Protein AF-A0A2D5ZNR3-F1 (afdb_monomer_lite)

Structure (mmCIF, N/CA/C/O backbone):
data_AF-A0A2D5ZNR3-F1
#
_entry.id   AF-A0A2D5ZNR3-F1
#
loop_
_atom_site.group_PDB
_atom_site.id
_atom_site.type_symbol
_atom_site.label_atom_id
_atom_site.label_alt_id
_atom_site.label_comp_id
_atom_site.label_asym_id
_atom_site.label_entity_id
_atom_site.label_seq_id
_atom_site.pdbx_PDB_ins_code
_atom_site.Cartn_x
_atom_site.Cartn_y
_atom_site.Cartn_z
_atom_site.occupancy
_atom_site.B_iso_or_equiv
_atom_site.auth_seq_id
_atom_site.auth_comp_id
_atom_site.auth_asym_id
_atom_site.auth_atom_id
_atom_site.pdbx_PDB_model_num
ATOM 1 N N . MET A 1 1 ? -46.265 68.908 21.862 1.00 29.91 1 MET A N 1
ATOM 2 C CA . MET A 1 1 ? -46.564 69.751 20.686 1.00 29.91 1 MET A CA 1
ATOM 3 C C . MET A 1 1 ? -46.820 68.854 19.485 1.00 29.91 1 MET A C 1
ATOM 5 O O . MET A 1 1 ? -46.475 67.682 19.532 1.00 29.91 1 MET A O 1
ATOM 9 N N . GLU A 1 2 ? -47.470 69.434 18.482 1.00 32.50 2 GLU A N 1
ATOM 10 C CA . GLU A 1 2 ? -47.730 68.977 17.105 1.00 32.50 2 GLU A CA 1
ATOM 11 C C . GLU A 1 2 ? -46.440 68.531 16.346 1.00 32.50 2 GLU A C 1
ATOM 13 O O . GLU A 1 2 ? -45.352 68.692 16.890 1.00 32.50 2 GLU A O 1
ATOM 18 N N . VAL A 1 3 ? -46.433 67.964 15.120 1.00 32.56 3 VAL A N 1
ATOM 19 C CA . VAL A 1 3 ? -47.374 68.028 13.966 1.00 32.56 3 VAL A CA 1
ATOM 20 C C . VAL A 1 3 ? -47.497 66.675 13.202 1.00 32.56 3 VAL A C 1
ATOM 22 O O . VAL A 1 3 ? -46.695 65.764 13.363 1.00 32.56 3 VAL A O 1
ATOM 25 N N . ARG A 1 4 ? -48.553 66.583 12.373 1.00 38.56 4 ARG A N 1
ATOM 26 C CA . ARG A 1 4 ? -48.968 65.580 11.349 1.00 38.56 4 ARG A CA 1
ATOM 27 C C . ARG A 1 4 ? -47.874 65.188 10.317 1.00 38.56 4 ARG A C 1
ATOM 29 O O . ARG A 1 4 ? -46.935 65.949 10.139 1.00 38.56 4 ARG A O 1
ATOM 36 N N . GLY A 1 5 ? -48.009 64.120 9.506 1.00 35.56 5 GLY A N 1
ATOM 37 C CA . GLY A 1 5 ? -49.030 63.045 9.445 1.00 35.56 5 GLY A CA 1
ATOM 38 C C . GLY A 1 5 ? -49.489 62.641 8.014 1.00 35.56 5 GLY A C 1
ATOM 39 O O . GLY A 1 5 ? -49.061 63.253 7.046 1.00 35.56 5 GLY A O 1
ATOM 40 N N . VAL A 1 6 ? -50.449 61.692 7.926 1.00 40.38 6 VAL A N 1
ATOM 41 C CA . VAL A 1 6 ? -51.209 61.218 6.721 1.00 40.38 6 VAL A CA 1
ATOM 42 C C . VAL A 1 6 ? -50.419 60.325 5.724 1.00 40.38 6 VAL A C 1
ATOM 44 O O . VAL A 1 6 ? -49.290 60.639 5.390 1.00 40.38 6 VAL A O 1
ATOM 47 N N . GLY A 1 7 ? -50.942 59.199 5.199 1.00 31.20 7 GLY A N 1
ATOM 48 C CA . GLY A 1 7 ? -52.235 58.523 5.435 1.00 31.20 7 GLY A CA 1
ATOM 49 C C . GLY A 1 7 ? -52.319 57.101 4.829 1.00 31.20 7 GLY A C 1
ATOM 50 O O . GLY A 1 7 ? -51.619 56.794 3.876 1.00 31.20 7 GLY A O 1
ATOM 51 N N . SER A 1 8 ? -53.151 56.221 5.420 1.00 40.47 8 SER A N 1
ATOM 52 C CA . SER A 1 8 ? -54.342 55.560 4.808 1.00 40.47 8 SER A CA 1
ATOM 53 C C . SER A 1 8 ? -54.094 54.418 3.801 1.00 40.47 8 SER A C 1
ATOM 55 O O . SER A 1 8 ? -53.355 54.616 2.855 1.00 40.47 8 SER A O 1
ATOM 57 N N . HIS A 1 9 ? -54.736 53.236 3.854 1.00 37.66 9 HIS A N 1
ATOM 58 C CA . HIS A 1 9 ? -55.865 52.657 4.635 1.00 37.66 9 HIS A CA 1
ATOM 59 C C . HIS A 1 9 ? -55.843 51.096 4.432 1.00 37.66 9 HIS A C 1
ATOM 61 O O . HIS A 1 9 ? -55.170 50.663 3.509 1.00 37.66 9 HIS A O 1
ATOM 67 N N . SER A 1 10 ? -56.566 50.157 5.089 1.00 38.31 10 SER A N 1
ATOM 68 C CA . SER A 1 10 ? -57.363 50.004 6.347 1.00 38.31 10 SER A CA 1
ATOM 69 C C . SER A 1 10 ? -58.296 48.755 6.186 1.00 38.31 10 SER A C 1
ATOM 71 O O . SER A 1 10 ? -58.685 48.527 5.047 1.00 38.31 10 SER A O 1
ATOM 73 N N . ARG A 1 11 ? -58.830 47.940 7.123 1.00 39.84 11 ARG A N 1
ATOM 74 C CA . ARG A 1 11 ? -58.775 47.635 8.591 1.00 39.84 11 ARG A CA 1
ATOM 75 C C . ARG A 1 11 ? -58.721 46.057 8.703 1.00 39.84 11 ARG A C 1
ATOM 77 O O . ARG A 1 11 ? -58.210 45.475 7.760 1.00 39.84 11 ARG A O 1
ATOM 84 N N . ARG A 1 12 ? -59.175 45.226 9.677 1.00 33.62 12 ARG A N 1
ATOM 85 C CA . ARG A 1 12 ? -59.910 45.302 10.976 1.00 33.62 12 ARG A CA 1
ATOM 86 C C . ARG A 1 12 ? -59.734 43.978 11.799 1.00 33.62 12 ARG A C 1
ATOM 88 O O . ARG A 1 12 ? -60.479 43.033 11.594 1.00 33.62 12 ARG A O 1
ATOM 95 N N . THR A 1 13 ? -58.686 43.804 12.613 1.00 34.91 13 THR A N 1
ATOM 96 C CA . THR A 1 13 ? -58.721 43.796 14.109 1.00 34.91 13 THR A CA 1
ATOM 97 C C . THR A 1 13 ? -59.719 42.865 14.852 1.00 34.91 13 THR A C 1
ATOM 99 O O . THR A 1 13 ? -60.912 43.160 14.824 1.00 34.91 13 THR A O 1
ATOM 102 N N . ALA A 1 14 ? -59.214 41.891 15.644 1.00 31.61 14 ALA A N 1
ATOM 103 C CA . ALA A 1 14 ? -59.561 41.544 17.061 1.00 31.61 14 ALA A CA 1
ATOM 104 C C . ALA A 1 14 ? -59.021 40.123 17.422 1.00 31.61 14 ALA A C 1
ATOM 106 O O . ALA A 1 14 ? -59.305 39.193 16.683 1.00 31.61 14 ALA A O 1
ATOM 107 N N . HIS A 1 15 ? -58.104 39.863 18.376 1.00 32.25 15 HIS A N 1
ATOM 108 C CA . HIS A 1 15 ? -58.097 40.001 19.859 1.00 32.25 15 HIS A CA 1
ATOM 109 C C . HIS A 1 15 ? -59.022 39.029 20.638 1.00 32.25 15 HIS A C 1
ATOM 111 O O . HIS A 1 15 ? -60.235 39.141 20.523 1.00 32.25 15 HIS A O 1
ATOM 117 N N . GLY A 1 16 ? -58.457 38.138 21.489 1.00 30.25 16 GLY A N 1
ATOM 118 C CA . GLY A 1 16 ? -59.248 37.112 22.217 1.00 30.25 16 GLY A CA 1
ATOM 119 C C . GLY A 1 16 ? -58.564 36.180 23.257 1.00 30.25 16 GLY A C 1
ATOM 120 O O . GLY A 1 16 ? -58.911 35.012 23.306 1.00 30.25 16 GLY A O 1
ATOM 121 N N . ARG A 1 17 ? -57.600 36.668 24.058 1.00 33.97 17 ARG A N 1
ATOM 122 C CA . ARG A 1 17 ? -57.116 36.161 25.385 1.00 33.97 17 ARG A CA 1
ATOM 123 C C . ARG A 1 17 ? -57.392 34.706 25.904 1.00 33.97 17 ARG A C 1
ATOM 125 O O . ARG A 1 17 ? -58.526 34.344 26.177 1.00 33.97 17 ARG A O 1
ATOM 132 N N . THR A 1 18 ? -56.295 34.067 26.359 1.00 34.44 18 THR A N 1
ATOM 133 C CA . THR A 1 18 ? -56.100 33.262 27.613 1.00 34.44 18 THR A CA 1
ATOM 134 C C . THR A 1 18 ? -56.888 31.971 27.923 1.00 34.44 18 THR A C 1
ATOM 136 O O . THR A 1 18 ? -58.110 31.978 27.993 1.00 34.44 18 THR A O 1
ATOM 139 N N . GLY A 1 19 ? -56.156 30.938 28.373 1.00 29.75 19 GLY A N 1
ATOM 140 C CA . GLY A 1 19 ? -56.638 29.806 29.190 1.00 29.75 19 GLY A CA 1
ATOM 141 C C . GLY A 1 19 ? -55.512 28.784 29.434 1.00 29.75 19 GLY A C 1
ATOM 142 O O . GLY A 1 19 ? -54.760 28.515 28.502 1.00 29.75 19 GLY A O 1
ATOM 143 N N . ALA A 1 20 ? -55.330 28.257 30.656 1.00 32.53 20 ALA A N 1
ATOM 144 C CA . ALA A 1 20 ? -54.181 27.395 30.986 1.00 32.53 20 ALA A CA 1
ATOM 145 C C . ALA A 1 20 ? -54.436 26.375 32.117 1.00 32.53 20 ALA A C 1
ATOM 147 O O . ALA A 1 20 ? -55.126 26.688 33.084 1.00 32.53 20 ALA A O 1
ATOM 148 N N . GLY A 1 21 ? -53.746 25.227 32.036 1.00 28.50 21 GLY A N 1
ATOM 149 C CA . GLY A 1 21 ? -53.379 24.371 33.176 1.00 28.50 21 GLY A CA 1
ATOM 150 C C . GLY A 1 21 ? -54.300 23.185 33.513 1.00 28.50 21 GLY A C 1
ATOM 151 O O . GLY A 1 21 ? -55.513 23.257 33.354 1.00 28.50 21 GLY A O 1
ATOM 152 N N . GLY A 1 22 ? -53.697 22.114 34.054 1.00 28.84 22 GLY A N 1
ATOM 153 C CA . GLY A 1 22 ? -54.392 21.026 34.764 1.00 28.84 22 GLY A CA 1
ATOM 154 C C . GLY A 1 22 ? -54.125 19.608 34.236 1.00 28.84 22 GLY A C 1
ATOM 155 O O . GLY A 1 22 ? -54.611 19.237 33.175 1.00 28.84 22 GLY A O 1
ATOM 156 N N . ALA A 1 23 ? -53.423 18.787 35.021 1.00 36.50 23 ALA A N 1
ATOM 157 C CA . ALA A 1 23 ? -53.310 17.329 34.859 1.00 36.50 23 ALA A CA 1
ATOM 158 C C . ALA A 1 23 ? -53.658 16.639 36.194 1.00 36.50 23 ALA A C 1
ATOM 160 O O . ALA A 1 23 ? -53.517 17.301 37.216 1.00 36.50 23 ALA A O 1
ATOM 161 N N . PHE A 1 24 ? -54.086 15.361 36.197 1.00 29.73 24 PHE A N 1
ATOM 162 C CA . PHE A 1 24 ? -53.896 14.344 37.268 1.00 29.73 24 PHE A CA 1
ATOM 163 C C . PHE A 1 24 ? -54.564 12.982 36.903 1.00 29.73 24 PHE A C 1
ATOM 165 O O . PHE A 1 24 ? -55.099 12.841 35.805 1.00 29.73 24 PHE A O 1
ATOM 172 N N . LEU A 1 25 ? -54.467 11.962 37.780 1.00 36.19 25 LEU A N 1
ATOM 173 C CA . LEU A 1 25 ? -54.806 10.527 37.571 1.00 36.19 25 LEU A CA 1
ATOM 174 C C . LEU A 1 25 ? -55.730 10.000 38.718 1.00 36.19 25 LEU A C 1
ATOM 176 O O . LEU A 1 25 ? -55.987 10.761 39.645 1.00 36.19 25 LEU A O 1
ATOM 180 N N . PHE A 1 26 ? -56.297 8.777 38.784 1.00 28.83 26 PHE A N 1
ATOM 181 C CA . PHE A 1 26 ? -56.055 7.460 38.141 1.00 28.83 26 PHE A CA 1
ATOM 182 C C . PHE A 1 26 ? -57.373 6.676 37.847 1.00 28.83 26 PHE A C 1
ATOM 184 O O . PHE A 1 26 ? -58.403 6.993 38.443 1.00 28.83 26 PHE A O 1
ATOM 191 N N . PRO A 1 27 ? -57.360 5.626 36.986 1.00 63.41 27 PRO A N 1
ATOM 192 C CA . PRO A 1 27 ? -58.548 4.839 36.605 1.00 63.41 27 PRO A CA 1
ATOM 193 C C . PRO A 1 27 ? -58.731 3.489 37.367 1.00 63.41 27 PRO A C 1
ATOM 195 O O . PRO A 1 27 ? -57.737 2.892 37.785 1.00 63.41 27 PRO A O 1
ATOM 198 N N . PRO A 1 28 ? -59.971 2.956 37.502 1.00 51.97 28 PRO A N 1
ATOM 199 C CA . PRO A 1 28 ? -60.266 1.686 38.194 1.00 51.97 28 PRO A CA 1
ATOM 200 C C . PRO A 1 28 ? -60.681 0.482 37.299 1.00 51.97 28 PRO A C 1
ATOM 202 O O . PRO A 1 28 ? -60.911 0.595 36.099 1.00 51.97 28 PRO A O 1
ATOM 205 N N . ALA A 1 29 ? -60.824 -0.685 37.943 1.00 32.97 29 ALA A N 1
ATOM 206 C CA . ALA A 1 29 ? -61.407 -1.957 37.470 1.00 32.97 29 ALA A CA 1
ATOM 207 C C . ALA A 1 29 ? -62.955 -1.920 37.321 1.00 32.97 29 ALA A C 1
ATOM 209 O O . ALA A 1 29 ? -63.601 -1.125 37.996 1.00 32.97 29 ALA A O 1
ATOM 210 N N . SER A 1 30 ? -63.661 -2.803 36.589 1.00 35.56 30 SER A N 1
ATOM 211 C CA . SER A 1 30 ? -63.342 -3.872 35.595 1.00 35.56 30 SER A CA 1
ATOM 212 C C . SER A 1 30 ? -64.641 -4.158 34.772 1.00 35.56 30 SER A C 1
ATOM 214 O O . SER A 1 30 ? -65.441 -3.235 34.679 1.00 35.56 30 SER A O 1
ATOM 216 N N . ARG A 1 31 ? -65.020 -5.290 34.137 1.00 35.81 31 ARG A N 1
ATOM 217 C CA . ARG A 1 31 ? -64.680 -6.750 34.078 1.00 35.81 31 ARG A CA 1
ATOM 218 C C . ARG A 1 31 ? -65.378 -7.317 32.793 1.00 35.81 31 ARG A C 1
ATOM 220 O O . ARG A 1 31 ? -66.116 -6.566 32.171 1.00 35.81 31 ARG A O 1
ATOM 227 N N . ALA A 1 32 ? -65.288 -8.565 32.310 1.00 34.78 32 ALA A N 1
ATOM 228 C CA . ALA A 1 32 ? -64.679 -9.839 32.742 1.00 34.78 32 ALA A CA 1
ATOM 229 C C . ALA A 1 32 ? -64.079 -10.571 31.482 1.00 34.78 32 ALA A C 1
ATOM 231 O O . ALA A 1 32 ? -63.479 -9.865 30.684 1.00 34.78 32 ALA A O 1
ATOM 232 N N . ALA A 1 33 ? -64.102 -11.883 31.164 1.00 30.08 33 ALA A N 1
ATOM 233 C CA . ALA A 1 33 ? -64.724 -13.092 31.735 1.00 30.08 33 ALA A CA 1
ATOM 234 C C . ALA A 1 33 ? -63.901 -14.396 31.488 1.00 30.08 33 ALA A C 1
ATOM 236 O O . ALA A 1 33 ? -63.213 -14.850 32.396 1.00 30.08 33 ALA A O 1
ATOM 237 N N . ALA A 1 34 ? -64.010 -15.019 30.306 1.00 32.12 34 ALA A N 1
ATOM 238 C CA . ALA A 1 34 ? -63.495 -16.362 29.965 1.00 32.12 34 ALA A CA 1
ATOM 239 C C . ALA A 1 34 ? -63.189 -16.481 28.450 1.00 32.12 34 ALA A C 1
ATOM 241 O O . ALA A 1 34 ? -63.877 -15.849 27.658 1.00 32.12 34 ALA A O 1
ATOM 242 N N . GLY A 1 35 ? -62.227 -17.277 27.963 1.00 27.64 35 GLY A N 1
ATOM 243 C CA . GLY A 1 35 ? -61.196 -18.111 28.619 1.00 27.64 35 GLY A CA 1
ATOM 244 C C . GLY A 1 35 ? -60.876 -19.383 27.792 1.00 27.64 35 GLY A C 1
ATOM 245 O O . GLY A 1 35 ? -61.637 -19.701 26.889 1.00 27.64 35 GLY A O 1
ATOM 246 N N . ARG A 1 36 ? -59.844 -20.206 28.048 1.00 35.16 36 ARG A N 1
ATOM 247 C CA . ARG A 1 36 ? -58.514 -20.055 28.697 1.00 35.16 36 ARG A CA 1
ATOM 248 C C . ARG A 1 36 ? -57.793 -21.425 28.630 1.00 35.16 36 ARG A C 1
ATOM 250 O O . ARG A 1 36 ? -58.403 -22.388 29.088 1.00 35.16 36 ARG A O 1
ATOM 257 N N . ARG A 1 37 ? -56.547 -21.506 28.124 1.00 28.55 37 ARG A N 1
ATOM 258 C CA . ARG A 1 37 ? -55.477 -22.525 28.378 1.00 28.55 37 ARG A CA 1
ATOM 259 C C . ARG A 1 37 ? -54.455 -22.537 27.226 1.00 28.55 37 ARG A C 1
ATOM 261 O O . ARG A 1 37 ? -54.865 -22.321 26.095 1.00 28.55 37 ARG A O 1
ATOM 268 N N . ASP A 1 38 ? -53.188 -22.919 27.397 1.00 29.48 38 ASP A N 1
ATOM 269 C CA . ASP A 1 38 ? -52.166 -22.516 28.389 1.00 29.48 38 ASP A CA 1
ATOM 270 C C . ASP A 1 38 ? -50.763 -22.826 27.773 1.00 29.48 38 ASP A C 1
ATOM 272 O O . ASP A 1 38 ? -50.673 -23.487 26.741 1.00 29.48 38 ASP A O 1
ATOM 276 N N . LEU A 1 39 ? -49.686 -22.280 28.352 1.00 35.28 39 LEU A N 1
ATOM 277 C CA . LEU A 1 39 ? -48.278 -22.268 27.856 1.00 35.28 39 LEU A CA 1
ATOM 278 C C . LEU A 1 39 ? -47.505 -23.583 28.251 1.00 35.28 39 LEU A C 1
ATOM 280 O O . LEU A 1 39 ? -48.190 -24.442 28.810 1.00 35.28 39 LEU A O 1
ATOM 284 N N . PRO A 1 40 ? -46.154 -23.808 28.078 1.00 39.72 40 PRO A N 1
ATOM 285 C CA . PRO A 1 40 ? -45.052 -22.840 27.822 1.00 39.72 40 PRO A CA 1
ATOM 286 C C . PRO A 1 40 ? -43.711 -23.294 27.125 1.00 39.72 40 PRO A C 1
ATOM 288 O O . PRO A 1 40 ? -43.462 -24.469 26.904 1.00 39.72 40 PRO A O 1
ATOM 291 N N . ARG A 1 41 ? -42.775 -22.321 27.001 1.00 27.22 41 ARG A N 1
ATOM 292 C CA . ARG A 1 41 ? -41.280 -22.402 27.119 1.00 27.22 41 ARG A CA 1
ATOM 293 C C . ARG A 1 41 ? -40.395 -23.102 26.054 1.00 27.22 41 ARG A C 1
ATOM 295 O O . ARG A 1 41 ? -40.783 -24.034 25.372 1.00 27.22 41 ARG A O 1
ATOM 302 N N . SER A 1 42 ? -39.143 -22.622 26.027 1.00 39.06 42 SER A N 1
ATOM 303 C CA . SER A 1 42 ? -37.907 -23.207 25.462 1.00 39.06 42 SER A CA 1
ATOM 304 C C . SER A 1 42 ? -36.955 -23.531 26.641 1.00 39.06 42 SER A C 1
ATOM 306 O O . SER A 1 42 ? -37.094 -22.855 27.673 1.00 39.06 42 SER A O 1
ATOM 308 N N . PRO A 1 43 ? -36.086 -24.569 26.583 1.00 34.19 43 PRO A N 1
ATOM 309 C CA . PRO A 1 43 ? -34.677 -24.349 26.191 1.00 34.19 43 PRO A CA 1
ATOM 310 C C . PRO A 1 43 ? -33.955 -25.515 25.452 1.00 34.19 43 PRO A C 1
ATOM 312 O O . PRO A 1 43 ? -34.418 -26.649 25.432 1.00 34.19 43 PRO A O 1
AT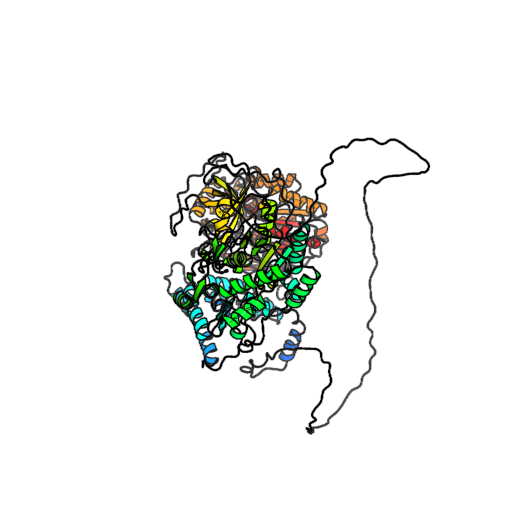OM 315 N N . SER A 1 44 ? -32.799 -25.147 24.886 1.00 26.52 44 SER A N 1
ATOM 316 C CA . SER A 1 44 ? -31.512 -25.818 24.567 1.00 26.52 44 SER A CA 1
ATOM 317 C C . SER A 1 44 ? -31.250 -27.353 24.589 1.00 26.52 44 SER A C 1
ATOM 319 O O . SER A 1 44 ? -31.760 -28.093 25.421 1.00 26.52 44 SER A O 1
ATOM 321 N N . ASP A 1 45 ? -30.247 -27.720 23.759 1.00 24.52 45 ASP A N 1
ATOM 322 C CA . ASP A 1 45 ? -29.119 -28.671 23.984 1.00 24.52 45 ASP A CA 1
ATOM 323 C C . ASP A 1 45 ? -29.041 -30.098 23.354 1.00 24.52 45 ASP A C 1
ATOM 325 O O . ASP A 1 45 ? -29.986 -30.878 23.329 1.00 24.52 45 ASP A O 1
ATOM 329 N N . LEU A 1 46 ? -27.795 -30.418 22.934 1.00 22.52 46 LEU A N 1
ATOM 330 C CA . LEU A 1 46 ? -27.090 -31.725 22.827 1.00 22.52 46 LEU A CA 1
ATOM 331 C C . LEU A 1 46 ? -27.408 -32.791 21.729 1.00 22.52 46 LEU A C 1
ATOM 333 O O . LEU A 1 46 ? -27.970 -33.843 22.003 1.00 22.52 46 LEU A O 1
ATOM 337 N N . ALA A 1 47 ? -26.813 -32.573 20.540 1.00 22.47 47 ALA A N 1
ATOM 338 C CA . ALA A 1 47 ? -25.688 -33.352 19.944 1.00 22.47 47 ALA A CA 1
ATOM 339 C C . ALA A 1 47 ? -25.780 -34.845 19.463 1.00 22.47 47 ALA A C 1
ATOM 341 O O . ALA A 1 47 ? -26.621 -35.628 19.876 1.00 22.47 47 ALA A O 1
ATOM 342 N N . LEU A 1 48 ? -24.767 -35.211 18.638 1.00 22.69 48 LEU A N 1
ATOM 343 C CA . LEU A 1 48 ? -24.261 -36.549 18.208 1.00 22.69 48 LEU A CA 1
ATOM 344 C C . LEU A 1 48 ? -24.979 -37.353 17.076 1.00 22.69 48 LEU A C 1
ATOM 346 O O . LEU A 1 48 ? -25.966 -38.036 17.309 1.00 22.69 48 LEU A O 1
ATOM 350 N N . LEU A 1 49 ? -24.416 -37.282 15.846 1.00 21.19 49 LEU A N 1
ATOM 351 C CA . LEU A 1 49 ? -23.640 -38.319 15.083 1.00 21.19 49 LEU A CA 1
ATOM 352 C C . LEU A 1 49 ? -23.900 -39.847 15.302 1.00 21.19 49 LEU A C 1
ATOM 354 O O . LEU A 1 49 ? -24.376 -40.203 16.375 1.00 21.19 49 LEU A O 1
ATOM 358 N N . PRO A 1 50 ? -23.406 -40.799 14.444 1.00 37.94 50 PRO A N 1
ATOM 359 C CA . PRO A 1 50 ? -22.873 -40.771 13.046 1.00 37.94 50 PRO A CA 1
ATOM 360 C C . PRO A 1 50 ? -23.357 -41.971 12.132 1.00 37.94 50 PRO A C 1
ATOM 362 O O . PRO A 1 50 ? -24.317 -42.647 12.477 1.00 37.94 50 PRO A O 1
ATOM 365 N N . VAL A 1 51 ? -22.622 -42.284 11.028 1.00 24.91 51 VAL A N 1
ATOM 366 C CA . VAL A 1 51 ? -22.299 -43.639 10.436 1.00 24.91 51 VAL A CA 1
ATOM 367 C C . VAL A 1 51 ? -22.714 -43.972 8.964 1.00 24.91 51 VAL A C 1
ATOM 369 O O . VAL A 1 51 ? -23.850 -44.325 8.685 1.00 24.91 51 VAL A O 1
ATOM 372 N N . SER A 1 52 ? -21.686 -44.006 8.087 1.00 27.06 52 SER A N 1
ATOM 373 C CA . SER A 1 52 ? -21.374 -44.905 6.929 1.00 27.06 52 SER A CA 1
ATOM 374 C C . SER A 1 52 ? -22.224 -45.064 5.638 1.00 27.06 52 SER A C 1
ATOM 376 O O . SER A 1 52 ? -23.447 -45.087 5.639 1.00 27.06 52 SER A O 1
ATOM 378 N N . GLY A 1 53 ? -21.495 -45.283 4.519 1.00 24.62 53 GLY A N 1
ATOM 379 C CA . GLY A 1 53 ? -21.943 -45.891 3.238 1.00 24.62 53 GLY A CA 1
ATOM 380 C C . GLY A 1 53 ? -21.666 -47.415 3.191 1.00 24.62 53 GLY A C 1
ATOM 381 O O . GLY A 1 53 ? -21.828 -48.027 4.247 1.00 24.62 53 GLY A O 1
ATOM 382 N N . PRO A 1 54 ? -21.200 -48.059 2.079 1.00 40.69 54 PRO A N 1
ATOM 383 C CA . PRO A 1 54 ? -20.712 -47.555 0.769 1.00 40.69 54 PRO A CA 1
ATOM 384 C C . PRO A 1 54 ? -21.390 -48.227 -0.474 1.00 40.69 54 PRO A C 1
ATOM 386 O O . PRO A 1 54 ? -22.366 -48.951 -0.307 1.00 40.69 54 PRO A O 1
ATOM 389 N N . GLY A 1 55 ? -20.875 -48.051 -1.716 1.00 25.78 55 GLY A N 1
ATOM 390 C CA . GLY A 1 55 ? -21.306 -48.875 -2.879 1.00 25.78 55 GLY A CA 1
ATOM 391 C C . GLY A 1 55 ? -20.890 -48.462 -4.318 1.00 25.78 55 GLY A C 1
ATOM 392 O O . GLY A 1 55 ? -21.600 -47.712 -4.972 1.00 25.78 55 GLY A O 1
ATOM 393 N N . GLU A 1 56 ? -19.767 -49.007 -4.802 1.00 27.17 56 GLU A N 1
ATOM 394 C CA . GLU A 1 56 ? -19.467 -49.537 -6.165 1.00 27.17 56 GLU A CA 1
ATOM 395 C C . GLU A 1 56 ? -19.933 -48.876 -7.508 1.00 27.17 56 GLU A C 1
ATOM 397 O O . GLU A 1 56 ? -21.071 -48.987 -7.944 1.00 27.17 56 GLU A O 1
ATOM 402 N N . CYS A 1 57 ? -18.939 -48.362 -8.255 1.00 25.73 57 CYS A N 1
ATOM 403 C CA . CYS A 1 57 ? -18.421 -48.864 -9.556 1.00 25.73 57 CYS A CA 1
ATOM 404 C C . CYS A 1 57 ? -19.258 -49.083 -10.863 1.00 25.73 57 CYS A C 1
ATOM 406 O O . CYS A 1 57 ? -20.166 -49.899 -10.937 1.00 25.73 57 CYS A O 1
ATOM 408 N N . LEU A 1 58 ? -18.640 -48.595 -11.966 1.00 26.62 58 LEU A N 1
ATOM 409 C CA . LEU A 1 58 ? -18.535 -49.176 -13.337 1.00 26.62 58 LEU A CA 1
ATOM 410 C C . LEU A 1 58 ? -19.666 -48.914 -14.394 1.00 26.62 58 LEU A C 1
ATOM 412 O O . LEU A 1 58 ? -20.728 -48.409 -14.042 1.00 26.62 58 LEU A O 1
ATOM 416 N N . PRO A 1 59 ? -19.389 -49.050 -15.727 1.00 40.62 59 PRO A N 1
ATOM 417 C CA . PRO A 1 59 ? -19.819 -48.037 -16.712 1.00 40.62 59 PRO A CA 1
ATOM 418 C C . PRO A 1 59 ? -20.680 -48.526 -17.904 1.00 40.62 59 PRO A C 1
ATOM 420 O O . PRO A 1 59 ? -20.867 -49.720 -18.131 1.00 40.62 59 PRO A O 1
ATOM 423 N N . ALA A 1 60 ? -21.103 -47.575 -18.751 1.00 27.86 60 ALA A N 1
ATOM 424 C CA . ALA A 1 60 ? -21.737 -47.809 -20.059 1.00 27.86 60 ALA A CA 1
ATOM 425 C C . ALA A 1 60 ? -20.747 -47.655 -21.255 1.00 27.86 60 ALA A C 1
ATOM 427 O O . ALA A 1 60 ? -19.719 -46.990 -21.106 1.00 27.86 60 ALA A O 1
ATOM 428 N N . PRO A 1 61 ? -20.991 -48.281 -22.432 1.00 32.88 61 PRO A N 1
ATOM 429 C CA . PRO A 1 61 ? -19.885 -48.798 -23.251 1.00 32.88 61 PRO A CA 1
ATOM 430 C C . PRO A 1 61 ? -19.651 -48.137 -24.627 1.00 32.88 61 PRO A C 1
ATOM 432 O O . PRO A 1 61 ? -20.531 -47.532 -25.234 1.00 32.88 61 PRO A O 1
ATOM 435 N N . ARG A 1 62 ? -18.459 -48.394 -25.192 1.00 32.50 62 ARG A N 1
ATOM 436 C CA . ARG A 1 62 ? -18.179 -48.318 -26.642 1.00 32.50 62 ARG A CA 1
ATOM 437 C C . ARG A 1 62 ? -18.512 -49.651 -27.321 1.00 32.50 62 ARG A C 1
ATOM 439 O O . ARG A 1 62 ? -18.110 -50.692 -26.808 1.00 32.50 62 ARG A O 1
ATOM 446 N N . GLN A 1 63 ? -19.036 -49.625 -28.549 1.00 27.33 63 GLN A N 1
ATOM 447 C CA . GLN A 1 63 ? -18.769 -50.683 -29.537 1.00 27.33 63 GLN A CA 1
ATOM 448 C C . GLN A 1 63 ? -18.783 -50.151 -30.980 1.00 27.33 63 GLN A C 1
ATOM 450 O O . GLN A 1 63 ? -19.360 -49.106 -31.267 1.00 27.33 63 GLN A O 1
ATOM 455 N N . LEU A 1 64 ? -18.085 -50.858 -31.875 1.00 28.45 64 LEU A N 1
ATOM 456 C CA . LEU A 1 64 ? -17.925 -50.514 -33.292 1.00 28.45 64 LEU A CA 1
ATOM 457 C C . LEU A 1 64 ? -18.827 -51.394 -34.163 1.00 28.45 64 LEU A C 1
ATOM 459 O O . LEU A 1 64 ? -18.944 -52.589 -33.900 1.00 28.45 64 LEU A O 1
ATOM 463 N N . VAL A 1 65 ? -19.257 -50.874 -35.316 1.00 25.59 65 VAL A N 1
ATOM 464 C CA . VAL A 1 65 ? -19.485 -51.700 -36.516 1.00 25.59 65 VAL A CA 1
ATOM 465 C C . VAL A 1 65 ? -18.692 -51.116 -37.690 1.00 25.59 65 VAL A C 1
ATOM 467 O O . VAL A 1 65 ? -18.463 -49.912 -37.778 1.00 25.59 65 VAL A O 1
ATOM 470 N N . ARG A 1 66 ? -18.188 -52.000 -38.557 1.00 26.80 66 ARG A N 1
ATOM 471 C CA . ARG A 1 66 ? -17.289 -51.693 -39.681 1.00 26.80 66 ARG A CA 1
ATOM 472 C C . ARG A 1 66 ? -18.063 -51.575 -40.995 1.00 26.80 66 ARG A C 1
ATOM 474 O O . ARG A 1 66 ? -19.006 -52.328 -41.208 1.00 26.80 66 ARG A O 1
ATOM 481 N N . SER A 1 67 ? -17.493 -50.868 -41.967 1.00 26.38 67 SER A N 1
ATOM 482 C CA . SER A 1 67 ? -17.363 -51.417 -43.328 1.00 26.38 67 SER A CA 1
ATOM 483 C C . SER A 1 67 ? -16.112 -50.859 -44.028 1.00 26.38 67 SER A C 1
ATOM 485 O O . SER A 1 67 ? -15.494 -49.905 -43.558 1.00 26.38 67 SER A O 1
ATOM 487 N N . ARG A 1 68 ? -15.665 -51.528 -45.097 1.00 27.92 68 ARG A N 1
ATOM 488 C CA . ARG A 1 68 ? -14.503 -51.166 -45.934 1.00 27.92 68 ARG A CA 1
ATOM 489 C C . ARG A 1 68 ? -14.985 -50.943 -47.368 1.00 27.92 68 ARG A C 1
ATOM 491 O O . ARG A 1 68 ? -15.892 -51.657 -47.773 1.00 27.92 68 ARG A O 1
ATOM 498 N N . VAL A 1 69 ? -14.267 -50.128 -48.150 1.00 26.98 69 VAL A N 1
ATOM 499 C CA . VAL A 1 69 ? -13.728 -50.479 -49.490 1.00 26.98 69 VAL A CA 1
ATOM 500 C C . VAL A 1 69 ? -12.778 -49.361 -49.990 1.00 26.98 69 VAL A C 1
ATOM 502 O O . VAL A 1 69 ? -12.733 -48.272 -49.426 1.00 26.98 69 VAL A O 1
ATOM 505 N N . ARG A 1 70 ? -11.933 -49.679 -50.980 1.00 28.34 70 ARG A N 1
ATOM 506 C CA . ARG A 1 70 ? -10.879 -48.871 -51.646 1.00 28.34 70 ARG A CA 1
ATOM 507 C C . ARG A 1 70 ? -10.981 -49.137 -53.178 1.00 28.34 70 ARG A C 1
ATOM 509 O O . ARG A 1 70 ? -11.630 -50.120 -53.524 1.00 28.34 70 ARG A O 1
ATOM 516 N N . PRO A 1 71 ? -10.188 -48.506 -54.074 1.00 46.88 71 PRO A N 1
ATOM 517 C CA . PRO A 1 71 ? -9.881 -47.075 -54.241 1.00 46.88 71 PRO A CA 1
ATOM 518 C C . PRO A 1 71 ? -9.894 -46.633 -55.741 1.00 46.88 71 PRO A C 1
ATOM 520 O O . PRO A 1 71 ? -10.015 -47.463 -56.635 1.00 46.88 71 PRO A O 1
ATOM 523 N N . GLY A 1 72 ? -9.621 -45.350 -56.026 1.00 26.36 72 GLY A N 1
ATOM 524 C CA . GLY A 1 72 ? -9.191 -44.858 -57.356 1.00 26.36 72 GLY A CA 1
ATOM 525 C C . GLY A 1 72 ? -10.056 -43.728 -57.942 1.00 26.36 72 GLY A C 1
ATOM 526 O O . GLY A 1 72 ? -11.129 -43.457 -57.419 1.00 26.36 72 GLY A O 1
ATOM 527 N N . SER A 1 73 ? -9.654 -43.020 -59.008 1.00 28.12 73 SER A N 1
ATOM 528 C CA . SER A 1 73 ? -8.304 -42.834 -59.590 1.00 28.12 73 SER A CA 1
ATOM 529 C C . SER A 1 73 ? -8.342 -41.798 -60.731 1.00 28.12 73 SER A C 1
ATOM 531 O O . SER A 1 73 ? -9.178 -41.935 -61.616 1.00 28.12 73 SER A O 1
ATOM 533 N N . HIS A 1 74 ? -7.363 -40.877 -60.783 1.00 29.14 74 HIS A N 1
ATOM 534 C CA . HIS A 1 74 ? -7.126 -39.903 -61.879 1.00 29.14 74 HIS A CA 1
ATOM 535 C C . HIS A 1 74 ? -8.227 -38.828 -62.089 1.00 29.14 74 HIS A C 1
ATOM 537 O O . HIS A 1 74 ? -9.353 -38.969 -61.631 1.00 29.14 74 HIS A O 1
ATOM 543 N N . GLY A 1 75 ? -7.883 -37.729 -62.782 1.00 27.33 75 GLY A N 1
ATOM 544 C CA . GLY A 1 75 ? -8.822 -36.658 -63.171 1.00 27.33 75 GLY A CA 1
ATOM 545 C C . GLY A 1 75 ? -8.187 -35.262 -63.142 1.00 27.33 75 GLY A C 1
ATOM 546 O O . GLY A 1 75 ? -7.906 -34.728 -62.074 1.00 27.33 75 GLY A O 1
ATOM 547 N N . ALA A 1 76 ? -7.907 -34.675 -64.308 1.00 29.41 76 ALA A N 1
ATOM 548 C CA . ALA A 1 76 ? -7.105 -33.453 -64.423 1.00 29.41 76 ALA A CA 1
ATOM 549 C C . ALA A 1 76 ? -7.913 -32.137 -64.396 1.00 29.41 76 ALA A C 1
ATOM 551 O O . ALA A 1 76 ? -9.067 -32.088 -64.803 1.00 29.41 76 ALA A O 1
ATOM 552 N N . ARG A 1 77 ? -7.213 -31.062 -63.999 1.00 28.97 77 ARG A N 1
ATOM 553 C CA . ARG A 1 77 ? -7.358 -29.642 -64.400 1.00 28.97 77 ARG A CA 1
ATOM 554 C C . ARG A 1 77 ? -8.632 -29.229 -65.174 1.00 28.97 77 ARG A C 1
ATOM 556 O O . ARG A 1 77 ? -8.773 -29.588 -66.342 1.00 28.97 77 ARG A O 1
ATOM 563 N N . ARG A 1 78 ? -9.292 -28.165 -64.695 1.00 26.48 78 ARG A N 1
ATOM 564 C CA . ARG A 1 78 ? -9.450 -26.929 -65.498 1.00 26.48 78 ARG A CA 1
ATOM 565 C C . ARG A 1 78 ? -9.723 -25.690 -64.639 1.00 26.48 78 ARG A C 1
ATOM 567 O O . ARG A 1 78 ? -10.137 -25.798 -63.491 1.00 26.48 78 ARG A O 1
ATOM 574 N N . ARG A 1 79 ? -9.425 -24.522 -65.215 1.00 27.31 79 ARG A N 1
ATOM 575 C CA . ARG A 1 79 ? -9.937 -23.213 -64.781 1.00 27.31 79 ARG A CA 1
ATOM 576 C C . ARG A 1 79 ? -11.294 -23.001 -65.452 1.00 27.31 79 ARG A C 1
ATOM 578 O O . ARG A 1 79 ? -11.425 -23.433 -66.589 1.00 27.31 79 ARG A O 1
ATOM 585 N N . ASP A 1 80 ? -12.202 -22.302 -64.782 1.00 26.56 80 ASP A N 1
ATOM 586 C CA . ASP A 1 80 ? -12.908 -21.095 -65.254 1.00 26.56 80 ASP A CA 1
ATOM 587 C C . ASP A 1 80 ? -13.738 -20.582 -64.055 1.00 26.56 80 ASP A C 1
ATOM 589 O O . ASP A 1 80 ? -14.281 -21.381 -63.301 1.00 26.56 80 ASP A O 1
ATOM 593 N N . SER A 1 81 ? -13.628 -19.334 -63.591 1.00 27.31 81 SER A N 1
ATOM 594 C CA . SER A 1 81 ? -13.817 -18.027 -64.240 1.00 27.31 81 SER A CA 1
ATOM 595 C C . SER A 1 81 ? -15.301 -17.652 -64.406 1.00 27.31 81 SER A C 1
ATOM 597 O O . SER A 1 81 ? -16.015 -18.215 -65.220 1.00 27.31 81 SER A O 1
ATOM 599 N N . VAL A 1 82 ? -15.758 -16.697 -63.580 1.00 26.47 82 VAL A N 1
ATOM 600 C CA . VAL A 1 82 ? -16.837 -15.720 -63.836 1.00 26.47 82 VAL A CA 1
ATOM 601 C C . VAL A 1 82 ? -16.795 -14.671 -62.712 1.00 26.47 82 VAL A C 1
ATOM 603 O O . VAL A 1 82 ? -16.715 -15.005 -61.531 1.00 26.47 82 VAL A O 1
ATOM 606 N N . ARG A 1 83 ? -16.845 -13.389 -63.085 1.00 23.98 83 ARG A N 1
ATOM 607 C CA . ARG A 1 83 ? -17.214 -12.258 -62.218 1.00 23.98 83 ARG A CA 1
ATOM 608 C C . ARG A 1 83 ? -18.525 -11.705 -62.769 1.00 23.98 83 ARG A C 1
ATOM 610 O O . ARG A 1 83 ? -18.524 -11.295 -63.924 1.00 23.98 83 ARG A O 1
ATOM 617 N N . THR A 1 84 ? -19.564 -11.570 -61.950 1.00 26.48 84 THR A N 1
ATOM 618 C CA . THR A 1 84 ? -20.688 -10.662 -62.247 1.00 26.48 84 THR A CA 1
ATOM 619 C C . THR A 1 84 ? -21.283 -10.106 -60.961 1.00 26.48 84 THR A C 1
ATOM 621 O O . THR A 1 84 ? -21.592 -10.846 -60.032 1.00 26.48 84 THR A O 1
ATOM 624 N N . SER A 1 85 ? -21.400 -8.783 -60.928 1.00 24.52 85 SER A N 1
ATOM 625 C CA . SER A 1 85 ? -21.875 -7.959 -59.817 1.00 24.52 85 SER A CA 1
ATOM 626 C C . SER A 1 85 ? -23.386 -8.061 -59.595 1.00 24.52 85 SER A C 1
ATOM 628 O O . SER A 1 85 ? -24.122 -8.290 -60.549 1.00 24.52 85 SER A O 1
ATOM 630 N N . PHE A 1 86 ? -23.855 -7.710 -58.393 1.00 24.14 86 PHE A N 1
ATOM 631 C CA . PHE A 1 86 ? -25.147 -7.033 -58.203 1.00 24.14 86 PHE A CA 1
ATOM 632 C C . PHE A 1 86 ? -25.069 -6.034 -57.035 1.00 24.14 86 PHE A C 1
ATOM 634 O O . PHE A 1 86 ? -24.162 -6.110 -56.207 1.00 24.14 86 PHE A O 1
ATOM 641 N N . HIS A 1 87 ? -25.969 -5.047 -57.010 1.00 24.83 87 HIS A N 1
ATOM 642 C CA . HIS A 1 87 ? -25.835 -3.825 -56.207 1.00 24.83 87 HIS A CA 1
ATOM 643 C C . HIS A 1 87 ? -27.162 -3.476 -55.507 1.00 24.83 87 HIS A C 1
ATOM 645 O O . HIS A 1 87 ? -28.162 -3.303 -56.198 1.00 24.83 87 HIS A O 1
ATOM 651 N N . ARG A 1 88 ? -27.120 -3.244 -54.179 1.00 24.97 88 ARG A N 1
ATOM 652 C CA . ARG A 1 88 ? -28.211 -2.700 -53.323 1.00 24.97 88 ARG A CA 1
ATOM 653 C C . ARG A 1 88 ? -29.451 -3.633 -53.198 1.00 24.97 88 ARG A C 1
ATOM 655 O O . ARG A 1 88 ? -29.650 -4.502 -54.032 1.00 24.97 88 ARG A O 1
ATOM 662 N N . SER A 1 89 ? -30.284 -3.572 -52.151 1.00 23.05 89 SER A N 1
ATOM 663 C CA . SER A 1 89 ? -30.418 -2.612 -51.032 1.00 23.05 89 SER A CA 1
ATOM 664 C C . SER A 1 89 ? -30.947 -3.264 -49.735 1.00 23.05 89 SER A C 1
ATOM 666 O O . SER A 1 89 ? -31.769 -4.161 -49.832 1.00 23.05 89 SER A O 1
ATOM 668 N N . ALA A 1 90 ? -30.566 -2.696 -48.576 1.00 25.47 90 ALA A N 1
ATOM 669 C CA . ALA A 1 90 ? -31.296 -2.598 -47.288 1.00 25.47 90 ALA A CA 1
ATOM 670 C C . ALA A 1 90 ? -31.989 -3.838 -46.656 1.00 25.47 90 ALA A C 1
ATOM 672 O O . ALA A 1 90 ? -32.888 -4.417 -47.253 1.00 25.47 90 ALA A O 1
ATOM 673 N N . GLY A 1 91 ? -31.716 -4.130 -45.366 1.00 22.06 91 GLY A N 1
ATOM 674 C CA . GLY A 1 91 ? -32.600 -5.040 -44.607 1.00 22.06 91 GLY A CA 1
ATOM 675 C C . GLY A 1 91 ? -32.157 -5.667 -43.270 1.00 22.06 91 GLY A C 1
ATOM 676 O O . GLY A 1 91 ? -32.313 -6.871 -43.144 1.00 22.06 91 GLY A O 1
ATOM 677 N N . HIS A 1 92 ? -31.757 -4.881 -42.256 1.00 26.09 92 HIS A N 1
ATOM 678 C CA . HIS A 1 92 ? -31.784 -5.265 -40.817 1.00 26.09 92 HIS A CA 1
ATOM 679 C C . HIS A 1 92 ? -30.898 -6.436 -40.290 1.00 26.09 92 HIS A C 1
ATOM 681 O O . HIS A 1 92 ? -30.406 -7.277 -41.026 1.00 26.09 92 HIS A O 1
ATOM 687 N N . PHE A 1 93 ? -30.728 -6.449 -38.955 1.00 24.09 93 PHE A N 1
ATOM 688 C CA . PHE A 1 93 ? -30.144 -7.488 -38.077 1.00 24.09 93 PHE A CA 1
ATOM 689 C C . PHE A 1 93 ? -28.766 -8.098 -38.424 1.00 24.09 93 PHE A C 1
ATOM 691 O O . PHE A 1 93 ? -28.641 -9.032 -39.209 1.00 24.09 93 PHE A O 1
ATOM 698 N N . GLY A 1 94 ? -27.746 -7.702 -37.651 1.00 22.78 94 GLY A N 1
ATOM 699 C CA . GLY A 1 94 ? -26.476 -8.423 -37.507 1.00 22.78 94 GLY A CA 1
ATOM 700 C C . GLY A 1 94 ? -25.822 -8.101 -36.160 1.00 22.78 94 GLY A C 1
ATOM 701 O O . GLY A 1 94 ? -25.693 -6.931 -35.811 1.00 22.78 94 GLY A O 1
ATOM 702 N N . ARG A 1 95 ? -25.452 -9.121 -35.372 1.00 25.00 95 ARG A N 1
ATOM 703 C CA . ARG A 1 95 ? -24.759 -8.937 -34.080 1.00 25.00 95 ARG A CA 1
ATOM 704 C C . ARG A 1 95 ? -23.290 -8.575 -34.301 1.00 25.00 95 ARG A C 1
ATOM 706 O O . ARG A 1 95 ? -22.653 -9.128 -35.195 1.00 25.00 95 ARG A O 1
ATOM 713 N N . CYS A 1 96 ? -22.733 -7.735 -33.432 1.00 21.95 96 CYS A N 1
ATOM 714 C CA . CYS A 1 96 ? -21.303 -7.441 -33.417 1.00 21.95 96 CYS A CA 1
ATOM 715 C C . CYS A 1 96 ? -20.489 -8.681 -33.010 1.00 21.95 96 CYS A C 1
ATOM 717 O O . CYS A 1 96 ? -20.455 -9.047 -31.838 1.00 21.95 96 CYS A O 1
ATOM 719 N N . HIS A 1 97 ? -19.792 -9.289 -33.970 1.00 23.86 97 HIS A N 1
ATOM 720 C CA . HIS A 1 97 ? -18.641 -10.154 -33.713 1.00 23.86 97 HIS A CA 1
ATOM 721 C C . HIS A 1 97 ? -17.389 -9.464 -34.265 1.00 23.86 97 HIS A C 1
ATOM 723 O O . HIS A 1 97 ? -17.049 -9.615 -35.437 1.00 23.86 97 HIS A O 1
ATOM 729 N N . LEU A 1 98 ? -16.719 -8.683 -33.415 1.00 24.50 98 LEU A N 1
ATOM 730 C CA . LEU A 1 98 ? -15.366 -8.196 -33.683 1.00 24.50 98 LEU A CA 1
ATOM 731 C C . LEU A 1 98 ? -14.390 -9.358 -33.475 1.00 24.50 98 LEU A C 1
ATOM 733 O O . LEU A 1 98 ? -14.293 -9.892 -32.372 1.00 24.50 98 LEU A O 1
ATOM 737 N N . GLY A 1 99 ? -13.704 -9.770 -34.540 1.00 23.52 99 GLY A N 1
ATOM 738 C CA . GLY A 1 99 ? -12.754 -10.879 -34.515 1.00 23.52 99 GLY A CA 1
ATOM 739 C C . GLY A 1 99 ? -11.350 -10.461 -34.949 1.00 23.52 99 GLY A C 1
ATOM 740 O O . GLY A 1 99 ? -11.174 -10.029 -36.082 1.00 23.52 99 GLY A O 1
ATOM 741 N N . LEU A 1 100 ? -10.381 -10.685 -34.053 1.00 24.33 100 LEU A N 1
ATOM 742 C CA . LEU A 1 100 ? -8.958 -10.984 -34.308 1.00 24.33 100 LEU A CA 1
ATOM 743 C C . LEU A 1 100 ? -8.158 -10.029 -35.240 1.00 24.33 100 LEU A C 1
ATOM 745 O O . LEU A 1 100 ? -8.209 -10.161 -36.466 1.00 24.33 100 LEU A O 1
ATOM 749 N N . PRO A 1 101 ? -7.310 -9.136 -34.683 1.00 27.62 101 PRO A N 1
ATOM 750 C CA . PRO A 1 101 ? -6.440 -8.249 -35.464 1.00 27.62 101 PRO A CA 1
ATOM 751 C C . PRO A 1 101 ? -5.182 -8.930 -36.047 1.00 27.62 101 PRO A C 1
ATOM 753 O O . PRO A 1 101 ? -4.327 -9.416 -35.319 1.00 27.62 101 PRO A O 1
ATOM 756 N N . GLN A 1 102 ? -5.063 -8.904 -37.379 1.00 24.84 102 GLN A N 1
ATOM 757 C CA . GLN A 1 102 ? -3.902 -8.565 -38.245 1.00 24.84 102 GLN A CA 1
ATOM 758 C C . GLN A 1 102 ? -2.417 -8.902 -37.886 1.00 24.84 102 GLN A C 1
ATOM 760 O O . GLN A 1 102 ? -1.527 -8.508 -38.644 1.00 24.84 102 GLN A O 1
ATOM 765 N N . TYR A 1 103 ? -2.086 -9.661 -36.839 1.00 23.84 103 TYR A N 1
ATOM 766 C CA . TYR A 1 103 ? -0.712 -9.816 -36.307 1.00 23.84 103 TYR A CA 1
ATOM 767 C C . TYR A 1 103 ? 0.236 -10.766 -37.094 1.00 23.84 103 TYR A C 1
ATOM 769 O O . TYR A 1 103 ? 0.950 -11.582 -36.517 1.00 23.84 103 TYR A O 1
ATOM 777 N N . VAL A 1 104 ? 0.252 -10.695 -38.434 1.00 25.50 104 VAL A N 1
ATOM 778 C CA . VAL A 1 104 ? 0.957 -11.666 -39.316 1.00 25.50 104 VAL A CA 1
ATOM 779 C C . VAL A 1 104 ? 1.986 -11.018 -40.269 1.00 25.50 104 VAL A C 1
ATOM 781 O O . VAL A 1 104 ? 2.780 -11.713 -40.900 1.00 25.50 104 VAL A O 1
ATOM 784 N N . ALA A 1 105 ? 2.030 -9.687 -40.379 1.00 23.94 105 ALA A N 1
ATOM 785 C CA . ALA A 1 105 ? 2.729 -9.003 -41.477 1.00 23.94 105 ALA A CA 1
ATOM 786 C C . ALA A 1 105 ? 4.253 -8.771 -41.313 1.00 23.94 105 ALA A C 1
ATOM 788 O O . ALA A 1 105 ? 4.871 -8.284 -42.259 1.00 23.94 105 ALA A O 1
ATOM 789 N N . LEU A 1 106 ? 4.877 -9.094 -40.167 1.00 24.31 106 LEU A N 1
ATOM 790 C CA . LEU A 1 106 ? 6.257 -8.654 -39.859 1.00 24.31 106 LEU A CA 1
ATOM 791 C C . LEU A 1 106 ? 7.308 -9.760 -39.611 1.00 24.31 106 LEU A C 1
ATOM 793 O O . LEU A 1 106 ? 8.401 -9.458 -39.144 1.00 24.31 106 LEU A O 1
ATOM 797 N N . VAL A 1 107 ? 7.042 -11.023 -39.974 1.00 25.08 107 VAL A N 1
ATOM 798 C CA . VAL A 1 107 ? 8.054 -12.108 -39.918 1.00 25.08 107 VAL A CA 1
ATOM 799 C C . VAL A 1 107 ? 8.127 -12.885 -41.242 1.00 25.08 107 VAL A C 1
ATOM 801 O O . VAL A 1 107 ? 7.807 -14.067 -41.325 1.00 25.08 107 VAL A O 1
ATOM 804 N N . GLN A 1 108 ? 8.561 -12.206 -42.311 1.00 26.72 108 GLN A N 1
ATOM 805 C CA . GLN A 1 108 ? 8.940 -12.838 -43.592 1.00 26.72 108 GLN A CA 1
ATOM 806 C C . GLN A 1 108 ? 10.349 -12.444 -44.081 1.00 26.72 108 GLN A C 1
ATOM 808 O O . GLN A 1 108 ? 10.680 -12.625 -45.249 1.00 26.72 108 GLN A O 1
ATOM 813 N N . GLY A 1 109 ? 11.204 -11.925 -43.191 1.00 28.61 109 GLY A N 1
ATOM 814 C CA . GLY A 1 109 ? 12.588 -11.568 -43.529 1.00 28.61 109 GLY A CA 1
ATOM 815 C C . GLY A 1 109 ? 13.571 -12.747 -43.558 1.00 28.61 109 GLY A C 1
ATOM 816 O O . GLY A 1 109 ? 14.541 -12.702 -44.307 1.00 28.61 109 GLY A O 1
ATOM 817 N N . ILE A 1 110 ? 13.345 -13.791 -42.747 1.00 29.27 110 ILE A N 1
ATOM 818 C CA . ILE A 1 110 ? 14.313 -14.880 -42.527 1.00 29.27 110 ILE A CA 1
ATOM 819 C C . ILE A 1 110 ? 13.588 -16.233 -42.435 1.00 29.27 110 ILE A C 1
ATOM 821 O O . ILE A 1 110 ? 13.245 -16.683 -41.350 1.00 29.27 110 ILE A O 1
ATOM 825 N N . HIS A 1 111 ? 13.356 -16.886 -43.578 1.00 26.83 111 HIS A N 1
ATOM 826 C CA . HIS A 1 111 ? 13.169 -18.344 -43.659 1.00 26.83 111 HIS A CA 1
ATOM 827 C C . HIS A 1 111 ? 13.344 -18.839 -45.105 1.00 26.83 111 HIS A C 1
ATOM 829 O O . HIS A 1 111 ? 12.427 -18.776 -45.925 1.00 26.83 111 HIS A O 1
ATOM 835 N N . LEU A 1 112 ? 14.523 -19.386 -45.403 1.00 29.02 112 LEU A N 1
ATOM 836 C CA . LEU A 1 112 ? 14.748 -20.275 -46.542 1.00 29.02 112 LEU A CA 1
ATOM 837 C C . LEU A 1 112 ? 15.117 -21.650 -45.979 1.00 29.02 112 LEU A C 1
ATOM 839 O O . LEU A 1 112 ? 16.159 -21.790 -45.348 1.00 29.02 112 LEU A O 1
ATOM 843 N N . ALA A 1 113 ? 14.243 -22.635 -46.223 1.00 30.73 113 ALA A N 1
ATOM 844 C CA . ALA A 1 113 ? 14.257 -23.975 -45.617 1.00 30.73 113 ALA A CA 1
ATOM 845 C C . ALA A 1 113 ? 13.975 -23.978 -44.078 1.00 30.73 113 ALA A C 1
ATOM 847 O O . ALA A 1 113 ? 14.011 -22.931 -43.435 1.00 30.73 113 ALA A O 1
ATOM 848 N N . GLU A 1 114 ? 13.548 -25.074 -43.429 1.00 31.52 114 GLU A N 1
ATOM 849 C CA . GLU A 1 114 ? 13.414 -26.480 -43.859 1.00 31.52 114 GLU A CA 1
ATOM 850 C C . GLU A 1 114 ? 12.087 -27.168 -43.437 1.00 31.52 114 GLU A C 1
ATOM 852 O O . GLU A 1 114 ? 11.504 -26.884 -42.396 1.00 31.52 114 GLU A O 1
ATOM 857 N N . SER A 1 115 ? 11.728 -28.213 -44.198 1.00 35.53 115 SER A N 1
ATOM 858 C CA . SER A 1 115 ? 10.895 -29.378 -43.824 1.00 35.53 115 SER A CA 1
ATOM 859 C C . SER A 1 115 ? 9.400 -29.214 -43.459 1.00 35.53 115 SER A C 1
ATOM 861 O O . SER A 1 115 ? 8.916 -28.235 -42.902 1.00 35.53 115 SER A O 1
ATOM 863 N N . HIS A 1 116 ? 8.636 -30.276 -43.740 1.00 32.38 116 HIS A N 1
ATOM 864 C CA . HIS A 1 116 ? 7.187 -30.346 -43.513 1.00 32.38 116 HIS A CA 1
ATOM 865 C C . HIS A 1 116 ? 6.768 -30.783 -42.091 1.00 32.38 116 HIS A C 1
ATOM 867 O O . HIS A 1 116 ? 5.567 -30.804 -41.807 1.00 32.38 116 HIS A O 1
ATOM 873 N N . ARG A 1 117 ? 7.702 -31.164 -41.201 1.00 32.66 117 ARG A N 1
ATOM 874 C CA . ARG A 1 117 ? 7.357 -31.668 -39.851 1.00 32.66 117 ARG A CA 1
ATOM 875 C C . ARG A 1 117 ? 6.901 -30.552 -38.904 1.00 32.66 117 ARG A C 1
ATOM 877 O O . ARG A 1 117 ? 5.916 -30.737 -38.190 1.00 32.66 117 ARG A O 1
ATOM 884 N N . SER A 1 118 ? 7.544 -29.387 -38.959 1.00 33.72 118 SER A N 1
ATOM 885 C CA . SER A 1 118 ? 7.348 -28.263 -38.028 1.00 33.72 118 SER A CA 1
ATOM 886 C C . SER A 1 118 ? 5.897 -27.761 -37.967 1.00 33.72 118 SER A C 1
ATOM 888 O O . SER A 1 118 ? 5.395 -27.413 -36.900 1.00 33.72 118 SER A O 1
ATOM 890 N N . ARG A 1 119 ? 5.166 -27.820 -39.093 1.00 34.31 119 ARG A N 1
ATOM 891 C CA . ARG A 1 119 ? 3.756 -27.390 -39.186 1.00 34.31 119 ARG A CA 1
ATOM 892 C C . ARG A 1 119 ? 2.776 -28.179 -38.312 1.00 34.31 119 ARG A C 1
ATOM 894 O O . ARG A 1 119 ? 1.711 -27.649 -38.016 1.00 34.31 119 ARG A O 1
ATOM 901 N N . ARG A 1 120 ? 3.091 -29.417 -37.909 1.00 29.77 120 ARG A N 1
ATOM 902 C CA . ARG A 1 120 ? 2.230 -30.187 -36.988 1.00 29.77 120 ARG A CA 1
ATOM 903 C C . ARG A 1 120 ? 2.491 -29.889 -35.515 1.00 29.77 120 ARG A C 1
ATOM 905 O O . ARG A 1 120 ? 1.580 -30.084 -34.724 1.00 29.77 120 ARG A O 1
ATOM 912 N N . LEU A 1 121 ? 3.686 -29.411 -35.162 1.00 30.58 121 LEU A N 1
ATOM 913 C CA . LEU A 1 121 ? 3.998 -29.034 -33.784 1.00 30.58 121 LEU A CA 1
ATOM 914 C C . LEU A 1 121 ? 3.350 -27.686 -33.437 1.00 30.58 121 LEU A C 1
ATOM 916 O O . LEU A 1 121 ? 2.675 -27.577 -32.422 1.00 30.58 121 LEU A O 1
ATOM 920 N N . ALA A 1 122 ? 3.451 -26.705 -34.343 1.00 30.39 122 ALA A N 1
ATOM 921 C CA . ALA A 1 122 ? 2.823 -25.393 -34.176 1.00 30.39 122 ALA A CA 1
ATOM 922 C C . ALA A 1 122 ? 1.298 -25.481 -33.957 1.00 30.39 122 ALA A C 1
ATOM 924 O O . ALA A 1 122 ? 0.771 -24.864 -33.040 1.00 30.39 122 ALA A O 1
ATOM 925 N N . LEU A 1 123 ? 0.590 -26.296 -34.750 1.00 30.23 123 LEU A N 1
ATOM 926 C CA . LEU A 1 123 ? -0.865 -26.468 -34.621 1.00 30.23 123 LEU A CA 1
ATOM 927 C C . LEU A 1 123 ? -1.310 -27.175 -33.328 1.00 30.23 123 LEU A C 1
ATOM 929 O O . LEU A 1 123 ? -2.471 -27.049 -32.966 1.00 30.23 123 LEU A O 1
ATOM 933 N N . ALA A 1 124 ? -0.420 -27.892 -32.636 1.00 29.33 124 ALA A N 1
ATOM 934 C CA . ALA A 1 124 ? -0.734 -28.532 -31.356 1.00 29.33 124 ALA A CA 1
ATOM 935 C C . ALA A 1 124 ? -0.549 -27.594 -30.145 1.00 29.33 124 ALA A C 1
ATOM 937 O O . ALA A 1 124 ? -1.036 -27.905 -29.065 1.00 29.33 124 ALA A O 1
ATOM 938 N N . LEU A 1 125 ? 0.145 -26.461 -30.317 1.00 28.77 125 LEU A N 1
ATOM 939 C CA . LEU A 1 125 ? 0.408 -25.489 -29.248 1.00 28.77 125 LEU A CA 1
ATOM 940 C C . LEU A 1 125 ? -0.688 -24.419 -29.118 1.00 28.77 125 LEU A C 1
ATOM 942 O O . LEU A 1 125 ? -0.847 -23.846 -28.047 1.00 28.77 125 LEU A O 1
ATOM 946 N N . PHE A 1 126 ? -1.462 -24.160 -30.178 1.00 29.81 126 PHE A N 1
ATOM 947 C CA . PHE A 1 126 ? -2.530 -23.149 -30.151 1.00 29.81 126 PHE A CA 1
ATOM 948 C C . PHE A 1 126 ? -3.841 -23.632 -29.506 1.00 29.81 126 PHE A C 1
ATOM 950 O O . PHE A 1 126 ? -4.581 -22.813 -28.976 1.00 29.81 126 PHE A O 1
ATOM 957 N N . ASP A 1 127 ? -4.111 -24.941 -29.480 1.00 26.48 127 ASP A N 1
ATOM 958 C CA . ASP A 1 127 ? -5.388 -25.518 -29.001 1.00 26.48 127 ASP A CA 1
ATOM 959 C C . ASP A 1 127 ? -5.534 -25.518 -27.456 1.00 26.48 127 ASP A C 1
ATOM 961 O O . ASP A 1 127 ? -6.515 -26.024 -26.912 1.00 26.48 127 ASP A O 1
ATOM 965 N N . HIS A 1 128 ? -4.544 -24.974 -26.733 1.00 26.75 128 HIS A N 1
ATOM 966 C CA . HIS A 1 128 ? -4.509 -24.807 -25.268 1.00 26.75 128 HIS A CA 1
ATOM 967 C C . HIS A 1 128 ? -4.110 -23.374 -24.836 1.00 26.75 128 HIS A C 1
ATOM 969 O O . HIS A 1 128 ? -3.755 -23.156 -23.679 1.00 26.75 128 HIS A O 1
ATOM 975 N N . ALA A 1 129 ? -4.152 -22.391 -25.746 1.00 28.09 129 ALA A N 1
ATOM 976 C CA . ALA A 1 129 ? -3.622 -21.040 -25.510 1.00 28.09 129 ALA A CA 1
ATOM 977 C C . ALA A 1 129 ? -4.668 -19.970 -25.107 1.00 28.09 129 ALA A C 1
ATOM 979 O O . ALA A 1 129 ? -4.285 -18.840 -24.814 1.00 28.09 129 ALA A O 1
ATOM 980 N N . ASP A 1 130 ? -5.966 -20.297 -25.057 1.00 27.56 130 ASP A N 1
ATOM 981 C CA . ASP A 1 130 ? -7.042 -19.312 -24.804 1.00 27.56 130 ASP A CA 1
ATOM 982 C C . ASP A 1 130 ? -7.063 -18.722 -23.371 1.00 27.56 130 ASP A C 1
ATOM 984 O O . ASP A 1 130 ? -7.626 -17.646 -23.169 1.00 27.56 130 ASP A O 1
ATOM 988 N N . ASP A 1 131 ? -6.439 -19.380 -22.384 1.00 28.08 131 ASP A N 1
ATOM 989 C CA . ASP A 1 131 ? -6.418 -18.949 -20.967 1.00 28.08 131 ASP A CA 1
ATOM 990 C C . ASP A 1 131 ? -5.044 -18.427 -20.478 1.00 28.08 131 ASP A C 1
ATOM 992 O O . ASP A 1 131 ? -4.908 -18.027 -19.319 1.00 28.08 131 ASP A O 1
ATOM 996 N N . ALA A 1 132 ? -4.013 -18.391 -21.334 1.00 25.44 132 ALA A N 1
ATOM 997 C CA . ALA A 1 132 ? -2.661 -17.958 -20.955 1.00 25.44 132 ALA A CA 1
ATOM 998 C C . ALA A 1 132 ? -2.026 -17.050 -22.021 1.00 25.44 132 ALA A C 1
ATOM 1000 O O . ALA A 1 132 ? -1.575 -17.520 -23.059 1.00 25.44 132 ALA A O 1
ATOM 1001 N N . ASN A 1 133 ? -1.950 -15.743 -21.739 1.00 25.16 133 ASN A N 1
ATOM 1002 C CA . ASN A 1 133 ? -1.339 -14.736 -22.616 1.00 25.16 133 ASN A CA 1
ATOM 1003 C C . ASN A 1 133 ? 0.181 -14.612 -22.347 1.00 25.16 133 ASN A C 1
ATOM 1005 O O . ASN A 1 133 ? 0.547 -13.998 -21.339 1.00 25.16 133 ASN A O 1
ATOM 1009 N N . PRO A 1 134 ? 1.081 -15.154 -23.194 1.00 24.95 134 PRO A N 1
ATOM 1010 C CA . PRO A 1 134 ? 2.514 -15.180 -22.914 1.00 24.95 134 PRO A CA 1
ATOM 1011 C C . PRO A 1 134 ? 3.167 -13.880 -23.402 1.00 24.95 134 PRO A C 1
ATOM 1013 O O . PRO A 1 134 ? 3.295 -13.648 -24.604 1.00 24.95 134 PRO A O 1
ATOM 1016 N N . GLN A 1 135 ? 3.594 -13.025 -22.472 1.00 24.02 135 GLN A N 1
ATOM 1017 C CA . GLN A 1 135 ? 4.359 -11.817 -22.797 1.00 24.02 135 GLN A CA 1
ATOM 1018 C C . GLN A 1 135 ? 5.805 -12.192 -23.189 1.00 24.02 135 GLN A C 1
ATOM 1020 O O . GLN A 1 135 ? 6.468 -12.880 -22.410 1.00 24.02 135 GLN A O 1
ATOM 1025 N N . PRO A 1 136 ? 6.324 -11.762 -24.357 1.00 23.03 136 PRO A N 1
ATOM 1026 C CA . PRO A 1 136 ? 7.711 -12.012 -24.737 1.00 23.03 136 PRO A CA 1
ATOM 1027 C C . PRO A 1 136 ? 8.686 -11.142 -23.927 1.00 23.03 136 PRO A C 1
ATOM 1029 O O . PRO A 1 136 ? 8.458 -9.954 -23.703 1.00 23.03 136 PRO A O 1
ATOM 1032 N N . ILE A 1 137 ? 9.796 -11.748 -23.508 1.00 29.58 137 ILE A N 1
ATOM 1033 C CA . ILE A 1 137 ? 10.823 -11.134 -22.656 1.00 29.58 137 ILE A CA 1
ATOM 1034 C C . ILE A 1 137 ? 11.727 -10.228 -23.506 1.00 29.58 137 ILE A C 1
ATOM 1036 O O . ILE A 1 137 ? 12.326 -10.690 -24.480 1.00 29.58 137 ILE A O 1
ATOM 1040 N N . HIS A 1 138 ? 11.867 -8.950 -23.136 1.00 32.72 138 HIS A N 1
ATOM 1041 C CA . HIS A 1 138 ? 12.676 -7.985 -23.888 1.00 32.72 138 HIS A CA 1
ATOM 1042 C C . HIS A 1 138 ? 13.476 -7.023 -22.996 1.00 32.72 138 HIS A C 1
ATOM 1044 O O . HIS A 1 138 ? 12.912 -6.162 -22.326 1.00 32.72 138 HIS A O 1
ATOM 1050 N N . LEU A 1 139 ? 14.808 -7.079 -23.130 1.00 31.03 139 LEU A N 1
ATOM 1051 C CA . LEU A 1 139 ? 15.806 -6.223 -22.460 1.00 31.03 139 LEU A CA 1
ATOM 1052 C C . LEU A 1 139 ? 15.632 -4.705 -22.710 1.00 31.03 139 LEU A C 1
ATOM 1054 O O . LEU A 1 139 ? 16.261 -3.883 -22.055 1.00 31.03 139 LEU A O 1
ATOM 1058 N N . LEU A 1 140 ? 14.760 -4.321 -23.648 1.00 32.66 140 LEU A N 1
ATOM 1059 C CA . LEU A 1 140 ? 14.357 -2.933 -23.906 1.00 32.66 140 LEU A CA 1
ATOM 1060 C C . LEU A 1 140 ? 13.750 -2.252 -22.659 1.00 32.66 140 LEU A C 1
ATOM 1062 O O . LEU A 1 140 ? 13.759 -1.027 -22.555 1.00 32.66 140 LEU A O 1
ATOM 1066 N N . ARG A 1 141 ? 13.220 -3.059 -21.732 1.00 38.16 141 ARG A N 1
ATOM 1067 C CA . ARG A 1 141 ? 12.409 -2.654 -20.580 1.00 38.16 141 ARG A CA 1
ATOM 1068 C C . ARG A 1 141 ? 13.213 -2.038 -19.420 1.00 38.16 141 ARG A C 1
ATOM 1070 O O . ARG A 1 141 ? 12.716 -1.134 -18.762 1.00 38.16 141 ARG A O 1
ATOM 1077 N N . VAL A 1 142 ? 14.499 -2.386 -19.303 1.00 37.03 142 VAL A N 1
ATOM 1078 C CA . VAL A 1 142 ? 15.490 -1.725 -18.418 1.00 37.03 142 VAL A CA 1
ATOM 1079 C C . VAL A 1 142 ? 15.764 -0.263 -18.833 1.00 37.03 142 VAL A C 1
ATOM 1081 O O . VAL A 1 142 ? 16.240 0.548 -18.039 1.00 37.03 142 VAL A O 1
ATOM 1084 N N . LEU A 1 143 ? 15.486 0.093 -20.097 1.00 34.69 143 LEU A N 1
ATOM 1085 C CA . LEU A 1 143 ? 15.744 1.424 -20.670 1.00 34.69 143 LEU A CA 1
ATOM 1086 C C . LEU A 1 143 ? 14.472 2.248 -20.934 1.00 34.69 143 LEU A C 1
ATOM 1088 O O . LEU A 1 143 ? 14.567 3.461 -21.116 1.00 34.69 143 LEU A O 1
ATOM 1092 N N . MET A 1 144 ? 13.298 1.614 -20.959 1.00 34.47 144 MET A N 1
ATOM 1093 C CA . MET A 1 144 ? 11.983 2.253 -21.074 1.00 34.47 144 MET A CA 1
ATOM 1094 C C . MET A 1 144 ? 10.963 1.409 -20.315 1.00 34.47 144 MET A C 1
ATOM 1096 O O . MET A 1 144 ? 10.933 0.206 -20.529 1.00 34.47 144 MET A O 1
ATOM 1100 N N . SER A 1 145 ? 10.053 2.007 -19.543 1.00 32.25 145 SER A N 1
ATOM 1101 C CA . SER A 1 145 ? 9.061 1.249 -18.759 1.00 32.25 145 SER A CA 1
ATOM 1102 C C . SER A 1 145 ? 7.643 1.237 -19.375 1.00 32.25 145 SER A C 1
ATOM 1104 O O . SER A 1 145 ? 6.754 1.909 -18.849 1.00 32.25 145 SER A O 1
ATOM 1106 N N . PRO A 1 146 ? 7.354 0.471 -20.452 1.00 37.59 146 PRO A N 1
ATOM 1107 C CA . PRO A 1 146 ? 5.989 0.150 -20.844 1.00 37.59 146 PRO A CA 1
ATOM 1108 C C . PRO A 1 146 ? 5.564 -1.217 -20.282 1.00 37.59 146 PRO A C 1
ATOM 1110 O O . PRO A 1 146 ? 6.172 -2.248 -20.566 1.00 37.59 146 PRO A O 1
ATOM 1113 N N . ASN A 1 147 ? 4.443 -1.249 -19.558 1.00 27.14 147 ASN A N 1
ATOM 1114 C CA . ASN A 1 147 ? 3.621 -2.464 -19.446 1.00 27.14 147 ASN A CA 1
ATOM 1115 C C . ASN A 1 147 ? 2.377 -2.407 -20.346 1.00 27.14 147 ASN A C 1
ATOM 1117 O O . ASN A 1 147 ? 1.867 -3.452 -20.744 1.00 27.14 147 ASN A O 1
ATOM 1121 N N . HIS A 1 148 ? 1.908 -1.210 -20.713 1.00 28.64 148 HIS A N 1
ATOM 1122 C CA . HIS A 1 148 ? 0.849 -0.997 -21.700 1.00 28.64 148 HIS A CA 1
ATOM 1123 C C . HIS A 1 148 ? 1.287 0.084 -22.693 1.00 28.64 148 HIS A C 1
ATOM 1125 O O . HIS A 1 148 ? 1.446 1.242 -22.318 1.00 28.64 148 HIS A O 1
ATOM 1131 N N . ALA A 1 149 ? 1.454 -0.297 -23.959 1.00 23.50 149 ALA A N 1
ATOM 1132 C CA . ALA A 1 149 ? 1.422 0.639 -25.077 1.00 23.50 149 ALA A CA 1
ATOM 1133 C C . ALA A 1 149 ? -0.011 0.644 -25.649 1.00 23.50 149 ALA A C 1
ATOM 1135 O O . ALA A 1 149 ? -0.570 -0.439 -25.842 1.00 23.50 149 ALA A O 1
ATOM 1136 N N . PRO A 1 150 ? -0.627 1.810 -25.912 1.00 25.86 150 PRO A N 1
ATOM 1137 C CA . PRO A 1 150 ? -1.942 1.872 -26.546 1.00 25.86 150 PRO A CA 1
ATOM 1138 C C . PRO A 1 150 ? -1.871 1.393 -28.004 1.00 25.86 150 PRO A C 1
ATOM 1140 O O . PRO A 1 150 ? -0.902 1.668 -28.716 1.00 25.86 150 PRO A O 1
ATOM 1143 N N . GLU A 1 151 ? -2.912 0.709 -28.485 1.00 29.33 151 GLU A N 1
ATOM 1144 C CA . GLU A 1 151 ? -2.981 0.310 -29.893 1.00 29.33 151 GLU A CA 1
ATOM 1145 C C . GLU A 1 151 ? -3.126 1.537 -30.814 1.00 29.33 151 GLU A C 1
ATOM 1147 O O . GLU A 1 151 ? -4.095 2.291 -30.741 1.00 29.33 151 GLU A O 1
ATOM 1152 N N . THR A 1 152 ? -2.203 1.672 -31.770 1.00 28.22 152 THR A N 1
ATOM 1153 C CA . THR A 1 152 ? -2.216 2.651 -32.878 1.00 28.22 152 THR A CA 1
ATOM 1154 C C . THR A 1 152 ? -2.097 4.137 -32.497 1.00 28.22 152 THR A C 1
ATOM 1156 O O . THR A 1 152 ? -3.068 4.891 -32.541 1.00 28.22 152 THR A O 1
ATOM 1159 N N . VAL A 1 153 ? -0.859 4.604 -32.300 1.00 29.73 153 VAL A N 1
ATOM 1160 C CA . VAL A 1 153 ? -0.502 5.981 -32.689 1.00 29.73 153 VAL A CA 1
ATOM 1161 C C . VAL A 1 153 ? -0.329 6.004 -34.208 1.00 29.73 153 VAL A C 1
ATOM 1163 O O . VAL A 1 153 ? 0.493 5.263 -34.747 1.00 29.73 153 VAL A O 1
ATOM 1166 N N . ASP A 1 154 ? -1.107 6.836 -34.898 1.00 27.95 154 ASP A N 1
ATOM 1167 C CA . ASP A 1 154 ? -0.905 7.137 -36.319 1.00 27.95 154 ASP A CA 1
ATOM 1168 C C . ASP A 1 154 ? 0.080 8.319 -36.416 1.00 27.95 154 ASP A C 1
ATOM 1170 O O . ASP A 1 154 ? -0.234 9.399 -35.900 1.00 27.95 154 ASP A O 1
ATOM 1174 N N . PRO A 1 155 ? 1.301 8.145 -36.962 1.00 31.03 155 PRO A N 1
ATOM 1175 C CA . PRO A 1 155 ? 2.313 9.193 -36.953 1.00 31.03 155 PRO A CA 1
ATOM 1176 C C . PRO A 1 155 ? 1.908 10.338 -37.887 1.00 31.03 155 PRO A C 1
ATOM 1178 O O . PRO A 1 155 ? 1.988 10.226 -39.112 1.00 31.03 155 PRO A O 1
ATOM 1181 N N . GLY A 1 156 ? 1.496 11.460 -37.290 1.00 32.09 156 GLY A N 1
ATOM 1182 C CA . GLY A 1 156 ? 1.107 12.666 -38.018 1.00 32.09 156 GLY A CA 1
ATOM 1183 C C . GLY A 1 156 ? 2.187 13.119 -39.018 1.00 32.09 156 GLY A C 1
ATOM 1184 O O . GLY A 1 156 ? 3.382 13.001 -38.731 1.00 32.09 156 GLY A O 1
ATOM 1185 N N . PRO A 1 157 ? 1.802 13.637 -40.200 1.00 33.62 157 PRO A N 1
ATOM 1186 C CA . PRO A 1 157 ? 2.729 13.868 -41.308 1.00 33.62 157 PRO A CA 1
ATOM 1187 C C . PRO A 1 157 ? 3.671 15.058 -41.046 1.00 33.62 157 PRO A C 1
ATOM 1189 O O . PRO A 1 157 ? 3.408 16.176 -41.484 1.00 33.62 157 PRO A O 1
ATOM 1192 N N . GLY A 1 158 ? 4.788 14.815 -40.351 1.00 36.84 158 GLY A N 1
ATOM 1193 C CA . GLY A 1 158 ? 5.791 15.846 -40.049 1.00 36.84 158 GLY A CA 1
ATOM 1194 C C . GLY A 1 158 ? 7.188 15.339 -39.665 1.00 36.84 158 GLY A C 1
ATOM 1195 O O . GLY A 1 158 ? 8.182 15.829 -40.200 1.00 36.84 158 GLY A O 1
ATOM 1196 N N . THR A 1 159 ? 7.309 14.352 -38.772 1.00 36.09 159 THR A N 1
ATOM 1197 C CA . THR A 1 159 ? 8.608 13.942 -38.198 1.00 36.09 159 THR A CA 1
ATOM 1198 C C . THR A 1 159 ? 9.310 12.858 -39.025 1.00 36.09 159 THR A C 1
ATOM 1200 O O . THR A 1 159 ? 9.168 11.657 -38.808 1.00 36.09 159 THR A O 1
ATOM 1203 N N . GLY A 1 160 ? 10.106 13.298 -40.004 1.00 38.22 160 GLY A N 1
ATOM 1204 C CA . GLY A 1 160 ? 10.802 12.458 -40.989 1.00 38.22 160 GLY A CA 1
ATOM 1205 C C . GLY A 1 160 ? 11.975 11.603 -40.478 1.00 38.22 160 GLY A C 1
ATOM 1206 O O . GLY A 1 160 ? 13.048 11.641 -41.078 1.00 38.22 160 GLY A O 1
ATOM 1207 N N . LEU A 1 161 ? 11.781 10.798 -39.428 1.00 40.34 161 LEU A N 1
ATOM 1208 C CA . LEU A 1 161 ? 12.689 9.714 -39.028 1.00 40.34 161 LEU A CA 1
ATOM 1209 C C . LEU A 1 161 ? 12.104 8.358 -39.471 1.00 40.34 161 LEU A C 1
ATOM 1211 O O . LEU A 1 161 ? 11.256 7.798 -38.778 1.00 40.34 161 LEU A O 1
ATOM 1215 N N . PRO A 1 162 ? 12.537 7.787 -40.617 1.00 44.19 162 PRO A N 1
ATOM 1216 C CA . PRO A 1 162 ? 12.124 6.447 -41.027 1.00 44.19 162 PRO A CA 1
ATOM 1217 C C . PRO A 1 162 ? 12.360 5.430 -39.907 1.00 44.19 162 PRO A C 1
ATOM 1219 O O . PRO A 1 162 ? 13.458 5.394 -39.361 1.00 44.19 162 PRO A O 1
ATOM 1222 N N . GLY A 1 163 ? 11.399 4.541 -39.623 1.00 36.59 163 GLY A N 1
ATOM 1223 C CA . GLY A 1 163 ? 11.474 3.590 -38.495 1.00 36.59 163 GLY A CA 1
ATOM 1224 C C . GLY A 1 163 ? 12.719 2.683 -38.461 1.00 36.59 163 GLY A C 1
ATOM 1225 O O . GLY A 1 163 ? 13.069 2.147 -37.417 1.00 36.59 163 GLY A O 1
ATOM 1226 N N . ARG A 1 164 ? 13.459 2.573 -39.573 1.00 36.44 164 ARG A N 1
ATOM 1227 C CA . ARG A 1 164 ? 14.816 1.999 -39.603 1.00 36.44 164 ARG A CA 1
ATOM 1228 C C . ARG A 1 164 ? 15.801 2.733 -38.686 1.00 36.44 164 ARG A C 1
ATOM 1230 O O . ARG A 1 164 ? 16.586 2.073 -38.022 1.00 36.44 164 ARG A O 1
ATOM 1237 N N . TRP A 1 165 ? 15.759 4.063 -38.633 1.00 42.75 165 TRP A N 1
ATOM 1238 C CA . TRP A 1 165 ? 16.590 4.875 -37.740 1.00 42.75 165 TRP A CA 1
ATOM 1239 C C . TRP A 1 165 ? 16.157 4.763 -36.282 1.00 42.75 165 TRP A C 1
ATOM 1241 O O . TRP A 1 165 ? 17.021 4.752 -35.416 1.00 42.75 165 TRP A O 1
ATOM 1251 N N . LEU A 1 166 ? 14.857 4.591 -36.015 1.00 42.06 166 LEU A N 1
ATOM 1252 C CA . LEU A 1 166 ? 14.367 4.256 -34.677 1.00 42.06 166 LEU A CA 1
ATOM 1253 C C . LEU A 1 166 ? 14.951 2.914 -34.208 1.00 42.06 166 LEU A C 1
ATOM 1255 O O . LEU A 1 166 ? 15.550 2.849 -33.143 1.00 42.06 166 LEU A O 1
ATOM 1259 N N . VAL A 1 167 ? 14.872 1.869 -35.041 1.00 42.28 167 VAL A N 1
ATOM 1260 C CA . VAL A 1 167 ? 15.473 0.553 -34.747 1.00 42.28 167 VAL A CA 1
ATOM 1261 C C . VAL A 1 167 ? 16.996 0.641 -34.592 1.00 42.28 167 VAL A C 1
ATOM 1263 O O . VAL A 1 167 ? 17.539 0.044 -33.667 1.00 42.28 167 VAL A O 1
ATOM 1266 N N . VAL A 1 168 ? 17.690 1.403 -35.446 1.00 46.22 168 VAL A N 1
ATOM 1267 C CA . VAL A 1 168 ? 19.141 1.634 -35.322 1.00 46.22 168 VAL A CA 1
ATOM 1268 C C . VAL A 1 168 ? 19.479 2.363 -34.023 1.00 46.22 168 VAL A C 1
ATOM 1270 O O . VAL A 1 168 ? 20.430 1.962 -33.363 1.00 46.22 168 VAL A O 1
ATOM 1273 N N . LEU A 1 169 ? 18.716 3.381 -33.616 1.00 46.16 169 LEU A N 1
ATOM 1274 C CA . LEU A 1 169 ? 18.994 4.106 -32.379 1.00 46.16 169 LEU A CA 1
ATOM 1275 C C . LEU A 1 169 ? 18.662 3.265 -31.142 1.00 46.16 169 LEU A C 1
ATOM 1277 O O . LEU A 1 169 ? 19.487 3.188 -30.242 1.00 46.16 169 LEU A O 1
ATOM 1281 N N . CYS A 1 170 ? 17.522 2.568 -31.118 1.00 44.25 170 CYS A N 1
ATOM 1282 C CA . CYS A 1 170 ? 17.200 1.619 -30.051 1.00 44.25 170 CYS A CA 1
ATOM 1283 C C . CYS A 1 170 ? 18.279 0.535 -29.923 1.00 44.25 170 CYS A C 1
ATOM 1285 O O . CYS A 1 170 ? 18.682 0.231 -28.807 1.00 44.25 170 CYS A O 1
ATOM 1287 N N . ALA A 1 171 ? 18.800 0.004 -31.037 1.00 45.25 171 ALA A N 1
ATOM 1288 C CA . ALA A 1 171 ? 19.937 -0.915 -31.015 1.00 45.25 171 ALA A CA 1
ATOM 1289 C C . ALA A 1 171 ? 21.213 -0.237 -30.482 1.00 45.25 171 ALA A C 1
ATOM 1291 O O . ALA A 1 171 ? 21.878 -0.792 -29.614 1.00 45.25 171 ALA A O 1
ATOM 1292 N N . VAL A 1 172 ? 21.539 0.977 -30.942 1.00 50.56 172 VAL A N 1
ATOM 1293 C CA . VAL A 1 172 ? 22.696 1.744 -30.450 1.00 50.56 172 VAL A CA 1
ATOM 1294 C C . VAL A 1 172 ? 22.598 1.992 -28.946 1.00 50.56 172 VAL A C 1
ATOM 1296 O O . VAL A 1 172 ? 23.587 1.762 -28.266 1.00 50.56 172 VAL A O 1
ATOM 1299 N N . THR A 1 173 ? 21.453 2.387 -28.388 1.00 48.09 173 THR A N 1
ATOM 1300 C CA . THR A 1 173 ? 21.273 2.559 -26.932 1.00 48.09 173 THR A CA 1
ATOM 1301 C C . THR A 1 173 ? 21.329 1.219 -26.188 1.00 48.09 173 THR A C 1
ATOM 1303 O O . THR A 1 173 ? 22.031 1.109 -25.184 1.00 48.09 173 THR A O 1
ATOM 1306 N N . LEU A 1 174 ? 20.665 0.179 -26.708 1.00 46.81 174 LEU A N 1
ATOM 1307 C CA . LEU A 1 174 ? 20.617 -1.163 -26.108 1.00 46.81 174 LEU A CA 1
ATOM 1308 C C . LEU A 1 174 ? 21.980 -1.874 -26.098 1.00 46.81 174 LEU A C 1
ATOM 1310 O O . LEU A 1 174 ? 22.219 -2.695 -25.220 1.00 46.81 174 LEU A O 1
ATOM 1314 N N . PHE A 1 175 ? 22.888 -1.540 -27.018 1.00 49.56 175 PHE A N 1
ATOM 1315 C CA . PHE A 1 175 ? 24.281 -1.987 -26.966 1.00 49.56 175 PHE A CA 1
ATOM 1316 C C . PHE A 1 175 ? 25.191 -0.991 -26.234 1.00 49.56 175 PHE A C 1
ATOM 1318 O O . PHE A 1 175 ? 26.058 -1.416 -25.478 1.00 49.56 175 PHE A O 1
ATOM 1325 N N . SER A 1 176 ? 25.014 0.324 -26.404 1.00 52.44 176 SER A N 1
ATOM 1326 C CA . SER A 1 176 ? 25.920 1.311 -25.797 1.00 52.44 176 SER A CA 1
ATOM 1327 C C . SER A 1 176 ? 25.784 1.430 -24.285 1.00 52.44 176 SER A C 1
ATOM 1329 O O . SER A 1 176 ? 26.810 1.642 -23.652 1.00 52.44 176 SER A O 1
ATOM 1331 N N . VAL A 1 177 ? 24.603 1.260 -23.678 1.00 53.97 177 VAL A N 1
ATOM 1332 C CA . VAL A 1 177 ? 24.500 1.317 -22.208 1.00 53.97 177 VAL A CA 1
ATOM 1333 C C . VAL A 1 177 ? 25.240 0.135 -21.558 1.00 53.97 177 VAL A C 1
ATOM 1335 O O . VAL A 1 177 ? 26.128 0.403 -20.748 1.00 53.97 177 VAL A O 1
ATOM 1338 N N . PRO A 1 178 ? 25.034 -1.136 -21.974 1.00 54.81 178 PRO A N 1
ATOM 1339 C CA . PRO A 1 178 ? 25.869 -2.252 -21.523 1.00 54.81 178 PRO A CA 1
ATOM 1340 C C . PRO A 1 178 ? 27.357 -2.100 -21.858 1.00 54.81 178 PRO A C 1
ATOM 1342 O O . PRO A 1 178 ? 28.184 -2.448 -21.025 1.00 54.81 178 PRO A O 1
ATOM 1345 N N . ILE A 1 179 ? 27.727 -1.560 -23.029 1.00 60.34 179 ILE A N 1
ATOM 1346 C CA . ILE A 1 179 ? 29.141 -1.338 -23.398 1.00 60.34 179 ILE A CA 1
ATOM 1347 C C . ILE A 1 179 ? 29.783 -0.231 -22.549 1.00 60.34 179 ILE A C 1
ATOM 1349 O O . ILE A 1 179 ? 30.931 -0.380 -22.144 1.00 60.34 179 ILE A O 1
ATOM 1353 N N . VAL A 1 180 ? 29.083 0.870 -22.262 1.00 60.75 180 VAL A N 1
ATOM 1354 C CA . VAL A 1 180 ? 29.602 1.947 -21.403 1.00 60.75 180 VAL A CA 1
ATOM 1355 C C . VAL A 1 180 ? 29.700 1.467 -19.961 1.00 60.75 180 VAL A C 1
ATOM 1357 O O . VAL A 1 180 ? 30.734 1.712 -19.353 1.00 60.75 180 VAL A O 1
ATOM 1360 N N . GLN A 1 181 ? 28.710 0.721 -19.459 1.00 59.03 181 GLN A N 1
ATOM 1361 C CA . GLN A 1 181 ? 28.766 0.085 -18.140 1.00 59.03 181 GLN A CA 1
ATOM 1362 C C . GLN A 1 181 ? 29.941 -0.903 -18.041 1.00 59.03 181 GLN A C 1
ATOM 1364 O O . GLN A 1 181 ? 30.778 -0.773 -17.152 1.00 59.03 181 GLN A O 1
ATOM 1369 N N . HIS A 1 182 ? 30.097 -1.795 -19.025 1.00 61.34 182 HIS A N 1
ATOM 1370 C CA . HIS A 1 182 ? 31.240 -2.705 -19.146 1.00 61.34 182 HIS A CA 1
ATOM 1371 C C . HIS A 1 182 ? 32.585 -1.958 -19.189 1.00 61.34 182 HIS A C 1
ATOM 1373 O O . HIS A 1 182 ? 33.538 -2.364 -18.533 1.00 61.34 182 HIS A O 1
ATOM 1379 N N . VAL A 1 183 ? 32.672 -0.833 -19.907 1.00 63.88 183 VAL A N 1
ATOM 1380 C CA . VAL A 1 183 ? 33.894 -0.014 -20.003 1.00 63.88 183 VAL A CA 1
ATOM 1381 C C . VAL A 1 183 ? 34.147 0.846 -18.757 1.00 63.88 183 VAL A C 1
ATOM 1383 O O . VAL A 1 183 ? 35.301 1.202 -18.526 1.00 63.88 183 VAL A O 1
ATOM 1386 N N . THR A 1 184 ? 33.141 1.186 -17.946 1.00 60.78 184 THR A N 1
ATOM 1387 C CA . THR A 1 184 ? 33.353 1.848 -16.645 1.00 60.78 184 THR A CA 1
ATOM 1388 C C . THR A 1 184 ? 33.733 0.853 -15.559 1.00 60.78 184 THR A C 1
ATOM 1390 O O . THR A 1 184 ? 34.710 1.097 -14.862 1.00 60.78 184 THR A O 1
ATOM 1393 N N . GLU A 1 185 ? 33.058 -0.294 -15.476 1.00 61.78 185 GLU A N 1
ATOM 1394 C CA . GLU A 1 185 ? 33.364 -1.350 -14.499 1.00 61.78 185 GLU A CA 1
ATOM 1395 C C . GLU A 1 185 ? 34.755 -1.970 -14.767 1.00 61.78 185 GLU A C 1
ATOM 1397 O O . GLU A 1 185 ? 35.495 -2.248 -13.832 1.00 61.78 185 GLU A O 1
ATOM 1402 N N . LEU A 1 186 ? 35.207 -2.037 -16.031 1.00 63.53 186 LEU A N 1
ATOM 1403 C CA . LEU A 1 186 ? 36.601 -2.369 -16.398 1.00 63.53 186 LEU A CA 1
ATOM 1404 C C . LEU A 1 186 ? 37.624 -1.223 -16.206 1.00 63.53 186 LEU A C 1
ATOM 1406 O O . LEU A 1 186 ? 38.786 -1.366 -16.600 1.00 63.53 186 LEU A O 1
ATOM 1410 N N . ARG A 1 187 ? 37.221 -0.062 -15.675 1.00 58.50 187 ARG A N 1
ATOM 1411 C CA . ARG A 1 187 ? 38.099 1.101 -15.426 1.00 58.50 187 ARG A CA 1
ATOM 1412 C C . ARG A 1 187 ? 38.201 1.504 -13.960 1.00 58.50 187 ARG A C 1
ATOM 1414 O O . ARG A 1 187 ? 39.050 2.340 -13.646 1.00 58.50 187 ARG A O 1
ATOM 1421 N N . GLU A 1 188 ? 37.378 0.945 -13.082 1.00 55.25 188 GLU A N 1
ATOM 1422 C CA . GLU A 1 188 ? 37.547 1.137 -11.645 1.00 55.25 188 GLU A CA 1
ATOM 1423 C C . GLU A 1 188 ? 38.821 0.402 -11.177 1.00 55.25 188 GLU A C 1
ATOM 1425 O O . GLU A 1 188 ? 39.048 -0.742 -11.580 1.00 55.25 188 GLU A O 1
ATOM 1430 N N . PRO A 1 189 ? 39.715 1.042 -10.395 1.00 43.97 189 PRO A N 1
ATOM 1431 C CA . PRO A 1 189 ? 40.940 0.392 -9.939 1.00 43.97 189 PRO A CA 1
ATOM 1432 C C . PRO A 1 189 ? 40.651 -0.808 -9.030 1.00 43.97 189 PRO A C 1
ATOM 1434 O O . PRO A 1 189 ? 40.064 -0.661 -7.959 1.00 43.97 189 PRO A O 1
ATOM 1437 N N . ASP A 1 190 ? 41.104 -1.983 -9.465 1.00 44.22 190 ASP A N 1
ATOM 1438 C CA . ASP A 1 190 ? 40.884 -3.266 -8.797 1.00 44.22 190 ASP A CA 1
ATOM 1439 C C . ASP A 1 190 ? 41.348 -3.257 -7.324 1.00 44.22 190 ASP A C 1
ATOM 1441 O O . ASP A 1 190 ? 42.501 -2.946 -7.009 1.00 44.22 190 ASP A O 1
ATOM 1445 N N . THR A 1 191 ? 40.433 -3.629 -6.425 1.00 40.59 191 THR A N 1
ATOM 1446 C CA . THR A 1 191 ? 40.678 -3.865 -4.991 1.00 40.59 191 THR A CA 1
ATOM 1447 C C . THR A 1 191 ? 40.202 -5.251 -4.522 1.00 40.59 191 THR A C 1
ATOM 1449 O O . THR A 1 191 ? 40.219 -5.520 -3.322 1.00 40.59 191 THR A O 1
ATOM 1452 N N . GLY A 1 192 ? 39.790 -6.143 -5.437 1.00 43.41 192 GLY A N 1
ATOM 1453 C CA . GLY A 1 192 ? 39.054 -7.373 -5.101 1.00 43.41 192 GLY A CA 1
ATOM 1454 C C . GLY A 1 192 ? 39.028 -8.497 -6.152 1.00 43.41 192 GLY A C 1
ATOM 1455 O O . GLY A 1 192 ? 38.304 -9.469 -5.956 1.00 43.41 192 GLY A O 1
ATOM 1456 N N . GLY A 1 193 ? 39.810 -8.419 -7.230 1.00 46.31 193 GLY A N 1
ATOM 1457 C CA . GLY A 1 193 ? 39.925 -9.455 -8.259 1.00 46.31 193 GLY A CA 1
ATOM 1458 C C . GLY A 1 193 ? 39.036 -9.240 -9.490 1.00 46.31 193 GLY A C 1
ATOM 1459 O O . GLY A 1 193 ? 38.155 -8.384 -9.532 1.00 46.31 193 GLY A O 1
ATOM 1460 N N . PHE A 1 194 ? 39.285 -10.048 -10.528 1.00 44.62 194 PHE A N 1
ATOM 1461 C CA . PHE A 1 194 ? 38.732 -9.860 -11.874 1.00 44.62 194 PHE A CA 1
ATOM 1462 C C . PHE A 1 194 ? 37.242 -10.247 -11.970 1.00 44.62 194 PHE A C 1
ATOM 1464 O O . PHE A 1 194 ? 36.890 -11.325 -12.451 1.00 44.62 194 PHE A O 1
ATOM 1471 N N . ARG A 1 195 ? 36.358 -9.357 -11.510 1.00 51.69 195 ARG A N 1
ATOM 1472 C CA . ARG A 1 195 ? 34.903 -9.484 -11.662 1.00 51.69 195 ARG A CA 1
ATOM 1473 C C . ARG A 1 195 ? 34.472 -9.110 -13.087 1.00 51.69 195 ARG A C 1
ATOM 1475 O O . ARG A 1 195 ? 34.950 -8.125 -13.648 1.00 51.69 195 ARG A O 1
ATOM 1482 N N . LEU A 1 196 ? 33.556 -9.883 -13.676 1.00 53.03 196 LEU A N 1
ATOM 1483 C CA . LEU A 1 196 ? 32.906 -9.506 -14.935 1.00 53.03 196 LEU A CA 1
ATOM 1484 C C . LEU A 1 196 ? 31.845 -8.414 -14.689 1.00 53.03 196 LEU A C 1
ATOM 1486 O O . LEU A 1 196 ? 31.173 -8.461 -13.660 1.00 53.03 196 LEU A O 1
ATOM 1490 N N . PRO A 1 197 ? 31.670 -7.450 -15.614 1.00 60.03 197 PRO A N 1
ATOM 1491 C CA . PRO A 1 197 ? 30.633 -6.425 -15.498 1.00 60.03 197 PRO A CA 1
ATOM 1492 C C . PRO A 1 197 ? 29.201 -6.967 -15.399 1.00 60.03 197 PRO A C 1
ATOM 1494 O O . PRO A 1 197 ? 28.872 -7.952 -16.059 1.00 60.03 197 PRO A O 1
ATOM 1497 N N . GLN A 1 198 ? 28.333 -6.270 -14.660 1.00 56.84 198 GLN A N 1
ATOM 1498 C CA . GLN A 1 198 ? 27.001 -6.740 -14.222 1.00 56.84 198 GLN A CA 1
ATOM 1499 C C . GLN A 1 198 ? 26.078 -7.193 -15.373 1.00 56.84 198 GLN A C 1
ATOM 1501 O O . GLN A 1 198 ? 25.212 -8.049 -15.223 1.00 56.84 198 GLN A O 1
ATOM 1506 N N . CYS A 1 199 ? 26.255 -6.637 -16.574 1.00 52.34 199 CYS A N 1
ATOM 1507 C CA . CYS A 1 199 ? 25.489 -7.039 -17.756 1.00 52.34 199 CYS A CA 1
ATOM 1508 C C . CYS A 1 199 ? 25.813 -8.461 -18.269 1.00 52.34 199 CYS A C 1
ATOM 1510 O O . CYS A 1 199 ? 25.141 -8.937 -19.186 1.00 52.34 199 CYS A O 1
ATOM 1512 N N . TYR A 1 200 ? 26.811 -9.135 -17.685 1.00 55.62 200 TYR A N 1
ATOM 1513 C CA . TYR A 1 200 ? 27.158 -10.535 -17.936 1.00 55.62 200 TYR A CA 1
ATOM 1514 C C . TYR A 1 200 ? 26.527 -11.500 -16.921 1.00 55.62 200 TYR A C 1
ATOM 1516 O O . TYR A 1 200 ? 26.502 -12.697 -17.193 1.00 55.62 200 TYR A O 1
ATOM 1524 N N . ASP A 1 201 ? 25.915 -11.006 -15.842 1.00 54.88 201 ASP A N 1
ATOM 1525 C CA . ASP A 1 201 ? 25.167 -11.824 -14.874 1.00 54.88 201 ASP A CA 1
ATOM 1526 C C . ASP A 1 201 ? 23.971 -12.534 -15.567 1.00 54.88 201 ASP A C 1
ATOM 1528 O O . ASP A 1 201 ? 23.521 -13.595 -15.150 1.00 54.88 201 ASP A O 1
ATOM 1532 N N . VAL A 1 202 ? 23.522 -12.045 -16.738 1.00 43.41 202 VAL A N 1
ATOM 1533 C CA . VAL A 1 202 ? 22.563 -12.751 -17.615 1.00 43.41 202 VAL A CA 1
ATOM 1534 C C . VAL A 1 202 ? 23.030 -14.151 -18.050 1.00 43.41 202 VAL A C 1
ATOM 1536 O O . VAL A 1 202 ? 22.202 -14.998 -18.390 1.00 43.41 202 VAL A O 1
ATOM 1539 N N . PHE A 1 203 ? 24.342 -14.413 -18.059 1.00 46.38 203 PHE A N 1
ATOM 1540 C CA . PHE A 1 203 ? 2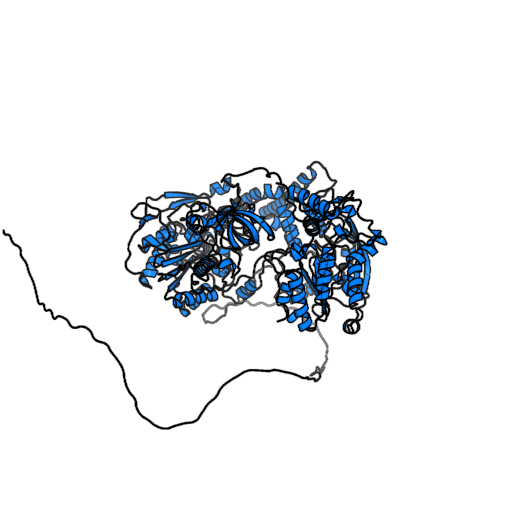4.899 -15.723 -18.394 1.00 46.38 203 PHE A CA 1
ATOM 1541 C C . PHE A 1 203 ? 24.794 -16.732 -17.239 1.00 46.38 203 PHE A C 1
ATOM 1543 O O . PHE A 1 203 ? 24.926 -17.925 -17.498 1.00 46.38 203 PHE A O 1
ATOM 1550 N N . GLU A 1 204 ? 24.456 -16.304 -16.016 1.00 52.28 204 GLU A N 1
ATOM 1551 C CA . GLU A 1 204 ? 24.076 -17.209 -14.917 1.00 52.28 204 GLU A CA 1
ATOM 1552 C C . GLU A 1 204 ? 22.758 -17.949 -15.228 1.00 52.28 204 GLU A C 1
ATOM 1554 O O . GLU A 1 204 ? 22.566 -19.085 -14.804 1.00 52.28 204 GLU A O 1
ATOM 1559 N N . PHE A 1 205 ? 21.884 -17.363 -16.061 1.00 43.25 205 PHE A N 1
ATOM 1560 C CA . PHE A 1 205 ? 20.664 -18.010 -16.567 1.00 43.25 205 PHE A CA 1
ATOM 1561 C C . PHE A 1 205 ? 20.881 -18.878 -17.820 1.00 43.25 205 PHE A C 1
ATOM 1563 O O . PHE A 1 205 ? 19.903 -19.330 -18.419 1.00 43.25 205 PHE A O 1
ATOM 1570 N N . VAL A 1 206 ? 22.122 -19.091 -18.275 1.00 44.12 206 VAL A N 1
ATOM 1571 C CA . VAL A 1 206 ? 22.417 -19.957 -19.430 1.00 44.12 206 VAL A CA 1
ATOM 1572 C C . VAL A 1 206 ? 22.825 -21.345 -18.926 1.00 44.12 206 VAL A C 1
ATOM 1574 O O . VAL A 1 206 ? 23.919 -21.480 -18.376 1.00 44.12 206 VAL A O 1
ATOM 1577 N N . PRO A 1 207 ? 22.006 -22.398 -19.143 1.00 45.78 207 PRO A N 1
ATOM 1578 C CA . PRO A 1 207 ? 22.312 -23.731 -18.638 1.00 45.78 207 PRO A CA 1
ATOM 1579 C C . PRO A 1 207 ? 23.668 -24.246 -19.148 1.00 45.78 207 PRO A C 1
ATOM 1581 O O . PRO A 1 207 ? 23.976 -24.093 -20.340 1.00 45.78 207 PRO A O 1
ATOM 1584 N N . PRO A 1 208 ? 24.486 -24.892 -18.295 1.00 48.91 208 PRO A N 1
ATOM 1585 C CA . PRO A 1 208 ? 25.776 -25.429 -18.702 1.00 48.91 208 PRO A CA 1
ATOM 1586 C C . PRO A 1 208 ? 25.625 -26.445 -19.842 1.00 48.91 208 PRO A C 1
ATOM 1588 O O . PRO A 1 208 ? 24.636 -27.167 -19.953 1.00 48.91 208 PRO A O 1
ATOM 1591 N N . VAL A 1 209 ? 26.657 -26.561 -20.686 1.00 44.91 209 VAL A N 1
ATOM 1592 C CA . VAL A 1 209 ? 26.620 -27.321 -21.957 1.00 44.91 209 VAL A CA 1
ATOM 1593 C C . VAL A 1 209 ? 26.174 -28.791 -21.802 1.00 44.91 209 VAL A C 1
ATOM 1595 O O . VAL A 1 209 ? 25.643 -29.374 -22.747 1.00 44.91 209 VAL A O 1
ATOM 1598 N N . LYS A 1 210 ? 26.331 -29.391 -20.612 1.00 48.41 210 LYS A N 1
ATOM 1599 C CA . LYS A 1 210 ? 25.801 -30.729 -20.286 1.00 48.41 210 LYS A CA 1
ATOM 1600 C C . LYS A 1 210 ? 24.267 -30.799 -20.296 1.00 48.41 210 LYS A C 1
ATOM 1602 O O . LYS A 1 210 ? 23.725 -31.800 -20.750 1.00 48.41 210 LYS A O 1
ATOM 1607 N N . GLU A 1 211 ? 23.580 -29.768 -19.817 1.00 44.28 211 GLU A N 1
ATOM 1608 C CA . GLU A 1 211 ? 22.114 -29.733 -19.705 1.00 44.28 211 GLU A CA 1
ATOM 1609 C C . GLU A 1 211 ? 21.466 -29.415 -21.052 1.00 44.28 211 GLU A C 1
ATOM 1611 O O . GLU A 1 211 ? 20.510 -30.077 -21.453 1.00 44.28 211 GLU A O 1
ATOM 1616 N N . LEU A 1 212 ? 22.079 -28.518 -21.834 1.00 43.38 212 LEU A N 1
ATOM 1617 C CA . LEU A 1 212 ? 21.710 -28.283 -23.236 1.00 43.38 212 LEU A CA 1
ATOM 1618 C C . LEU A 1 212 ? 21.820 -29.559 -24.094 1.00 43.38 212 LEU A C 1
ATOM 1620 O O . LEU A 1 212 ? 21.032 -29.751 -25.020 1.00 43.38 212 LEU A O 1
ATOM 1624 N N . ALA A 1 213 ? 22.755 -30.461 -23.773 1.00 44.22 213 ALA A N 1
ATOM 1625 C CA . ALA A 1 213 ? 22.873 -31.777 -24.408 1.00 44.22 213 ALA A CA 1
ATOM 1626 C C . ALA A 1 213 ? 21.824 -32.806 -23.923 1.00 44.22 213 ALA A C 1
ATOM 1628 O O . ALA A 1 213 ? 21.693 -33.873 -24.526 1.00 44.22 213 ALA A O 1
ATOM 1629 N N . GLY A 1 214 ? 21.081 -32.503 -22.854 1.00 47.69 214 GLY A N 1
ATOM 1630 C CA . GLY A 1 214 ? 20.028 -33.347 -22.284 1.00 47.69 214 GLY A CA 1
ATOM 1631 C C . GLY A 1 214 ? 18.638 -33.153 -22.903 1.00 47.69 214 GLY A C 1
ATOM 1632 O O . GLY A 1 214 ? 17.767 -33.990 -22.674 1.00 47.69 214 GLY A O 1
ATOM 1633 N N . ILE A 1 215 ? 18.425 -32.097 -23.697 1.00 47.75 215 ILE A N 1
ATOM 1634 C CA . ILE A 1 215 ? 17.117 -31.738 -24.270 1.00 47.75 215 ILE A CA 1
ATOM 1635 C C . ILE A 1 215 ? 16.660 -32.795 -25.293 1.00 47.75 215 ILE A C 1
ATOM 1637 O O . ILE A 1 215 ? 17.234 -32.932 -26.377 1.00 47.75 215 ILE A O 1
ATOM 1641 N N . ARG A 1 216 ? 15.584 -33.523 -24.975 1.00 45.97 216 ARG A N 1
ATOM 1642 C CA . ARG A 1 216 ? 14.959 -34.559 -25.823 1.00 45.97 216 ARG A CA 1
ATOM 1643 C C . ARG A 1 216 ? 13.589 -34.132 -26.368 1.00 45.97 216 ARG A C 1
ATOM 1645 O O . ARG A 1 216 ? 13.105 -34.738 -27.328 1.00 45.97 216 ARG A O 1
ATOM 1652 N N . GLY A 1 217 ? 12.970 -33.092 -25.809 1.00 43.69 217 GLY A N 1
ATOM 1653 C CA . GLY A 1 217 ? 11.668 -32.572 -26.222 1.00 43.69 217 GLY A CA 1
ATOM 1654 C C . GLY A 1 217 ? 11.446 -31.087 -25.917 1.00 43.69 217 GLY A C 1
ATOM 1655 O O . GLY A 1 217 ? 12.243 -30.416 -25.271 1.00 43.69 217 GLY A O 1
ATOM 1656 N N . LEU A 1 218 ? 10.308 -30.566 -26.393 1.00 33.16 218 LEU A N 1
ATOM 1657 C CA . LEU A 1 218 ? 9.920 -29.158 -26.214 1.00 33.16 218 LEU A CA 1
ATOM 1658 C C . LEU A 1 218 ? 9.635 -28.794 -24.744 1.00 33.16 218 LEU A C 1
ATOM 1660 O O . LEU A 1 218 ? 9.600 -27.619 -24.413 1.00 33.16 218 LEU A O 1
ATOM 1664 N N . ARG A 1 219 ? 9.384 -29.784 -23.877 1.00 42.84 219 ARG A N 1
ATOM 1665 C CA . ARG A 1 219 ? 9.045 -29.555 -22.467 1.00 42.84 219 ARG A CA 1
ATOM 1666 C C . ARG A 1 219 ? 10.296 -29.261 -21.647 1.00 42.84 219 ARG A C 1
ATOM 1668 O O . ARG A 1 219 ? 10.367 -28.219 -21.021 1.00 42.84 219 ARG A O 1
ATOM 1675 N N . ASP A 1 220 ? 11.313 -30.099 -21.796 1.00 43.22 220 ASP A N 1
ATOM 1676 C CA . ASP A 1 220 ? 12.641 -29.933 -21.206 1.00 43.22 220 ASP A CA 1
ATOM 1677 C C . ASP A 1 220 ? 13.266 -28.581 -21.615 1.00 43.22 220 ASP A C 1
ATOM 1679 O O . ASP A 1 220 ? 13.893 -27.908 -20.807 1.00 43.22 220 ASP A O 1
ATOM 1683 N N . ALA A 1 221 ? 13.014 -28.125 -22.850 1.00 40.91 221 ALA A N 1
ATOM 1684 C CA . ALA A 1 221 ? 13.423 -26.802 -23.334 1.00 40.91 221 ALA A CA 1
ATOM 1685 C C . ALA A 1 221 ? 12.598 -25.613 -22.783 1.00 40.91 221 ALA A C 1
ATOM 1687 O O . ALA A 1 221 ? 12.991 -24.468 -22.992 1.00 40.91 221 ALA A O 1
ATOM 1688 N N . LEU A 1 222 ? 11.456 -25.860 -22.131 1.00 41.72 222 LEU A N 1
ATOM 1689 C CA . LEU A 1 222 ? 10.646 -24.857 -21.423 1.00 41.72 222 LEU A CA 1
ATOM 1690 C C . LEU A 1 222 ? 10.929 -24.871 -19.913 1.00 41.72 222 LEU A C 1
ATOM 1692 O O . LEU A 1 222 ? 10.958 -23.809 -19.304 1.00 41.72 222 LEU A O 1
ATOM 1696 N N . ASP A 1 223 ? 11.172 -26.049 -19.329 1.00 47.53 223 ASP A N 1
ATOM 1697 C CA . ASP A 1 223 ? 11.577 -26.216 -17.925 1.00 47.53 223 ASP A CA 1
ATOM 1698 C C . ASP A 1 223 ? 13.004 -25.667 -17.652 1.00 47.53 223 ASP A C 1
ATOM 1700 O O . ASP A 1 223 ? 13.349 -25.424 -16.500 1.00 47.53 223 ASP A O 1
ATOM 1704 N N . LEU A 1 224 ? 13.814 -25.435 -18.700 1.00 44.12 224 LEU A N 1
ATOM 1705 C CA . LEU A 1 224 ? 15.134 -24.773 -18.655 1.00 44.12 224 LEU A CA 1
ATOM 1706 C C . LEU A 1 224 ? 15.099 -23.249 -18.919 1.00 44.12 224 LEU A C 1
ATOM 1708 O O . LEU A 1 224 ? 16.157 -22.632 -19.048 1.00 44.12 224 LEU A O 1
ATOM 1712 N N . LEU A 1 225 ? 13.922 -22.625 -19.051 1.00 39.72 225 LEU A N 1
ATOM 1713 C CA . LEU A 1 225 ? 13.817 -21.165 -19.183 1.00 39.72 225 LEU A CA 1
ATOM 1714 C C . LEU A 1 225 ? 13.639 -20.509 -17.802 1.00 39.72 225 LEU A C 1
ATOM 1716 O O . LEU A 1 225 ? 12.785 -20.965 -17.039 1.00 39.72 225 LEU A O 1
ATOM 1720 N N . PRO A 1 226 ? 14.366 -19.416 -17.490 1.00 40.81 226 PRO A N 1
ATOM 1721 C CA . PRO A 1 226 ? 14.204 -18.701 -16.226 1.00 40.81 226 PRO A CA 1
ATOM 1722 C C . PRO A 1 226 ? 12.787 -18.135 -16.091 1.00 40.81 226 PRO A C 1
ATOM 1724 O O . PRO A 1 226 ? 12.162 -17.707 -17.070 1.00 40.81 226 PRO A O 1
ATOM 1727 N N . THR A 1 227 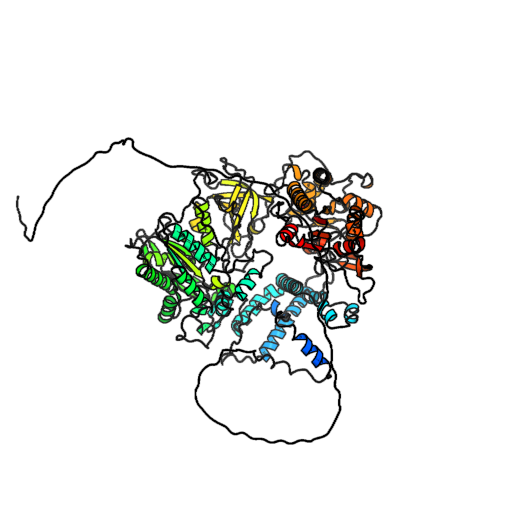? 12.257 -18.138 -14.870 1.00 44.59 227 THR A N 1
ATOM 1728 C CA . THR A 1 227 ? 10.860 -17.778 -14.621 1.00 44.59 227 THR A CA 1
ATOM 1729 C C . THR A 1 227 ? 10.631 -16.265 -14.678 1.00 44.59 227 THR A C 1
ATOM 1731 O O . THR A 1 227 ? 11.540 -15.449 -14.529 1.00 44.59 227 THR A O 1
ATOM 1734 N N . VAL A 1 228 ? 9.371 -15.861 -14.884 1.00 37.31 228 VAL A N 1
ATOM 1735 C CA . VAL A 1 228 ? 8.990 -14.439 -14.971 1.00 37.31 228 VAL A CA 1
ATOM 1736 C C . VAL A 1 228 ? 9.359 -13.633 -13.707 1.00 37.31 228 VAL A C 1
ATOM 1738 O O . VAL A 1 228 ? 9.769 -12.486 -13.875 1.00 37.31 228 VAL A O 1
ATOM 1741 N N . PRO A 1 229 ? 9.261 -14.167 -12.467 1.00 37.91 229 PRO A N 1
ATOM 1742 C CA . PRO A 1 229 ? 9.816 -13.510 -11.282 1.00 37.91 229 PRO A CA 1
ATOM 1743 C C . PRO A 1 229 ? 11.339 -13.336 -11.332 1.00 37.91 229 PRO A C 1
ATOM 1745 O O . PRO A 1 229 ? 11.803 -12.212 -11.196 1.00 37.91 229 PRO A O 1
ATOM 1748 N N . GLU A 1 230 ? 12.109 -14.394 -11.606 1.00 41.19 230 GLU A N 1
ATOM 1749 C CA . GLU A 1 230 ? 13.584 -14.345 -11.615 1.00 41.19 230 GLU A CA 1
ATOM 1750 C C . GLU A 1 230 ? 14.114 -13.337 -12.643 1.00 41.19 230 GLU A C 1
ATOM 1752 O O . GLU A 1 230 ? 14.959 -12.500 -12.329 1.00 41.19 230 GLU A O 1
ATOM 1757 N N . LEU A 1 231 ? 13.534 -13.334 -13.848 1.00 39.78 231 LEU A N 1
ATOM 1758 C CA . LEU A 1 231 ? 13.831 -12.348 -14.889 1.00 39.78 231 LEU A CA 1
ATOM 1759 C C . LEU A 1 231 ? 13.494 -10.912 -14.464 1.00 39.78 231 LEU A C 1
ATOM 1761 O O . LEU A 1 231 ? 14.205 -9.982 -14.840 1.00 39.78 231 LEU A O 1
ATOM 1765 N N . ARG A 1 232 ? 12.419 -10.720 -13.689 1.00 40.84 232 ARG A N 1
ATOM 1766 C CA . ARG A 1 232 ? 11.976 -9.407 -13.197 1.00 40.84 232 ARG A CA 1
ATOM 1767 C C . ARG A 1 232 ? 12.803 -8.920 -12.003 1.00 40.84 232 ARG A C 1
ATOM 1769 O O . ARG A 1 232 ? 12.940 -7.712 -11.808 1.00 40.84 232 ARG A O 1
ATOM 1776 N N . ASP A 1 233 ? 13.339 -9.827 -11.200 1.00 45.59 233 ASP A N 1
ATOM 1777 C CA . ASP A 1 233 ? 14.210 -9.490 -10.075 1.00 45.59 233 ASP A CA 1
ATOM 1778 C C . ASP A 1 233 ? 15.642 -9.211 -10.561 1.00 45.59 233 ASP A C 1
ATOM 1780 O O . ASP A 1 233 ? 16.244 -8.236 -10.112 1.00 45.59 233 ASP A O 1
ATOM 1784 N N . TYR A 1 234 ? 16.123 -9.934 -11.582 1.00 47.97 234 TYR A N 1
ATOM 1785 C CA . TYR A 1 234 ? 17.310 -9.563 -12.365 1.00 47.97 234 TYR A CA 1
ATOM 1786 C C . TYR A 1 234 ? 17.154 -8.184 -13.033 1.00 47.97 234 TYR A C 1
ATOM 1788 O O . TYR A 1 234 ? 18.014 -7.320 -12.877 1.00 47.97 234 TYR A O 1
ATOM 1796 N N . GLU A 1 235 ? 16.030 -7.939 -13.717 1.00 46.44 235 GLU A N 1
ATOM 1797 C CA . GLU A 1 235 ? 15.702 -6.645 -14.338 1.00 46.44 235 GLU A CA 1
ATOM 1798 C C . GLU A 1 235 ? 15.745 -5.495 -13.314 1.00 46.44 235 GLU A C 1
ATOM 1800 O O . GLU A 1 235 ? 16.407 -4.482 -13.542 1.00 46.44 235 GLU A O 1
ATOM 1805 N N . GLN A 1 236 ? 15.135 -5.682 -12.138 1.00 47.34 236 GLN A N 1
ATOM 1806 C CA . GLN A 1 236 ? 15.199 -4.714 -11.039 1.00 47.34 236 GLN A CA 1
ATOM 1807 C C . GLN A 1 236 ? 16.603 -4.560 -10.430 1.00 47.34 236 GLN A C 1
ATOM 1809 O O . GLN A 1 236 ? 16.947 -3.459 -9.999 1.00 47.34 236 GLN A O 1
ATOM 1814 N N . ALA A 1 237 ? 17.412 -5.620 -10.355 1.00 49.75 237 ALA A N 1
ATOM 1815 C CA . ALA A 1 237 ? 18.785 -5.539 -9.852 1.00 49.75 237 ALA A CA 1
ATOM 1816 C C . ALA A 1 237 ? 19.678 -4.719 -10.798 1.00 49.75 237 ALA A C 1
ATOM 1818 O O . ALA A 1 237 ? 20.390 -3.819 -10.342 1.00 49.75 237 ALA A O 1
ATOM 1819 N N . LEU A 1 238 ? 19.564 -4.952 -12.111 1.00 49.97 238 LEU A N 1
ATOM 1820 C CA . LEU A 1 238 ? 20.231 -4.159 -13.148 1.00 49.97 238 LEU A CA 1
ATOM 1821 C C . LEU A 1 238 ? 19.792 -2.687 -13.094 1.00 49.97 238 LEU A C 1
ATOM 1823 O O . LEU A 1 238 ? 20.622 -1.777 -13.107 1.00 49.97 238 LEU A O 1
ATOM 1827 N N . GLU A 1 239 ? 18.484 -2.440 -12.967 1.00 50.03 239 GLU A N 1
ATOM 1828 C CA . GLU A 1 239 ? 17.940 -1.084 -12.875 1.00 50.03 239 GLU A CA 1
ATOM 1829 C C . GLU A 1 239 ? 18.354 -0.324 -11.608 1.00 50.03 239 GLU A C 1
ATOM 1831 O O . GLU A 1 239 ? 18.479 0.902 -11.675 1.00 50.03 239 GLU A O 1
ATOM 1836 N N . ARG A 1 240 ? 18.524 -1.009 -10.469 1.00 50.62 240 ARG A N 1
ATOM 1837 C CA . ARG A 1 240 ? 18.860 -0.391 -9.172 1.00 50.62 240 ARG A CA 1
ATOM 1838 C C . ARG A 1 240 ? 20.359 -0.174 -8.969 1.00 50.62 240 ARG A C 1
ATOM 1840 O O . ARG A 1 240 ? 20.724 0.771 -8.278 1.00 50.62 240 ARG A O 1
ATOM 1847 N N . GLN A 1 241 ? 21.209 -1.039 -9.524 1.00 50.25 241 GLN A N 1
ATOM 1848 C CA . GLN A 1 241 ? 22.656 -1.031 -9.256 1.00 50.25 241 GLN A CA 1
ATOM 1849 C C . GLN A 1 241 ? 23.480 -0.337 -10.354 1.00 50.25 241 GLN A C 1
ATOM 1851 O O . GLN A 1 241 ? 24.586 0.125 -10.081 1.00 50.25 241 GLN A O 1
ATOM 1856 N N . SER A 1 242 ? 22.952 -0.192 -11.576 1.00 51.44 242 SER A N 1
ATOM 1857 C CA . SER A 1 242 ? 23.672 0.483 -12.662 1.00 51.44 242 SER A CA 1
ATOM 1858 C C . SER A 1 242 ? 23.738 2.007 -12.465 1.00 51.44 242 SER A C 1
ATOM 1860 O O . SER A 1 242 ? 22.857 2.762 -12.889 1.00 51.44 242 SER A O 1
ATOM 1862 N N . THR A 1 243 ? 24.842 2.484 -11.883 1.00 51.25 243 THR A N 1
ATOM 1863 C CA . THR A 1 243 ? 25.192 3.916 -11.778 1.00 51.25 243 THR A CA 1
ATOM 1864 C C . THR A 1 243 ? 25.235 4.600 -13.151 1.00 51.25 243 THR A C 1
ATOM 1866 O O . THR A 1 243 ? 24.829 5.755 -13.295 1.00 51.25 243 THR A O 1
ATOM 1869 N N . VAL A 1 244 ? 25.659 3.873 -14.194 1.00 50.25 244 VAL A N 1
ATOM 1870 C CA . VAL A 1 244 ? 25.626 4.356 -15.584 1.00 50.25 244 VAL A CA 1
ATOM 1871 C C . VAL A 1 244 ? 24.188 4.538 -16.061 1.00 50.25 244 VAL A C 1
ATOM 1873 O O . VAL A 1 244 ? 23.874 5.589 -16.619 1.00 50.25 244 VAL A O 1
ATOM 1876 N N . ALA A 1 245 ? 23.284 3.590 -15.795 1.00 50.75 245 ALA A N 1
ATOM 1877 C CA . ALA A 1 245 ? 21.869 3.786 -16.090 1.00 50.75 245 ALA A CA 1
ATOM 1878 C C . ALA A 1 245 ? 21.284 4.947 -15.271 1.00 50.75 245 ALA A C 1
ATOM 1880 O O . ALA A 1 245 ? 20.532 5.734 -15.829 1.00 50.75 245 ALA A O 1
ATOM 1881 N N . ALA A 1 246 ? 21.642 5.127 -13.998 1.00 53.75 246 ALA A N 1
ATOM 1882 C CA . ALA A 1 246 ? 21.172 6.270 -13.205 1.00 53.75 246 ALA A CA 1
ATOM 1883 C C . ALA A 1 246 ? 21.591 7.631 -13.807 1.00 53.75 246 ALA A C 1
ATOM 1885 O O . ALA A 1 246 ? 20.790 8.564 -13.827 1.00 53.75 246 ALA A O 1
ATOM 1886 N N . MET A 1 247 ? 22.804 7.733 -14.363 1.00 55.91 247 MET A N 1
ATOM 1887 C CA . MET A 1 247 ? 23.292 8.947 -15.035 1.00 55.91 247 MET A CA 1
ATOM 1888 C C . MET A 1 247 ? 22.720 9.132 -16.454 1.00 55.91 247 MET A C 1
ATOM 1890 O O . MET A 1 247 ? 22.421 10.252 -16.864 1.00 55.91 247 MET A O 1
ATOM 1894 N N . VAL A 1 248 ? 22.563 8.050 -17.223 1.00 56.22 248 VAL A N 1
ATOM 1895 C CA . VAL A 1 248 ? 22.178 8.103 -18.646 1.00 56.22 248 VAL A CA 1
ATOM 1896 C C . VAL A 1 248 ? 20.658 8.092 -18.848 1.00 56.22 248 VAL A C 1
ATOM 1898 O O . VAL A 1 248 ? 20.166 8.743 -19.773 1.00 56.22 248 VAL A O 1
ATOM 1901 N N . ARG A 1 249 ? 19.890 7.412 -17.983 1.00 61.06 249 ARG A N 1
ATOM 1902 C CA . ARG A 1 249 ? 18.425 7.258 -18.090 1.00 61.06 249 ARG A CA 1
ATOM 1903 C C . ARG A 1 249 ? 17.693 8.607 -18.146 1.00 61.06 249 ARG A C 1
ATOM 1905 O O . ARG A 1 249 ? 16.886 8.738 -19.059 1.00 61.06 249 ARG A O 1
ATOM 1912 N N . PRO A 1 250 ? 17.998 9.645 -17.335 1.00 60.62 250 PRO A N 1
ATOM 1913 C CA . PRO A 1 250 ? 17.348 10.955 -17.468 1.00 60.62 250 PRO A CA 1
ATOM 1914 C C . PRO A 1 250 ? 17.580 11.621 -18.833 1.00 60.62 250 PRO A C 1
ATOM 1916 O O . PRO A 1 250 ? 16.681 12.265 -19.367 1.00 60.62 250 PRO A O 1
ATOM 1919 N N . HIS A 1 251 ? 18.760 11.445 -19.438 1.00 64.38 251 HIS A N 1
ATOM 1920 C CA . HIS A 1 251 ? 19.094 12.038 -20.737 1.00 64.38 251 HIS A CA 1
ATOM 1921 C C . HIS A 1 251 ? 18.527 11.245 -21.923 1.00 64.38 251 HIS A C 1
ATOM 1923 O O . HIS A 1 251 ? 18.028 11.843 -22.877 1.00 64.38 251 HIS A O 1
ATOM 1929 N N . VAL A 1 252 ? 18.539 9.910 -21.856 1.00 62.19 252 VAL A N 1
ATOM 1930 C CA . VAL A 1 252 ? 17.863 9.049 -22.842 1.00 62.19 252 VAL A CA 1
ATOM 1931 C C . VAL A 1 252 ? 16.353 9.257 -22.777 1.00 62.19 252 VAL A C 1
ATOM 1933 O O . VAL A 1 252 ? 15.721 9.424 -23.814 1.00 62.19 252 VAL A O 1
ATOM 1936 N N . HIS A 1 253 ? 15.778 9.339 -21.578 1.00 64.06 253 HIS A N 1
ATOM 1937 C CA . HIS A 1 253 ? 14.357 9.601 -21.372 1.00 64.06 253 HIS A CA 1
ATOM 1938 C C . HIS A 1 253 ? 13.956 11.005 -21.842 1.00 64.06 253 HIS A C 1
ATOM 1940 O O . HIS A 1 253 ? 12.968 11.139 -22.556 1.00 64.06 253 HIS A O 1
ATOM 1946 N N . ALA A 1 254 ? 14.768 12.034 -21.573 1.00 66.50 254 ALA A N 1
ATOM 1947 C CA . ALA A 1 254 ? 14.584 13.364 -22.156 1.00 66.50 254 ALA A CA 1
ATOM 1948 C C . ALA A 1 254 ? 14.568 13.349 -23.691 1.00 66.50 254 ALA A C 1
ATOM 1950 O O . ALA A 1 254 ? 13.746 14.028 -24.309 1.00 66.50 254 ALA A O 1
ATOM 1951 N N . TRP A 1 255 ? 15.451 12.569 -24.318 1.00 68.75 255 TRP A N 1
ATOM 1952 C CA . TRP A 1 255 ? 15.479 12.412 -25.771 1.00 68.75 255 TRP A CA 1
ATOM 1953 C C . TRP A 1 255 ? 14.246 11.647 -26.292 1.00 68.75 255 TRP A C 1
ATOM 1955 O O . TRP A 1 255 ? 13.613 12.085 -27.250 1.00 68.75 255 TRP A O 1
ATOM 1965 N N . LEU A 1 256 ? 13.849 10.555 -25.629 1.00 64.56 256 LEU A N 1
ATOM 1966 C CA . LEU A 1 256 ? 12.645 9.775 -25.946 1.00 64.56 256 LEU A CA 1
ATOM 1967 C C . LEU A 1 256 ? 11.365 10.624 -25.840 1.00 64.56 256 LEU A C 1
ATOM 1969 O O . LEU A 1 256 ? 10.514 10.574 -26.729 1.00 64.56 256 LEU A O 1
ATOM 1973 N N . ALA A 1 257 ? 11.258 11.442 -24.793 1.00 67.19 257 ALA A N 1
ATOM 1974 C CA . ALA A 1 257 ? 10.146 12.357 -24.576 1.00 67.19 257 ALA A CA 1
ATOM 1975 C C . ALA A 1 257 ? 10.104 13.465 -25.643 1.00 67.19 257 ALA A C 1
ATOM 1977 O O . ALA A 1 257 ? 9.094 13.633 -26.321 1.00 67.19 257 ALA A O 1
ATOM 1978 N N . SER A 1 258 ? 11.213 14.182 -25.849 1.00 67.31 258 SER A N 1
ATOM 1979 C CA . SER A 1 258 ? 11.251 15.347 -26.750 1.00 67.31 258 SER A CA 1
ATOM 1980 C C . SER A 1 258 ? 11.242 15.007 -28.246 1.00 67.31 258 SER A C 1
ATOM 1982 O O . SER A 1 258 ? 10.716 15.788 -29.036 1.00 67.31 258 SER A O 1
ATOM 1984 N N . VAL A 1 259 ? 11.803 13.864 -28.661 1.00 63.81 259 VAL A N 1
ATOM 1985 C CA . VAL A 1 259 ? 11.938 13.504 -30.089 1.00 63.81 259 VAL A CA 1
ATOM 1986 C C . VAL A 1 259 ? 10.903 12.474 -30.545 1.00 63.81 259 VAL A C 1
ATOM 1988 O O . VAL A 1 259 ? 10.519 12.482 -31.715 1.00 63.81 259 VAL A O 1
ATOM 1991 N N . LEU A 1 260 ? 10.433 11.598 -29.649 1.00 59.59 260 LEU A N 1
ATOM 1992 C CA . LEU A 1 260 ? 9.492 10.519 -29.981 1.00 59.59 260 LEU A CA 1
ATOM 1993 C C . LEU A 1 260 ? 8.167 10.574 -29.205 1.00 59.59 260 LEU A C 1
ATOM 1995 O O . LEU A 1 260 ? 7.295 9.750 -29.478 1.00 59.59 260 LEU A O 1
ATOM 1999 N N . ARG A 1 261 ? 8.009 11.510 -28.257 1.00 67.75 261 ARG A N 1
ATOM 2000 C CA . ARG A 1 261 ? 6.841 11.633 -27.364 1.00 67.75 261 ARG A CA 1
ATOM 2001 C C . ARG A 1 261 ? 6.480 10.326 -26.643 1.00 67.75 261 ARG A C 1
ATOM 2003 O O . ARG A 1 261 ? 5.316 9.974 -26.482 1.00 67.75 261 ARG A O 1
ATOM 2010 N N . VAL A 1 262 ? 7.506 9.612 -26.176 1.00 67.50 262 VAL A N 1
ATOM 2011 C CA . VAL A 1 262 ? 7.361 8.432 -25.307 1.00 67.50 262 VAL A CA 1
ATOM 2012 C C . VAL A 1 262 ? 7.379 8.871 -23.840 1.00 67.50 262 VAL A C 1
ATOM 2014 O O . VAL A 1 262 ? 8.281 9.597 -23.432 1.00 67.50 262 VAL A O 1
ATOM 2017 N N . GLY A 1 263 ? 6.388 8.423 -23.062 1.00 68.75 263 GLY A N 1
ATOM 2018 C CA . GLY A 1 263 ? 6.278 8.668 -21.617 1.00 68.75 263 GLY A CA 1
ATOM 2019 C C . GLY A 1 263 ? 6.607 7.448 -20.740 1.00 68.75 263 GLY A C 1
ATOM 2020 O O . GLY A 1 263 ? 7.154 6.452 -21.216 1.00 68.75 263 GLY A O 1
ATOM 2021 N N . THR A 1 264 ? 6.243 7.518 -19.456 1.00 69.56 264 THR A N 1
ATOM 2022 C CA . THR A 1 264 ? 6.464 6.469 -18.438 1.00 69.56 264 THR A CA 1
ATOM 2023 C C . THR A 1 264 ? 5.252 5.552 -18.248 1.00 69.56 264 THR A C 1
ATOM 2025 O O . THR A 1 264 ? 4.206 5.721 -18.867 1.00 69.56 264 THR A O 1
ATOM 2028 N N . GLU A 1 265 ? 5.337 4.607 -17.310 1.00 64.56 265 GLU A N 1
ATOM 2029 C CA . GLU A 1 265 ? 4.170 3.865 -16.813 1.00 64.56 265 GLU A CA 1
ATOM 2030 C C . GLU A 1 265 ? 3.115 4.732 -16.083 1.00 64.56 265 GLU A C 1
ATOM 2032 O O . GLU A 1 265 ? 2.004 4.256 -15.857 1.00 64.56 265 GLU A O 1
ATOM 2037 N N . ARG A 1 266 ? 3.428 5.991 -15.727 1.00 70.25 266 ARG A N 1
ATOM 2038 C CA . ARG A 1 266 ? 2.556 6.894 -14.937 1.00 70.25 266 ARG A CA 1
ATOM 2039 C C . ARG A 1 266 ? 2.171 8.185 -15.670 1.00 70.25 266 ARG A C 1
ATOM 2041 O O . ARG A 1 266 ? 1.088 8.711 -15.423 1.00 70.25 266 ARG A O 1
ATOM 2048 N N . ALA A 1 267 ? 3.022 8.668 -16.573 1.00 82.44 267 ALA A N 1
ATOM 2049 C CA . ALA A 1 267 ? 2.889 9.934 -17.291 1.00 82.44 267 ALA A CA 1
ATOM 2050 C C . ALA A 1 267 ? 3.034 9.709 -18.803 1.00 82.44 267 ALA A C 1
ATOM 2052 O O . ALA A 1 267 ? 4.111 9.347 -19.273 1.00 82.44 267 ALA A O 1
ATOM 2053 N N . TRP A 1 268 ? 1.965 9.911 -19.574 1.00 84.38 268 TRP A N 1
ATOM 2054 C CA . TRP A 1 268 ? 1.936 9.705 -21.028 1.00 84.38 268 TRP A CA 1
ATOM 2055 C C . TRP A 1 268 ? 1.929 11.040 -21.776 1.00 84.38 268 TRP A C 1
ATOM 2057 O O . TRP A 1 268 ? 1.159 11.931 -21.432 1.00 84.38 268 TRP A O 1
ATOM 2067 N N . ILE A 1 269 ? 2.762 11.178 -22.808 1.00 85.38 269 ILE A N 1
ATOM 2068 C CA . ILE A 1 269 ? 2.849 12.402 -23.618 1.00 85.38 269 ILE A CA 1
ATOM 2069 C C . ILE A 1 269 ? 1.823 12.323 -24.752 1.00 85.38 269 ILE A C 1
ATOM 2071 O O . ILE A 1 269 ? 1.739 11.312 -25.450 1.00 85.38 269 ILE A O 1
ATOM 2075 N N . GLY A 1 270 ? 1.035 13.381 -24.920 1.00 85.94 270 GLY A N 1
ATOM 2076 C CA . GLY A 1 270 ? 0.016 13.502 -25.954 1.00 85.94 270 GLY A CA 1
ATOM 2077 C C . GLY A 1 270 ? 0.433 14.386 -27.130 1.00 85.94 270 GLY A C 1
ATOM 2078 O O . GLY A 1 270 ? 1.603 14.514 -27.516 1.00 85.94 270 GLY A O 1
ATOM 2079 N N . ARG A 1 271 ? -0.573 15.008 -27.737 1.00 86.56 271 ARG A N 1
ATOM 2080 C CA . ARG A 1 271 ? -0.394 16.086 -28.705 1.00 86.56 271 ARG A CA 1
ATOM 2081 C C . ARG A 1 271 ? -0.017 17.378 -27.991 1.00 86.56 271 ARG A C 1
ATOM 2083 O O . ARG A 1 271 ? -0.237 17.520 -26.798 1.00 86.56 271 ARG A O 1
ATOM 2090 N N . ASP A 1 272 ? 0.606 18.272 -28.755 1.00 84.56 272 ASP A N 1
ATOM 2091 C CA . ASP A 1 272 ? 0.873 19.663 -28.371 1.00 84.56 272 ASP A CA 1
ATOM 2092 C C . ASP A 1 272 ? 1.474 19.818 -26.945 1.00 84.56 272 ASP A C 1
ATOM 2094 O O . ASP A 1 272 ? 1.178 20.747 -26.208 1.00 84.56 272 ASP A O 1
ATOM 2098 N N . ASP A 1 273 ? 2.340 18.848 -26.604 1.00 83.88 273 ASP A N 1
ATOM 2099 C CA . ASP A 1 273 ? 3.108 18.653 -25.360 1.00 83.88 273 ASP A CA 1
ATOM 2100 C C . ASP A 1 273 ? 2.294 18.473 -24.055 1.00 83.88 273 ASP A C 1
ATOM 2102 O O . ASP A 1 273 ? 2.860 18.443 -22.962 1.00 83.88 273 ASP A O 1
ATOM 2106 N N . TRP A 1 274 ? 0.988 18.201 -24.173 1.00 90.12 274 TRP A N 1
ATOM 2107 C CA . TRP A 1 274 ? 0.117 17.782 -23.066 1.00 90.12 274 TRP A CA 1
ATOM 2108 C C . TRP A 1 274 ? 0.575 16.477 -22.406 1.00 90.12 274 TRP A C 1
ATOM 2110 O O . TRP A 1 274 ? 0.923 15.507 -23.087 1.00 90.12 274 TRP A O 1
ATOM 2120 N N . LEU A 1 275 ? 0.475 16.409 -21.075 1.00 90.88 275 LEU A N 1
ATOM 2121 C CA . LEU A 1 275 ? 0.844 15.233 -20.282 1.00 90.88 275 LEU A CA 1
ATOM 2122 C C . LEU A 1 275 ? -0.365 14.613 -19.573 1.00 90.88 275 LEU A C 1
ATOM 2124 O O . LEU A 1 275 ? -1.094 15.286 -18.850 1.00 90.88 275 LEU A O 1
ATOM 2128 N N . PHE A 1 276 ? -0.564 13.308 -19.733 1.00 88.56 276 PHE A N 1
ATOM 2129 C CA . PHE A 1 276 ? -1.703 12.567 -19.197 1.00 88.56 276 PHE A CA 1
ATOM 2130 C C . PHE A 1 276 ? -1.296 11.594 -18.091 1.00 88.56 276 PHE A C 1
ATOM 2132 O O . PHE A 1 276 ? -0.418 10.752 -18.275 1.00 88.56 276 PHE A O 1
ATOM 2139 N N . PHE A 1 277 ? -2.000 11.642 -16.959 1.00 88.38 277 PHE A N 1
ATOM 2140 C CA . PHE A 1 277 ? -1.864 10.642 -15.903 1.00 88.38 277 PHE A CA 1
ATOM 2141 C C . PHE A 1 277 ? -2.403 9.281 -16.383 1.00 88.38 277 PHE A C 1
ATOM 2143 O O . PHE A 1 277 ? -3.598 9.131 -16.666 1.00 88.38 277 PHE A O 1
ATOM 2150 N N . ALA A 1 278 ? -1.525 8.282 -16.486 1.00 83.62 278 ALA A N 1
ATOM 2151 C CA . ALA A 1 278 ? -1.797 7.014 -17.167 1.00 83.62 278 ALA A CA 1
ATOM 2152 C C . ALA A 1 278 ? -3.003 6.224 -16.605 1.00 83.62 278 ALA A C 1
ATOM 2154 O O . ALA A 1 278 ? -3.795 5.722 -17.411 1.00 83.62 278 ALA A O 1
ATOM 2155 N N . PRO A 1 279 ? -3.259 6.152 -15.279 1.00 84.56 279 PRO A N 1
ATOM 2156 C CA . PRO A 1 279 ? -4.480 5.534 -14.743 1.00 84.56 279 PRO A CA 1
ATOM 2157 C C . PRO A 1 279 ? -5.777 6.215 -15.205 1.00 84.56 279 PRO A C 1
ATOM 2159 O O . PRO A 1 279 ? -6.807 5.547 -15.329 1.00 84.56 279 PRO A O 1
ATOM 2162 N N . GLY A 1 280 ? -5.723 7.520 -15.499 1.00 86.69 280 GLY A N 1
ATOM 2163 C CA . GLY A 1 280 ? -6.840 8.314 -16.014 1.00 86.69 280 GLY A CA 1
ATOM 2164 C C . GLY A 1 280 ? -7.172 8.039 -17.483 1.00 86.69 280 GLY A C 1
ATOM 2165 O O . GLY A 1 280 ? -8.347 8.092 -17.845 1.00 86.69 280 GLY A O 1
ATOM 2166 N N . VAL A 1 281 ? -6.175 7.692 -18.305 1.00 88.75 281 VAL A N 1
ATOM 2167 C CA . VAL A 1 281 ? -6.384 7.186 -19.677 1.00 88.75 281 VAL A CA 1
ATOM 2168 C C . VAL A 1 281 ? -6.823 5.719 -19.631 1.00 88.75 281 VAL A C 1
ATOM 2170 O O . VAL A 1 281 ? -7.793 5.331 -20.278 1.00 88.75 281 VAL A O 1
ATOM 2173 N N . THR A 1 282 ? -6.158 4.907 -18.804 1.00 85.50 282 THR A N 1
ATOM 2174 C CA . THR A 1 282 ? -6.419 3.462 -18.689 1.00 85.50 282 THR A CA 1
ATOM 2175 C C . THR A 1 282 ? -7.828 3.171 -18.154 1.00 85.50 282 THR A C 1
ATOM 2177 O O . THR A 1 282 ? -8.431 2.178 -18.539 1.00 85.50 282 THR A O 1
ATOM 2180 N N . HIS A 1 283 ? -8.414 4.049 -17.329 1.00 89.38 283 HIS A N 1
ATOM 2181 C CA . HIS A 1 283 ? -9.824 3.961 -16.910 1.00 89.38 283 HIS A CA 1
ATOM 2182 C C . HIS A 1 283 ? -10.823 3.963 -18.090 1.00 89.38 283 HIS A C 1
ATOM 2184 O O . HIS A 1 283 ? -11.864 3.304 -18.020 1.00 89.38 283 HIS A O 1
ATOM 2190 N N . LEU A 1 284 ? -10.501 4.686 -19.169 1.00 90.06 284 LEU A N 1
ATOM 2191 C CA . LEU A 1 284 ? -11.349 4.838 -20.356 1.00 90.06 284 LEU A CA 1
ATOM 2192 C C . LEU A 1 284 ? -11.120 3.725 -21.389 1.00 90.06 284 LEU A C 1
ATOM 2194 O O . LEU A 1 284 ? -12.037 3.387 -22.132 1.00 90.06 284 LEU A O 1
ATOM 2198 N N . THR A 1 285 ? -9.908 3.162 -21.446 1.00 86.06 285 THR A N 1
ATOM 2199 C CA . THR A 1 285 ? -9.509 2.155 -22.447 1.00 86.06 285 THR A CA 1
ATOM 2200 C C . THR A 1 285 ? -9.535 0.709 -21.940 1.00 86.06 285 THR A C 1
ATOM 2202 O O . THR A 1 285 ? -9.523 -0.219 -22.748 1.00 86.06 285 THR A O 1
ATOM 2205 N N . ALA A 1 286 ? -9.579 0.489 -20.623 1.00 81.56 286 ALA A N 1
ATOM 2206 C CA . ALA A 1 286 ? -9.734 -0.835 -20.025 1.00 81.56 286 ALA A CA 1
ATOM 2207 C C . ALA A 1 286 ? -11.179 -1.377 -20.147 1.00 81.56 286 ALA A C 1
ATOM 2209 O O . ALA A 1 286 ? -12.120 -0.605 -20.346 1.00 81.56 286 ALA A O 1
ATOM 2210 N N . PRO A 1 287 ? -11.383 -2.701 -19.965 1.00 85.56 287 PRO A N 1
ATOM 2211 C CA . PRO A 1 287 ? -12.710 -3.274 -19.743 1.00 85.56 287 PRO A CA 1
ATOM 2212 C C . PRO A 1 287 ? -13.455 -2.575 -18.600 1.00 85.56 287 PRO A C 1
ATOM 2214 O O . PRO A 1 287 ? -12.840 -2.076 -17.652 1.00 85.56 287 PRO A O 1
ATOM 2217 N N . GLY A 1 288 ? -14.784 -2.566 -18.674 1.00 88.25 288 GLY A N 1
ATOM 2218 C CA . GLY A 1 288 ? -15.630 -1.830 -17.746 1.00 88.25 288 GLY A CA 1
ATOM 2219 C C . GLY A 1 288 ? -15.434 -2.271 -16.292 1.00 88.25 288 GLY A C 1
ATOM 2220 O O . GLY A 1 288 ? -15.422 -3.462 -15.980 1.00 88.25 288 GLY A O 1
ATOM 2221 N N . PHE A 1 289 ? -15.317 -1.307 -15.377 1.00 91.62 289 PHE A N 1
ATOM 2222 C CA . PHE A 1 289 ? -15.014 -1.564 -13.963 1.00 91.62 289 PHE A CA 1
ATOM 2223 C C . PHE A 1 289 ? -16.093 -2.358 -13.196 1.00 91.62 289 PHE A C 1
ATOM 2225 O O . PHE A 1 289 ? -15.812 -2.859 -12.111 1.00 91.62 289 PHE A O 1
ATOM 2232 N N . LEU A 1 290 ? -17.303 -2.516 -13.751 1.00 93.00 290 LEU A N 1
ATOM 2233 C CA . LEU A 1 290 ? -18.362 -3.382 -13.209 1.00 93.00 290 LEU A CA 1
ATOM 2234 C C . LEU A 1 290 ? -18.445 -4.758 -13.897 1.00 93.00 290 LEU A C 1
ATOM 2236 O O . LEU A 1 290 ? -19.293 -5.575 -13.530 1.00 93.00 290 LEU A O 1
ATOM 2240 N N . GLU A 1 291 ? -17.601 -5.049 -14.891 1.00 90.69 291 GLU A N 1
ATOM 2241 C CA . GLU A 1 291 ? -17.569 -6.369 -15.522 1.00 90.69 291 GLU A CA 1
ATOM 2242 C C . GLU A 1 291 ? -17.066 -7.433 -14.537 1.00 90.69 291 GLU A C 1
ATOM 2244 O O . GLU A 1 291 ? -15.996 -7.297 -13.945 1.00 90.69 291 GLU A O 1
ATOM 2249 N N . ALA A 1 292 ? -17.775 -8.561 -14.432 1.00 85.81 292 ALA A N 1
ATOM 2250 C CA . ALA A 1 292 ? -17.387 -9.662 -13.544 1.00 85.81 292 ALA A CA 1
ATOM 2251 C C . ALA A 1 292 ? -15.945 -10.159 -13.792 1.00 85.81 292 ALA A C 1
ATOM 2253 O O . ALA A 1 292 ? -15.232 -10.497 -12.852 1.00 85.81 292 ALA A O 1
ATOM 2254 N N . ARG A 1 293 ? -15.476 -10.140 -15.050 1.00 81.81 293 ARG A N 1
ATOM 2255 C CA . ARG A 1 293 ? -14.084 -10.477 -15.403 1.00 81.81 293 ARG A CA 1
ATOM 2256 C C . ARG A 1 293 ? -13.066 -9.460 -14.875 1.00 81.81 293 ARG A C 1
ATOM 2258 O O . ARG A 1 293 ? -11.962 -9.865 -14.523 1.00 81.81 293 ARG A O 1
ATOM 2265 N N . ALA A 1 294 ? -13.415 -8.174 -14.815 1.00 77.00 294 ALA A N 1
ATOM 2266 C CA . ALA A 1 294 ? -12.558 -7.130 -14.256 1.00 77.00 294 ALA A CA 1
ATOM 2267 C C . ALA A 1 294 ? -12.520 -7.218 -12.722 1.00 77.00 294 ALA A C 1
ATOM 2269 O O . ALA A 1 294 ? -11.434 -7.248 -12.143 1.00 77.00 294 ALA A O 1
ATOM 2270 N N . LEU A 1 295 ? -13.684 -7.364 -12.078 1.00 82.38 295 LEU A N 1
ATOM 2271 C CA . LEU A 1 295 ? -13.807 -7.528 -10.624 1.00 82.38 295 LEU A CA 1
ATOM 2272 C C . LEU A 1 295 ? -13.040 -8.766 -10.128 1.00 82.38 295 LEU A C 1
ATOM 2274 O O . LEU A 1 295 ? -12.126 -8.633 -9.318 1.00 82.38 295 LEU A O 1
ATOM 2278 N N . THR A 1 296 ? -13.292 -9.947 -10.706 1.00 78.62 296 THR A N 1
ATOM 2279 C CA . THR A 1 296 ? -12.585 -11.186 -10.333 1.00 78.62 296 THR A CA 1
ATOM 2280 C C . THR A 1 296 ? -11.098 -11.175 -10.701 1.00 78.62 296 THR A C 1
ATOM 2282 O O . THR A 1 296 ? -10.305 -11.861 -10.057 1.00 78.62 296 THR A O 1
ATOM 2285 N N . ARG A 1 297 ? -10.666 -10.384 -11.697 1.00 75.31 297 ARG A N 1
ATOM 2286 C CA . ARG A 1 297 ? -9.230 -10.148 -11.930 1.00 75.31 297 ARG A CA 1
ATOM 2287 C C . ARG A 1 297 ? -8.624 -9.325 -10.792 1.00 75.31 297 ARG A C 1
ATOM 2289 O O . ARG A 1 297 ? -7.558 -9.698 -10.313 1.00 75.31 297 ARG A O 1
ATOM 2296 N N . ARG A 1 298 ? -9.295 -8.256 -10.348 1.00 72.19 298 ARG A N 1
ATOM 2297 C CA . ARG A 1 298 ? -8.815 -7.376 -9.268 1.00 72.19 298 ARG A CA 1
ATOM 2298 C C . ARG A 1 298 ? -8.812 -8.053 -7.892 1.00 72.19 298 ARG A C 1
ATOM 2300 O O . ARG A 1 298 ? -7.835 -7.920 -7.169 1.00 72.19 298 ARG A O 1
ATOM 2307 N N . GLU A 1 299 ? -9.824 -8.868 -7.585 1.00 69.56 299 GLU A N 1
ATOM 2308 C CA . GLU A 1 299 ? -9.854 -9.753 -6.400 1.00 69.56 299 GLU A CA 1
ATOM 2309 C C . GLU A 1 299 ? -8.648 -10.706 -6.330 1.00 69.56 299 GLU A C 1
ATOM 2311 O O . GLU A 1 299 ? -8.207 -11.077 -5.243 1.00 69.56 299 GLU A O 1
ATOM 2316 N N . ARG A 1 300 ? -8.120 -11.126 -7.488 1.00 63.53 300 ARG A N 1
ATOM 2317 C CA . ARG A 1 300 ? -7.007 -12.084 -7.601 1.00 63.53 300 ARG A CA 1
ATOM 2318 C C . ARG A 1 300 ? -5.639 -11.424 -7.788 1.00 63.53 300 ARG A C 1
ATOM 2320 O O . ARG A 1 300 ? -4.625 -12.092 -7.595 1.00 63.53 300 ARG A O 1
ATOM 2327 N N . SER A 1 301 ? -5.576 -10.149 -8.172 1.00 51.72 301 SER A N 1
ATOM 2328 C CA . SER A 1 301 ? -4.317 -9.432 -8.393 1.00 51.72 301 SER A CA 1
ATOM 2329 C C . SER A 1 301 ? -3.741 -8.916 -7.073 1.00 51.72 301 SER A C 1
ATOM 2331 O O . SER A 1 301 ? -3.940 -7.760 -6.701 1.00 51.72 301 SER A O 1
ATOM 2333 N N . VAL A 1 302 ? -3.021 -9.786 -6.367 1.00 43.69 302 VAL A N 1
ATOM 2334 C CA . VAL A 1 302 ? -2.314 -9.452 -5.124 1.00 43.69 302 VAL A CA 1
ATOM 2335 C C . VAL A 1 302 ? -0.896 -8.972 -5.442 1.00 43.69 302 VAL A C 1
ATOM 2337 O O . VAL A 1 302 ? -0.105 -9.707 -6.031 1.00 43.69 302 VAL A O 1
ATOM 2340 N N . ALA A 1 303 ? -0.555 -7.753 -5.019 1.00 36.03 303 ALA A N 1
ATOM 2341 C CA . ALA A 1 303 ? 0.840 -7.343 -4.859 1.00 36.03 303 ALA A CA 1
ATOM 2342 C C . ALA A 1 303 ? 1.363 -7.890 -3.512 1.00 36.03 303 ALA A C 1
ATOM 2344 O O . ALA A 1 303 ? 0.598 -7.847 -2.547 1.00 36.03 303 ALA A O 1
ATOM 2345 N N . PRO A 1 304 ? 2.624 -8.359 -3.388 1.00 28.77 304 PRO A N 1
ATOM 2346 C CA . PRO A 1 304 ? 3.080 -9.141 -2.224 1.00 28.77 304 PRO A CA 1
ATOM 2347 C C . PRO A 1 304 ? 2.912 -8.491 -0.839 1.00 28.77 304 PRO A C 1
ATOM 2349 O O . PRO A 1 304 ? 2.930 -9.196 0.166 1.00 28.77 304 PRO A O 1
ATOM 2352 N N . TRP A 1 305 ? 2.747 -7.167 -0.788 1.00 27.48 305 TRP A N 1
ATOM 2353 C CA . TRP A 1 305 ? 2.745 -6.362 0.436 1.00 27.48 305 TRP A CA 1
ATOM 2354 C C . TRP A 1 305 ? 1.377 -5.768 0.811 1.00 27.48 305 TRP A C 1
ATOM 2356 O O . TRP A 1 305 ? 1.250 -5.195 1.889 1.00 27.48 305 TRP A O 1
ATOM 2366 N N . ASN A 1 306 ? 0.352 -5.917 -0.039 1.00 36.78 306 ASN A N 1
ATOM 2367 C CA . ASN A 1 306 ? -0.976 -5.327 0.170 1.00 36.78 306 ASN A CA 1
ATOM 2368 C C . ASN A 1 306 ? -2.064 -6.396 0.348 1.00 36.78 306 ASN A C 1
ATOM 2370 O O . ASN A 1 306 ? -2.014 -7.473 -0.249 1.00 36.78 306 ASN A O 1
ATOM 2374 N N . ALA A 1 307 ? -3.103 -6.064 1.118 1.00 43.16 307 ALA A N 1
ATOM 2375 C CA . ALA A 1 307 ? -4.363 -6.802 1.076 1.00 43.16 307 ALA A CA 1
ATOM 2376 C C . ALA A 1 307 ? -5.004 -6.690 -0.329 1.00 43.16 307 ALA A C 1
ATOM 2378 O O . ALA A 1 307 ? -4.801 -5.679 -1.009 1.00 43.16 307 ALA A O 1
ATOM 2379 N N . PRO A 1 308 ? -5.778 -7.694 -0.789 1.00 49.53 308 PRO A N 1
ATOM 2380 C CA . PRO A 1 308 ? -6.521 -7.581 -2.041 1.00 49.53 308 PRO A CA 1
ATOM 2381 C C . PRO A 1 308 ? -7.549 -6.448 -1.930 1.00 49.53 308 PRO A C 1
ATOM 2383 O O . PRO A 1 308 ? -8.455 -6.509 -1.100 1.00 49.53 308 PRO A O 1
ATOM 2386 N N . ALA A 1 309 ? -7.402 -5.418 -2.764 1.00 61.84 309 ALA A N 1
ATOM 2387 C CA . ALA A 1 309 ? -8.323 -4.287 -2.800 1.00 61.84 309 ALA A CA 1
ATOM 2388 C C . ALA A 1 309 ? -9.735 -4.758 -3.179 1.00 61.84 309 ALA A C 1
ATOM 2390 O O . ALA A 1 309 ? -9.912 -5.463 -4.177 1.00 61.84 309 ALA A O 1
ATOM 2391 N N . HIS A 1 310 ? -10.742 -4.337 -2.418 1.00 80.06 310 HIS A N 1
ATOM 2392 C CA . HIS A 1 310 ? -12.146 -4.624 -2.688 1.00 80.06 310 HIS A CA 1
ATOM 2393 C C . HIS A 1 310 ? -12.559 -3.853 -3.956 1.00 80.06 310 HIS A C 1
ATOM 2395 O O . HIS A 1 310 ? -12.573 -2.623 -3.942 1.00 80.06 310 HIS A O 1
ATOM 2401 N N . PRO A 1 311 ? -12.865 -4.507 -5.092 1.00 83.62 311 PRO A N 1
ATOM 2402 C CA . PRO A 1 311 ? -12.838 -3.799 -6.372 1.00 83.62 311 PRO A CA 1
ATOM 2403 C C . PRO A 1 311 ? -14.169 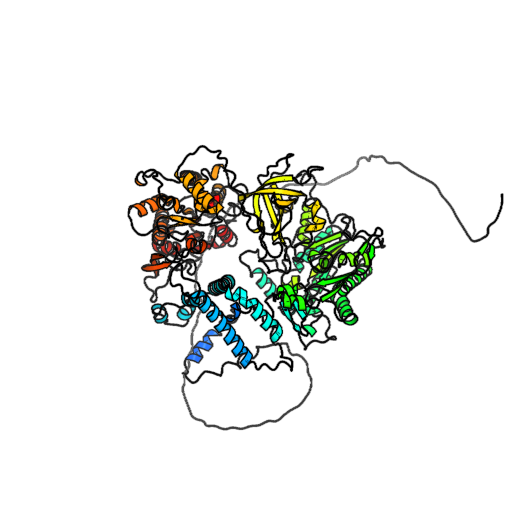-3.162 -6.785 1.00 83.62 311 PRO A C 1
ATOM 2405 O O . PRO A 1 311 ? -14.209 -2.473 -7.800 1.00 83.62 311 PRO A O 1
ATOM 2408 N N . ASN A 1 312 ? -15.257 -3.410 -6.050 1.00 90.94 312 ASN A N 1
ATOM 2409 C CA . ASN A 1 312 ? -16.616 -3.046 -6.450 1.00 90.94 312 ASN A CA 1
ATOM 2410 C C . ASN A 1 312 ? -17.084 -1.730 -5.786 1.00 90.94 312 ASN A C 1
ATOM 2412 O O . ASN A 1 312 ? -17.477 -1.762 -4.616 1.00 90.94 312 ASN A O 1
ATOM 2416 N N . PRO A 1 313 ? -17.129 -0.595 -6.514 1.00 94.44 313 PRO A N 1
ATOM 2417 C CA . PRO A 1 313 ? -17.515 0.695 -5.939 1.00 94.44 313 PRO A CA 1
ATOM 2418 C C . PRO A 1 313 ? -18.972 0.746 -5.473 1.00 94.44 313 PRO A C 1
ATOM 2420 O O . PRO A 1 313 ? -19.273 1.387 -4.469 1.00 94.44 313 PRO A O 1
ATOM 2423 N N . LEU A 1 314 ? -19.888 0.051 -6.159 1.00 95.50 314 LEU A N 1
ATOM 2424 C CA . LEU A 1 314 ? -21.320 0.139 -5.859 1.00 95.50 314 LEU A CA 1
ATOM 2425 C C . LEU A 1 314 ? -21.659 -0.394 -4.465 1.00 95.50 314 LEU A C 1
ATOM 2427 O O . LEU A 1 314 ? -22.520 0.175 -3.804 1.00 95.50 314 LEU A O 1
ATOM 2431 N N . THR A 1 315 ? -20.982 -1.449 -3.999 1.00 93.25 315 THR A N 1
ATOM 2432 C CA . THR A 1 315 ? -21.224 -1.991 -2.654 1.00 93.25 315 THR A CA 1
ATOM 2433 C C . THR A 1 315 ? -20.877 -0.962 -1.580 1.00 93.25 315 THR A C 1
ATOM 2435 O O . THR A 1 315 ? -21.729 -0.661 -0.753 1.00 93.25 315 THR A O 1
ATOM 2438 N N . ALA A 1 316 ? -19.677 -0.375 -1.627 1.00 94.81 316 ALA A N 1
ATOM 2439 C CA . ALA A 1 316 ? -19.230 0.579 -0.612 1.00 94.81 316 ALA A CA 1
ATOM 2440 C C . ALA A 1 316 ? -19.953 1.935 -0.677 1.00 94.81 316 ALA A C 1
ATOM 2442 O O . ALA A 1 316 ? -20.148 2.561 0.361 1.00 94.81 316 ALA A O 1
ATOM 2443 N N . ILE A 1 317 ? -20.360 2.395 -1.867 1.00 97.44 317 ILE A N 1
ATOM 2444 C CA . ILE A 1 317 ? -21.099 3.660 -2.020 1.00 97.44 317 ILE A CA 1
ATOM 2445 C C . ILE A 1 317 ? -22.539 3.526 -1.507 1.00 97.44 317 ILE A C 1
ATOM 2447 O O . ILE A 1 317 ? -23.013 4.422 -0.814 1.00 97.44 317 ILE A O 1
ATOM 2451 N N . ILE A 1 318 ? -23.227 2.417 -1.809 1.00 97.12 318 ILE A N 1
ATOM 2452 C CA . ILE A 1 318 ? -24.605 2.194 -1.342 1.00 97.12 318 ILE A CA 1
ATOM 2453 C C . ILE A 1 318 ? -24.621 1.957 0.175 1.00 97.12 318 ILE A C 1
ATOM 2455 O O . ILE A 1 318 ? -25.404 2.593 0.868 1.00 97.12 318 ILE A O 1
ATOM 2459 N N . ASP A 1 319 ? -23.698 1.146 0.700 1.00 96.00 319 ASP A N 1
ATOM 2460 C CA . ASP A 1 319 ? -23.463 0.958 2.143 1.00 96.00 319 ASP A CA 1
ATOM 2461 C C . ASP A 1 319 ? -23.232 2.301 2.868 1.00 96.00 319 ASP A C 1
ATOM 2463 O O . ASP A 1 319 ? -23.933 2.639 3.824 1.00 96.00 319 ASP A O 1
ATOM 2467 N N . PHE A 1 320 ? -22.326 3.136 2.349 1.00 97.00 320 PHE A N 1
ATOM 2468 C CA . PHE A 1 320 ? -22.065 4.467 2.901 1.00 97.00 320 PHE A CA 1
ATOM 2469 C C . PHE A 1 320 ? -23.291 5.396 2.826 1.00 97.00 320 PHE A C 1
ATOM 2471 O O . PHE A 1 320 ? -23.572 6.100 3.798 1.00 97.00 320 PHE A O 1
ATOM 2478 N N . ARG A 1 321 ? -24.072 5.362 1.732 1.00 96.69 321 ARG A N 1
ATOM 2479 C CA . ARG A 1 321 ? -25.351 6.089 1.640 1.00 96.69 321 ARG A CA 1
ATOM 2480 C C . ARG A 1 321 ? -26.319 5.607 2.709 1.00 96.69 321 ARG A C 1
ATOM 2482 O O . ARG A 1 321 ? -26.835 6.433 3.450 1.00 96.69 321 ARG A O 1
ATOM 2489 N N . ASP A 1 322 ? -26.572 4.306 2.801 1.00 96.81 322 ASP A N 1
ATOM 2490 C CA . ASP A 1 322 ? -27.561 3.724 3.718 1.00 96.81 322 ASP A CA 1
ATOM 2491 C C . ASP A 1 322 ? -27.276 4.123 5.171 1.00 96.81 322 ASP A C 1
ATOM 2493 O O . ASP A 1 322 ? -28.188 4.500 5.912 1.00 96.81 322 ASP A O 1
ATOM 2497 N N . GLN A 1 323 ? -25.998 4.147 5.557 1.00 96.44 323 GLN A N 1
ATOM 2498 C CA . GLN A 1 323 ? -25.571 4.627 6.867 1.00 96.44 323 GLN A CA 1
ATOM 2499 C C . GLN A 1 323 ? -25.787 6.143 7.062 1.00 96.44 323 GLN A C 1
ATOM 2501 O O . GLN A 1 323 ? -26.180 6.563 8.154 1.00 96.44 323 GLN A O 1
ATOM 2506 N N . LEU A 1 324 ? -25.559 6.983 6.047 1.00 96.50 324 LEU A N 1
ATOM 2507 C CA . LEU A 1 324 ? -25.841 8.426 6.120 1.00 96.50 324 LEU A CA 1
ATOM 2508 C C . LEU A 1 324 ? -27.352 8.714 6.168 1.00 96.50 324 LEU A C 1
ATOM 2510 O O . LEU A 1 324 ? -27.813 9.448 7.043 1.00 96.50 324 LEU A O 1
ATOM 2514 N N . ALA A 1 325 ? -28.147 8.047 5.330 1.00 95.94 325 ALA A N 1
ATOM 2515 C CA . ALA A 1 325 ? -29.604 8.168 5.315 1.00 95.94 325 ALA A CA 1
ATOM 2516 C C . ALA A 1 325 ? -30.237 7.717 6.645 1.00 95.94 325 ALA A C 1
ATOM 2518 O O . ALA A 1 325 ? -31.179 8.348 7.124 1.00 95.94 325 ALA A O 1
ATOM 2519 N N . ALA A 1 326 ? -29.672 6.702 7.313 1.00 94.94 326 ALA A N 1
ATOM 2520 C CA . ALA A 1 326 ? -30.077 6.298 8.664 1.00 94.94 326 ALA A CA 1
ATOM 2521 C C . ALA A 1 326 ? -29.851 7.383 9.744 1.00 94.94 326 ALA A C 1
ATOM 2523 O O . ALA A 1 326 ? -30.422 7.291 10.832 1.00 94.94 326 ALA A O 1
ATOM 2524 N N . ARG A 1 327 ? -29.047 8.416 9.450 1.00 94.12 327 ARG A N 1
ATOM 2525 C CA . ARG A 1 327 ? -28.831 9.612 10.286 1.00 94.12 327 ARG A CA 1
ATOM 2526 C C . ARG A 1 327 ? -29.617 10.839 9.790 1.00 94.12 327 ARG A C 1
ATOM 2528 O O . ARG A 1 327 ? -29.544 11.886 10.424 1.00 94.12 327 ARG A O 1
ATOM 2535 N N . GLY A 1 328 ? -30.378 10.716 8.697 1.00 94.88 328 GLY A N 1
ATOM 2536 C CA . GLY A 1 328 ? -31.069 11.835 8.045 1.00 94.88 328 GLY A CA 1
ATOM 2537 C C . GLY A 1 328 ? -30.138 12.741 7.232 1.00 94.88 328 GLY A C 1
ATOM 2538 O O . GLY A 1 328 ? -30.369 13.946 7.185 1.00 94.88 328 GLY A O 1
ATOM 2539 N N . ILE A 1 329 ? -29.073 12.171 6.656 1.00 96.19 329 ILE A N 1
ATOM 2540 C CA . ILE A 1 329 ? -28.031 12.886 5.912 1.00 96.19 329 ILE A CA 1
ATOM 2541 C C . ILE A 1 329 ? -28.012 12.396 4.460 1.00 96.19 329 ILE A C 1
ATOM 2543 O O . ILE A 1 329 ? -27.852 11.198 4.213 1.00 96.19 329 ILE A O 1
ATOM 2547 N N . ASP A 1 330 ? -28.123 13.317 3.507 1.00 96.44 330 ASP A N 1
ATOM 2548 C CA . ASP A 1 330 ? -28.080 13.008 2.076 1.00 96.44 330 ASP A CA 1
ATOM 2549 C C . ASP A 1 330 ? -26.637 12.824 1.579 1.00 96.44 330 ASP A C 1
ATOM 2551 O O . ASP A 1 330 ? -25.738 13.592 1.936 1.00 96.44 330 ASP A O 1
ATOM 2555 N N . LEU A 1 331 ? -26.408 11.820 0.724 1.00 97.94 331 LEU A N 1
ATOM 2556 C CA . LEU A 1 331 ? -25.130 11.616 0.033 1.00 97.94 331 LEU A CA 1
ATOM 2557 C C . LEU A 1 331 ? -25.216 12.129 -1.406 1.00 97.94 331 LEU A C 1
ATOM 2559 O O . LEU A 1 331 ? -26.003 11.611 -2.203 1.00 97.94 331 LEU A O 1
ATOM 2563 N N . VAL A 1 332 ? -24.336 13.070 -1.745 1.00 98.38 332 VAL A N 1
ATOM 2564 C CA . VAL A 1 332 ? -24.112 13.558 -3.110 1.00 98.38 332 VAL A CA 1
ATOM 2565 C C . VAL A 1 332 ? -22.745 13.079 -3.588 1.00 98.38 332 VAL A C 1
ATOM 2567 O O . VAL A 1 332 ? -21.709 13.538 -3.115 1.00 98.38 332 VAL A O 1
ATOM 2570 N N . LEU A 1 333 ? -22.735 12.137 -4.525 1.00 98.38 333 LEU A N 1
ATOM 2571 C CA . LEU A 1 333 ? -21.526 11.595 -5.133 1.00 98.38 333 LEU A CA 1
ATOM 2572 C C . LEU A 1 333 ? -21.048 12.504 -6.276 1.00 98.38 333 LEU A C 1
ATOM 2574 O O . LEU A 1 333 ? -21.852 12.887 -7.127 1.00 98.38 333 LEU A O 1
ATOM 2578 N N . MET A 1 334 ? -19.747 12.796 -6.328 1.00 97.94 334 MET A N 1
ATOM 2579 C CA . MET A 1 334 ? -19.121 13.630 -7.359 1.00 97.94 334 MET A CA 1
ATOM 2580 C C . MET A 1 334 ? -17.841 12.973 -7.917 1.00 97.94 334 MET A C 1
ATOM 2582 O O . MET A 1 334 ? -16.733 13.298 -7.490 1.00 97.94 334 MET A O 1
ATOM 2586 N N . PRO A 1 335 ? -17.958 12.035 -8.876 1.00 97.12 335 PRO A N 1
ATOM 2587 C CA . PRO A 1 335 ? -16.800 11.473 -9.563 1.00 97.12 335 PRO A CA 1
ATOM 2588 C C . PRO A 1 335 ? -16.235 12.479 -10.582 1.00 97.12 335 PRO A C 1
ATOM 2590 O O . PRO A 1 335 ? -16.842 12.721 -11.625 1.00 97.12 335 PRO A O 1
ATOM 2593 N N . VAL A 1 336 ? -15.060 13.051 -10.316 1.00 97.38 336 VAL A N 1
ATOM 2594 C CA . VAL A 1 336 ? -14.403 14.024 -11.211 1.00 97.38 336 VAL A CA 1
ATOM 2595 C C . VAL A 1 336 ? -13.765 13.296 -12.404 1.00 97.38 336 VAL A C 1
ATOM 2597 O O . VAL A 1 336 ? -12.946 12.400 -12.188 1.00 97.38 336 VAL A O 1
ATOM 2600 N N . PRO A 1 337 ? -14.102 13.621 -13.667 1.00 96.25 337 PRO A N 1
ATOM 2601 C CA . PRO A 1 337 ? -13.556 12.925 -14.832 1.00 96.25 337 PRO A CA 1
ATOM 2602 C C . PRO A 1 337 ? -12.034 13.103 -14.950 1.00 96.25 337 PRO A C 1
ATOM 2604 O O . PRO A 1 337 ? -11.445 14.043 -14.416 1.00 96.25 337 PRO A O 1
ATOM 2607 N N . SER A 1 338 ? -11.370 12.198 -15.673 1.00 93.12 338 SER A N 1
ATOM 2608 C CA . SER A 1 338 ? -9.940 12.350 -15.965 1.00 93.12 338 SER A CA 1
ATOM 2609 C C . SER A 1 338 ? -9.709 13.385 -17.072 1.00 93.12 338 SER A C 1
ATOM 2611 O O . SER A 1 338 ? -10.550 13.563 -17.953 1.00 93.12 338 SER A O 1
ATOM 2613 N N . LYS A 1 339 ? -8.520 14.004 -17.109 1.00 95.25 339 LYS A N 1
ATOM 2614 C CA . LYS A 1 339 ? -8.125 14.903 -18.210 1.00 95.25 339 LYS A CA 1
ATOM 2615 C C . LYS A 1 339 ? -8.306 14.263 -19.597 1.00 95.25 339 LYS A C 1
ATOM 2617 O O . LYS A 1 339 ? -8.708 14.929 -20.539 1.00 95.25 339 LYS A O 1
ATOM 2622 N N . ALA A 1 340 ? -8.097 12.950 -19.708 1.00 92.44 340 ALA A N 1
ATOM 2623 C CA . ALA A 1 340 ? -8.286 12.180 -20.941 1.00 92.44 340 ALA A CA 1
ATOM 2624 C C . ALA A 1 340 ? -9.757 12.017 -21.381 1.00 92.44 340 ALA A C 1
ATOM 2626 O O . ALA A 1 340 ? -10.011 11.791 -22.561 1.00 92.44 340 ALA A O 1
ATOM 2627 N N . ALA A 1 341 ? -10.718 12.135 -20.459 1.00 93.62 341 ALA A N 1
ATOM 2628 C CA . ALA A 1 341 ? -12.149 12.137 -20.770 1.00 93.62 341 ALA A CA 1
ATOM 2629 C C . ALA A 1 341 ? -12.616 13.494 -21.314 1.00 93.62 341 ALA A C 1
ATOM 2631 O O . ALA A 1 341 ? -13.520 13.554 -22.145 1.00 93.62 341 ALA A O 1
ATOM 2632 N N . LEU A 1 342 ? -11.990 14.567 -20.825 1.00 94.44 342 LEU A N 1
ATOM 2633 C CA . LEU A 1 342 ? -12.335 15.962 -21.103 1.00 94.44 342 LEU A CA 1
ATOM 2634 C C . LEU A 1 342 ? -11.485 16.599 -22.208 1.00 94.44 342 LEU A C 1
ATOM 2636 O O . LEU A 1 342 ? -11.894 17.620 -22.746 1.00 94.44 342 LEU A O 1
ATOM 2640 N N . HIS A 1 343 ? -10.352 15.996 -22.572 1.00 92.94 343 HIS A N 1
ATOM 2641 C CA . HIS A 1 343 ? -9.487 16.401 -23.685 1.00 92.94 343 HIS A CA 1
ATOM 2642 C C . HIS A 1 343 ? -9.021 15.200 -24.535 1.00 92.94 343 HIS A C 1
ATOM 2644 O O . HIS A 1 343 ? -7.819 14.939 -24.668 1.00 92.94 343 HIS A O 1
ATOM 2650 N N . PRO A 1 344 ? -9.961 14.422 -25.109 1.00 91.69 344 PRO A N 1
ATOM 2651 C CA . PRO A 1 344 ? -9.628 13.253 -25.917 1.00 91.69 344 PRO A CA 1
ATOM 2652 C C . PRO A 1 344 ? -8.948 13.623 -27.244 1.00 91.69 344 PRO A C 1
ATOM 2654 O O . PRO A 1 344 ? -8.147 12.836 -27.752 1.00 91.69 344 PRO A O 1
ATOM 2657 N N . GLU A 1 345 ? -9.192 14.822 -27.787 1.00 90.44 345 GLU A N 1
ATOM 2658 C CA . GLU A 1 345 ? -8.504 15.326 -28.985 1.00 90.44 345 GLU A CA 1
ATOM 2659 C C . GLU A 1 345 ? -6.998 15.515 -28.763 1.00 90.44 345 GLU A C 1
ATOM 2661 O O . GLU A 1 345 ? -6.215 15.230 -29.669 1.00 90.44 345 GLU A O 1
ATOM 2666 N N . GLN A 1 346 ? -6.578 15.898 -27.549 1.00 90.62 346 GLN A N 1
ATOM 2667 C CA . GLN A 1 346 ? -5.163 16.008 -27.179 1.00 90.62 346 GLN A CA 1
ATOM 2668 C C . GLN A 1 346 ? -4.499 14.642 -26.944 1.00 90.62 346 GLN A C 1
ATOM 2670 O O . GLN A 1 346 ? -3.273 14.526 -26.981 1.00 90.62 346 GLN A O 1
ATOM 2675 N N . TRP A 1 347 ? -5.291 13.578 -26.779 1.00 85.00 347 TRP A N 1
ATOM 2676 C CA . TRP A 1 347 ? -4.798 12.200 -26.778 1.00 85.00 347 TRP A CA 1
ATOM 2677 C C . TRP A 1 347 ? -4.755 11.586 -28.187 1.00 85.00 347 TRP A C 1
ATOM 2679 O O . TRP A 1 347 ? -3.799 10.896 -28.542 1.00 85.00 347 TRP A O 1
ATOM 2689 N N . SER A 1 348 ? -5.771 11.828 -29.022 1.00 83.19 348 SER A N 1
ATOM 2690 C CA . SER A 1 348 ? -5.842 11.267 -30.374 1.00 83.19 348 SER A CA 1
ATOM 2691 C C . SER A 1 348 ? -6.607 12.159 -31.348 1.00 83.19 348 SER A C 1
ATOM 2693 O O . SER A 1 348 ? -7.772 12.478 -31.137 1.00 83.19 348 SER A O 1
ATOM 2695 N N . ALA A 1 349 ? -5.999 12.418 -32.510 1.00 85.12 349 ALA A N 1
ATOM 2696 C CA . ALA A 1 349 ? -6.584 13.182 -33.620 1.00 85.12 349 ALA A CA 1
ATOM 2697 C C . ALA A 1 349 ? -7.800 12.511 -34.307 1.00 85.12 349 ALA A C 1
ATOM 2699 O O . ALA A 1 349 ? -8.234 12.958 -35.367 1.00 85.12 349 ALA A O 1
ATOM 2700 N N . ARG A 1 350 ? -8.324 11.413 -33.742 1.00 86.75 350 ARG A N 1
ATOM 2701 C CA . ARG A 1 350 ? -9.614 10.815 -34.120 1.00 86.75 350 ARG A CA 1
ATOM 2702 C C . ARG A 1 350 ? -10.802 11.496 -33.433 1.00 86.75 350 ARG A C 1
ATOM 2704 O O . ARG A 1 350 ? -11.914 11.320 -33.912 1.00 86.75 350 ARG A O 1
ATOM 2711 N N . TYR A 1 351 ? -10.559 12.225 -32.342 1.00 86.75 351 TYR A N 1
ATOM 2712 C CA . TYR A 1 351 ? -11.566 12.984 -31.602 1.00 86.75 351 TYR A CA 1
ATOM 2713 C C . TYR A 1 351 ? -11.482 14.477 -31.923 1.00 86.75 351 TYR A C 1
ATOM 2715 O O . TYR A 1 351 ? -10.440 14.991 -32.337 1.00 86.75 351 TYR A O 1
ATOM 2723 N N . THR A 1 352 ? -12.598 15.161 -31.709 1.00 83.12 352 THR A N 1
ATOM 2724 C CA . THR A 1 352 ? -12.841 16.569 -32.023 1.00 83.12 352 THR A CA 1
ATOM 2725 C C . THR A 1 352 ? -13.566 17.260 -30.863 1.00 83.12 352 THR A C 1
ATOM 2727 O O . THR A 1 352 ? -13.984 16.625 -29.895 1.00 83.12 352 THR A O 1
ATOM 2730 N N . GLU A 1 353 ? -13.776 18.575 -30.960 1.00 74.00 353 GLU A N 1
ATOM 2731 C CA . GLU A 1 353 ? -14.579 19.317 -29.977 1.00 74.00 353 GLU A CA 1
ATOM 2732 C C . GLU A 1 353 ? -16.077 18.939 -29.976 1.00 74.00 353 GLU A C 1
ATOM 2734 O O . GLU A 1 353 ? -16.794 19.314 -29.046 1.00 74.00 353 GLU A O 1
ATOM 2739 N N . GLU A 1 354 ? -16.556 18.190 -30.977 1.00 80.25 354 GLU A N 1
ATOM 2740 C CA . GLU A 1 354 ? -17.968 17.805 -31.126 1.00 80.25 354 GLU A CA 1
ATOM 2741 C C . GLU A 1 354 ? -18.320 16.458 -30.459 1.00 80.25 354 GLU A C 1
ATOM 2743 O O . GLU A 1 354 ? -19.498 16.196 -30.222 1.00 80.25 354 GLU A O 1
ATOM 2748 N N . ASP A 1 355 ? -17.333 15.617 -30.117 1.00 82.75 355 ASP A N 1
ATOM 2749 C CA . ASP A 1 355 ? -17.560 14.235 -29.645 1.00 82.75 355 ASP A CA 1
ATOM 2750 C C . ASP A 1 355 ? -18.106 14.121 -28.203 1.00 82.75 355 ASP A C 1
ATOM 2752 O O . ASP A 1 355 ? -18.718 13.112 -27.848 1.00 82.75 355 ASP A O 1
ATOM 2756 N N . GLY A 1 356 ? -17.925 15.157 -27.378 1.00 87.00 356 GLY A N 1
ATOM 2757 C CA . GLY A 1 356 ? -18.357 15.193 -25.974 1.00 87.00 356 GLY A CA 1
ATOM 2758 C C . GLY A 1 356 ? -17.436 14.443 -24.988 1.00 87.00 356 GLY A C 1
ATOM 2759 O O . GLY A 1 356 ? -16.470 13.794 -25.399 1.00 87.00 356 GLY A O 1
ATOM 2760 N N . PRO A 1 357 ? -17.713 14.529 -23.668 1.00 92.31 357 PRO A N 1
ATOM 2761 C CA . PRO A 1 357 ? -16.949 13.813 -22.645 1.00 92.31 357 PRO A CA 1
ATOM 2762 C C . PRO A 1 357 ? -16.956 12.293 -22.853 1.00 92.31 357 PRO A C 1
ATOM 2764 O O . PRO A 1 357 ? -18.017 11.688 -23.034 1.00 92.31 357 PRO A O 1
ATOM 2767 N N . LEU A 1 358 ? -15.784 11.658 -22.771 1.00 93.25 358 LEU A N 1
ATOM 2768 C CA . LEU A 1 358 ? -15.672 10.197 -22.842 1.00 93.25 358 LEU A CA 1
ATOM 2769 C C . LEU A 1 358 ? -15.873 9.543 -21.469 1.00 93.25 358 LEU A C 1
ATOM 2771 O O . LEU A 1 358 ? -15.364 10.018 -20.459 1.00 93.25 358 LEU A O 1
ATOM 2775 N N . TYR A 1 359 ? -16.529 8.383 -21.447 1.00 93.75 359 TYR A N 1
ATOM 2776 C CA . TYR A 1 359 ? -16.781 7.615 -20.226 1.00 93.75 359 TYR A CA 1
ATOM 2777 C C . TYR A 1 359 ? -16.343 6.155 -20.372 1.00 93.75 359 TYR A C 1
ATOM 2779 O O . TYR A 1 359 ? -16.419 5.570 -21.453 1.00 93.75 359 TYR A O 1
ATOM 2787 N N . SER A 1 360 ? -15.935 5.538 -19.260 1.00 93.06 360 SER A N 1
ATOM 2788 C CA . SER A 1 360 ? -15.664 4.095 -19.200 1.00 93.06 360 SER A CA 1
ATOM 2789 C C . SER A 1 360 ? -16.944 3.282 -19.490 1.00 93.06 360 SER A C 1
ATOM 2791 O O . SER A 1 360 ? -18.012 3.672 -19.005 1.00 93.06 360 SER A O 1
ATOM 2793 N N . PRO A 1 361 ? -16.891 2.124 -20.187 1.00 91.81 361 PRO A N 1
ATOM 2794 C CA . PRO A 1 361 ? -18.084 1.361 -20.596 1.00 91.81 361 PRO A CA 1
ATOM 2795 C C . PRO A 1 361 ? -19.052 0.941 -19.473 1.00 91.81 361 PRO A C 1
ATOM 2797 O O . PRO A 1 361 ? -20.205 0.613 -19.744 1.00 91.81 361 PRO A O 1
ATOM 2800 N N . SER A 1 362 ? -18.614 0.939 -18.209 1.00 94.69 362 SER A N 1
ATOM 2801 C CA . SER A 1 362 ? -19.484 0.670 -17.052 1.00 94.69 362 SER A CA 1
ATOM 2802 C C . SER A 1 362 ? -20.188 1.899 -16.467 1.00 94.69 362 SER A C 1
ATOM 2804 O O . SER A 1 362 ? -21.069 1.716 -15.630 1.00 94.69 362 SER A O 1
ATOM 2806 N N . PHE A 1 363 ? -19.847 3.129 -16.866 1.00 95.25 363 PHE A N 1
ATOM 2807 C CA . PHE A 1 363 ? -20.352 4.343 -16.208 1.00 95.25 363 PHE A CA 1
ATOM 2808 C C . PHE A 1 363 ? -21.875 4.509 -16.334 1.00 95.25 363 PHE A C 1
ATOM 2810 O O . PHE A 1 363 ? -22.544 4.897 -15.381 1.00 95.25 363 PHE A O 1
ATOM 2817 N N . ASP A 1 364 ? -22.448 4.117 -17.470 1.00 95.38 364 ASP A N 1
ATOM 2818 C CA . ASP A 1 364 ? -23.898 4.144 -17.690 1.00 95.38 364 ASP A CA 1
ATOM 2819 C C . ASP A 1 364 ? -24.662 3.171 -16.775 1.00 95.38 364 ASP A C 1
ATOM 2821 O O . ASP A 1 364 ? -25.760 3.470 -16.302 1.00 95.38 364 ASP A O 1
ATOM 2825 N N . GLU A 1 365 ? -24.077 2.002 -16.502 1.00 96.38 365 GLU A N 1
ATOM 2826 C CA . GLU A 1 365 ? -24.638 1.017 -15.571 1.00 96.38 365 GLU A CA 1
ATOM 2827 C C . GLU A 1 365 ? -24.419 1.431 -14.114 1.00 96.38 365 GLU A C 1
ATOM 2829 O O . GLU A 1 365 ? -25.313 1.278 -13.286 1.00 96.38 365 GLU A O 1
ATOM 2834 N N . PHE A 1 366 ? -23.262 2.022 -13.811 1.00 97.31 366 PHE A N 1
ATOM 2835 C CA . PHE A 1 366 ? -22.965 2.633 -12.520 1.00 97.31 366 PHE A CA 1
ATOM 2836 C C . PHE A 1 366 ? -24.000 3.713 -12.176 1.00 97.31 366 PHE A C 1
ATOM 2838 O O . PHE A 1 366 ? -24.656 3.609 -11.143 1.00 97.31 366 PHE A O 1
ATOM 2845 N N . ARG A 1 367 ? -24.244 4.663 -13.090 1.00 97.38 367 ARG A N 1
ATOM 2846 C CA . ARG A 1 367 ? -25.274 5.705 -12.960 1.00 97.38 367 ARG A CA 1
ATOM 2847 C C . ARG A 1 367 ? -26.668 5.119 -12.723 1.00 97.38 367 ARG A C 1
ATOM 2849 O O . ARG A 1 367 ? -27.307 5.497 -11.747 1.00 97.38 367 ARG A O 1
ATOM 2856 N N . ARG A 1 368 ? -27.115 4.153 -13.539 1.00 97.75 368 ARG A N 1
ATOM 2857 C CA . ARG A 1 368 ? -28.416 3.475 -13.337 1.00 97.75 368 ARG A CA 1
ATOM 2858 C C . ARG A 1 368 ? -28.528 2.786 -11.978 1.00 97.75 368 ARG A C 1
ATOM 2860 O O . ARG A 1 368 ? -29.599 2.792 -11.383 1.00 97.75 368 ARG A O 1
ATOM 2867 N N . ARG A 1 369 ? -27.450 2.168 -11.489 1.00 97.62 369 ARG A N 1
ATOM 2868 C CA . ARG A 1 369 ? -27.456 1.446 -10.208 1.00 97.62 369 ARG A CA 1
ATOM 2869 C C . ARG A 1 369 ? -27.328 2.358 -8.989 1.00 97.62 369 ARG A C 1
ATOM 2871 O O . ARG A 1 369 ? -27.777 1.953 -7.924 1.00 97.62 369 ARG A O 1
ATOM 2878 N N . LEU A 1 370 ? -26.773 3.561 -9.142 1.00 97.50 370 LEU A N 1
ATOM 2879 C CA . LEU A 1 370 ? -26.829 4.623 -8.133 1.00 97.50 370 LEU A CA 1
ATOM 2880 C C . LEU A 1 370 ? -28.224 5.265 -8.067 1.00 97.50 370 LEU A C 1
ATOM 2882 O O . LEU A 1 370 ? -28.775 5.386 -6.978 1.00 97.50 370 LEU A O 1
ATOM 2886 N N . ASP A 1 371 ? -28.828 5.577 -9.216 1.00 95.75 371 ASP A N 1
ATOM 2887 C CA . ASP A 1 371 ? -30.198 6.105 -9.330 1.00 95.75 371 ASP A CA 1
ATOM 2888 C C . ASP A 1 371 ? -31.244 5.129 -8.757 1.00 95.75 371 ASP A C 1
ATOM 2890 O O . ASP A 1 371 ? -32.002 5.473 -7.850 1.00 95.75 371 ASP A O 1
ATOM 2894 N N . ALA A 1 372 ? -31.192 3.855 -9.164 1.00 96.81 372 ALA A N 1
ATOM 2895 C CA . ALA A 1 372 ? -32.038 2.795 -8.608 1.00 96.81 372 ALA A CA 1
ATOM 2896 C C . ALA A 1 372 ? -31.774 2.503 -7.116 1.00 96.81 372 ALA A C 1
ATOM 2898 O O . ALA A 1 372 ? -32.600 1.867 -6.460 1.00 96.81 372 ALA A O 1
ATOM 2899 N N . ALA A 1 373 ? -30.634 2.950 -6.581 1.00 95.56 373 ALA A N 1
ATOM 2900 C CA . ALA A 1 373 ? -30.337 2.930 -5.155 1.00 95.56 373 ALA A CA 1
ATOM 2901 C C . ALA A 1 373 ? -30.667 4.260 -4.456 1.00 95.56 373 ALA A C 1
ATOM 2903 O O . ALA A 1 373 ? -30.530 4.317 -3.242 1.00 95.56 373 ALA A O 1
ATOM 2904 N N . SER A 1 374 ? -31.113 5.304 -5.161 1.00 94.56 374 SER A N 1
ATOM 2905 C CA . SER A 1 374 ? -31.337 6.670 -4.652 1.00 94.56 374 SER A CA 1
ATOM 2906 C C . SER A 1 374 ? -30.089 7.295 -4.004 1.00 94.56 374 SER A C 1
ATOM 2908 O O . SER A 1 374 ? -30.125 7.786 -2.875 1.00 94.56 374 SER A O 1
ATOM 2910 N N . VAL A 1 375 ? -28.964 7.237 -4.721 1.00 96.56 375 VAL A N 1
ATOM 2911 C CA . VAL A 1 375 ? -27.747 8.019 -4.449 1.00 96.56 375 VAL A CA 1
ATOM 2912 C C . VAL A 1 375 ? -27.744 9.219 -5.398 1.00 96.56 375 VAL A C 1
ATOM 2914 O O . VAL A 1 375 ? -27.777 9.026 -6.614 1.00 96.56 375 VAL A O 1
ATOM 2917 N N . HIS A 1 376 ? -27.674 10.447 -4.878 1.00 97.06 376 HIS A N 1
ATOM 2918 C CA . HIS A 1 376 ? -27.582 11.634 -5.730 1.00 97.06 376 HIS A CA 1
ATOM 2919 C C . HIS A 1 376 ? -26.210 11.661 -6.415 1.00 97.06 376 HIS A C 1
ATOM 2921 O O . HIS A 1 376 ? -25.182 11.533 -5.752 1.00 97.06 376 HIS A O 1
ATOM 2927 N N . LEU A 1 377 ? -26.187 11.817 -7.739 1.00 97.50 377 LEU A N 1
ATOM 2928 C CA . LEU A 1 377 ? -24.967 11.822 -8.547 1.00 97.50 377 LEU A CA 1
ATOM 2929 C C . LEU A 1 377 ? -24.854 13.150 -9.298 1.00 97.50 377 LEU A C 1
ATOM 2931 O O . LEU A 1 377 ? -25.613 13.391 -10.237 1.00 97.50 377 LEU A O 1
ATOM 2935 N N . TYR A 1 378 ? -23.878 13.972 -8.922 1.00 97.94 378 TYR A N 1
ATOM 2936 C CA . TYR A 1 378 ? -23.477 15.137 -9.703 1.00 97.94 378 TYR A CA 1
ATOM 2937 C C . TYR A 1 378 ? -22.249 14.782 -10.549 1.00 97.94 378 TYR A C 1
ATOM 2939 O O . TYR A 1 378 ? -21.177 14.486 -10.027 1.00 97.94 378 TYR A O 1
ATOM 2947 N N . ASP A 1 379 ? -22.416 14.802 -11.870 1.00 96.44 379 ASP A N 1
ATOM 2948 C CA . ASP A 1 379 ? -21.345 14.574 -12.839 1.00 96.44 379 ASP A CA 1
ATOM 2949 C C . ASP A 1 379 ? -20.862 15.929 -13.398 1.00 96.44 379 ASP A C 1
ATOM 2951 O O . ASP A 1 379 ? -21.566 16.534 -14.214 1.00 96.44 379 ASP A O 1
ATOM 2955 N N . PRO A 1 380 ? -19.677 16.430 -12.992 1.00 97.25 380 PRO A N 1
ATOM 2956 C CA . PRO A 1 380 ? -19.175 17.731 -13.433 1.00 97.25 380 PRO A CA 1
ATOM 2957 C C . PRO A 1 380 ? -18.713 17.746 -14.899 1.00 97.25 380 PRO A C 1
ATOM 2959 O O . PRO A 1 380 ? -18.345 18.809 -15.398 1.00 97.25 380 PRO A O 1
ATOM 2962 N N . SER A 1 381 ? -18.713 16.607 -15.607 1.00 95.81 381 SER A N 1
ATOM 2963 C CA . SER A 1 381 ? -18.156 16.492 -16.965 1.00 95.81 381 SER A CA 1
ATOM 2964 C C . SER A 1 381 ? -18.763 17.478 -17.966 1.00 95.81 381 SER A C 1
ATOM 2966 O O . SER A 1 381 ? -18.043 17.985 -18.821 1.00 95.81 381 SER A O 1
ATOM 2968 N N . HIS A 1 382 ? -20.056 17.801 -17.851 1.00 92.62 382 HIS A N 1
ATOM 2969 C CA . HIS A 1 382 ? -20.708 18.799 -18.709 1.00 92.62 382 HIS A CA 1
ATOM 2970 C C . HIS A 1 382 ? -20.220 20.227 -18.418 1.00 92.62 382 HIS A C 1
ATOM 2972 O O . HIS A 1 382 ? -19.825 20.953 -19.330 1.00 92.62 382 HIS A O 1
ATOM 2978 N N . ASP A 1 383 ? -20.217 20.626 -17.144 1.00 95.69 383 ASP A N 1
ATOM 2979 C CA . ASP A 1 383 ? -19.850 21.985 -16.736 1.00 95.69 383 ASP A CA 1
ATOM 2980 C C . ASP A 1 383 ? -18.340 22.239 -16.951 1.00 95.69 383 ASP A C 1
ATOM 2982 O O . ASP A 1 383 ? -17.934 23.339 -17.338 1.00 95.69 383 ASP A O 1
ATOM 2986 N N . LEU A 1 384 ? -17.508 21.195 -16.837 1.00 97.12 384 LEU A N 1
ATOM 2987 C CA . LEU A 1 384 ? -16.105 21.202 -17.268 1.00 97.12 384 LEU A CA 1
ATOM 2988 C C . LEU A 1 384 ? -15.961 21.273 -18.802 1.00 97.12 384 LEU A C 1
ATOM 2990 O O . LEU A 1 384 ? -15.106 22.010 -19.292 1.00 97.12 384 LEU A O 1
ATOM 2994 N N . TRP A 1 385 ? -16.798 20.579 -19.583 1.00 94.38 385 TRP A N 1
ATOM 2995 C CA . TRP A 1 385 ? -16.721 20.610 -21.052 1.00 94.38 385 TRP A CA 1
ATOM 2996 C C . TRP A 1 385 ? -17.051 21.996 -21.618 1.00 94.38 385 TRP A C 1
ATOM 2998 O O . TRP A 1 385 ? -16.291 22.531 -22.426 1.00 94.38 385 TRP A O 1
ATOM 3008 N N . GLU A 1 386 ? -18.116 22.640 -21.139 1.00 93.19 386 GLU A N 1
ATOM 3009 C CA . GLU A 1 386 ? -18.438 24.018 -21.537 1.00 93.19 386 GLU A CA 1
ATOM 3010 C C . GLU A 1 386 ? -17.388 25.030 -21.045 1.00 93.19 386 GLU A C 1
ATOM 3012 O O . GLU A 1 386 ? -17.119 26.028 -21.718 1.00 93.19 386 GLU A O 1
ATOM 3017 N N . THR A 1 387 ? -16.716 24.749 -19.924 1.00 93.81 387 THR A N 1
ATOM 3018 C CA . THR A 1 387 ? -15.566 25.543 -19.460 1.00 93.81 387 THR A CA 1
ATOM 3019 C C . THR A 1 387 ? -14.393 25.440 -20.431 1.00 93.81 387 THR A C 1
ATOM 3021 O O . THR A 1 387 ? -13.859 26.475 -20.835 1.00 93.81 387 THR A O 1
ATOM 3024 N N . ARG A 1 388 ? -14.057 24.232 -20.905 1.00 91.81 388 ARG A N 1
ATOM 3025 C CA . ARG A 1 388 ? -13.004 24.019 -21.914 1.00 91.81 388 ARG A CA 1
ATOM 3026 C C . ARG A 1 388 ? -13.290 24.804 -23.200 1.00 91.81 388 ARG A C 1
ATOM 3028 O O . ARG A 1 388 ? -12.419 25.513 -23.690 1.00 91.81 388 ARG A O 1
ATOM 3035 N N . ARG A 1 389 ? -14.542 24.798 -23.674 1.00 89.75 389 ARG A N 1
ATOM 3036 C CA . ARG A 1 389 ? -14.975 25.533 -24.883 1.00 89.75 389 ARG A CA 1
ATOM 3037 C C . ARG A 1 389 ? -14.926 27.055 -24.719 1.00 89.75 389 ARG A C 1
ATOM 3039 O O . ARG A 1 389 ? -14.820 27.778 -25.705 1.00 89.75 389 ARG A O 1
ATOM 3046 N N . LYS A 1 390 ? -15.025 27.552 -23.483 1.00 92.00 390 LYS A N 1
ATOM 3047 C CA . LYS A 1 390 ? -15.034 28.986 -23.155 1.00 92.00 390 LYS A CA 1
ATOM 3048 C C . LYS A 1 390 ? -13.643 29.556 -22.857 1.00 92.00 390 LYS A C 1
ATOM 3050 O O . LYS A 1 390 ? -13.407 30.727 -23.149 1.00 92.00 390 LYS A O 1
ATOM 3055 N N . TYR A 1 391 ? -12.756 28.758 -22.262 1.00 88.75 391 TYR A N 1
ATOM 3056 C CA . TYR A 1 391 ? -11.440 29.191 -21.773 1.00 88.75 391 TYR A CA 1
ATOM 3057 C C . TYR A 1 391 ? -10.253 28.504 -22.475 1.00 88.75 391 TYR A C 1
ATOM 3059 O O . TYR A 1 391 ? -9.107 28.790 -22.147 1.00 88.75 391 TYR A O 1
ATOM 3067 N N . GLY A 1 392 ? -10.505 27.615 -23.440 1.00 86.31 392 GLY A N 1
ATOM 3068 C CA . GLY A 1 392 ? -9.498 26.814 -24.147 1.00 86.31 392 GLY A CA 1
ATOM 3069 C C . GLY A 1 392 ? -9.200 25.481 -23.456 1.00 86.31 392 GLY A C 1
ATOM 3070 O O . GLY A 1 392 ? -9.070 24.460 -24.126 1.00 86.31 392 GLY A O 1
ATOM 3071 N N . SER A 1 393 ? -9.172 25.463 -22.121 1.00 91.56 393 SER A N 1
ATOM 3072 C CA . SER A 1 393 ? -9.005 24.242 -21.331 1.00 91.56 393 SER A CA 1
ATOM 3073 C C . SER A 1 393 ? -9.819 24.261 -20.035 1.00 91.56 393 SER A C 1
ATOM 3075 O O . SER A 1 393 ? -10.147 25.322 -19.501 1.00 91.56 393 SER A O 1
ATOM 3077 N N . ALA A 1 394 ? -10.145 23.069 -19.532 1.00 94.94 394 ALA A N 1
ATOM 3078 C CA . ALA A 1 394 ? -10.661 22.853 -18.179 1.00 94.94 394 ALA A CA 1
ATOM 3079 C C . ALA A 1 394 ? -9.633 22.174 -17.251 1.00 94.94 394 ALA A C 1
ATOM 3081 O O . ALA A 1 394 ? -9.911 21.997 -16.065 1.00 94.94 394 ALA A O 1
ATOM 3082 N N . TYR A 1 395 ? -8.463 21.795 -17.779 1.00 96.81 395 TYR A N 1
ATOM 3083 C CA . TYR A 1 395 ? -7.366 21.140 -17.063 1.00 96.81 395 TYR A CA 1
ATOM 3084 C C . TYR A 1 395 ? -6.029 21.825 -17.342 1.00 96.81 395 TYR A C 1
ATOM 3086 O O . TYR A 1 395 ? -5.847 22.450 -18.381 1.00 96.81 395 TYR A O 1
ATOM 3094 N N . LEU A 1 396 ? -5.104 21.698 -16.400 1.00 95.94 396 LEU A N 1
ATOM 3095 C CA . LEU A 1 396 ? -3.704 22.069 -16.596 1.00 95.94 396 LEU A CA 1
ATOM 3096 C C . LEU A 1 396 ? -3.076 21.172 -17.678 1.00 95.94 396 LEU A C 1
ATOM 3098 O O . LEU A 1 396 ? -3.433 19.995 -17.786 1.00 95.94 396 LEU A O 1
ATOM 3102 N N . ASP A 1 397 ? -2.147 21.684 -18.478 1.00 94.06 397 ASP A N 1
ATOM 3103 C CA . ASP A 1 397 ? -1.547 20.959 -19.606 1.00 94.06 397 ASP A CA 1
ATOM 3104 C C . ASP A 1 397 ? -0.547 19.885 -19.123 1.00 94.06 397 ASP A C 1
ATOM 3106 O O . ASP A 1 397 ? -0.508 18.772 -19.669 1.00 94.06 397 ASP A O 1
ATOM 3110 N N . THR A 1 398 ? 0.189 20.151 -18.038 1.00 91.88 398 THR A N 1
ATOM 3111 C CA . THR A 1 398 ? 1.285 19.304 -17.518 1.00 91.88 398 THR A CA 1
ATOM 3112 C C . THR A 1 398 ? 0.997 18.665 -16.151 1.00 91.88 398 THR A C 1
ATOM 3114 O O . THR A 1 398 ? 1.788 17.852 -15.663 1.00 91.88 398 THR A O 1
ATOM 3117 N N . ASP A 1 399 ? -0.159 18.974 -15.562 1.00 93.06 399 ASP A N 1
ATOM 3118 C CA . ASP A 1 399 ? -0.676 18.430 -14.298 1.00 93.06 399 ASP A CA 1
ATOM 3119 C C . ASP A 1 399 ? -1.939 17.563 -14.534 1.00 93.06 399 ASP A C 1
ATOM 3121 O O . ASP A 1 399 ? -2.546 17.579 -15.610 1.00 93.06 399 ASP A O 1
ATOM 3125 N N . SER A 1 400 ? -2.332 16.743 -13.564 1.00 91.62 400 SER A N 1
ATOM 3126 C CA . SER A 1 400 ? -3.470 15.824 -13.643 1.00 91.62 400 SER A CA 1
ATOM 3127 C C . SER A 1 400 ? -4.811 16.491 -13.304 1.00 91.62 400 SER A C 1
ATOM 3129 O O . SER A 1 400 ? -5.873 15.973 -13.681 1.00 91.62 400 SER A O 1
ATOM 3131 N N . HIS A 1 401 ? -4.776 17.651 -12.646 1.00 95.69 401 HIS A N 1
ATOM 3132 C CA . HIS A 1 401 ? -5.946 18.343 -12.115 1.00 95.69 401 HIS A CA 1
ATOM 3133 C C . HIS A 1 401 ? -6.576 19.367 -13.082 1.00 95.69 401 HIS A C 1
ATOM 3135 O O . HIS A 1 401 ? -6.033 19.717 -14.133 1.00 95.69 401 HIS A O 1
ATOM 3141 N N . TRP A 1 402 ? -7.772 19.840 -12.715 1.00 96.88 402 TRP A N 1
ATOM 3142 C CA . TRP A 1 402 ? -8.479 20.931 -13.394 1.00 96.88 402 TRP A CA 1
ATOM 3143 C C . TRP A 1 402 ? -7.725 22.274 -13.313 1.00 96.88 402 TRP A C 1
ATOM 3145 O O . TRP A 1 402 ? -6.879 22.443 -12.442 1.00 96.88 402 TRP A O 1
ATOM 3155 N N . THR A 1 403 ? -8.067 23.244 -14.170 1.00 97.00 403 THR A N 1
ATOM 3156 C CA . THR A 1 403 ? -7.671 24.664 -14.014 1.00 97.00 403 THR A CA 1
ATOM 3157 C C . THR A 1 403 ? -8.438 25.343 -12.864 1.00 97.00 403 THR A C 1
ATOM 3159 O O . THR A 1 403 ? -9.443 24.793 -12.394 1.00 97.00 403 THR A O 1
ATOM 3162 N N . PRO A 1 404 ? -8.067 26.567 -12.421 1.00 96.38 404 PRO A N 1
ATOM 3163 C CA . PRO A 1 404 ? -8.882 27.329 -11.469 1.00 96.38 404 PRO A CA 1
ATOM 3164 C C . PRO A 1 404 ? -10.292 27.609 -12.012 1.00 96.38 404 PRO A C 1
ATOM 3166 O O . PRO A 1 404 ? -11.270 27.561 -11.265 1.00 96.38 404 PRO A O 1
ATOM 3169 N N . GLU A 1 405 ? -10.420 27.838 -13.320 1.00 96.25 405 GLU A N 1
ATOM 3170 C CA . GLU A 1 405 ? -11.692 27.956 -14.035 1.00 96.25 405 GLU A CA 1
ATOM 3171 C C . GLU A 1 405 ? -12.492 26.649 -13.980 1.00 96.25 405 GLU A C 1
ATOM 3173 O O . GLU A 1 405 ? -13.685 26.691 -13.681 1.00 96.25 405 GLU A O 1
ATOM 3178 N N . GLY A 1 406 ? -11.847 25.497 -14.202 1.00 97.19 406 GLY A N 1
ATOM 3179 C CA . GLY A 1 406 ? -12.467 24.173 -14.096 1.00 97.19 406 GLY A CA 1
ATOM 3180 C C . GLY A 1 406 ? -12.974 23.871 -12.684 1.00 97.19 406 GLY A C 1
ATOM 3181 O O . GLY A 1 406 ? -14.140 23.511 -12.512 1.00 97.19 406 GLY A O 1
ATOM 3182 N N . ALA A 1 407 ? -12.150 24.117 -11.661 1.00 97.50 407 ALA A N 1
ATOM 3183 C CA . ALA A 1 407 ? -12.536 23.978 -10.255 1.00 97.50 407 ALA A CA 1
ATOM 3184 C C . ALA A 1 407 ? -13.740 24.870 -9.897 1.00 97.50 407 ALA A C 1
ATOM 3186 O O . ALA A 1 407 ? -14.689 24.423 -9.246 1.00 97.50 407 ALA A O 1
ATOM 3187 N N . ARG A 1 408 ? -13.738 26.128 -10.360 1.00 96.31 408 ARG A N 1
ATOM 3188 C CA . ARG A 1 408 ? -14.840 27.082 -10.144 1.00 96.31 408 ARG A CA 1
ATOM 3189 C C . ARG A 1 408 ? -16.109 26.702 -10.899 1.00 96.31 408 ARG A C 1
ATOM 3191 O O . ARG A 1 408 ? -17.197 26.860 -10.352 1.00 96.31 408 ARG A O 1
ATOM 3198 N N . ALA A 1 409 ? -15.994 26.172 -12.113 1.00 97.19 409 ALA A N 1
ATOM 3199 C CA . ALA A 1 409 ? -17.135 25.679 -12.877 1.00 97.19 409 ALA A CA 1
ATOM 3200 C C . ALA A 1 409 ? -17.767 24.445 -12.225 1.00 97.19 409 ALA A C 1
ATOM 3202 O O . ALA A 1 409 ? -18.985 24.398 -12.071 1.00 97.19 409 ALA A O 1
ATOM 3203 N N . ALA A 1 410 ? -16.950 23.496 -11.757 1.00 98.00 410 ALA A N 1
ATOM 3204 C CA . ALA A 1 410 ? -17.424 22.340 -11.005 1.00 98.00 410 ALA A CA 1
ATOM 3205 C C . ALA A 1 410 ? -18.119 22.758 -9.694 1.00 98.00 410 ALA A C 1
ATOM 3207 O O . ALA A 1 410 ? -19.181 22.222 -9.377 1.00 98.00 410 ALA A O 1
ATOM 3208 N N . ALA A 1 411 ? -17.575 23.747 -8.972 1.00 98.00 411 ALA A N 1
ATOM 3209 C CA . ALA A 1 411 ? -18.184 24.308 -7.762 1.00 98.00 411 ALA A CA 1
ATOM 3210 C C . ALA A 1 411 ? -19.512 25.037 -8.042 1.00 98.00 411 ALA A C 1
ATOM 3212 O O . ALA A 1 411 ? -20.488 24.841 -7.318 1.00 98.00 411 ALA A O 1
ATOM 3213 N N . HIS A 1 412 ? -19.581 25.834 -9.112 1.00 97.00 412 HIS A N 1
ATOM 3214 C CA . HIS A 1 412 ? -20.801 26.529 -9.533 1.00 97.00 412 HIS A CA 1
ATOM 3215 C C . HIS A 1 412 ? -21.894 25.552 -9.997 1.00 97.00 412 HIS A C 1
ATOM 3217 O O . HIS A 1 412 ? -23.053 25.680 -9.593 1.00 97.00 412 HIS A O 1
ATOM 3223 N N . GLY A 1 413 ? -21.523 24.555 -10.806 1.00 98.00 413 GLY A N 1
ATOM 3224 C CA . GLY A 1 413 ? -22.412 23.502 -11.296 1.00 98.00 413 GLY A CA 1
ATOM 3225 C C . GLY A 1 413 ? -22.958 22.622 -10.173 1.00 98.00 413 GLY A C 1
ATOM 3226 O O . GLY A 1 413 ? -24.165 22.385 -10.120 1.00 98.00 413 GLY A O 1
ATOM 3227 N N . LEU A 1 414 ? -22.117 22.253 -9.196 1.00 98.12 414 LEU A N 1
ATOM 3228 C CA . LEU A 1 414 ? -22.572 21.563 -7.989 1.00 98.12 414 LEU A CA 1
ATOM 3229 C C . LEU A 1 414 ? -23.500 22.462 -7.168 1.00 98.12 414 LEU A C 1
ATOM 3231 O O . LEU A 1 414 ? -24.591 22.042 -6.801 1.00 98.12 414 LEU A O 1
ATOM 3235 N N . ALA A 1 415 ? -23.126 23.718 -6.913 1.00 96.88 415 ALA A N 1
ATOM 3236 C CA . ALA A 1 415 ? -23.977 24.642 -6.166 1.00 96.88 415 ALA A CA 1
ATOM 3237 C C . ALA A 1 415 ? -25.341 24.863 -6.847 1.00 96.88 415 ALA A C 1
ATOM 3239 O O . ALA A 1 415 ? -26.348 25.044 -6.162 1.00 96.88 415 ALA A O 1
ATOM 3240 N N . ARG A 1 416 ? -25.393 24.841 -8.186 1.00 96.56 416 ARG A N 1
ATOM 3241 C CA . ARG A 1 416 ? -26.629 24.830 -8.980 1.00 96.56 416 ARG A CA 1
ATOM 3242 C C . ARG A 1 416 ? -27.422 23.537 -8.740 1.00 96.56 416 ARG A C 1
ATOM 3244 O O . ARG A 1 416 ? -28.543 23.640 -8.256 1.00 96.56 416 ARG A O 1
ATOM 3251 N N . PHE A 1 417 ? -26.825 22.365 -8.966 1.00 97.19 417 PHE A N 1
ATOM 3252 C CA . PHE A 1 417 ? -27.443 21.051 -8.731 1.00 97.19 417 PHE A CA 1
ATOM 3253 C C . PHE A 1 417 ? -28.035 20.920 -7.316 1.00 97.19 417 PHE A C 1
ATOM 3255 O O . PHE A 1 417 ? -29.187 20.535 -7.155 1.00 97.19 417 PHE A O 1
ATOM 3262 N N . LEU A 1 418 ? -27.294 21.331 -6.282 1.00 95.50 418 LEU A N 1
ATOM 3263 C CA . LEU A 1 418 ? -27.758 21.278 -4.892 1.00 95.50 418 LEU A CA 1
ATOM 3264 C C . LEU A 1 418 ? -28.976 22.179 -4.637 1.00 95.50 418 LEU A C 1
ATOM 3266 O O . LEU A 1 418 ? -29.867 21.797 -3.884 1.00 95.50 418 LEU A O 1
ATOM 3270 N N . ARG A 1 419 ? -29.046 23.357 -5.273 1.00 93.38 419 ARG A N 1
ATOM 3271 C CA . ARG A 1 419 ? -30.222 24.248 -5.208 1.00 93.38 419 ARG A CA 1
ATOM 3272 C C . ARG A 1 419 ? -31.426 23.717 -5.986 1.00 93.38 419 ARG A C 1
ATOM 3274 O O . ARG A 1 419 ? -32.547 24.073 -5.641 1.00 93.38 419 ARG A O 1
ATOM 3281 N N . GLU A 1 420 ? -31.193 22.930 -7.031 1.00 92.88 420 GLU A N 1
ATOM 3282 C CA . GLU A 1 420 ? -32.234 22.366 -7.896 1.00 92.88 420 GLU A CA 1
ATOM 3283 C C . GLU A 1 420 ? -32.853 21.097 -7.282 1.00 92.88 420 GLU A C 1
ATOM 3285 O O . GLU A 1 420 ? -34.076 20.972 -7.266 1.00 92.88 420 GLU A O 1
ATOM 3290 N N . GLU A 1 421 ? -32.033 20.210 -6.708 1.00 90.56 421 GLU A N 1
ATOM 3291 C CA . GLU A 1 421 ? -32.460 18.885 -6.224 1.00 90.56 421 GLU A CA 1
ATOM 3292 C C . GLU A 1 421 ? -32.706 18.800 -4.705 1.00 90.56 421 GLU A C 1
ATOM 3294 O O . GLU A 1 421 ? -33.522 17.991 -4.267 1.00 90.56 421 GLU A O 1
ATOM 3299 N N . LEU A 1 422 ? -31.992 19.587 -3.882 1.00 88.19 422 LEU A N 1
ATOM 3300 C CA . LEU A 1 422 ? -31.876 19.340 -2.430 1.00 88.19 422 LEU A CA 1
ATOM 3301 C C . LEU A 1 422 ? -32.126 20.564 -1.524 1.00 88.19 422 LEU A C 1
ATOM 3303 O O . LEU A 1 422 ? -32.017 20.424 -0.310 1.00 88.19 422 LEU A O 1
ATOM 3307 N N . ASP A 1 423 ? -32.431 21.742 -2.090 1.00 85.75 423 ASP A N 1
ATOM 3308 C CA . ASP A 1 423 ? -32.560 23.056 -1.419 1.00 85.75 423 ASP A CA 1
ATOM 3309 C C . ASP A 1 423 ? -31.751 23.194 -0.104 1.00 85.75 423 ASP A C 1
ATOM 3311 O O . ASP A 1 423 ? -32.286 23.015 0.997 1.00 85.75 423 ASP A O 1
ATOM 3315 N N . PRO A 1 424 ? -30.465 23.595 -0.164 1.00 80.44 424 PRO A N 1
ATOM 3316 C CA . PRO A 1 424 ? -29.655 23.761 1.040 1.00 80.44 424 PRO A CA 1
ATOM 3317 C C . PRO A 1 424 ? -30.188 24.882 1.962 1.00 80.44 424 PRO A C 1
ATOM 3319 O O . PRO A 1 424 ? -29.738 25.017 3.109 1.00 80.44 424 PRO A O 1
ATOM 3322 N N . GLY A 1 425 ? -31.128 25.708 1.490 1.00 81.00 425 GLY A N 1
ATOM 3323 C CA . GLY A 1 425 ? -31.724 26.827 2.206 1.00 81.00 425 GLY A CA 1
ATOM 3324 C C . GLY A 1 425 ? -30.934 28.134 2.087 1.00 81.00 425 GLY A C 1
ATOM 3325 O O . GLY A 1 425 ? -29.936 28.247 1.370 1.00 81.00 425 GLY A O 1
ATOM 3326 N N . ASN A 1 426 ? -31.394 29.148 2.824 1.00 80.69 426 ASN A N 1
ATOM 3327 C CA . ASN A 1 426 ? -30.906 30.526 2.709 1.00 80.69 426 ASN A CA 1
ATOM 3328 C C . ASN A 1 426 ? -29.378 30.658 2.917 1.00 80.69 426 ASN A C 1
ATOM 3330 O O . ASN A 1 426 ? -28.863 30.178 3.928 1.00 80.69 426 ASN A O 1
ATOM 3334 N N . PRO A 1 427 ? -28.652 31.354 2.020 1.00 82.75 427 PRO A N 1
ATOM 3335 C CA . PRO A 1 427 ? -27.217 31.587 2.162 1.00 82.75 427 PRO A CA 1
ATOM 3336 C C . PRO A 1 427 ? -26.920 32.680 3.202 1.00 82.75 427 PRO A C 1
ATOM 3338 O O . PRO A 1 427 ? -27.571 33.725 3.220 1.00 82.75 427 PRO A O 1
ATOM 3341 N N . SER A 1 428 ? -25.891 32.470 4.025 1.00 80.69 428 SER A N 1
ATOM 3342 C CA . SER A 1 428 ? -25.377 33.445 5.001 1.00 80.69 428 SER A CA 1
ATOM 3343 C C . SER A 1 428 ? -24.278 34.362 4.442 1.00 80.69 428 SER A C 1
ATOM 3345 O O . SER A 1 428 ? -24.023 35.417 5.015 1.00 80.69 428 SER A O 1
ATOM 3347 N N . ARG A 1 429 ? -23.655 33.977 3.319 1.00 83.38 429 ARG A N 1
ATOM 3348 C CA . ARG A 1 429 ? -22.592 34.688 2.574 1.00 83.38 429 ARG A CA 1
ATOM 3349 C C . ARG A 1 429 ? -21.460 35.269 3.452 1.00 83.38 429 ARG A C 1
ATOM 3351 O O . ARG A 1 429 ? -21.203 36.468 3.378 1.00 83.38 429 ARG A O 1
ATOM 3358 N N . PRO A 1 430 ? -20.763 34.452 4.268 1.00 84.62 430 PRO A N 1
ATOM 3359 C CA . PRO A 1 430 ? -19.699 34.941 5.151 1.00 84.62 430 PRO A CA 1
ATOM 3360 C C . PRO A 1 430 ? -18.344 35.160 4.448 1.00 84.62 430 PRO A C 1
ATOM 3362 O O . PRO A 1 430 ? -17.450 35.751 5.056 1.00 84.62 430 PRO A O 1
ATOM 3365 N N . PHE A 1 431 ? -18.193 34.683 3.206 1.00 91.62 431 PHE A N 1
ATOM 3366 C CA . PHE A 1 431 ? -16.942 34.677 2.444 1.00 91.62 431 PHE A CA 1
ATOM 3367 C C . PHE A 1 431 ? -17.030 35.470 1.138 1.00 91.62 431 PHE A C 1
ATOM 3369 O O . PHE A 1 431 ? -18.085 35.530 0.502 1.00 91.62 431 PHE A O 1
ATOM 3376 N N . GLU A 1 432 ? -15.887 36.004 0.715 1.00 92.31 432 GLU A N 1
ATOM 3377 C CA . GLU A 1 432 ? -15.697 36.740 -0.531 1.00 92.31 432 GLU A CA 1
ATOM 3378 C C . GLU A 1 432 ? -14.413 36.309 -1.259 1.00 92.31 432 GLU A C 1
ATOM 3380 O O . GLU A 1 432 ? -13.449 35.834 -0.652 1.00 92.31 432 GLU A O 1
ATOM 3385 N N . ILE A 1 433 ? -14.408 36.471 -2.586 1.00 92.44 433 ILE A N 1
ATOM 3386 C CA . ILE A 1 433 ? -13.216 36.271 -3.417 1.00 92.44 433 ILE A CA 1
ATOM 3387 C C . ILE A 1 433 ? -12.336 37.518 -3.304 1.00 92.44 433 ILE A C 1
ATOM 3389 O O . ILE A 1 433 ? -12.778 38.632 -3.587 1.00 92.44 433 ILE A O 1
ATOM 3393 N N . THR A 1 434 ? -11.084 37.312 -2.911 1.00 91.38 434 THR A N 1
ATOM 3394 C CA . THR A 1 434 ? -10.078 38.363 -2.730 1.00 91.38 434 THR A CA 1
ATOM 3395 C C . THR A 1 434 ? -9.345 38.692 -4.041 1.00 91.38 434 THR A C 1
ATOM 3397 O O . THR A 1 434 ? -9.729 38.247 -5.127 1.00 91.38 434 THR A O 1
ATOM 3400 N N . ALA A 1 435 ? -8.295 39.517 -3.967 1.00 89.75 435 ALA A N 1
ATOM 3401 C CA . ALA A 1 435 ? -7.476 39.858 -5.126 1.00 89.75 435 ALA A CA 1
ATOM 3402 C C . ALA A 1 435 ? -6.872 38.599 -5.775 1.00 89.75 435 ALA A C 1
ATOM 3404 O O . ALA A 1 435 ? -6.322 37.737 -5.093 1.00 89.75 435 ALA A O 1
ATOM 3405 N N . ALA A 1 436 ? -6.970 38.511 -7.102 1.00 93.88 436 ALA A N 1
ATOM 3406 C CA . ALA A 1 436 ? -6.454 37.378 -7.859 1.00 93.88 436 ALA A CA 1
ATOM 3407 C C . ALA A 1 436 ? -4.918 37.291 -7.777 1.00 93.88 436 ALA A C 1
ATOM 3409 O O . ALA A 1 436 ? -4.231 38.316 -7.797 1.00 93.88 436 ALA A O 1
ATOM 3410 N N . VAL A 1 437 ? -4.389 36.069 -7.702 1.00 94.31 437 VAL A N 1
ATOM 3411 C CA . VAL A 1 437 ? -2.956 35.790 -7.519 1.00 94.31 437 VAL A CA 1
ATOM 3412 C C . VAL A 1 437 ? -2.459 34.912 -8.659 1.00 94.31 437 VAL A C 1
ATOM 3414 O O . VAL A 1 437 ? -3.042 33.868 -8.933 1.00 94.31 437 VAL A O 1
ATOM 3417 N N . ASN A 1 438 ? -1.359 35.304 -9.299 1.00 95.44 438 ASN A N 1
ATOM 3418 C CA . ASN A 1 438 ? -0.709 34.477 -10.313 1.00 95.44 438 ASN A CA 1
ATOM 3419 C C . ASN A 1 438 ? 0.255 33.498 -9.635 1.00 95.44 438 ASN A C 1
ATOM 3421 O O . ASN A 1 438 ? 1.098 33.919 -8.840 1.00 95.44 438 ASN A O 1
ATOM 3425 N N . VAL A 1 439 ? 0.156 32.214 -9.974 1.00 93.56 439 VAL A N 1
ATOM 3426 C CA . VAL A 1 439 ? 1.015 31.136 -9.462 1.00 93.56 439 VAL A CA 1
ATOM 3427 C C . VAL A 1 439 ? 1.590 30.349 -10.642 1.00 93.56 439 VAL A C 1
ATOM 3429 O O . VAL A 1 439 ? 0.955 30.247 -11.691 1.00 93.56 439 VAL A O 1
ATOM 3432 N N . GLN A 1 440 ? 2.808 29.823 -10.493 1.00 92.69 440 GLN A N 1
ATOM 3433 C CA . GLN A 1 440 ? 3.508 29.085 -11.546 1.00 92.69 440 GLN A CA 1
ATOM 3434 C C . GLN A 1 440 ? 4.106 27.791 -10.999 1.00 92.69 440 GLN A C 1
ATOM 3436 O O . GLN A 1 440 ? 4.907 27.830 -10.064 1.00 92.69 440 GLN A O 1
ATOM 3441 N N . ASN A 1 441 ? 3.801 26.660 -11.625 1.00 92.25 441 ASN A N 1
ATOM 3442 C CA . ASN A 1 441 ? 4.305 25.350 -11.221 1.00 92.25 441 ASN A CA 1
ATOM 3443 C C . ASN A 1 441 ? 4.543 24.458 -12.452 1.00 92.25 441 ASN A C 1
ATOM 3445 O O . ASN A 1 441 ? 4.089 24.768 -13.550 1.00 92.25 441 ASN A O 1
ATOM 3449 N N . VAL A 1 442 ? 5.306 23.382 -12.270 1.00 88.88 442 VAL A N 1
ATOM 3450 C CA . VAL A 1 442 ? 5.710 22.438 -13.329 1.00 88.88 442 VAL A CA 1
ATOM 3451 C C . VAL A 1 442 ? 4.624 21.403 -13.644 1.00 88.88 442 VAL A C 1
ATOM 3453 O O . VAL A 1 442 ? 4.595 20.890 -14.757 1.00 88.88 442 VAL A O 1
ATOM 3456 N N . GLY A 1 443 ? 3.731 21.122 -12.692 1.00 88.88 443 GLY A N 1
ATOM 3457 C CA . GLY A 1 443 ? 2.668 20.123 -12.820 1.00 88.88 443 GLY A CA 1
ATOM 3458 C C . GLY A 1 443 ? 3.086 18.714 -12.385 1.00 88.88 443 GLY A C 1
ATOM 3459 O O . GLY A 1 443 ? 4.219 18.274 -12.599 1.00 88.88 443 GLY A O 1
ATOM 3460 N N . ASP A 1 444 ? 2.171 17.997 -11.736 1.00 87.06 444 ASP A N 1
ATOM 3461 C CA . ASP A 1 444 ? 2.446 16.696 -11.120 1.00 87.06 444 ASP A CA 1
ATOM 3462 C C . ASP A 1 444 ? 2.802 15.587 -12.137 1.00 87.06 444 ASP A C 1
ATOM 3464 O O . ASP A 1 444 ? 3.690 14.769 -11.876 1.00 87.06 444 ASP A O 1
ATOM 3468 N N . VAL A 1 445 ? 2.197 15.588 -13.331 1.00 86.19 445 VAL A N 1
ATOM 3469 C CA . VAL A 1 445 ? 2.500 14.622 -14.402 1.00 86.19 445 VAL A CA 1
ATOM 3470 C C . VAL A 1 445 ? 3.869 14.903 -15.034 1.00 86.19 445 VAL A C 1
ATOM 3472 O O . VAL A 1 445 ? 4.586 13.954 -15.352 1.00 86.19 445 VAL A O 1
ATOM 3475 N N . ALA A 1 446 ? 4.296 16.166 -15.148 1.00 85.81 446 ALA A N 1
ATOM 3476 C CA . ALA A 1 446 ? 5.661 16.510 -15.568 1.00 85.81 446 ALA A CA 1
ATOM 3477 C C . ALA A 1 446 ? 6.727 16.057 -14.557 1.00 85.81 446 ALA A C 1
ATOM 3479 O O . ALA A 1 446 ? 7.800 15.598 -14.961 1.00 85.81 446 ALA A O 1
ATOM 3480 N N . VAL A 1 447 ? 6.425 16.098 -13.254 1.00 82.50 447 VAL A N 1
ATOM 3481 C CA . VAL A 1 447 ? 7.294 15.509 -12.219 1.00 82.50 447 VAL A CA 1
ATOM 3482 C C . VAL A 1 447 ? 7.326 13.977 -12.344 1.00 82.50 447 VAL A C 1
ATOM 3484 O O . VAL A 1 447 ? 8.410 13.390 -12.355 1.00 82.50 447 VAL A O 1
ATOM 3487 N N . MET A 1 448 ? 6.176 13.317 -12.549 1.00 78.12 448 MET A N 1
ATOM 3488 C CA . MET A 1 448 ? 6.101 11.866 -12.828 1.00 78.12 448 MET A CA 1
ATOM 3489 C C . MET A 1 448 ? 6.777 11.437 -14.144 1.00 78.12 448 MET A C 1
ATOM 3491 O O . MET A 1 448 ? 7.097 10.256 -14.318 1.00 78.12 448 MET A O 1
ATOM 3495 N N . LEU A 1 449 ? 6.993 12.365 -15.080 1.00 76.94 449 LEU A N 1
ATOM 3496 C CA . LEU A 1 449 ? 7.729 12.126 -16.321 1.00 76.94 449 LEU A CA 1
ATOM 3497 C C . LEU A 1 449 ? 9.249 12.053 -16.084 1.00 76.94 449 LEU A C 1
ATOM 3499 O O . LEU A 1 449 ? 9.977 11.626 -16.970 1.00 76.94 449 LEU A O 1
ATOM 3503 N N . GLY A 1 450 ? 9.760 12.421 -14.901 1.00 73.75 450 GLY A N 1
ATOM 3504 C CA . GLY A 1 450 ? 11.151 12.153 -14.509 1.00 73.75 450 GLY A CA 1
ATOM 3505 C C . GLY A 1 450 ? 12.216 12.789 -15.414 1.00 73.75 450 GLY A C 1
ATOM 3506 O O . GLY A 1 450 ? 13.329 12.269 -15.520 1.00 73.75 450 GLY A O 1
ATOM 3507 N N . LEU A 1 451 ? 11.877 13.888 -16.097 1.00 74.62 451 LEU A N 1
ATOM 3508 C CA . LEU A 1 451 ? 12.806 14.621 -16.958 1.00 74.62 451 LEU A CA 1
ATOM 3509 C C . LEU A 1 451 ? 13.911 15.310 -16.132 1.00 74.62 451 LEU A C 1
ATOM 3511 O O . LEU A 1 451 ? 13.694 15.619 -14.958 1.00 74.62 451 LEU A O 1
ATOM 3515 N N . PRO A 1 452 ? 15.072 15.641 -16.728 1.00 76.38 452 PRO A N 1
ATOM 3516 C CA . PRO A 1 452 ? 16.031 16.572 -16.140 1.00 76.38 452 PRO A CA 1
ATOM 3517 C C . PRO A 1 452 ? 15.364 17.899 -15.752 1.00 76.38 452 PRO A C 1
ATOM 3519 O O . PRO A 1 452 ? 14.512 18.407 -16.484 1.00 76.38 452 PRO A O 1
ATOM 3522 N N . SER A 1 453 ? 15.780 18.493 -14.632 1.00 73.81 453 SER A N 1
ATOM 3523 C CA . SER A 1 453 ? 15.151 19.699 -14.066 1.00 73.81 453 SER A CA 1
ATOM 3524 C C . SER A 1 453 ? 15.097 20.887 -15.032 1.00 73.81 453 SER A C 1
ATOM 3526 O O . SER A 1 453 ? 14.123 21.628 -15.030 1.00 73.81 453 SER A O 1
ATOM 3528 N N . THR A 1 454 ? 16.084 21.038 -15.919 1.00 77.44 454 THR A N 1
ATOM 3529 C CA . THR A 1 454 ? 16.099 22.083 -16.959 1.00 77.44 454 THR A CA 1
ATOM 3530 C C . THR A 1 454 ? 15.015 21.921 -18.027 1.00 77.44 454 THR A C 1
ATOM 3532 O O . THR A 1 454 ? 14.642 22.908 -18.653 1.00 77.44 454 THR A O 1
ATOM 3535 N N . LEU A 1 455 ? 14.507 20.703 -18.239 1.00 75.25 455 LEU A N 1
ATOM 3536 C CA . LEU A 1 455 ? 13.386 20.427 -19.142 1.00 75.25 455 LEU A CA 1
ATOM 3537 C C . LEU A 1 455 ? 12.049 20.446 -18.397 1.00 75.25 455 LEU A C 1
ATOM 3539 O O . LEU A 1 455 ? 11.076 20.959 -18.941 1.00 75.25 455 LEU A O 1
ATOM 3543 N N . GLN A 1 456 ? 12.010 19.997 -17.136 1.00 80.25 456 GLN A N 1
ATOM 3544 C CA . GLN A 1 456 ? 10.855 20.234 -16.259 1.00 80.25 456 GLN A CA 1
ATOM 3545 C C . GLN A 1 456 ? 10.542 21.735 -16.137 1.00 80.25 456 GLN A C 1
ATOM 3547 O O . GLN A 1 456 ? 9.395 22.139 -16.272 1.00 80.25 456 GLN A O 1
ATOM 3552 N N . GLU A 1 457 ? 11.563 22.582 -15.987 1.00 83.25 457 GLU A N 1
ATOM 3553 C CA . GLU A 1 457 ? 11.401 24.041 -15.916 1.00 83.25 457 GLU A CA 1
ATOM 3554 C C . GLU A 1 457 ? 10.813 24.643 -17.208 1.00 83.25 457 GLU A C 1
ATOM 3556 O O . GLU A 1 457 ? 10.097 25.640 -17.153 1.00 83.25 457 GLU A O 1
ATOM 3561 N N . SER A 1 458 ? 11.048 24.019 -18.372 1.00 83.69 458 SER A N 1
ATOM 3562 C CA . SER A 1 458 ? 10.430 24.433 -19.644 1.00 83.69 458 SER A CA 1
ATOM 3563 C C . SER A 1 458 ? 8.959 24.020 -19.798 1.00 83.69 458 SER A C 1
ATOM 3565 O O . SER A 1 458 ? 8.296 24.486 -20.719 1.00 83.69 458 SER A O 1
ATOM 3567 N N . LEU A 1 459 ? 8.449 23.190 -18.880 1.00 86.94 459 LEU A N 1
ATOM 3568 C CA . LEU A 1 459 ? 7.051 22.754 -18.777 1.00 86.94 459 LEU A CA 1
ATOM 3569 C C . LEU A 1 459 ? 6.275 23.526 -17.688 1.00 86.94 459 LEU A C 1
ATOM 3571 O O . LEU A 1 459 ? 5.186 23.117 -17.297 1.00 86.94 459 LEU A O 1
ATOM 3575 N N . ARG A 1 460 ? 6.825 24.633 -17.167 1.00 90.62 460 ARG A N 1
ATOM 3576 C CA . ARG A 1 460 ? 6.175 25.462 -16.141 1.00 90.62 460 ARG A CA 1
ATOM 3577 C C . ARG A 1 460 ? 4.990 26.244 -16.716 1.00 90.62 460 ARG A C 1
ATOM 3579 O O . ARG A 1 460 ? 5.181 27.212 -17.453 1.00 90.62 460 ARG A O 1
ATOM 3586 N N . GLU A 1 461 ? 3.775 25.893 -16.304 1.00 92.44 461 GLU A N 1
ATOM 3587 C CA . GLU A 1 461 ? 2.571 26.670 -16.613 1.00 92.44 461 GLU A CA 1
ATOM 3588 C C . GLU A 1 461 ? 2.401 27.862 -15.651 1.00 92.44 461 GLU A C 1
ATOM 3590 O O . GLU A 1 461 ? 3.114 28.021 -14.655 1.00 92.44 461 GLU A O 1
ATOM 3595 N N . SER A 1 462 ? 1.442 28.740 -15.950 1.00 93.75 462 SER A N 1
ATOM 3596 C CA . SER A 1 462 ? 1.075 29.892 -15.118 1.00 93.75 462 SER A CA 1
ATOM 3597 C C . SER A 1 462 ? -0.440 30.035 -15.062 1.00 93.75 462 SER A C 1
ATOM 3599 O O . SER A 1 462 ? -1.071 30.166 -16.108 1.00 93.75 462 SER A O 1
ATOM 3601 N N . VAL A 1 463 ? -1.017 30.069 -13.860 1.00 95.12 463 VAL A N 1
ATOM 3602 C CA . VAL A 1 463 ? -2.467 30.224 -13.659 1.00 95.12 463 VAL A CA 1
ATOM 3603 C C . VAL A 1 463 ? -2.797 31.345 -12.680 1.00 95.12 463 VAL A C 1
ATOM 3605 O O . VAL A 1 463 ? -2.000 31.692 -11.807 1.00 95.12 463 VAL A O 1
ATOM 3608 N N . THR A 1 464 ? -3.999 31.898 -12.821 1.00 96.00 464 THR A N 1
ATOM 3609 C CA . THR A 1 464 ? -4.538 32.941 -11.945 1.00 96.00 464 THR A CA 1
ATOM 3610 C C . THR A 1 464 ? -5.531 32.308 -10.973 1.00 96.00 464 THR A C 1
ATOM 3612 O O . THR A 1 464 ? -6.630 31.925 -11.366 1.00 96.00 464 THR A O 1
ATOM 3615 N N . ILE A 1 465 ? -5.166 32.196 -9.697 1.00 96.06 465 ILE A N 1
ATOM 3616 C CA . ILE A 1 465 ? -6.066 31.701 -8.650 1.00 96.06 465 ILE A CA 1
ATOM 3617 C C . ILE A 1 465 ? -6.864 32.845 -8.011 1.00 96.06 465 ILE A C 1
ATOM 3619 O O . ILE A 1 465 ? -6.481 34.017 -8.058 1.00 96.06 465 ILE A O 1
ATOM 3623 N N . HIS A 1 466 ? -7.977 32.488 -7.371 1.00 94.69 466 HIS A N 1
ATOM 3624 C CA . HIS A 1 466 ? -8.926 33.412 -6.747 1.00 94.69 466 HIS A CA 1
ATOM 3625 C C . HIS A 1 466 ? -9.128 33.070 -5.258 1.00 94.69 466 HIS A C 1
ATOM 3627 O O . HIS A 1 466 ? -10.101 32.385 -4.934 1.00 94.69 466 HIS A O 1
ATOM 3633 N N . PRO A 1 467 ? -8.223 33.486 -4.349 1.00 95.88 467 PRO A N 1
ATOM 3634 C CA . PRO A 1 467 ? -8.280 33.082 -2.945 1.00 95.88 467 PRO A CA 1
ATOM 3635 C C . PRO A 1 467 ? -9.507 33.637 -2.222 1.00 95.88 467 PRO A C 1
ATOM 3637 O O . PRO A 1 467 ? -9.922 34.774 -2.461 1.00 95.88 467 PRO A O 1
ATOM 3640 N N . VAL A 1 468 ? -10.063 32.845 -1.313 1.00 95.62 468 VAL A N 1
ATOM 3641 C CA . VAL A 1 468 ? -11.281 33.135 -0.556 1.00 95.62 468 VAL A CA 1
ATOM 3642 C C . VAL A 1 468 ? -10.930 33.486 0.890 1.00 95.62 468 VAL A C 1
ATOM 3644 O O . VAL A 1 468 ? -10.174 32.771 1.556 1.00 95.62 468 VAL A O 1
ATOM 3647 N N . SER A 1 469 ? -11.525 34.568 1.386 1.00 93.81 469 SER A N 1
ATOM 3648 C CA . SER A 1 469 ? -11.431 34.999 2.785 1.00 93.81 469 SER A CA 1
ATOM 3649 C C . SER A 1 469 ? -12.809 35.322 3.351 1.00 93.81 469 SER A C 1
ATOM 3651 O O . SER A 1 469 ? -13.781 35.483 2.614 1.00 93.81 469 SER A O 1
ATOM 3653 N N . ASP A 1 470 ? -12.902 35.419 4.675 1.00 90.56 470 ASP A N 1
ATOM 3654 C CA . ASP A 1 470 ? -14.076 35.971 5.345 1.00 90.56 470 ASP A CA 1
ATOM 3655 C C . ASP A 1 470 ? -14.102 37.509 5.317 1.00 90.56 470 ASP A C 1
ATOM 3657 O O . ASP A 1 470 ? -13.125 38.169 4.959 1.00 90.56 470 ASP A O 1
ATOM 3661 N N . SER A 1 471 ? -15.213 38.089 5.775 1.00 83.69 471 SER A N 1
ATOM 3662 C CA . SER A 1 471 ? -15.391 39.549 5.924 1.00 83.69 471 SER A CA 1
ATOM 3663 C C . SER A 1 471 ? -14.427 40.252 6.906 1.00 83.69 471 SER A C 1
ATOM 3665 O O . SER A 1 471 ? -14.528 41.463 7.105 1.00 83.69 471 SER A O 1
ATOM 3667 N N . GLN A 1 472 ? -13.493 39.525 7.532 1.00 86.31 472 GLN A N 1
ATOM 3668 C CA . GLN A 1 472 ? -12.397 40.062 8.350 1.00 86.31 472 GLN A CA 1
ATOM 3669 C C . GLN A 1 472 ? -11.030 39.919 7.648 1.00 86.31 472 GLN A C 1
ATOM 3671 O O . GLN A 1 472 ? -9.995 40.212 8.248 1.00 86.31 472 GLN A O 1
ATOM 3676 N N . GLY A 1 473 ? -11.008 39.466 6.389 1.00 85.31 473 GLY A N 1
ATOM 3677 C CA . GLY A 1 473 ? -9.799 39.220 5.602 1.00 85.31 473 GLY A CA 1
ATOM 3678 C C . GLY A 1 473 ? -9.060 37.929 5.969 1.00 85.31 473 GLY A C 1
ATOM 3679 O O . GLY A 1 473 ? -7.954 37.702 5.475 1.00 85.31 473 GLY A O 1
ATOM 3680 N N . ARG A 1 474 ? -9.634 37.071 6.822 1.00 88.75 474 ARG A N 1
ATOM 3681 C CA . ARG A 1 474 ? -9.012 35.810 7.250 1.00 88.75 474 ARG A CA 1
ATOM 3682 C C . ARG A 1 474 ? -9.236 34.753 6.170 1.00 88.75 474 ARG A C 1
ATOM 3684 O O . ARG A 1 474 ? -10.371 34.576 5.734 1.00 88.75 474 ARG A O 1
ATOM 3691 N N . LYS A 1 475 ? -8.172 34.044 5.765 1.00 89.12 475 LYS A N 1
ATOM 3692 C CA . LYS A 1 475 ? -8.247 32.930 4.797 1.00 89.12 475 LYS A CA 1
ATOM 3693 C C . LYS A 1 475 ? -9.355 31.946 5.184 1.00 89.12 475 LYS A C 1
ATOM 3695 O O . LYS A 1 475 ? -9.502 31.636 6.369 1.00 89.12 475 LYS A O 1
ATOM 3700 N N . TRP A 1 476 ? -10.071 31.431 4.186 1.00 92.69 476 TRP A N 1
ATOM 3701 C CA . TRP A 1 476 ? -11.063 30.370 4.367 1.00 92.69 476 TRP A CA 1
ATOM 3702 C C . TRP A 1 476 ? -10.487 29.167 5.135 1.00 92.69 476 TRP A C 1
ATOM 3704 O O . TRP A 1 476 ? -9.323 28.798 4.961 1.00 92.69 476 TRP A O 1
ATOM 3714 N N . ARG A 1 477 ? -11.322 28.550 5.976 1.00 90.62 477 ARG A N 1
ATOM 3715 C CA . ARG A 1 477 ? -11.068 27.280 6.672 1.00 90.62 477 ARG A CA 1
ATOM 3716 C C . ARG A 1 477 ? -12.360 26.457 6.705 1.00 90.62 477 ARG A C 1
ATOM 3718 O O . ARG A 1 477 ? -13.434 27.066 6.691 1.00 90.62 477 ARG A O 1
ATOM 3725 N N . PRO A 1 478 ? -12.277 25.117 6.793 1.00 91.81 478 PRO A N 1
ATOM 3726 C CA . PRO A 1 478 ? -13.453 24.296 7.039 1.00 91.81 478 PRO A CA 1
ATOM 3727 C C . PRO A 1 478 ? -14.072 24.626 8.401 1.00 91.81 478 PRO A C 1
ATOM 3729 O O . PRO A 1 478 ? -13.364 24.932 9.361 1.00 91.81 478 PRO A O 1
ATOM 3732 N N . ASP A 1 479 ? -15.396 24.538 8.483 1.00 91.88 479 ASP A N 1
ATOM 3733 C CA . ASP A 1 479 ? -16.160 24.752 9.713 1.00 91.88 479 ASP A CA 1
ATOM 3734 C C . ASP A 1 479 ? -16.850 23.444 10.137 1.00 91.88 479 ASP A C 1
ATOM 3736 O O . ASP A 1 479 ? -17.870 23.079 9.545 1.00 91.88 479 ASP A O 1
ATOM 3740 N N . PRO A 1 480 ? -16.362 22.746 11.182 1.00 90.44 480 PRO A N 1
ATOM 3741 C CA . PRO A 1 480 ? -16.989 21.529 11.699 1.00 90.44 480 PRO A CA 1
ATOM 3742 C C . PRO A 1 480 ? -18.454 21.681 12.141 1.00 90.44 480 PRO A C 1
ATOM 3744 O O . PRO A 1 480 ? -19.142 20.671 12.295 1.00 90.44 480 PRO A O 1
ATOM 3747 N N . GLN A 1 481 ? -18.957 22.906 12.339 1.00 90.69 481 GLN A N 1
ATOM 3748 C CA . GLN A 1 481 ? -20.358 23.193 12.677 1.00 90.69 481 GLN A CA 1
ATOM 3749 C C . GLN A 1 481 ? -21.241 23.508 11.453 1.00 90.69 481 GLN A C 1
ATOM 3751 O O . GLN A 1 481 ? -22.446 23.706 11.613 1.00 90.69 481 GLN A O 1
ATOM 3756 N N . ALA A 1 482 ? -20.689 23.513 10.234 1.00 93.62 482 ALA A N 1
ATOM 3757 C CA . ALA A 1 482 ? -21.461 23.655 8.999 1.00 93.62 482 ALA A CA 1
ATOM 3758 C C . ALA A 1 482 ? -22.501 22.530 8.824 1.00 93.62 482 ALA A C 1
ATOM 3760 O O . ALA A 1 482 ? -22.348 21.436 9.375 1.00 93.62 482 ALA A O 1
ATOM 3761 N N . ASP A 1 483 ? -23.532 22.770 8.005 1.00 94.00 483 ASP A N 1
ATOM 3762 C CA . ASP A 1 483 ? -24.566 21.776 7.673 1.00 94.00 483 ASP A CA 1
ATOM 3763 C C . ASP A 1 483 ? -24.238 20.914 6.435 1.00 94.00 483 ASP A C 1
ATOM 3765 O O . ASP A 1 483 ? -24.977 19.981 6.115 1.00 94.00 483 ASP A O 1
ATOM 3769 N N . VAL A 1 484 ? -23.099 21.175 5.786 1.00 95.81 484 VAL A N 1
ATOM 3770 C CA . VAL A 1 484 ? -22.554 20.428 4.640 1.00 95.81 484 VAL A CA 1
ATOM 3771 C C . VAL A 1 484 ? -21.124 19.988 4.961 1.00 95.81 484 VAL A C 1
ATOM 3773 O O . VAL A 1 484 ? -20.330 20.808 5.419 1.00 95.81 484 VAL A O 1
ATOM 3776 N N . LEU A 1 485 ? -20.789 18.723 4.694 1.00 97.81 485 LEU A N 1
ATOM 3777 C CA . LEU A 1 485 ? -19.425 18.178 4.750 1.00 97.81 485 LEU A CA 1
ATOM 3778 C C . LEU A 1 485 ? -18.974 17.748 3.347 1.00 97.81 485 LEU A C 1
ATOM 3780 O O . LEU A 1 485 ? -19.685 16.999 2.683 1.00 97.81 485 LEU A O 1
ATOM 3784 N N . VAL A 1 486 ? -17.784 18.169 2.916 1.00 98.19 486 VAL A N 1
ATOM 3785 C CA . VAL A 1 486 ? -17.110 17.643 1.719 1.00 98.19 486 VAL A CA 1
ATOM 3786 C C . VAL A 1 486 ? -16.045 16.622 2.123 1.00 98.19 486 VAL A C 1
ATOM 3788 O O . VAL A 1 486 ? -15.093 16.945 2.835 1.00 98.19 486 VAL A O 1
ATOM 3791 N N . LEU A 1 487 ? -16.181 15.399 1.619 1.00 97.75 487 LEU A N 1
ATOM 3792 C CA . LEU A 1 487 ? -15.085 14.448 1.464 1.00 97.75 487 LEU A CA 1
ATOM 3793 C C . LEU A 1 487 ? -14.489 14.652 0.064 1.00 97.75 487 LEU A C 1
ATOM 3795 O O . LEU A 1 487 ? -15.258 14.703 -0.893 1.00 97.75 487 LEU A O 1
ATOM 3799 N N . GLY A 1 488 ? -13.166 14.770 -0.071 1.00 95.06 488 GLY A N 1
ATOM 3800 C CA . GLY A 1 488 ? -12.523 15.035 -1.370 1.00 95.06 488 GLY A CA 1
ATOM 3801 C C . GLY A 1 488 ? -11.061 14.602 -1.448 1.00 95.06 488 GLY A C 1
ATOM 3802 O O . GLY A 1 488 ? -10.422 14.398 -0.412 1.00 95.06 488 GLY A O 1
ATOM 3803 N N . ASP A 1 489 ? -10.522 14.459 -2.661 1.00 92.25 489 ASP A N 1
ATOM 3804 C CA . ASP A 1 489 ? -9.118 14.076 -2.870 1.00 92.25 489 ASP A CA 1
ATOM 3805 C C . ASP A 1 489 ? -8.215 15.264 -3.272 1.00 92.25 489 ASP A C 1
ATOM 3807 O O . ASP A 1 489 ? -8.421 16.392 -2.808 1.00 92.25 489 ASP A O 1
ATOM 3811 N N . SER A 1 490 ? -7.170 15.038 -4.070 1.00 90.62 490 SER A N 1
ATOM 3812 C CA . SER A 1 490 ? -6.238 16.085 -4.495 1.00 90.62 490 SER A CA 1
ATOM 3813 C C . SER A 1 490 ? -6.893 17.127 -5.412 1.00 90.62 490 SER A C 1
ATOM 3815 O O . SER A 1 490 ? -6.514 18.300 -5.348 1.00 90.62 490 SER A O 1
ATOM 3817 N N . TYR A 1 491 ? -7.954 16.769 -6.152 1.00 94.19 491 TYR A N 1
ATOM 3818 C CA . TYR A 1 491 ? -8.798 17.740 -6.870 1.00 94.19 491 TYR A CA 1
ATOM 3819 C C . TYR A 1 491 ? -9.388 18.795 -5.917 1.00 94.19 491 TYR A C 1
ATOM 3821 O O . TYR A 1 491 ? -9.390 19.990 -6.232 1.00 94.19 491 TYR A O 1
ATOM 3829 N N . SER A 1 492 ? -9.795 18.388 -4.710 1.00 94.25 492 SER A N 1
ATOM 3830 C CA . SER A 1 492 ? -10.274 19.290 -3.655 1.00 94.25 492 SER A CA 1
ATOM 3831 C C . SER A 1 492 ? -9.174 20.066 -2.910 1.00 94.25 492 SER A C 1
ATOM 3833 O O . SER A 1 492 ? -9.515 20.983 -2.155 1.00 94.25 492 SER A O 1
ATOM 3835 N N . ASN A 1 493 ? -7.888 19.733 -3.105 1.00 91.50 493 ASN A N 1
ATOM 3836 C CA . ASN A 1 493 ? -6.743 20.332 -2.398 1.00 91.50 493 ASN A CA 1
ATOM 3837 C C . ASN A 1 493 ? -5.813 21.205 -3.265 1.00 91.50 493 ASN A C 1
ATOM 3839 O O . ASN A 1 493 ? -5.124 22.047 -2.689 1.00 91.50 493 ASN A O 1
ATOM 3843 N N . ILE A 1 494 ? -5.763 21.039 -4.596 1.00 93.00 494 ILE A N 1
ATOM 3844 C CA . ILE A 1 494 ? -4.719 21.636 -5.465 1.00 93.00 494 ILE A CA 1
ATOM 3845 C C . ILE A 1 494 ? -4.466 23.139 -5.242 1.00 93.00 494 ILE A C 1
ATOM 3847 O O . ILE A 1 494 ? -3.318 23.538 -5.075 1.00 93.00 494 ILE A O 1
ATOM 3851 N N . TYR A 1 495 ? -5.513 23.968 -5.190 1.00 94.75 495 TYR A N 1
ATOM 3852 C CA . TYR A 1 495 ? -5.388 25.416 -4.936 1.00 94.75 495 TYR A CA 1
ATOM 3853 C C . TYR A 1 495 ? -5.666 25.801 -3.472 1.00 94.75 495 TYR A C 1
ATOM 3855 O O . TYR A 1 495 ? -5.861 26.975 -3.154 1.00 94.75 495 TYR A O 1
ATOM 3863 N N . SER A 1 496 ? -5.741 24.815 -2.579 1.00 90.00 496 SER A N 1
ATOM 3864 C CA . SER A 1 496 ? -5.978 24.983 -1.141 1.00 90.00 496 SER A CA 1
ATOM 3865 C C . SER A 1 496 ? -4.687 24.800 -0.341 1.00 90.00 496 SER A C 1
ATOM 3867 O O . SER A 1 496 ? -4.461 25.558 0.602 1.00 90.00 496 SER A O 1
ATOM 3869 N N . GLN A 1 497 ? -3.849 23.828 -0.724 1.00 84.31 497 GLN A N 1
ATOM 3870 C CA . GLN A 1 497 ? -2.608 23.457 -0.042 1.00 84.31 497 GLN A CA 1
ATOM 3871 C C . GLN A 1 497 ? -1.362 23.947 -0.800 1.00 84.31 497 GLN A C 1
ATOM 3873 O O . GLN A 1 497 ? -1.022 23.425 -1.862 1.00 84.31 497 GLN A O 1
ATOM 3878 N N . GLY A 1 498 ? -0.611 24.868 -0.186 1.00 80.81 498 GLY A N 1
ATOM 3879 C CA . GLY A 1 498 ? 0.585 25.478 -0.779 1.00 80.81 498 GLY A CA 1
ATOM 3880 C C . GLY A 1 498 ? 1.704 24.494 -1.148 1.00 80.81 498 GLY A C 1
ATOM 3881 O O . GLY A 1 498 ? 2.428 24.742 -2.110 1.00 80.81 498 GLY A O 1
ATOM 3882 N N . ASP A 1 499 ? 1.811 23.349 -0.462 1.00 74.38 499 ASP A N 1
ATOM 3883 C CA . ASP A 1 499 ? 2.802 22.299 -0.765 1.00 74.38 499 ASP A CA 1
ATOM 3884 C C . ASP A 1 499 ? 2.631 21.664 -2.150 1.00 74.38 499 ASP A C 1
ATOM 3886 O O . ASP A 1 499 ? 3.588 21.118 -2.694 1.00 74.38 499 ASP A O 1
ATOM 3890 N N . LEU A 1 500 ? 1.430 21.750 -2.737 1.00 80.38 500 LEU A N 1
ATOM 3891 C CA . LEU A 1 500 ? 1.159 21.296 -4.104 1.00 80.38 500 LEU A CA 1
ATOM 3892 C C . LEU A 1 500 ? 1.645 22.309 -5.161 1.00 80.38 500 LEU A C 1
ATOM 3894 O O . LEU A 1 500 ? 1.469 22.088 -6.355 1.00 80.38 500 LEU A O 1
ATOM 3898 N N . GLY A 1 501 ? 2.254 23.427 -4.744 1.00 84.25 501 GLY A N 1
ATOM 3899 C CA . GLY A 1 501 ? 2.907 24.421 -5.605 1.00 84.25 501 GLY A CA 1
ATOM 3900 C C . GLY A 1 501 ? 1.961 25.351 -6.372 1.00 84.25 501 GLY A C 1
ATOM 3901 O O . GLY A 1 501 ? 2.410 26.347 -6.932 1.00 84.25 501 GLY A O 1
ATOM 3902 N N . TRP A 1 502 ? 0.657 25.068 -6.371 1.00 91.12 502 TRP A N 1
ATOM 3903 C CA . TRP A 1 502 ? -0.363 25.819 -7.109 1.00 91.12 502 TRP A CA 1
ATOM 3904 C C . TRP A 1 502 ? -1.072 26.918 -6.292 1.00 91.12 502 TRP A C 1
ATOM 3906 O O . TRP A 1 502 ? -1.927 27.629 -6.821 1.00 91.12 502 TRP A O 1
ATOM 3916 N N . GLY A 1 503 ? -0.668 27.127 -5.036 1.00 88.75 503 GLY A N 1
ATOM 3917 C CA . GLY A 1 503 ? -1.121 28.227 -4.177 1.00 88.75 503 GLY A CA 1
ATOM 3918 C C . GLY A 1 503 ? -2.074 27.794 -3.061 1.00 88.75 503 GLY A C 1
ATOM 3919 O O . GLY A 1 503 ? -2.143 26.623 -2.704 1.00 88.75 503 GLY A O 1
ATOM 3920 N N . GLU A 1 504 ? -2.774 28.758 -2.459 1.00 90.56 504 GLU A N 1
ATOM 3921 C CA . GLU A 1 504 ? -3.548 28.542 -1.229 1.00 90.56 504 GLU A CA 1
ATOM 3922 C C . GLU A 1 504 ? -4.903 29.255 -1.231 1.00 90.56 504 GLU A C 1
ATOM 3924 O O . GLU A 1 504 ? -5.057 30.348 -1.782 1.00 90.56 504 GLU A O 1
ATOM 3929 N N . GLY A 1 505 ? -5.865 28.671 -0.509 1.00 90.25 505 GLY A N 1
ATOM 3930 C CA . GLY A 1 505 ? -7.157 29.289 -0.194 1.00 90.25 505 GLY A CA 1
ATOM 3931 C C . GLY A 1 505 ? -8.104 29.502 -1.380 1.00 90.25 505 GLY A C 1
ATOM 3932 O O . GLY A 1 505 ? -9.084 30.224 -1.228 1.00 90.25 505 GLY A O 1
ATOM 3933 N N . ALA A 1 506 ? -7.838 28.916 -2.548 1.00 94.75 506 ALA A N 1
ATOM 3934 C CA . ALA A 1 506 ? -8.604 29.125 -3.780 1.00 94.75 506 ALA A CA 1
ATOM 3935 C C . ALA A 1 506 ? -9.229 27.843 -4.370 1.00 94.75 506 ALA A C 1
ATOM 3937 O O . ALA A 1 506 ? -9.809 27.911 -5.455 1.00 94.75 506 ALA A O 1
ATOM 3938 N N . GLY A 1 507 ? -9.097 26.692 -3.702 1.00 95.00 507 GLY A N 1
ATOM 3939 C CA . GLY A 1 507 ? -9.538 25.387 -4.207 1.00 95.00 507 GLY A CA 1
ATOM 3940 C C . GLY A 1 507 ? -11.048 25.158 -4.227 1.00 95.00 507 GLY A C 1
ATOM 3941 O O . GLY A 1 507 ? -11.855 26.027 -3.907 1.00 95.00 507 GLY A O 1
ATOM 3942 N N . PHE A 1 508 ? -11.441 23.964 -4.667 1.00 97.56 508 PHE A N 1
ATOM 3943 C CA . PHE A 1 508 ? -12.833 23.638 -4.988 1.00 97.56 508 PHE A CA 1
ATOM 3944 C C . PHE A 1 508 ? -13.809 23.878 -3.824 1.00 97.56 508 PHE A C 1
ATOM 3946 O O . PHE A 1 508 ? -14.873 24.456 -4.040 1.00 97.56 508 PHE A O 1
ATOM 3953 N N . VAL A 1 509 ? -13.444 23.506 -2.591 1.00 97.06 509 VAL A N 1
ATOM 3954 C CA . VAL A 1 509 ? -14.322 23.673 -1.417 1.00 97.06 509 VAL A CA 1
ATOM 3955 C C . VAL A 1 509 ? -14.442 25.146 -1.019 1.00 97.06 509 VAL A C 1
ATOM 3957 O O . VAL A 1 509 ? -15.532 25.617 -0.693 1.00 97.06 509 VAL A O 1
ATOM 3960 N N . GLU A 1 510 ? -13.344 25.894 -1.127 1.00 96.62 510 GLU A N 1
ATOM 3961 C CA . GLU A 1 510 ? -13.293 27.338 -0.914 1.00 96.62 510 GLU A CA 1
ATOM 3962 C C . GLU A 1 510 ? -14.235 28.070 -1.897 1.00 96.62 510 GLU A C 1
ATOM 3964 O O . GLU A 1 510 ? -15.057 28.890 -1.482 1.00 96.62 510 GLU A O 1
ATOM 3969 N N . GLN A 1 511 ? -14.196 27.720 -3.190 1.00 97.38 511 GLN A N 1
ATOM 3970 C CA . GLN A 1 511 ? -15.097 28.281 -4.213 1.00 97.38 511 GLN A CA 1
ATOM 3971 C C . GLN A 1 511 ? -16.556 27.836 -4.004 1.00 97.38 511 GLN A C 1
ATOM 3973 O O . GLN A 1 511 ? -17.471 28.655 -4.097 1.00 97.38 511 GLN A O 1
ATOM 3978 N N . LEU A 1 512 ? -16.793 26.563 -3.668 1.00 97.56 512 LEU A N 1
ATOM 3979 C CA . LEU A 1 512 ? -18.129 26.022 -3.383 1.00 97.56 512 LEU A CA 1
ATOM 3980 C C . LEU A 1 512 ? -18.785 26.723 -2.183 1.00 97.56 512 LEU A C 1
ATOM 3982 O O . LEU A 1 512 ? -19.990 26.968 -2.187 1.00 97.56 512 LEU A O 1
ATOM 3986 N N . SER A 1 513 ? -17.991 27.103 -1.182 1.00 95.88 513 SER A N 1
ATOM 3987 C CA . SER A 1 513 ? -18.431 27.860 -0.006 1.00 95.88 513 SER A CA 1
ATOM 3988 C C . SER A 1 513 ? -18.897 29.283 -0.361 1.00 95.88 513 SER A C 1
ATOM 3990 O O . SER A 1 513 ? -19.860 29.780 0.235 1.00 95.88 513 SER A O 1
ATOM 3992 N N . VAL A 1 514 ? -18.306 29.905 -1.390 1.00 95.62 514 VAL A N 1
ATOM 3993 C CA . VAL A 1 514 ? -18.784 31.170 -1.983 1.00 95.62 514 VAL A CA 1
ATOM 3994 C C . VAL A 1 514 ? -20.037 30.945 -2.840 1.00 95.62 514 VAL A C 1
ATOM 3996 O O . VAL A 1 514 ? -21.028 31.654 -2.666 1.00 95.62 514 VAL A O 1
ATOM 3999 N N . GLU A 1 515 ? -20.039 29.935 -3.715 1.00 95.50 515 GLU A N 1
ATOM 4000 C CA . GLU A 1 515 ? -21.143 29.642 -4.647 1.00 95.50 515 GLU A CA 1
ATOM 4001 C C . GLU A 1 515 ? -22.432 29.179 -3.943 1.00 95.50 515 GLU A C 1
ATOM 4003 O O . GLU A 1 515 ? -23.531 29.548 -4.364 1.00 95.50 515 GLU A O 1
ATOM 4008 N N . LEU A 1 516 ? -22.331 28.425 -2.842 1.00 93.62 516 LEU A N 1
ATOM 4009 C CA . LEU A 1 516 ? -23.446 28.125 -1.927 1.00 93.62 516 LEU A CA 1
ATOM 4010 C C . LEU A 1 516 ? -23.695 29.246 -0.902 1.00 93.62 516 LEU A C 1
ATOM 4012 O O . LEU A 1 516 ? -24.740 29.256 -0.246 1.00 93.62 516 LEU A O 1
ATOM 4016 N N . GLY A 1 517 ? -22.749 30.175 -0.745 1.00 93.50 517 GLY A N 1
ATOM 4017 C CA . GLY A 1 517 ? -22.811 31.298 0.186 1.00 93.50 517 GLY A CA 1
ATOM 4018 C C . GLY A 1 517 ? -22.972 30.870 1.646 1.00 93.50 517 GLY A C 1
ATOM 4019 O O . GLY A 1 517 ? -23.873 31.376 2.315 1.00 93.50 517 GLY A O 1
ATOM 4020 N N . ARG A 1 518 ? -22.156 29.931 2.138 1.00 92.31 518 ARG A N 1
ATOM 4021 C CA . ARG A 1 518 ? -22.253 29.360 3.499 1.00 92.31 518 ARG A CA 1
ATOM 4022 C C . ARG A 1 518 ? -20.938 28.715 3.964 1.00 92.31 518 ARG A C 1
ATOM 4024 O O . ARG A 1 518 ? -20.138 28.348 3.103 1.00 92.31 518 ARG A O 1
ATOM 4031 N N . PRO A 1 519 ? -20.720 28.524 5.281 1.00 94.38 519 PRO A N 1
ATOM 4032 C CA . PRO A 1 519 ? -19.678 27.621 5.774 1.00 94.38 519 PRO A CA 1
ATOM 4033 C C . PRO A 1 519 ? -19.878 26.188 5.266 1.00 94.38 519 PRO A C 1
ATOM 4035 O O . PRO A 1 519 ? -21.005 25.758 5.018 1.00 94.38 519 PRO A O 1
ATOM 4038 N N . ILE A 1 520 ? -18.767 25.468 5.111 1.00 95.44 520 ILE A N 1
ATOM 4039 C CA . ILE A 1 520 ? -18.694 24.067 4.683 1.00 95.44 520 ILE A CA 1
ATOM 4040 C C . ILE A 1 520 ? -17.627 23.382 5.547 1.00 95.44 520 ILE A C 1
ATOM 4042 O O . ILE A 1 520 ? -16.563 23.958 5.778 1.00 95.44 520 ILE A O 1
ATOM 4046 N N . ASP A 1 521 ? -17.900 22.170 6.023 1.00 95.94 521 ASP A N 1
ATOM 4047 C CA . ASP A 1 521 ? -16.909 21.310 6.674 1.00 95.94 521 ASP A CA 1
ATOM 4048 C C . ASP A 1 521 ? -16.133 20.502 5.620 1.00 95.94 521 ASP A C 1
ATOM 4050 O O . ASP A 1 521 ? -16.676 20.186 4.561 1.00 95.94 521 ASP A O 1
ATOM 4054 N N . ALA A 1 522 ? -14.883 20.124 5.891 1.00 94.75 522 ALA A N 1
ATOM 4055 C CA . ALA A 1 522 ? -14.077 19.352 4.945 1.00 94.75 522 ALA A CA 1
ATOM 4056 C C . ALA A 1 522 ? -13.206 18.272 5.605 1.00 94.75 522 ALA A C 1
ATOM 4058 O O . ALA A 1 522 ? -12.577 18.487 6.645 1.00 94.75 522 ALA A O 1
ATOM 4059 N N . ILE A 1 523 ? -13.114 17.120 4.939 1.00 93.31 523 ILE A N 1
ATOM 4060 C CA . ILE A 1 523 ? -12.102 16.082 5.163 1.00 93.31 523 ILE A CA 1
ATOM 4061 C C . ILE A 1 523 ? -11.503 15.766 3.789 1.00 93.31 523 ILE A C 1
ATOM 4063 O O . ILE A 1 523 ? -12.117 15.082 2.970 1.00 93.31 523 ILE A O 1
ATOM 4067 N N . ARG A 1 524 ? -10.312 16.306 3.522 1.00 92.06 524 ARG A N 1
ATOM 4068 C CA . ARG A 1 524 ? -9.612 16.182 2.236 1.00 92.06 524 ARG A CA 1
ATOM 4069 C C . ARG A 1 524 ? -8.304 15.432 2.420 1.00 92.06 524 ARG A C 1
ATOM 4071 O O . ARG A 1 524 ? -7.649 15.640 3.436 1.00 92.06 524 ARG A O 1
ATOM 4078 N N . MET A 1 525 ? -7.911 14.596 1.462 1.00 87.31 525 MET A N 1
ATOM 4079 C CA . MET A 1 525 ? -6.630 13.875 1.505 1.00 87.31 525 MET A CA 1
ATOM 4080 C C . MET A 1 525 ? -6.011 13.721 0.121 1.00 87.31 525 MET A C 1
ATOM 4082 O O . MET A 1 525 ? -6.680 13.337 -0.834 1.00 87.31 525 MET A O 1
ATOM 4086 N N . ASN A 1 526 ? -4.706 13.958 0.026 1.00 83.75 526 ASN A N 1
ATOM 4087 C CA . ASN A 1 526 ? -3.960 13.771 -1.211 1.00 83.75 526 ASN A CA 1
ATOM 4088 C C . ASN A 1 526 ? -3.876 12.273 -1.572 1.00 83.75 526 ASN A C 1
ATOM 4090 O O . ASN A 1 526 ? -3.201 11.487 -0.903 1.00 83.75 526 ASN A O 1
ATOM 4094 N N . ALA A 1 527 ? -4.582 11.908 -2.650 1.00 76.44 527 ALA A N 1
ATOM 4095 C CA . ALA A 1 527 ? -4.900 10.546 -3.091 1.00 76.44 527 ALA A CA 1
ATOM 4096 C C . ALA A 1 527 ? -5.674 9.659 -2.089 1.00 76.44 527 ALA A C 1
ATOM 4098 O O . ALA A 1 527 ? -5.891 9.973 -0.922 1.00 76.44 527 ALA A O 1
ATOM 4099 N N . GLY A 1 528 ? -6.127 8.505 -2.592 1.00 73.88 528 GLY A N 1
ATOM 4100 C CA . GLY A 1 528 ? -6.900 7.530 -1.820 1.00 73.88 528 GLY A CA 1
ATOM 4101 C C . GLY A 1 528 ? -8.393 7.846 -1.708 1.00 73.88 528 GLY A C 1
ATOM 4102 O O . GLY A 1 528 ? -9.045 7.286 -0.829 1.00 73.88 528 GLY A O 1
ATOM 4103 N N . GLY A 1 529 ? -8.952 8.690 -2.588 1.00 80.94 529 GLY A N 1
ATOM 4104 C CA . GLY A 1 529 ? -10.355 9.135 -2.550 1.00 80.94 529 GLY A CA 1
ATOM 4105 C C . GLY A 1 529 ? -11.393 8.011 -2.408 1.00 80.94 529 GLY A C 1
ATOM 4106 O O . GLY A 1 529 ? -12.377 8.178 -1.692 1.00 80.94 529 GLY A O 1
ATOM 4107 N N . ALA A 1 530 ? -11.143 6.818 -2.966 1.00 86.19 530 ALA A N 1
ATOM 4108 C CA . ALA A 1 530 ? -12.005 5.641 -2.784 1.00 86.19 530 ALA A CA 1
ATOM 4109 C C . ALA A 1 530 ? -12.176 5.185 -1.316 1.00 86.19 530 ALA A C 1
ATOM 4111 O O . ALA A 1 530 ? -13.187 4.561 -0.990 1.00 86.19 530 ALA A O 1
ATOM 4112 N N . LEU A 1 531 ? -11.218 5.480 -0.425 1.00 88.38 531 LEU A N 1
ATOM 4113 C CA . LEU A 1 531 ? -11.157 4.913 0.927 1.00 88.38 531 LEU A CA 1
ATOM 4114 C C . LEU A 1 531 ? -10.793 5.913 2.031 1.00 88.38 531 LEU A C 1
ATOM 4116 O O . LEU A 1 531 ? -11.494 5.975 3.042 1.00 88.38 531 LEU A O 1
ATOM 4120 N N . SER A 1 532 ? -9.696 6.658 1.875 1.00 87.94 532 SER A N 1
ATOM 4121 C CA . SER A 1 532 ? -9.011 7.333 2.987 1.00 87.94 532 SER A CA 1
ATOM 4122 C C . SER A 1 532 ? -9.898 8.358 3.691 1.00 87.94 532 SER A C 1
ATOM 4124 O O . SER A 1 532 ? -9.984 8.355 4.915 1.00 87.94 532 SER A O 1
ATOM 4126 N N . VAL A 1 533 ? -10.650 9.163 2.934 1.00 92.06 533 VAL A N 1
ATOM 4127 C CA . VAL A 1 533 ? -11.578 10.164 3.491 1.00 92.06 533 VAL A CA 1
ATOM 4128 C C . VAL A 1 533 ? -12.788 9.541 4.197 1.00 92.06 533 VAL A C 1
ATOM 4130 O O . VAL A 1 533 ? -13.211 10.044 5.238 1.00 92.06 533 VAL A O 1
ATOM 4133 N N . ARG A 1 534 ? -13.301 8.398 3.711 1.00 92.94 534 ARG A N 1
ATOM 4134 C CA . ARG A 1 534 ? -14.363 7.635 4.397 1.00 92.94 534 ARG A CA 1
ATOM 4135 C C . ARG A 1 534 ? -13.849 6.997 5.691 1.00 92.94 534 ARG A C 1
ATOM 4137 O O . ARG A 1 534 ? -14.570 6.990 6.686 1.00 92.94 534 ARG A O 1
ATOM 4144 N N . ARG A 1 535 ? -12.604 6.499 5.699 1.00 89.62 535 ARG A N 1
ATOM 4145 C CA . ARG A 1 535 ? -11.947 5.975 6.909 1.00 89.62 535 ARG A CA 1
ATOM 4146 C C . ARG A 1 535 ? -11.707 7.085 7.928 1.00 89.62 535 ARG A C 1
ATOM 4148 O O . ARG A 1 535 ? -12.115 6.933 9.069 1.00 89.62 535 ARG A O 1
ATOM 4155 N N . ALA A 1 536 ? -11.155 8.222 7.511 1.00 88.62 536 ALA A N 1
ATOM 4156 C CA . ALA A 1 536 ? -10.925 9.369 8.386 1.00 88.62 536 ALA A CA 1
ATOM 4157 C C . ALA A 1 536 ? -12.215 9.879 9.057 1.00 88.62 536 ALA A C 1
ATOM 4159 O O . ALA A 1 536 ? -12.196 10.197 10.247 1.00 88.62 536 ALA A O 1
ATOM 4160 N N . LEU A 1 537 ? -13.338 9.892 8.326 1.00 92.19 537 LEU A N 1
ATOM 4161 C CA . LEU A 1 537 ? -14.663 10.200 8.869 1.00 92.19 537 LEU A CA 1
ATOM 4162 C C . LEU A 1 537 ? -15.125 9.164 9.913 1.00 92.19 537 LEU A C 1
ATOM 4164 O O . LEU A 1 537 ? -15.489 9.544 11.024 1.00 92.19 537 LEU A O 1
ATOM 4168 N N . ALA A 1 538 ? -15.083 7.868 9.582 1.00 90.06 538 ALA A N 1
ATOM 4169 C CA . ALA A 1 538 ? -15.467 6.793 10.503 1.00 90.06 538 ALA A CA 1
ATOM 4170 C C . ALA A 1 538 ? -14.614 6.792 11.781 1.00 90.06 538 ALA A C 1
ATOM 4172 O O . ALA A 1 538 ? -15.130 6.692 12.892 1.00 90.06 538 ALA A O 1
ATOM 4173 N N . ASP A 1 539 ? -13.305 6.966 11.627 1.00 85.44 539 ASP A N 1
ATOM 4174 C CA . ASP A 1 539 ? -12.357 6.959 12.730 1.00 85.44 539 ASP A CA 1
ATOM 4175 C C . ASP A 1 539 ? -12.505 8.223 13.608 1.00 85.44 539 ASP A C 1
ATOM 4177 O O . ASP A 1 539 ? -12.284 8.162 14.816 1.00 85.44 539 ASP A O 1
ATOM 4181 N N . ALA A 1 540 ? -12.932 9.369 13.055 1.00 84.88 540 ALA A N 1
ATOM 4182 C CA . ALA A 1 540 ? -13.306 10.542 13.854 1.00 84.88 540 ALA A CA 1
ATOM 4183 C C . ALA A 1 540 ? -14.529 10.256 14.749 1.00 84.88 540 ALA A C 1
ATOM 4185 O O . ALA A 1 540 ? -14.467 10.493 15.958 1.00 84.88 540 ALA A O 1
ATOM 4186 N N . ILE A 1 541 ? -15.587 9.658 14.184 1.00 86.38 541 ILE A N 1
ATOM 4187 C CA . ILE A 1 541 ? -16.805 9.253 14.912 1.00 86.38 541 ILE A CA 1
ATOM 4188 C C . ILE A 1 541 ? -16.469 8.214 15.998 1.00 86.38 541 ILE A C 1
ATOM 4190 O O . ILE A 1 541 ? -16.930 8.328 17.138 1.00 86.38 541 ILE A O 1
ATOM 4194 N N . ALA A 1 542 ? -15.614 7.236 15.679 1.00 81.62 542 ALA A N 1
ATOM 4195 C CA . ALA A 1 542 ? -15.150 6.209 16.613 1.00 81.62 542 ALA A CA 1
ATOM 4196 C C . ALA A 1 542 ? -14.361 6.784 17.806 1.00 81.62 542 ALA A C 1
ATOM 4198 O O . ALA A 1 542 ? -14.399 6.209 18.894 1.00 81.62 542 ALA A O 1
ATOM 4199 N N . ARG A 1 543 ? -13.694 7.932 17.618 1.00 77.94 543 ARG A N 1
ATOM 4200 C CA . ARG A 1 543 ? -12.986 8.707 18.655 1.00 77.94 543 ARG A CA 1
ATOM 4201 C C . ARG A 1 543 ? -13.865 9.753 19.357 1.00 77.94 543 ARG A C 1
ATOM 4203 O O . ARG A 1 543 ? -13.347 10.604 20.073 1.00 77.94 543 ARG A O 1
ATOM 4210 N N . GLY A 1 544 ? -15.183 9.724 19.147 1.00 77.06 544 GLY A N 1
ATOM 4211 C CA . GLY A 1 544 ? -16.138 10.648 19.770 1.00 77.06 544 GLY A CA 1
ATOM 4212 C C . GLY A 1 544 ? -16.244 12.029 19.110 1.00 77.06 544 GLY A C 1
ATOM 4213 O O . GLY A 1 544 ? -17.089 12.825 19.514 1.00 77.06 544 GLY A O 1
ATOM 4214 N N . ASN A 1 545 ? -15.447 12.317 18.075 1.00 82.50 545 ASN A N 1
ATOM 4215 C CA . ASN A 1 545 ? -15.581 13.525 17.261 1.00 82.50 545 ASN A CA 1
ATOM 4216 C C . ASN A 1 545 ? -16.602 13.267 16.143 1.00 82.50 545 ASN A C 1
ATOM 4218 O O . ASN A 1 545 ? -16.242 12.909 15.019 1.00 82.50 545 ASN A O 1
ATOM 4222 N N . ASP A 1 546 ? -17.888 13.406 16.469 1.00 86.94 546 ASP A N 1
ATOM 4223 C CA . ASP A 1 546 ? -18.976 13.209 15.510 1.00 86.94 546 ASP A CA 1
ATOM 4224 C C . ASP A 1 546 ? -19.022 14.332 14.458 1.00 86.94 546 ASP A C 1
ATOM 4226 O O . ASP A 1 546 ? -19.787 15.292 14.555 1.00 86.94 546 ASP A O 1
ATOM 4230 N N . ARG A 1 547 ? -18.212 14.185 13.406 1.00 89.31 547 ARG A N 1
ATOM 4231 C CA . ARG A 1 547 ? -18.197 15.076 12.233 1.00 89.31 547 ARG A CA 1
ATOM 4232 C C . ARG A 1 547 ? -19.489 15.013 11.404 1.00 89.31 547 ARG A C 1
ATOM 4234 O O . ARG A 1 547 ? -19.662 15.840 10.512 1.00 89.31 547 ARG A O 1
ATOM 4241 N N . LEU A 1 548 ? -20.409 14.086 11.696 1.00 94.62 548 LEU A N 1
ATOM 4242 C CA . LEU A 1 548 ? -21.756 14.059 11.116 1.00 94.62 548 LEU A CA 1
ATOM 4243 C C . LEU A 1 548 ? -22.786 14.829 11.958 1.00 94.62 548 LEU A C 1
ATOM 4245 O O . LEU A 1 548 ? -23.881 15.107 11.465 1.00 94.62 548 LEU A O 1
ATOM 4249 N N . ALA A 1 549 ? -22.441 15.261 13.175 1.00 91.75 549 ALA A N 1
ATOM 4250 C CA . ALA A 1 549 ? -23.313 16.099 13.988 1.00 91.75 549 ALA A CA 1
ATOM 4251 C C . ALA A 1 549 ? -23.683 17.400 13.250 1.00 91.75 549 ALA A C 1
ATOM 4253 O O . ALA A 1 549 ? -22.836 18.097 12.676 1.00 91.75 549 ALA A O 1
ATOM 4254 N N . GLY A 1 550 ? -24.982 17.711 13.237 1.00 92.06 550 GLY A N 1
ATOM 4255 C CA . GLY A 1 550 ? -25.548 18.895 12.581 1.00 92.06 550 GLY A CA 1
ATOM 4256 C C . GLY A 1 550 ? -25.505 18.895 11.046 1.00 92.06 550 GLY A C 1
ATOM 4257 O O . GLY A 1 550 ? -26.055 19.816 10.439 1.00 92.06 550 GLY A O 1
ATOM 4258 N N . LYS A 1 551 ? -24.893 17.890 10.405 1.00 95.44 551 LYS A N 1
ATOM 4259 C CA . LYS A 1 551 ? -24.857 17.780 8.943 1.00 95.44 551 LYS A CA 1
ATOM 4260 C C . LYS A 1 551 ? -26.238 17.399 8.411 1.00 95.44 551 LYS A C 1
ATOM 4262 O O . LYS A 1 551 ? -26.947 16.598 9.011 1.00 95.44 551 LYS A O 1
ATOM 4267 N N . LYS A 1 552 ? -26.589 17.963 7.259 1.00 95.19 552 LYS A N 1
ATOM 4268 C CA . LYS A 1 552 ? -27.711 17.539 6.406 1.00 95.19 552 LYS A CA 1
ATOM 4269 C C . LYS A 1 552 ? -27.217 16.782 5.180 1.00 95.19 552 LYS A C 1
ATOM 4271 O O . LYS A 1 552 ? -27.952 15.989 4.614 1.00 95.19 552 LYS A O 1
ATOM 4276 N N . MET A 1 553 ? -25.979 17.047 4.759 1.00 95.69 553 MET A N 1
ATOM 4277 C CA . MET A 1 553 ? -25.441 16.559 3.497 1.00 95.69 553 MET A CA 1
ATOM 4278 C C . MET A 1 553 ? -23.956 16.219 3.606 1.00 95.69 553 MET A C 1
ATOM 4280 O O . MET A 1 553 ? -23.175 16.983 4.183 1.00 95.69 553 MET A O 1
ATOM 4284 N N . VAL A 1 554 ? -23.573 15.106 2.985 1.00 98.06 554 VAL A N 1
ATOM 4285 C CA . VAL A 1 554 ? -22.187 14.770 2.657 1.00 98.06 554 VAL A CA 1
ATOM 4286 C C . VAL A 1 554 ? -22.032 14.800 1.141 1.00 98.06 554 VAL A C 1
ATOM 4288 O O . VAL A 1 554 ? -22.699 14.065 0.417 1.00 98.06 554 VAL A O 1
ATOM 4291 N N . ILE A 1 555 ? -21.121 15.638 0.665 1.00 98.44 555 ILE A N 1
ATOM 4292 C CA . ILE A 1 555 ? -20.629 15.629 -0.711 1.00 98.44 555 ILE A CA 1
ATOM 4293 C C . ILE A 1 555 ? -19.390 14.735 -0.722 1.00 98.44 555 ILE A C 1
ATOM 4295 O O . ILE A 1 555 ? -18.501 14.912 0.108 1.00 98.44 555 ILE A O 1
ATOM 4299 N N . TYR A 1 556 ? -19.326 13.775 -1.638 1.00 98.38 556 TYR A N 1
ATOM 4300 C CA . TYR A 1 556 ? -18.206 12.847 -1.767 1.00 98.38 556 TYR A CA 1
ATOM 4301 C C . TYR A 1 556 ? -17.581 12.966 -3.158 1.00 98.38 556 TYR A C 1
ATOM 4303 O O . TYR A 1 556 ? -18.013 12.325 -4.119 1.00 98.38 556 TYR A O 1
ATOM 4311 N N . GLU A 1 557 ? -16.569 13.825 -3.230 1.00 97.94 557 GLU A N 1
ATOM 4312 C CA . GLU A 1 557 ? -15.699 14.060 -4.376 1.00 97.94 557 GLU A CA 1
ATOM 4313 C C . GLU A 1 557 ? -14.573 13.013 -4.412 1.00 97.94 557 GLU A C 1
ATOM 4315 O O . GLU A 1 557 ? -14.018 12.642 -3.374 1.00 97.94 557 GLU A O 1
ATOM 4320 N N . PHE A 1 558 ? -14.273 12.500 -5.604 1.00 96.69 558 PHE A N 1
ATOM 4321 C CA . PHE A 1 558 ? -13.066 11.718 -5.885 1.00 96.69 558 PHE A CA 1
ATOM 4322 C C . PHE A 1 558 ? -12.807 11.645 -7.395 1.00 96.69 558 PHE A C 1
ATOM 4324 O O . PHE A 1 558 ? -13.735 11.655 -8.210 1.00 96.69 558 PHE A O 1
ATOM 4331 N N . ALA A 1 559 ? -11.555 11.432 -7.791 1.00 94.62 559 ALA A N 1
ATOM 4332 C CA . ALA A 1 559 ? -11.192 11.219 -9.187 1.00 94.62 559 ALA A CA 1
ATOM 4333 C C . ALA A 1 559 ? -11.816 9.926 -9.766 1.00 94.62 559 ALA A C 1
ATOM 4335 O O . ALA A 1 559 ? -11.540 8.817 -9.306 1.00 94.62 559 ALA A O 1
ATOM 4336 N N . MET A 1 560 ? -12.604 10.028 -10.840 1.00 94.38 560 MET A N 1
ATOM 4337 C CA . MET A 1 560 ? -13.412 8.948 -11.440 1.00 94.38 560 MET A CA 1
ATOM 4338 C C . MET A 1 560 ? -12.604 7.688 -11.810 1.00 94.38 560 MET A C 1
ATOM 4340 O O . MET A 1 560 ? -13.125 6.573 -11.747 1.00 94.38 560 MET A O 1
ATOM 4344 N N . HIS A 1 561 ? -11.305 7.824 -12.103 1.00 91.25 561 HIS A N 1
ATOM 4345 C CA . HIS A 1 561 ? -10.415 6.683 -12.354 1.00 91.25 561 HIS A CA 1
ATOM 4346 C C . HIS A 1 561 ? -10.303 5.721 -11.151 1.00 91.25 561 HIS A C 1
ATOM 4348 O O . HIS A 1 561 ? -10.016 4.535 -11.332 1.00 91.25 561 HIS A O 1
ATOM 4354 N N . GLN A 1 562 ? -10.586 6.188 -9.929 1.00 91.19 562 GLN A N 1
ATOM 4355 C CA . GLN A 1 562 ? -10.659 5.361 -8.722 1.00 91.19 562 GLN A CA 1
ATOM 4356 C C . GLN A 1 562 ? -11.736 4.265 -8.822 1.00 91.19 562 GLN A C 1
ATOM 4358 O O . GLN A 1 562 ? -11.589 3.225 -8.181 1.00 91.19 562 GLN A O 1
ATOM 4363 N N . LEU A 1 563 ? -12.766 4.414 -9.668 1.00 92.94 563 LEU A N 1
ATOM 4364 C CA . LEU A 1 563 ? -13.752 3.352 -9.928 1.00 92.94 563 LEU A CA 1
ATOM 4365 C C . LEU A 1 563 ? -13.102 2.086 -10.519 1.00 92.94 563 LEU A C 1
ATOM 4367 O O . LEU A 1 563 ? -13.518 0.976 -10.194 1.00 92.94 563 LEU A O 1
ATOM 4371 N N . SER A 1 564 ? -12.051 2.238 -11.335 1.00 87.00 564 SER A N 1
ATOM 4372 C CA . SER A 1 564 ? -11.316 1.110 -11.929 1.00 87.00 564 SER A CA 1
ATOM 4373 C C . SER A 1 564 ? -10.208 0.550 -11.035 1.00 87.00 564 SER A C 1
ATOM 4375 O O . SER A 1 564 ? -9.890 -0.631 -11.166 1.00 87.00 564 SER A O 1
ATOM 4377 N N . TRP A 1 565 ? -9.612 1.364 -10.154 1.00 82.31 565 TRP A N 1
ATOM 4378 C CA . TRP A 1 565 ? -8.330 1.033 -9.503 1.00 82.31 565 TRP A CA 1
ATOM 4379 C C . TRP A 1 565 ? -8.316 1.149 -7.969 1.00 82.31 565 TRP A C 1
ATOM 4381 O O . TRP A 1 565 ? -7.533 0.451 -7.328 1.00 82.31 565 TRP A O 1
ATOM 4391 N N . GLY A 1 566 ? -9.178 1.979 -7.375 1.00 83.94 566 GLY A N 1
ATOM 4392 C CA . GLY A 1 566 ? -9.211 2.257 -5.933 1.00 83.94 566 GLY A CA 1
ATOM 4393 C C . GLY A 1 566 ? -9.776 1.110 -5.088 1.00 83.94 566 GLY A C 1
ATOM 4394 O O . GLY A 1 566 ? -10.493 0.244 -5.599 1.00 83.94 566 GLY A O 1
ATOM 4395 N N . ASP A 1 567 ? -9.446 1.099 -3.795 1.00 86.75 567 ASP A N 1
ATOM 4396 C CA . ASP A 1 567 ? -9.969 0.129 -2.826 1.00 86.75 567 ASP A CA 1
ATOM 4397 C C . ASP A 1 567 ? -11.333 0.579 -2.283 1.00 86.75 567 ASP A C 1
ATOM 4399 O O . ASP A 1 567 ? -11.443 1.522 -1.501 1.00 86.75 567 ASP A O 1
ATOM 4403 N N . TRP A 1 568 ? -12.388 -0.116 -2.694 1.00 91.44 568 TRP A N 1
ATOM 4404 C CA . TRP A 1 568 ? -13.769 0.135 -2.291 1.00 91.44 568 TRP A CA 1
ATOM 4405 C C . TRP A 1 568 ? -14.167 -0.775 -1.128 1.00 91.44 568 TRP A C 1
ATOM 4407 O O . TRP A 1 568 ? -15.187 -1.463 -1.158 1.00 91.44 568 TRP A O 1
ATOM 4417 N N . LYS A 1 569 ? -13.338 -0.787 -0.079 1.00 89.75 569 LYS A N 1
ATOM 4418 C CA . LYS A 1 569 ? -13.635 -1.476 1.179 1.00 89.75 569 LYS A CA 1
ATOM 4419 C C . LYS A 1 569 ? -14.847 -0.821 1.858 1.00 89.75 569 LYS A C 1
ATOM 4421 O O . LYS A 1 569 ? -14.914 0.409 1.986 1.00 89.75 569 LYS A O 1
ATOM 4426 N N . SER A 1 570 ? -15.805 -1.639 2.291 1.00 88.06 570 SER A N 1
ATOM 4427 C CA . SER A 1 570 ? -16.915 -1.202 3.149 1.00 88.06 570 SER A CA 1
ATOM 4428 C C . SER A 1 570 ? -16.394 -0.725 4.503 1.00 88.06 570 SER A C 1
ATOM 4430 O O . SER A 1 570 ? -15.426 -1.270 5.038 1.00 88.06 570 SER A O 1
ATOM 4432 N N . ILE A 1 571 ? -17.029 0.310 5.047 1.00 87.94 571 ILE A N 1
ATOM 4433 C CA . ILE A 1 571 ? -16.661 0.924 6.324 1.00 87.94 571 ILE A CA 1
ATOM 4434 C C . ILE A 1 571 ? -17.947 1.152 7.109 1.00 87.94 571 ILE A C 1
ATOM 4436 O O . ILE A 1 571 ? -18.824 1.876 6.648 1.00 87.94 571 ILE A O 1
ATOM 4440 N N . ASP A 1 572 ? -18.028 0.562 8.298 1.00 88.75 572 ASP A N 1
ATOM 4441 C CA . ASP A 1 572 ? -19.016 0.940 9.305 1.00 88.75 572 ASP A CA 1
ATOM 4442 C C . ASP A 1 572 ? -18.579 2.265 9.949 1.00 88.75 572 ASP A C 1
ATOM 4444 O O . ASP A 1 572 ? -17.484 2.362 10.507 1.00 88.75 572 ASP A O 1
ATOM 4448 N N . LEU A 1 573 ? -19.425 3.292 9.848 1.00 85.94 573 LEU A N 1
ATOM 4449 C CA . LEU A 1 573 ? -19.253 4.586 10.515 1.00 85.94 573 LEU A CA 1
ATOM 4450 C C . LEU A 1 573 ? -19.456 4.486 12.037 1.00 85.94 573 LEU A C 1
ATOM 4452 O O . LEU A 1 573 ? -19.041 5.384 12.766 1.00 85.94 573 LEU A O 1
ATOM 4456 N N . GLY A 1 574 ? -20.107 3.421 12.513 1.00 76.38 574 GLY A N 1
ATOM 4457 C CA . GLY A 1 574 ? -20.348 3.140 13.923 1.00 76.38 574 GLY A CA 1
ATOM 4458 C C . GLY A 1 574 ? -21.298 4.122 14.616 1.00 76.38 574 GLY A C 1
ATOM 4459 O O . GLY A 1 574 ? -21.743 5.133 14.071 1.00 76.38 574 GLY A O 1
ATOM 4460 N N . THR A 1 575 ? -21.626 3.833 15.872 1.00 67.50 575 THR A N 1
ATOM 4461 C CA . THR A 1 575 ? -22.237 4.820 16.773 1.00 67.50 575 THR A CA 1
ATOM 4462 C C . THR A 1 575 ? -21.143 5.598 17.492 1.00 67.50 575 THR A C 1
ATOM 4464 O O . THR A 1 575 ? -20.174 4.978 17.933 1.00 67.50 575 THR A O 1
ATOM 4467 N N . VAL A 1 576 ? -21.340 6.906 17.692 1.00 62.03 576 VAL A N 1
ATOM 4468 C CA . VAL A 1 576 ? -20.466 7.750 18.527 1.00 62.03 576 VAL A CA 1
ATOM 4469 C C . VAL A 1 576 ? -20.172 7.037 19.849 1.00 62.03 576 VAL A C 1
ATOM 4471 O O . VAL A 1 576 ? -21.098 6.625 20.557 1.00 62.03 576 VAL A O 1
ATOM 4474 N N . ALA A 1 577 ? -18.892 6.854 20.172 1.00 56.81 577 ALA A N 1
ATOM 4475 C CA . ALA A 1 577 ? -18.507 6.224 21.428 1.00 56.81 577 ALA A CA 1
ATOM 4476 C C . ALA A 1 577 ? -18.977 7.100 22.608 1.00 56.81 577 ALA A C 1
ATOM 4478 O O . ALA A 1 577 ? -18.726 8.307 22.599 1.00 56.81 577 ALA A O 1
ATOM 4479 N N . PRO A 1 578 ? -19.647 6.544 23.640 1.00 49.31 578 PRO A N 1
ATOM 4480 C CA . PRO A 1 578 ? -19.895 7.306 24.859 1.00 49.31 578 PRO A CA 1
ATOM 4481 C C . PRO A 1 578 ? -18.545 7.671 25.485 1.00 49.31 578 PRO A C 1
ATOM 4483 O O . PRO A 1 578 ? -17.626 6.857 25.440 1.00 49.31 578 PRO A O 1
ATOM 4486 N N . ALA A 1 579 ? -18.430 8.857 26.093 1.00 49.41 579 ALA A N 1
ATOM 4487 C CA . ALA A 1 579 ? -17.154 9.369 26.611 1.00 49.41 579 ALA A CA 1
ATOM 4488 C C . ALA A 1 579 ? -16.406 8.351 27.497 1.00 49.41 579 ALA A C 1
ATOM 4490 O O . ALA A 1 579 ? -15.221 8.130 27.306 1.00 49.41 579 ALA A O 1
ATOM 4491 N N . SER A 1 580 ? -17.128 7.601 28.339 1.00 41.94 580 SER A N 1
ATOM 4492 C CA . SER A 1 580 ? -16.603 6.512 29.183 1.00 41.94 580 SER A CA 1
ATOM 4493 C C . SER A 1 580 ? -16.129 5.239 28.448 1.00 41.94 580 SER A C 1
ATOM 4495 O O . SER A 1 580 ? -15.865 4.220 29.089 1.00 41.94 580 SER A O 1
ATOM 4497 N N . LYS A 1 581 ? -16.069 5.259 27.113 1.00 42.06 581 LYS A N 1
ATOM 4498 C CA . LYS A 1 581 ? -15.469 4.233 26.239 1.00 42.06 581 LYS A CA 1
ATOM 4499 C C . LYS A 1 581 ? -14.473 4.798 25.225 1.00 42.06 581 LYS A C 1
ATOM 4501 O O . LYS A 1 581 ? -13.872 4.017 24.489 1.00 42.06 581 LYS A O 1
ATOM 4506 N N . ILE A 1 582 ? -14.300 6.115 25.177 1.00 49.53 582 ILE A N 1
ATOM 4507 C CA . ILE A 1 582 ? -13.053 6.684 24.679 1.00 49.53 582 ILE A CA 1
ATOM 4508 C C . ILE A 1 582 ? -12.031 6.347 25.768 1.00 49.53 582 ILE A C 1
ATOM 4510 O O . ILE A 1 582 ? -12.302 6.578 26.946 1.00 49.53 582 ILE A O 1
ATOM 4514 N N . GLU A 1 583 ? -10.891 5.752 25.421 1.00 47.88 583 GLU A N 1
ATOM 4515 C CA . GLU A 1 583 ? -9.800 5.670 26.393 1.00 47.88 583 GLU A CA 1
ATOM 4516 C C . GLU A 1 583 ? -9.306 7.097 26.617 1.00 47.88 583 GLU A C 1
ATOM 4518 O O . GLU A 1 583 ? -8.688 7.670 25.716 1.00 47.88 583 GLU A O 1
ATOM 4523 N N . GLU A 1 584 ? -9.640 7.679 27.775 1.00 43.62 584 GLU A N 1
ATOM 4524 C CA . GLU A 1 584 ? -9.273 9.040 28.179 1.00 43.62 584 GLU A CA 1
ATOM 4525 C C . GLU A 1 584 ? -7.753 9.158 28.378 1.00 43.62 584 GLU A C 1
ATOM 4527 O O . GLU A 1 584 ? -7.241 9.330 29.485 1.00 43.62 584 GLU A O 1
ATOM 4532 N N . GLY A 1 585 ? -7.034 9.138 27.254 1.00 42.47 585 GLY A N 1
ATOM 4533 C CA . GLY A 1 585 ? -5.699 9.685 27.111 1.00 42.47 585 GLY A CA 1
ATOM 4534 C C . GLY A 1 585 ? -5.826 11.179 27.328 1.00 42.47 585 GLY A C 1
ATOM 4535 O O . GLY A 1 585 ? -6.006 11.942 26.380 1.00 42.47 585 GLY A O 1
ATOM 4536 N N . SER A 1 586 ? -5.836 11.563 28.603 1.00 41.22 586 SER A N 1
ATOM 4537 C CA . SER A 1 586 ? -6.077 12.920 29.059 1.00 41.22 586 SER A CA 1
ATOM 4538 C C . SER A 1 586 ? -5.146 13.862 28.311 1.00 41.22 586 SER A C 1
ATOM 4540 O O . SER A 1 586 ? -3.928 13.833 28.516 1.00 41.22 586 SER A O 1
ATOM 4542 N N . ALA A 1 587 ? -5.717 14.699 27.444 1.00 41.19 587 ALA A N 1
ATOM 4543 C CA . ALA A 1 587 ? -5.002 15.842 26.913 1.00 41.19 587 ALA A CA 1
ATOM 4544 C C . ALA A 1 587 ? -4.562 16.667 28.125 1.00 41.19 587 ALA A C 1
ATOM 4546 O O . ALA A 1 587 ? -5.404 17.180 28.859 1.00 41.19 587 ALA A O 1
ATOM 4547 N N . VAL A 1 588 ? -3.254 16.710 28.381 1.00 43.97 588 VAL A N 1
ATOM 4548 C CA . VAL A 1 588 ? -2.696 17.399 29.544 1.00 43.97 588 VAL A CA 1
ATOM 4549 C C . VAL A 1 588 ? -2.998 18.885 29.366 1.00 43.97 588 VAL A C 1
ATOM 4551 O O . VAL A 1 588 ? -2.380 19.545 28.529 1.00 43.97 588 VAL A O 1
ATOM 4554 N N . GLU A 1 589 ? -4.009 19.387 30.081 1.00 37.44 589 GLU A N 1
ATOM 4555 C CA . GLU A 1 589 ? -4.559 20.725 29.853 1.00 37.44 589 GLU A CA 1
ATOM 4556 C C . GLU A 1 589 ? -3.468 21.793 30.011 1.00 37.44 589 GLU A C 1
ATOM 4558 O O . GLU A 1 589 ? -2.973 22.051 31.108 1.00 37.44 589 GLU A O 1
ATOM 4563 N N . GLY A 1 590 ? -3.091 22.417 28.892 1.00 44.16 590 GLY A N 1
ATOM 4564 C CA . GLY A 1 590 ? -2.085 23.478 28.852 1.00 44.16 590 GLY A CA 1
ATOM 4565 C C . GLY A 1 590 ? -0.620 23.027 28.795 1.00 44.16 590 GLY A C 1
ATOM 4566 O O . GLY A 1 590 ? 0.246 23.871 29.009 1.00 44.16 590 GLY A O 1
ATOM 4567 N N . ALA A 1 591 ? -0.313 21.756 28.508 1.00 42.56 591 ALA A N 1
ATOM 4568 C CA . ALA A 1 591 ? 1.066 21.334 28.249 1.00 42.56 591 ALA A CA 1
ATOM 4569 C C . ALA A 1 591 ? 1.467 21.514 26.774 1.00 42.56 591 ALA A C 1
ATOM 4571 O O . ALA A 1 591 ? 0.876 20.903 25.879 1.00 42.56 591 ALA A O 1
ATOM 4572 N N . ASP A 1 592 ? 2.527 22.291 26.539 1.00 54.28 592 ASP A N 1
ATOM 4573 C CA . ASP A 1 592 ? 3.315 22.206 25.309 1.00 54.28 592 ASP A CA 1
ATOM 4574 C C . ASP A 1 592 ? 3.954 20.805 25.199 1.00 54.28 592 ASP A C 1
ATOM 4576 O O . ASP A 1 592 ? 4.452 20.276 26.191 1.00 54.28 592 ASP A O 1
ATOM 4580 N N . ALA A 1 593 ? 3.902 20.225 23.994 1.00 62.97 593 ALA A N 1
ATOM 4581 C CA . ALA A 1 593 ? 4.472 18.945 23.538 1.00 62.97 593 ALA A CA 1
ATOM 4582 C C . ALA A 1 593 ? 4.989 17.944 24.609 1.00 62.97 593 ALA A C 1
ATOM 4584 O O . ALA A 1 593 ? 6.080 18.081 25.166 1.00 62.97 593 ALA A O 1
ATOM 4585 N N . VAL A 1 594 ? 4.248 16.851 24.826 1.00 76.56 594 VAL A N 1
ATOM 4586 C CA . VAL A 1 594 ? 4.591 15.820 25.823 1.00 76.56 594 VAL A CA 1
ATOM 4587 C C . VAL A 1 594 ? 5.652 14.863 25.272 1.00 76.56 594 VAL A C 1
ATOM 4589 O O . VAL A 1 594 ? 5.386 14.114 24.335 1.00 76.56 594 VAL A O 1
ATOM 4592 N N . VAL A 1 595 ? 6.840 14.820 25.882 1.00 82.06 595 VAL A N 1
ATOM 4593 C CA . VAL A 1 595 ? 7.876 13.837 25.521 1.00 82.06 595 VAL A CA 1
ATOM 4594 C C . VAL A 1 595 ? 7.570 12.473 26.146 1.00 82.06 595 VAL A C 1
ATOM 4596 O O . VAL A 1 595 ? 7.438 12.341 27.369 1.00 82.06 595 VAL A O 1
ATOM 4599 N N . VAL A 1 596 ? 7.504 11.441 25.301 1.00 83.06 596 VAL A N 1
ATOM 4600 C CA . VAL A 1 596 ? 7.349 10.037 25.706 1.00 83.06 596 VAL A CA 1
ATOM 4601 C C . VAL A 1 596 ? 8.538 9.184 25.277 1.00 83.06 596 VAL A C 1
ATOM 4603 O O . VAL A 1 596 ? 9.177 9.428 24.254 1.00 83.06 596 VAL A O 1
ATOM 4606 N N . THR A 1 597 ? 8.775 8.101 26.014 1.00 83.50 597 THR A N 1
ATOM 4607 C CA . THR A 1 597 ? 9.538 6.939 25.543 1.00 83.50 597 THR A CA 1
ATOM 4608 C C . THR A 1 597 ? 8.605 5.731 25.460 1.00 83.50 597 THR A C 1
ATOM 4610 O O . THR A 1 597 ? 8.173 5.207 26.488 1.00 83.50 597 THR A O 1
ATOM 4613 N N . GLY A 1 598 ? 8.302 5.281 24.243 1.00 79.25 598 GLY A N 1
ATOM 4614 C CA . GLY A 1 598 ? 7.397 4.158 23.958 1.00 79.25 598 GLY A CA 1
ATOM 4615 C C . GLY A 1 598 ? 8.079 3.044 23.162 1.00 79.25 598 GLY A C 1
ATOM 4616 O O . GLY A 1 598 ? 9.200 3.203 22.676 1.00 79.25 598 GLY A O 1
ATOM 4617 N N . ARG A 1 599 ? 7.409 1.900 23.033 1.00 82.88 599 ARG A N 1
ATOM 4618 C CA . ARG A 1 599 ? 7.807 0.768 22.188 1.00 82.88 599 ARG A CA 1
ATOM 4619 C C . ARG A 1 599 ? 6.898 0.714 20.966 1.00 82.88 599 ARG A C 1
ATOM 4621 O O . ARG A 1 599 ? 5.686 0.612 21.109 1.00 82.88 599 ARG A O 1
ATOM 4628 N N . ILE A 1 600 ? 7.480 0.740 19.772 1.00 82.44 600 ILE A N 1
ATOM 4629 C CA . ILE A 1 600 ? 6.742 0.538 18.524 1.00 82.44 600 ILE A CA 1
ATOM 4630 C C . ILE A 1 600 ? 6.238 -0.900 18.483 1.00 82.44 600 ILE A C 1
ATOM 4632 O O . ILE A 1 600 ? 7.033 -1.834 18.597 1.00 82.44 600 ILE A O 1
ATOM 4636 N N . THR A 1 601 ? 4.940 -1.095 18.276 1.00 80.25 601 THR A N 1
ATOM 4637 C CA . THR A 1 601 ? 4.341 -2.432 18.106 1.00 80.25 601 THR A CA 1
ATOM 4638 C C . THR A 1 601 ? 3.738 -2.638 16.719 1.00 80.25 601 THR A C 1
ATOM 4640 O O . THR A 1 601 ? 3.720 -3.766 16.228 1.00 80.25 601 THR A O 1
ATOM 4643 N N . ALA A 1 602 ? 3.400 -1.557 16.010 1.00 80.25 602 ALA A N 1
ATOM 4644 C CA . ALA A 1 602 ? 3.077 -1.574 14.584 1.00 80.25 602 ALA A CA 1
ATOM 4645 C C . ALA A 1 602 ? 3.514 -0.270 13.893 1.00 80.25 602 ALA A C 1
ATOM 4647 O O . ALA A 1 602 ? 3.588 0.781 14.525 1.00 80.25 602 ALA A O 1
ATOM 4648 N N . VAL A 1 603 ? 3.787 -0.333 12.589 1.00 83.25 603 VAL A N 1
ATOM 4649 C CA . VAL A 1 603 ? 4.104 0.822 11.731 1.00 83.25 603 VAL A CA 1
ATOM 4650 C C . VAL A 1 603 ? 3.609 0.541 10.313 1.00 83.25 603 VAL A C 1
ATOM 4652 O O . VAL A 1 603 ? 3.762 -0.575 9.815 1.00 83.25 603 VAL A O 1
ATOM 4655 N N . SER A 1 604 ? 2.980 1.525 9.673 1.00 82.06 604 SER A N 1
ATOM 4656 C CA . SER A 1 604 ? 2.564 1.433 8.269 1.00 82.06 604 SER A CA 1
ATOM 4657 C C . SER A 1 604 ? 3.730 1.710 7.315 1.00 82.06 604 SER A C 1
ATOM 4659 O O . SER A 1 604 ? 4.576 2.555 7.599 1.00 82.06 604 SER A O 1
ATOM 4661 N N . GLY A 1 605 ? 3.751 1.041 6.159 1.00 74.31 605 GLY A N 1
ATOM 4662 C CA . GLY A 1 605 ? 4.753 1.287 5.117 1.00 74.31 605 GLY A CA 1
ATOM 4663 C C . GLY A 1 605 ? 4.662 2.684 4.487 1.00 74.31 605 GLY A C 1
ATOM 4664 O O . GLY A 1 605 ? 3.662 3.383 4.641 1.00 74.31 605 GLY A O 1
ATOM 4665 N N . ILE A 1 606 ? 5.710 3.055 3.748 1.00 77.50 606 ILE A N 1
ATOM 4666 C CA . ILE A 1 606 ? 5.754 4.235 2.869 1.00 77.50 606 ILE A CA 1
ATOM 4667 C C . ILE A 1 606 ? 5.494 3.829 1.407 1.00 77.50 606 ILE A C 1
ATOM 4669 O O . ILE A 1 606 ? 5.735 2.670 1.058 1.00 77.50 606 ILE A O 1
ATOM 4673 N N . PRO A 1 607 ? 5.052 4.749 0.528 1.00 63.72 607 PRO A N 1
ATOM 4674 C CA . PRO A 1 607 ? 5.187 4.542 -0.911 1.00 63.72 607 PRO A CA 1
ATOM 4675 C C . PRO A 1 607 ? 6.674 4.509 -1.310 1.00 63.72 607 PRO A C 1
ATOM 4677 O O . PRO A 1 607 ? 7.525 5.076 -0.620 1.00 63.72 607 PRO A O 1
ATOM 4680 N N . GLU A 1 608 ? 7.004 3.883 -2.442 1.00 62.25 608 GLU A N 1
ATOM 4681 C CA . GLU A 1 608 ? 8.366 3.964 -2.989 1.00 62.25 608 GLU A CA 1
ATOM 4682 C C . GLU A 1 608 ? 8.694 5.431 -3.357 1.00 62.25 608 GLU A C 1
ATOM 4684 O O . GLU A 1 608 ? 7.822 6.125 -3.896 1.00 62.25 608 GLU A O 1
ATOM 4689 N N . PRO A 1 609 ? 9.920 5.930 -3.112 1.00 66.00 609 PRO A N 1
ATOM 4690 C CA . PRO A 1 609 ? 10.343 7.266 -3.539 1.00 66.00 609 PRO A CA 1
ATOM 4691 C C . PRO A 1 609 ? 10.058 7.534 -5.025 1.00 66.00 609 PRO A C 1
ATOM 4693 O O . PRO A 1 609 ? 10.443 6.749 -5.890 1.00 66.00 609 PRO A O 1
ATOM 4696 N N . GLY A 1 610 ? 9.355 8.627 -5.336 1.00 58.97 610 GLY A N 1
ATOM 4697 C CA . GLY A 1 610 ? 8.937 8.964 -6.703 1.00 58.97 610 GLY A CA 1
ATOM 4698 C C . GLY A 1 610 ? 7.836 8.072 -7.304 1.00 58.97 610 GLY A C 1
ATOM 4699 O O . GLY A 1 610 ? 7.557 8.179 -8.500 1.00 58.97 610 GLY A O 1
ATOM 4700 N N . SER A 1 611 ? 7.194 7.186 -6.526 1.00 53.09 611 SER A N 1
ATOM 4701 C CA . SER A 1 611 ? 6.052 6.379 -7.009 1.00 53.09 611 SER A CA 1
ATOM 4702 C C . SER A 1 611 ? 4.720 7.121 -7.063 1.00 53.09 611 SER A C 1
ATOM 4704 O O . SER A 1 611 ? 3.802 6.689 -7.759 1.00 53.09 611 SER A O 1
ATOM 4706 N N . THR A 1 612 ? 4.625 8.257 -6.377 1.00 64.31 612 THR A N 1
ATOM 4707 C CA . THR A 1 612 ? 3.445 9.128 -6.339 1.00 64.31 612 THR A CA 1
ATOM 4708 C C . THR A 1 612 ? 3.876 10.573 -6.636 1.00 64.31 612 THR A C 1
ATOM 4710 O O . THR A 1 612 ? 5.067 10.875 -6.515 1.00 64.31 612 THR A O 1
ATOM 4713 N N . PRO A 1 613 ? 2.956 11.485 -7.009 1.00 62.44 613 PRO A N 1
ATOM 4714 C CA . PRO A 1 613 ? 3.305 12.899 -7.168 1.00 62.44 613 PRO A CA 1
ATOM 4715 C C . PRO A 1 613 ? 3.634 13.577 -5.831 1.00 62.44 613 PRO A C 1
ATOM 4717 O O . PRO A 1 613 ? 4.310 14.604 -5.801 1.00 62.44 613 PRO A O 1
ATOM 4720 N N . TYR A 1 614 ? 3.173 13.010 -4.715 1.00 76.38 614 TYR A N 1
ATOM 4721 C CA . TYR A 1 614 ? 3.378 13.561 -3.385 1.00 76.38 614 TYR A CA 1
ATOM 4722 C C . TYR A 1 614 ? 4.772 13.192 -2.892 1.00 76.38 614 TYR A C 1
ATOM 4724 O O . TYR A 1 614 ? 5.066 12.038 -2.579 1.00 76.38 614 TYR A O 1
ATOM 4732 N N . ARG A 1 615 ? 5.625 14.213 -2.806 1.00 76.75 615 ARG A N 1
ATOM 4733 C CA . ARG A 1 615 ? 6.955 14.133 -2.193 1.00 76.75 615 ARG A CA 1
ATOM 4734 C C . ARG A 1 615 ? 6.921 13.809 -0.692 1.00 76.75 615 ARG A C 1
ATOM 4736 O O . ARG A 1 615 ? 7.909 13.293 -0.173 1.00 76.75 615 ARG A O 1
ATOM 4743 N N . ASP A 1 616 ? 5.798 14.076 -0.025 1.00 84.12 616 ASP A N 1
ATOM 4744 C CA . ASP A 1 616 ? 5.642 13.970 1.425 1.00 84.12 616 ASP A CA 1
ATOM 4745 C C . ASP A 1 616 ? 4.501 13.007 1.767 1.00 84.12 616 ASP A C 1
ATOM 4747 O O . ASP A 1 616 ? 3.386 13.144 1.254 1.00 84.12 616 ASP A O 1
ATOM 4751 N N . CYS A 1 617 ? 4.762 12.051 2.658 1.00 86.69 617 CYS A N 1
ATOM 4752 C CA . CYS A 1 617 ? 3.781 11.062 3.096 1.00 86.69 617 CYS A CA 1
ATOM 4753 C C . CYS A 1 617 ? 3.879 10.823 4.607 1.00 86.69 617 CYS A C 1
ATOM 4755 O O . CYS A 1 617 ? 4.955 10.548 5.148 1.00 86.69 617 CYS A O 1
ATOM 4757 N N . ILE A 1 618 ? 2.732 10.909 5.280 1.00 91.88 618 ILE A N 1
ATOM 4758 C CA . ILE A 1 618 ? 2.575 10.611 6.703 1.00 91.88 618 ILE A CA 1
ATOM 4759 C C . ILE A 1 618 ? 2.331 9.107 6.876 1.00 91.88 618 ILE A C 1
ATOM 4761 O O . ILE A 1 618 ? 1.505 8.513 6.179 1.00 91.88 618 ILE A O 1
ATOM 4765 N N . ILE A 1 619 ? 3.011 8.507 7.848 1.00 90.31 619 ILE A N 1
ATOM 4766 C CA . ILE A 1 619 ? 2.776 7.134 8.305 1.00 90.31 619 ILE A CA 1
ATOM 4767 C C . ILE A 1 619 ? 2.201 7.127 9.720 1.00 90.31 619 ILE A C 1
ATOM 4769 O O . ILE A 1 619 ? 2.429 8.048 10.507 1.00 90.31 619 ILE A O 1
ATOM 4773 N N . SER A 1 620 ? 1.467 6.065 10.042 1.00 89.75 620 SER A N 1
ATOM 4774 C CA . SER A 1 620 ? 1.000 5.764 11.397 1.00 89.75 620 SER A CA 1
ATOM 4775 C C . SER A 1 620 ? 1.893 4.736 12.097 1.00 89.75 620 SER A C 1
ATOM 4777 O O . SER A 1 620 ? 2.331 3.753 11.493 1.00 89.75 620 SER A O 1
ATOM 4779 N N . VAL A 1 621 ? 2.111 4.945 13.391 1.00 89.19 621 VAL A N 1
ATOM 4780 C CA . VAL A 1 621 ? 2.899 4.104 14.295 1.00 89.19 621 VAL A CA 1
ATOM 4781 C C . VAL A 1 621 ? 2.070 3.841 15.552 1.00 89.19 621 VAL A C 1
ATOM 4783 O O . VAL A 1 621 ? 1.534 4.776 16.141 1.00 89.19 621 VAL A O 1
ATOM 4786 N N . ARG A 1 622 ? 1.961 2.584 15.988 1.00 88.50 622 ARG A N 1
ATOM 4787 C CA . ARG A 1 622 ? 1.403 2.226 17.302 1.00 88.50 622 ARG A CA 1
ATOM 4788 C C . ARG A 1 622 ? 2.532 2.195 18.327 1.00 88.50 622 ARG A C 1
ATOM 4790 O O . ARG A 1 622 ? 3.539 1.520 18.097 1.00 88.50 622 ARG A O 1
ATOM 4797 N N . LEU A 1 623 ? 2.355 2.915 19.430 1.00 85.25 623 LEU A N 1
ATOM 4798 C CA . LEU A 1 623 ? 3.285 2.960 20.556 1.00 85.25 623 LEU A CA 1
ATOM 4799 C C . LEU A 1 623 ? 2.610 2.391 21.800 1.00 85.25 623 LEU A C 1
ATOM 4801 O O . LEU A 1 623 ? 1.652 2.979 22.295 1.00 85.25 623 LEU A O 1
ATOM 4805 N N . ASP A 1 624 ? 3.167 1.308 22.329 1.00 83.56 624 ASP A N 1
ATOM 4806 C CA . ASP A 1 624 ? 2.767 0.705 23.600 1.00 83.56 624 ASP A CA 1
ATOM 4807 C C . ASP A 1 624 ? 3.900 0.902 24.644 1.00 83.56 624 ASP A C 1
ATOM 4809 O O . ASP A 1 624 ? 4.969 1.441 24.340 1.00 83.56 624 ASP A O 1
ATOM 4813 N N . GLU A 1 625 ? 3.702 0.470 25.893 1.00 80.50 625 GLU A N 1
ATOM 4814 C CA . GLU A 1 625 ? 4.684 0.585 26.996 1.00 80.50 625 GLU A CA 1
ATOM 4815 C C . GLU A 1 625 ? 5.215 2.018 27.263 1.00 80.50 625 GLU A C 1
ATOM 4817 O O . GLU A 1 625 ? 6.406 2.214 27.566 1.00 80.50 625 GLU A O 1
ATOM 4822 N N . ILE A 1 626 ? 4.330 3.006 27.114 1.00 78.62 626 ILE A N 1
ATOM 4823 C CA . ILE A 1 626 ? 4.608 4.446 27.209 1.00 78.62 626 ILE A CA 1
ATOM 4824 C C . ILE A 1 626 ? 5.132 4.838 28.601 1.00 78.62 626 ILE A C 1
ATOM 4826 O O . ILE A 1 626 ? 4.644 4.371 29.629 1.00 78.62 626 ILE A O 1
ATOM 4830 N N . ARG A 1 627 ? 6.121 5.739 28.628 1.00 79.69 627 ARG A N 1
ATOM 4831 C CA . ARG A 1 627 ? 6.615 6.438 29.826 1.00 79.69 627 ARG A CA 1
ATOM 4832 C C . ARG A 1 627 ? 6.791 7.922 29.508 1.00 79.69 627 ARG A C 1
ATOM 4834 O O . ARG A 1 627 ? 7.423 8.228 28.497 1.00 79.69 627 ARG A O 1
ATOM 4841 N N . THR A 1 628 ? 6.280 8.822 30.345 1.00 72.38 628 THR A N 1
ATOM 4842 C CA . THR A 1 628 ? 6.492 10.275 30.220 1.00 72.38 628 THR A CA 1
ATOM 4843 C C . THR A 1 628 ? 7.670 10.782 31.042 1.00 72.38 628 THR A C 1
ATOM 4845 O O . THR A 1 628 ? 8.033 10.207 32.067 1.00 72.38 628 THR A O 1
ATOM 4848 N N . GLU A 1 629 ? 8.218 11.921 30.618 1.00 63.34 629 GLU A N 1
ATOM 4849 C CA . GLU A 1 629 ? 9.064 12.788 31.447 1.00 63.34 629 GLU A CA 1
ATOM 4850 C C . GLU A 1 629 ? 8.300 14.081 31.764 1.00 63.34 629 GLU A C 1
ATOM 4852 O O . GLU A 1 629 ? 8.564 15.149 31.221 1.00 63.34 629 GLU A O 1
ATOM 4857 N N . GLY A 1 630 ? 7.279 13.957 32.614 1.00 58.12 630 GLY A N 1
ATOM 4858 C CA . GLY A 1 630 ? 6.328 15.023 32.926 1.00 58.12 630 GLY A CA 1
ATOM 4859 C C . GLY A 1 630 ? 5.146 14.487 33.742 1.00 58.12 630 GLY A C 1
ATOM 4860 O O . GLY A 1 630 ? 5.324 13.521 34.488 1.00 58.12 630 GLY A O 1
ATOM 4861 N N . PRO A 1 631 ? 3.943 15.073 33.609 1.00 53.38 631 PRO A N 1
ATOM 4862 C CA . PRO A 1 631 ? 2.706 14.480 34.119 1.00 53.38 631 PRO A CA 1
ATOM 4863 C C . PRO A 1 631 ? 2.494 13.041 33.617 1.00 53.38 631 PRO A C 1
ATOM 4865 O O . PRO A 1 631 ? 2.981 12.663 32.546 1.00 53.38 631 PRO A O 1
ATOM 4868 N N . GLU A 1 632 ? 1.758 12.228 34.377 1.00 54.91 632 GLU A N 1
ATOM 4869 C CA . GLU A 1 632 ? 1.393 10.877 33.941 1.00 54.91 632 GLU A CA 1
ATOM 4870 C C . GLU A 1 632 ? 0.466 10.946 32.719 1.00 54.91 632 GLU A C 1
ATOM 4872 O O . GLU A 1 632 ? -0.567 11.613 32.735 1.00 54.91 632 GLU A O 1
ATOM 4877 N N . PHE A 1 633 ? 0.848 10.253 31.647 1.00 61.97 633 PHE A N 1
ATOM 4878 C CA . PHE A 1 633 ? 0.026 10.095 30.452 1.00 61.97 633 PHE A CA 1
ATOM 4879 C C . PHE A 1 633 ? -0.875 8.871 30.648 1.00 61.97 633 PHE A C 1
ATOM 4881 O O . PHE A 1 633 ? -0.372 7.758 30.786 1.00 61.97 633 PHE A O 1
ATOM 4888 N N . GLY A 1 634 ? -2.195 9.080 30.704 1.00 52.94 634 GLY A N 1
ATOM 4889 C CA . GLY A 1 634 ? -3.146 8.079 31.213 1.00 52.94 634 GLY A CA 1
ATOM 4890 C C . GLY A 1 634 ? -3.215 6.750 30.447 1.00 52.94 634 GLY A C 1
ATOM 4891 O O . GLY A 1 634 ? -3.576 5.733 31.037 1.00 52.94 634 GLY A O 1
ATOM 4892 N N . ASN A 1 635 ? -2.834 6.730 29.164 1.00 60.88 635 ASN A N 1
ATOM 4893 C CA . ASN A 1 635 ? -2.928 5.537 28.320 1.00 60.88 635 ASN A CA 1
ATOM 4894 C C . ASN A 1 635 ? -1.573 4.829 28.170 1.00 60.88 635 ASN A C 1
ATOM 4896 O O . ASN A 1 635 ? -0.552 5.446 27.877 1.00 60.88 635 ASN A O 1
ATOM 4900 N N . SER A 1 636 ? -1.578 3.498 28.270 1.00 69.44 636 SER A N 1
ATOM 4901 C CA . SER A 1 636 ? -0.401 2.647 28.025 1.00 69.44 636 SER A CA 1
ATOM 4902 C C . SER A 1 636 ? -0.103 2.404 26.537 1.00 69.44 636 SER A C 1
ATOM 4904 O O . SER A 1 636 ? 0.940 1.831 26.215 1.00 69.44 636 SER A O 1
ATOM 4906 N N . THR A 1 637 ? -1.018 2.827 25.657 1.00 77.50 637 THR A N 1
ATOM 4907 C CA . THR A 1 637 ? -1.041 2.638 24.198 1.00 77.50 637 THR A CA 1
ATOM 4908 C C . THR A 1 637 ?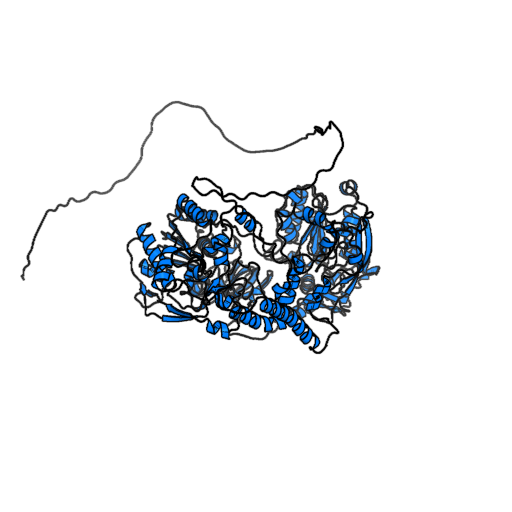 -1.485 3.939 23.510 1.00 77.50 637 THR A C 1
ATOM 4910 O O . THR A 1 637 ? -2.414 4.591 23.988 1.00 77.50 637 THR A O 1
ATOM 4913 N N . LEU A 1 638 ? -0.868 4.324 22.385 1.00 81.50 638 LEU A N 1
ATOM 4914 C CA . LEU A 1 638 ? -1.324 5.440 21.538 1.00 81.50 638 LEU A CA 1
ATOM 4915 C C . LEU A 1 638 ? -1.003 5.251 20.047 1.00 81.50 638 LEU A C 1
ATOM 4917 O O . LEU A 1 638 ? -0.156 4.441 19.663 1.00 81.50 638 LEU A O 1
ATOM 4921 N N . MET A 1 639 ? -1.668 6.050 19.209 1.00 88.12 639 MET A N 1
ATOM 4922 C CA . MET A 1 639 ? -1.407 6.159 17.772 1.00 88.12 639 MET A CA 1
ATOM 4923 C C . MET A 1 639 ? -0.603 7.434 17.478 1.00 88.12 639 MET A C 1
ATOM 4925 O O . MET A 1 639 ? -1.015 8.533 17.839 1.00 88.12 639 MET A O 1
ATOM 4929 N N . ALA A 1 640 ? 0.536 7.298 16.806 1.00 89.50 640 ALA A N 1
ATOM 4930 C CA . ALA A 1 640 ? 1.416 8.395 16.423 1.00 89.50 640 ALA A CA 1
ATOM 4931 C C . ALA A 1 640 ? 1.463 8.554 14.895 1.00 89.50 640 ALA A C 1
ATOM 4933 O O . ALA A 1 640 ? 1.691 7.586 14.172 1.00 89.50 640 ALA A O 1
ATOM 4934 N N . TYR A 1 641 ? 1.284 9.777 14.405 1.00 92.81 641 TYR A N 1
ATOM 4935 C CA . TYR A 1 641 ? 1.535 10.180 13.025 1.00 92.81 641 TYR A CA 1
ATOM 4936 C C . TYR A 1 641 ? 2.884 10.883 12.915 1.00 92.81 641 TYR A C 1
ATOM 4938 O O . TYR A 1 641 ? 3.243 11.682 13.778 1.00 92.81 641 TYR A O 1
ATOM 4946 N N . MET A 1 642 ? 3.613 10.604 11.839 1.00 93.38 642 MET A N 1
ATOM 4947 C CA . MET A 1 642 ? 4.926 11.193 11.563 1.00 93.38 642 MET A CA 1
ATOM 4948 C C . MET A 1 642 ? 5.254 11.116 10.069 1.00 93.38 642 MET A C 1
ATOM 4950 O O . MET A 1 642 ? 4.686 10.294 9.348 1.00 93.38 642 MET A O 1
ATOM 4954 N N . TRP A 1 643 ? 6.177 11.951 9.586 1.00 92.38 643 TRP A N 1
ATOM 4955 C CA . TRP A 1 643 ? 6.677 11.859 8.210 1.00 92.38 643 TRP A CA 1
ATOM 4956 C C . TRP A 1 643 ? 7.393 10.527 7.988 1.00 92.38 643 TRP A C 1
ATOM 4958 O O . TRP A 1 643 ? 8.406 10.273 8.634 1.00 92.38 643 TRP A O 1
ATOM 4968 N N . GLY A 1 644 ? 6.911 9.706 7.054 1.00 83.44 644 GLY A N 1
ATOM 4969 C CA . GLY A 1 644 ? 7.632 8.536 6.539 1.00 83.44 644 GLY A CA 1
ATOM 4970 C C . GLY A 1 644 ? 8.399 8.850 5.252 1.00 83.44 644 GLY A C 1
ATOM 4971 O O . GLY A 1 644 ? 9.512 8.363 5.060 1.00 83.44 644 GLY A O 1
ATOM 4972 N N . LEU A 1 645 ? 7.836 9.716 4.406 1.00 82.38 645 LEU A N 1
ATOM 4973 C CA . LEU A 1 645 ? 8.491 10.306 3.237 1.00 82.38 645 LEU A CA 1
ATOM 4974 C C . LEU A 1 645 ? 8.448 11.836 3.367 1.00 82.38 645 LEU A C 1
ATOM 4976 O O . LEU A 1 645 ? 7.424 12.372 3.796 1.00 82.38 645 LEU A O 1
ATOM 4980 N N . LEU A 1 646 ? 9.532 12.520 3.002 1.00 82.94 646 LEU A N 1
ATOM 4981 C CA . LEU A 1 646 ? 9.630 13.984 2.941 1.00 82.94 646 LEU A CA 1
ATOM 4982 C C . LEU A 1 646 ? 10.575 14.376 1.793 1.00 82.94 646 LEU A C 1
ATOM 4984 O O . LEU A 1 646 ? 11.643 13.774 1.666 1.00 82.94 646 LEU A O 1
ATOM 4988 N N . ASP A 1 647 ? 10.204 15.337 0.941 1.00 74.25 647 ASP A N 1
ATOM 4989 C CA . ASP A 1 647 ? 10.969 15.725 -0.265 1.00 74.25 647 ASP A CA 1
ATOM 4990 C C . ASP A 1 647 ? 11.406 14.519 -1.138 1.00 74.25 647 ASP A C 1
ATOM 4992 O O . ASP A 1 647 ? 12.522 14.451 -1.662 1.00 74.25 647 ASP A O 1
ATOM 4996 N N . ASN A 1 648 ? 10.509 13.536 -1.290 1.00 66.44 648 ASN A N 1
ATOM 4997 C CA . ASN A 1 648 ? 10.730 12.261 -1.985 1.00 66.44 648 ASN A CA 1
ATOM 4998 C C . ASN A 1 648 ? 11.878 11.410 -1.401 1.00 66.44 648 ASN A C 1
ATOM 5000 O O . ASN A 1 648 ? 12.465 10.578 -2.093 1.00 66.44 648 ASN A O 1
ATOM 5004 N N . ARG A 1 649 ? 12.196 11.578 -0.112 1.00 75.62 649 ARG A N 1
ATOM 5005 C CA . ARG A 1 649 ? 13.216 10.802 0.611 1.00 75.62 649 ARG A CA 1
ATOM 5006 C C . ARG A 1 649 ? 12.602 10.089 1.821 1.00 75.62 649 ARG A C 1
ATOM 5008 O O . ARG A 1 649 ? 11.837 10.714 2.558 1.00 75.62 649 ARG A O 1
ATOM 5015 N N . PRO A 1 650 ? 12.922 8.803 2.062 1.00 74.00 650 PRO A N 1
ATOM 5016 C CA . PRO A 1 650 ? 12.534 8.122 3.292 1.00 74.00 650 PRO A CA 1
ATOM 5017 C C . PRO A 1 650 ? 13.140 8.821 4.511 1.00 74.00 650 PRO A C 1
ATOM 5019 O O . PRO A 1 650 ? 14.327 9.150 4.518 1.00 74.00 650 PRO A O 1
ATOM 5022 N N . THR A 1 651 ? 12.336 9.036 5.547 1.00 82.00 651 THR A N 1
ATOM 5023 C CA . THR A 1 651 ? 12.809 9.574 6.828 1.00 82.00 651 THR A CA 1
ATOM 5024 C C . THR A 1 651 ? 13.340 8.452 7.729 1.00 82.00 651 THR A C 1
ATOM 5026 O O . THR A 1 651 ? 13.161 7.263 7.453 1.00 82.00 651 THR A O 1
ATOM 5029 N N . ASN A 1 652 ? 13.901 8.815 8.886 1.00 75.38 652 ASN A N 1
ATOM 5030 C CA . ASN A 1 652 ? 14.243 7.851 9.938 1.00 75.38 652 ASN A CA 1
ATOM 5031 C C . ASN A 1 652 ? 13.038 6.982 10.363 1.00 75.38 652 ASN A C 1
ATOM 5033 O O . ASN A 1 652 ? 13.229 5.824 10.730 1.00 75.38 652 ASN A O 1
ATOM 5037 N N . ALA A 1 653 ? 11.806 7.497 10.262 1.00 78.88 653 ALA A N 1
ATOM 5038 C CA . ALA A 1 653 ? 10.597 6.762 10.628 1.00 78.88 653 ALA A CA 1
ATOM 5039 C C . ALA A 1 653 ? 10.235 5.645 9.632 1.00 78.88 653 ALA A C 1
ATOM 5041 O O . ALA A 1 653 ? 9.693 4.621 10.039 1.00 78.88 653 ALA A O 1
ATOM 5042 N N . ALA A 1 654 ? 10.606 5.762 8.350 1.00 70.69 654 ALA A N 1
ATOM 5043 C CA . ALA A 1 654 ? 10.474 4.656 7.391 1.00 70.69 654 ALA A CA 1
ATOM 5044 C C . ALA A 1 654 ? 11.362 3.446 7.756 1.00 70.69 654 ALA A C 1
ATOM 5046 O O . ALA A 1 654 ? 11.080 2.303 7.379 1.00 70.69 654 ALA A O 1
ATOM 5047 N N . ASN A 1 655 ? 12.423 3.681 8.533 1.00 70.50 655 ASN A N 1
ATOM 5048 C CA . ASN A 1 655 ? 13.305 2.641 9.055 1.00 70.50 655 ASN A CA 1
ATOM 5049 C C . ASN A 1 655 ? 12.859 2.070 10.409 1.00 70.50 655 ASN A C 1
ATOM 5051 O O . ASN A 1 655 ? 13.473 1.116 10.883 1.00 70.50 655 ASN A O 1
ATOM 5055 N N . PHE A 1 656 ? 11.768 2.569 11.000 1.00 77.06 656 PHE A N 1
ATOM 5056 C CA . PHE A 1 656 ? 11.238 2.031 12.251 1.00 77.06 656 PHE A CA 1
ATOM 5057 C C . PHE A 1 656 ? 10.724 0.595 12.102 1.00 77.06 656 PHE A C 1
ATOM 5059 O O . PHE A 1 656 ? 10.192 0.205 11.057 1.00 77.06 656 PHE A O 1
ATOM 5066 N N . ARG A 1 657 ? 10.877 -0.210 13.160 1.00 70.38 657 ARG A N 1
ATOM 5067 C CA . ARG A 1 657 ? 10.470 -1.626 13.189 1.00 70.38 657 ARG A CA 1
ATOM 5068 C C . ARG A 1 657 ? 9.730 -1.961 14.496 1.00 70.38 657 ARG A C 1
ATOM 5070 O O . ARG A 1 657 ? 10.129 -1.470 15.552 1.00 70.38 657 ARG A O 1
ATOM 5077 N N . PRO A 1 658 ? 8.696 -2.825 14.473 1.00 69.94 658 PRO A N 1
ATOM 5078 C CA . PRO A 1 658 ? 8.085 -3.354 15.692 1.00 69.94 658 PRO A CA 1
ATOM 5079 C C . PRO A 1 658 ? 9.117 -3.981 16.639 1.00 69.94 658 PRO A C 1
ATOM 5081 O O . PRO A 1 658 ? 10.005 -4.712 16.205 1.00 69.94 658 PRO A O 1
ATOM 5084 N N . GLY A 1 659 ? 8.993 -3.685 17.932 1.00 62.16 659 GLY A N 1
ATOM 5085 C CA . GLY A 1 659 ? 9.954 -4.017 18.986 1.00 62.16 659 GLY A CA 1
ATOM 5086 C C . GLY A 1 659 ? 10.929 -2.884 19.331 1.00 62.16 659 GLY A C 1
ATOM 5087 O O . GLY A 1 659 ? 11.454 -2.867 20.443 1.00 62.16 659 GLY A O 1
ATOM 5088 N N . GLN A 1 660 ? 11.145 -1.912 18.438 1.00 73.00 660 GLN A N 1
ATOM 5089 C CA . GLN A 1 660 ? 12.028 -0.771 18.692 1.00 73.00 660 GLN A CA 1
ATOM 5090 C C . GLN A 1 660 ? 11.447 0.148 19.776 1.00 73.00 660 GLN A C 1
ATOM 5092 O O . GLN A 1 660 ? 10.291 0.562 19.693 1.00 73.00 660 GLN A O 1
ATOM 5097 N N . ARG A 1 661 ? 12.258 0.525 20.772 1.00 80.19 661 ARG A N 1
ATOM 5098 C CA . ARG A 1 661 ? 11.930 1.645 21.665 1.00 80.19 661 ARG A CA 1
ATOM 5099 C C . ARG A 1 661 ? 12.380 2.961 21.042 1.00 80.19 661 ARG A C 1
ATOM 5101 O O . ARG A 1 661 ? 13.499 3.064 20.550 1.00 80.19 661 ARG A O 1
ATOM 5108 N N . VAL A 1 662 ? 11.495 3.950 21.071 1.00 82.50 662 VAL A N 1
ATOM 5109 C CA . VAL A 1 662 ? 11.702 5.286 20.502 1.00 82.50 662 VAL A CA 1
ATOM 5110 C C . VAL A 1 662 ? 11.297 6.358 21.503 1.00 82.50 662 VAL A C 1
ATOM 5112 O O . VAL A 1 662 ? 10.425 6.148 22.351 1.00 82.50 662 VAL A O 1
ATOM 5115 N N . ARG A 1 663 ? 11.945 7.515 21.387 1.00 86.62 663 ARG A N 1
ATOM 5116 C CA . ARG A 1 663 ? 11.697 8.705 22.193 1.00 86.62 663 ARG A CA 1
ATOM 5117 C C . ARG A 1 663 ? 11.174 9.806 21.278 1.00 86.62 663 ARG A C 1
ATOM 5119 O O . ARG A 1 663 ? 11.798 10.098 20.259 1.00 86.62 663 ARG A O 1
ATOM 5126 N N . LEU A 1 664 ? 9.995 10.329 21.595 1.00 86.88 664 LEU A N 1
ATOM 5127 C CA . LEU A 1 664 ? 9.199 11.158 20.693 1.00 86.88 664 LEU A CA 1
ATOM 5128 C C . LEU A 1 664 ? 8.550 12.305 21.466 1.00 86.88 664 LEU A C 1
ATOM 5130 O O . LEU A 1 664 ? 7.965 12.092 22.527 1.00 86.88 664 LEU A O 1
ATOM 5134 N N . SER A 1 665 ? 8.632 13.503 20.900 1.00 86.88 665 SER A N 1
ATOM 5135 C CA . SER A 1 665 ? 7.854 14.668 21.309 1.00 86.88 665 SER A CA 1
ATOM 5136 C C . SER A 1 665 ? 6.457 14.567 20.699 1.00 86.88 665 SER A C 1
ATOM 5138 O O . SER A 1 665 ? 6.344 14.408 19.481 1.00 86.88 665 SER A O 1
ATOM 5140 N N . LEU A 1 666 ? 5.405 14.602 21.523 1.00 86.44 666 LEU A N 1
ATOM 5141 C CA . LEU A 1 666 ? 4.019 14.423 21.088 1.00 86.44 666 LEU A CA 1
ATOM 5142 C C . LEU A 1 666 ? 3.205 15.712 21.171 1.00 86.44 666 LEU A C 1
ATOM 5144 O O . LEU A 1 666 ? 2.945 16.238 22.255 1.00 86.44 666 LEU A O 1
ATOM 5148 N N . THR A 1 667 ? 2.676 16.127 20.027 1.00 86.38 667 THR A N 1
ATOM 5149 C CA . THR A 1 667 ? 1.659 17.176 19.917 1.00 86.38 667 THR A CA 1
ATOM 5150 C C . THR A 1 667 ? 0.307 16.514 19.632 1.00 86.38 667 THR A C 1
ATOM 5152 O O . THR A 1 667 ? 0.233 15.697 18.713 1.00 86.38 667 THR A O 1
ATOM 5155 N N . PRO A 1 668 ? -0.785 16.814 20.364 1.00 84.50 668 PRO A N 1
ATOM 5156 C CA . PRO A 1 668 ? -2.107 16.267 20.052 1.00 84.50 668 PRO A CA 1
ATOM 5157 C C . PRO A 1 668 ? -2.487 16.545 18.593 1.00 84.50 668 PRO A C 1
ATOM 5159 O O . PRO A 1 668 ? -2.353 17.678 18.128 1.00 84.50 668 PRO A O 1
ATOM 5162 N N . TRP A 1 669 ? -2.962 15.533 17.859 1.00 85.81 669 TRP A N 1
ATOM 5163 C CA . TRP A 1 669 ? -3.198 15.660 16.413 1.00 85.81 669 TRP A CA 1
ATOM 5164 C C . TRP A 1 669 ? -4.144 16.818 16.063 1.00 85.81 669 TRP A C 1
ATOM 5166 O O . TRP A 1 669 ? -3.901 17.543 15.104 1.00 85.81 669 TRP A O 1
ATOM 5176 N N . THR A 1 670 ? -5.147 17.074 16.904 1.00 81.44 670 THR A N 1
ATOM 5177 C CA . THR A 1 670 ? -6.099 18.191 16.778 1.00 81.44 670 THR A CA 1
ATOM 5178 C C . THR A 1 670 ? -5.460 19.586 16.763 1.00 81.44 670 THR A C 1
ATOM 5180 O O . THR A 1 670 ? -6.098 20.527 16.303 1.00 81.44 670 THR A O 1
ATOM 5183 N N . GLN A 1 671 ? -4.216 19.748 17.228 1.00 80.56 671 GLN A N 1
ATOM 5184 C CA . GLN A 1 671 ? -3.481 21.021 17.159 1.00 80.56 671 GLN A CA 1
ATOM 5185 C C . GLN A 1 671 ? -2.739 21.221 15.826 1.00 80.56 671 GLN A C 1
ATOM 5187 O O . GLN A 1 671 ? -2.326 22.338 15.517 1.00 80.56 671 GLN A O 1
ATOM 5192 N N . VAL A 1 672 ? -2.546 20.156 15.038 1.00 82.19 672 VAL A N 1
ATOM 5193 C CA . VAL A 1 672 ? -1.786 20.185 13.773 1.00 82.19 672 VAL A CA 1
ATOM 5194 C C . VAL A 1 672 ? -2.556 19.642 12.567 1.00 82.19 672 VAL A C 1
ATOM 5196 O O . VAL A 1 672 ? -2.068 19.775 11.448 1.00 82.19 672 VAL A O 1
ATOM 5199 N N . GLU A 1 673 ? -3.752 19.080 12.760 1.00 83.81 673 GLU A N 1
ATOM 5200 C CA . GLU A 1 673 ? -4.624 18.546 11.703 1.00 83.81 673 GLU A CA 1
ATOM 5201 C C . GLU A 1 673 ? -4.945 19.599 10.627 1.00 83.81 673 GLU A C 1
ATOM 5203 O O . GLU A 1 673 ? -4.858 19.286 9.442 1.00 83.81 673 GLU A O 1
ATOM 5208 N N . ASP A 1 674 ? -5.159 20.863 11.016 1.00 76.94 674 ASP A N 1
ATOM 5209 C CA . ASP A 1 674 ? -5.313 22.024 10.115 1.00 76.94 674 ASP A CA 1
ATOM 5210 C C . ASP A 1 674 ? -4.167 22.180 9.093 1.00 76.94 674 ASP A C 1
ATOM 5212 O O . ASP A 1 674 ? -4.371 22.736 8.014 1.00 76.94 674 ASP A O 1
ATOM 5216 N N . ARG A 1 675 ? -2.955 21.724 9.439 1.00 81.19 675 ARG A N 1
ATOM 5217 C CA . ARG A 1 675 ? -1.753 21.784 8.590 1.00 81.19 675 ARG A CA 1
ATOM 5218 C C . ARG A 1 675 ? -1.447 20.439 7.933 1.00 81.19 675 ARG A C 1
ATOM 5220 O O . ARG A 1 675 ? -1.084 20.396 6.768 1.00 81.19 675 ARG A O 1
ATOM 5227 N N . LEU A 1 676 ? -1.547 19.349 8.693 1.00 84.88 676 LEU A N 1
ATOM 5228 C CA . LEU A 1 676 ? -1.017 18.036 8.316 1.00 84.88 676 LEU A CA 1
ATOM 5229 C C . LEU A 1 676 ? -2.087 17.059 7.805 1.00 84.88 676 LEU A C 1
ATOM 5231 O O . LEU A 1 676 ? -1.749 16.058 7.175 1.00 84.88 676 LEU A O 1
ATOM 5235 N N . GLY A 1 677 ? -3.372 17.331 8.045 1.00 82.75 677 GLY A N 1
ATOM 5236 C CA . GLY A 1 677 ? -4.473 16.414 7.739 1.00 82.75 677 GLY A CA 1
ATOM 5237 C C . GLY A 1 677 ? -4.713 16.156 6.253 1.00 82.75 677 GLY A C 1
ATOM 5238 O O . GLY A 1 677 ? -5.205 15.080 5.918 1.00 82.75 677 GLY A O 1
ATOM 5239 N N . SER A 1 678 ? -4.311 17.093 5.390 1.00 85.00 678 SER A N 1
ATOM 5240 C CA . SER A 1 678 ? -4.486 17.020 3.932 1.00 85.00 678 SER A CA 1
ATOM 5241 C C . SER A 1 678 ? -3.423 16.195 3.196 1.00 85.00 678 SER A C 1
ATOM 5243 O O . SER A 1 678 ? -3.659 15.787 2.057 1.00 85.00 678 SER A O 1
ATOM 5245 N N . HIS A 1 679 ? -2.260 15.936 3.807 1.00 86.19 679 HIS A N 1
ATOM 5246 C CA . HIS A 1 679 ? -1.179 15.184 3.156 1.00 86.19 679 HIS A CA 1
ATOM 5247 C C . HIS A 1 679 ? -1.561 13.718 2.916 1.00 86.19 679 HIS A C 1
ATOM 5249 O O . HIS A 1 679 ? -2.437 13.161 3.582 1.00 86.19 679 HIS A O 1
ATOM 5255 N N . GLN A 1 680 ? -0.859 13.064 1.985 1.00 84.31 680 GLN A N 1
ATOM 5256 C CA . GLN A 1 680 ? -1.020 11.631 1.760 1.00 84.31 680 GLN A CA 1
ATOM 5257 C C . GLN A 1 680 ? -0.679 10.876 3.049 1.00 84.31 680 GLN A C 1
ATOM 5259 O O . GLN A 1 680 ? 0.425 11.023 3.580 1.00 84.31 680 GLN A O 1
ATOM 5264 N N . ARG A 1 681 ? -1.607 10.049 3.540 1.00 87.69 681 ARG A N 1
ATOM 5265 C CA . ARG A 1 681 ? -1.440 9.308 4.794 1.00 87.69 681 ARG A CA 1
ATOM 5266 C C . ARG A 1 681 ? -1.712 7.819 4.615 1.00 87.69 681 ARG A C 1
ATOM 5268 O O . ARG A 1 681 ? -2.783 7.428 4.152 1.00 87.69 681 ARG A O 1
ATOM 5275 N N . ILE A 1 682 ? -0.745 6.994 5.006 1.00 81.50 682 ILE A N 1
ATOM 5276 C CA . ILE A 1 682 ? -0.910 5.541 5.111 1.00 81.50 682 ILE A CA 1
ATOM 5277 C C . ILE A 1 682 ? -1.159 5.217 6.588 1.00 81.50 682 ILE A C 1
ATOM 5279 O O . ILE A 1 682 ? -0.420 5.654 7.468 1.00 81.50 682 ILE A O 1
ATOM 5283 N N . GLU A 1 683 ? -2.240 4.487 6.859 1.00 81.25 683 GLU A N 1
ATOM 5284 C CA . GLU A 1 683 ? -2.736 4.214 8.212 1.00 81.25 683 GLU A CA 1
ATOM 5285 C C . GLU A 1 683 ? -2.880 2.704 8.427 1.00 81.25 683 GLU A C 1
ATOM 5287 O O . GLU A 1 683 ? -3.292 1.978 7.518 1.00 81.25 683 GLU A O 1
ATOM 5292 N N . LEU A 1 684 ? -2.554 2.240 9.634 1.00 80.31 684 LEU A N 1
ATOM 5293 C CA . LEU A 1 684 ? -2.727 0.856 10.072 1.00 80.31 684 LEU A CA 1
ATOM 5294 C C . LEU A 1 684 ? -4.218 0.473 10.104 1.00 80.31 684 LEU A C 1
ATOM 5296 O O . LEU A 1 684 ? -5.041 1.140 10.727 1.00 80.31 684 LEU A O 1
ATOM 5300 N N . ASP A 1 685 ? -4.569 -0.627 9.437 1.00 71.44 685 ASP A N 1
ATOM 5301 C CA . ASP A 1 685 ? -5.954 -1.081 9.242 1.00 71.44 685 ASP A CA 1
ATOM 5302 C C . ASP A 1 685 ? -6.436 -2.001 10.384 1.00 71.44 685 ASP A C 1
ATOM 5304 O O . ASP A 1 685 ? -6.838 -3.142 10.167 1.00 71.44 685 ASP A O 1
ATOM 5308 N N . ASP A 1 686 ? -6.372 -1.490 11.616 1.00 68.56 686 ASP A N 1
ATOM 5309 C CA . ASP A 1 686 ? -6.695 -2.208 12.859 1.00 68.56 686 ASP A CA 1
ATOM 5310 C C . ASP A 1 686 ? -7.882 -1.532 13.594 1.00 68.56 686 ASP A C 1
ATOM 5312 O O . ASP A 1 686 ? -7.785 -0.351 13.947 1.00 68.56 686 ASP A O 1
ATOM 5316 N N . PRO A 1 687 ? -9.008 -2.239 13.838 1.00 66.44 687 PRO A N 1
ATOM 5317 C CA . PRO A 1 687 ? -10.169 -1.718 14.569 1.00 66.44 687 PRO A CA 1
ATOM 5318 C C . PRO A 1 687 ? -9.904 -1.202 15.991 1.00 66.44 687 PRO A C 1
ATOM 5320 O O . PRO A 1 687 ? -10.694 -0.388 16.478 1.00 66.44 687 PRO A O 1
ATOM 5323 N N . GLU A 1 688 ? -8.846 -1.658 16.666 1.00 67.75 688 GLU A N 1
ATOM 5324 C CA . GLU A 1 688 ? -8.450 -1.132 17.977 1.00 67.75 688 GLU A CA 1
ATOM 5325 C C . GLU A 1 688 ? -7.701 0.195 17.821 1.00 67.75 688 GLU A C 1
ATOM 5327 O O . GLU A 1 688 ? -8.091 1.193 18.430 1.00 67.75 688 GLU A O 1
ATOM 5332 N N . ILE A 1 689 ? -6.701 0.247 16.929 1.00 69.06 689 ILE A N 1
ATOM 5333 C CA . ILE A 1 689 ? -5.883 1.450 16.685 1.00 69.06 689 ILE A CA 1
ATOM 5334 C C . ILE A 1 689 ? -6.746 2.648 16.278 1.00 69.06 689 ILE A C 1
ATOM 5336 O O . ILE A 1 689 ? -6.512 3.757 16.753 1.00 69.06 689 ILE A O 1
ATOM 5340 N N . ARG A 1 690 ? -7.785 2.439 15.459 1.00 68.19 690 ARG A N 1
ATOM 5341 C CA . ARG A 1 690 ? -8.695 3.513 15.009 1.00 68.19 690 ARG A CA 1
ATOM 5342 C C . ARG A 1 690 ? -9.338 4.303 16.158 1.00 68.19 690 ARG A C 1
ATOM 5344 O O . ARG A 1 690 ? -9.623 5.488 15.980 1.00 68.19 690 ARG A O 1
ATOM 5351 N N . ARG A 1 691 ? -9.557 3.672 17.321 1.00 73.00 691 ARG A N 1
ATOM 5352 C CA . ARG A 1 691 ? -10.166 4.295 18.514 1.00 73.00 691 ARG A CA 1
ATOM 5353 C C . ARG A 1 691 ? -9.173 5.076 19.376 1.00 73.00 691 ARG A C 1
ATOM 5355 O O . ARG A 1 691 ? -9.607 5.877 20.198 1.00 73.00 691 ARG A O 1
ATOM 5362 N N . LEU A 1 692 ? -7.870 4.859 19.202 1.00 74.94 692 LEU A N 1
ATOM 5363 C CA . LEU A 1 692 ? -6.833 5.584 19.933 1.00 74.94 692 LEU A CA 1
ATOM 5364 C C . LEU A 1 692 ? -6.806 7.044 19.478 1.00 74.94 692 LEU A C 1
ATOM 5366 O O . LEU A 1 692 ? -6.834 7.322 18.279 1.00 74.94 692 LEU A O 1
ATOM 5370 N N . VAL A 1 693 ? -6.700 7.982 20.420 1.00 75.12 693 VAL A N 1
ATOM 5371 C CA . VAL A 1 693 ? -6.475 9.396 20.092 1.00 75.12 693 VAL A CA 1
ATOM 5372 C C . VAL A 1 693 ? -5.117 9.526 19.384 1.00 75.12 693 VAL A C 1
ATOM 5374 O O . VAL A 1 693 ? -4.106 9.098 19.949 1.00 75.12 693 VAL A O 1
ATOM 5377 N N . PRO A 1 694 ? -5.061 10.085 18.160 1.00 86.06 694 PRO A N 1
ATOM 5378 C CA . PRO A 1 694 ? -3.802 10.260 17.461 1.00 86.06 694 PRO A CA 1
ATOM 5379 C C . PRO A 1 694 ? -3.013 11.466 17.983 1.00 86.06 694 PRO A C 1
ATOM 5381 O O . PRO A 1 694 ? -3.570 12.510 18.334 1.00 86.06 694 PRO A O 1
ATOM 5384 N N . TYR A 1 695 ? -1.692 11.340 17.943 1.00 88.00 695 TYR A N 1
ATOM 5385 C CA . TYR A 1 695 ? -0.725 12.403 18.212 1.00 88.00 695 TYR A CA 1
ATOM 5386 C C . TYR A 1 695 ? 0.175 12.578 16.993 1.00 88.00 695 TYR A C 1
ATOM 5388 O O . TYR A 1 695 ? 0.497 11.610 16.312 1.00 88.00 695 TYR A O 1
ATOM 5396 N N . TRP A 1 696 ? 0.610 13.799 16.719 1.00 92.00 696 TRP A N 1
ATOM 5397 C CA . TRP A 1 696 ? 1.768 14.038 15.867 1.00 92.00 696 TRP A CA 1
ATOM 5398 C C . TRP A 1 696 ? 3.042 13.836 16.683 1.00 92.00 696 TRP A C 1
ATOM 5400 O O . TRP A 1 696 ? 3.113 14.295 17.823 1.00 92.00 696 TRP A O 1
ATOM 5410 N N . ALA A 1 697 ? 4.020 13.136 16.116 1.00 90.19 697 ALA A N 1
ATOM 5411 C CA . ALA A 1 697 ? 5.208 12.691 16.826 1.00 90.19 697 ALA A CA 1
ATOM 5412 C C . ALA A 1 697 ? 6.494 13.075 16.086 1.00 90.19 697 ALA A C 1
ATOM 5414 O O . ALA A 1 697 ? 6.724 12.652 14.952 1.00 90.19 697 ALA A O 1
ATOM 5415 N N . GLU A 1 698 ? 7.364 13.825 16.759 1.00 86.88 698 GLU A N 1
ATOM 5416 C CA . GLU A 1 698 ? 8.664 14.255 16.233 1.00 86.88 698 GLU A CA 1
ATOM 5417 C C . GLU A 1 698 ? 9.806 13.624 17.055 1.00 86.88 698 GLU A C 1
ATOM 5419 O O . GLU A 1 698 ? 9.730 13.610 18.288 1.00 86.88 698 GLU A O 1
ATOM 5424 N N . PRO A 1 699 ? 10.865 13.074 16.426 1.00 77.00 699 PRO A N 1
ATOM 5425 C CA . PRO A 1 699 ? 12.058 12.629 17.144 1.00 77.00 699 PRO A CA 1
ATOM 5426 C C . PRO A 1 699 ? 12.720 13.796 17.884 1.00 77.00 699 PRO A C 1
ATOM 5428 O O . PRO A 1 699 ? 12.953 14.857 17.305 1.00 77.00 699 PRO A O 1
ATOM 5431 N N . GLU A 1 700 ? 13.056 13.611 19.162 1.00 56.53 700 GLU A N 1
ATOM 5432 C CA . GLU A 1 700 ? 13.722 14.673 19.922 1.00 56.53 700 GLU A CA 1
ATOM 5433 C C . GLU A 1 700 ? 15.079 15.023 19.281 1.00 56.53 700 GLU A C 1
ATOM 5435 O O . GLU A 1 700 ? 15.892 14.146 18.993 1.00 56.53 700 GLU A O 1
ATOM 5440 N N . GLY A 1 701 ? 15.291 16.318 19.021 1.00 46.47 701 GLY A N 1
ATOM 5441 C CA . GLY A 1 701 ? 16.445 16.846 18.285 1.00 46.47 701 GLY A CA 1
ATOM 5442 C C . GLY A 1 701 ? 16.132 17.373 16.877 1.00 46.47 701 GLY A C 1
ATOM 5443 O O . GLY A 1 701 ? 16.949 18.111 16.332 1.00 46.47 701 GLY A O 1
ATOM 5444 N N . SER A 1 702 ? 14.963 17.081 16.288 1.00 37.09 702 SER A N 1
ATOM 5445 C CA . SER A 1 702 ? 14.621 17.542 14.930 1.00 37.09 702 SER A CA 1
ATOM 5446 C C . SER A 1 702 ? 14.010 18.952 14.868 1.00 37.09 702 SER A C 1
ATOM 5448 O O . SER A 1 702 ? 12.871 19.124 14.429 1.00 37.09 702 SER A O 1
ATOM 5450 N N . THR A 1 703 ? 14.761 19.993 15.241 1.00 27.33 703 THR A N 1
ATOM 5451 C CA . THR A 1 703 ? 14.433 21.354 14.774 1.00 27.33 703 THR A CA 1
ATOM 5452 C C . THR A 1 703 ? 14.682 21.450 13.263 1.00 27.33 703 THR A C 1
ATOM 5454 O O . THR A 1 703 ? 15.695 20.978 12.754 1.00 27.33 703 THR A O 1
ATOM 5457 N N . GLN A 1 704 ? 13.735 22.025 12.517 1.00 36.91 704 GLN A N 1
ATOM 5458 C CA . GLN A 1 704 ? 13.704 21.944 11.050 1.00 36.91 704 GLN A CA 1
ATOM 5459 C C . GLN A 1 704 ? 14.915 22.602 10.354 1.00 36.91 704 GLN A C 1
ATOM 5461 O O . GLN A 1 704 ? 14.935 23.810 10.140 1.00 36.91 704 GLN A O 1
ATOM 5466 N N . THR A 1 705 ? 15.892 21.802 9.918 1.00 25.20 705 THR A N 1
ATOM 5467 C CA . THR A 1 705 ? 16.784 22.095 8.775 1.00 25.20 705 THR A CA 1
ATOM 5468 C C . THR A 1 705 ? 17.337 20.798 8.174 1.00 25.20 705 THR A C 1
ATOM 5470 O O . THR A 1 705 ? 17.362 19.759 8.824 1.00 25.20 705 THR A O 1
ATOM 5473 N N . SER A 1 706 ? 17.758 20.850 6.910 1.00 24.34 706 SER A N 1
ATOM 5474 C CA . SER A 1 706 ? 18.253 19.715 6.120 1.00 24.34 706 SER A CA 1
ATOM 5475 C C . SER A 1 706 ? 19.565 20.095 5.415 1.00 24.34 706 SER A C 1
ATOM 5477 O O . SER A 1 706 ? 19.683 21.263 5.032 1.00 24.34 706 SER A O 1
ATOM 5479 N N . PRO A 1 707 ? 20.507 19.167 5.136 1.00 37.97 707 PRO A N 1
ATOM 5480 C CA . PRO A 1 707 ? 20.698 17.812 5.673 1.00 37.97 707 PRO A CA 1
ATOM 5481 C C . PRO A 1 707 ? 22.045 17.669 6.432 1.00 37.97 707 PRO A C 1
ATOM 5483 O O . PRO A 1 707 ? 22.793 18.632 6.552 1.00 37.97 707 PRO A O 1
ATOM 5486 N N . LEU A 1 708 ? 22.386 16.434 6.835 1.00 34.16 708 LEU A N 1
ATOM 5487 C CA . LEU A 1 708 ? 23.649 16.009 7.476 1.00 34.16 708 LEU A CA 1
ATOM 5488 C C . LEU A 1 708 ? 23.872 16.538 8.908 1.00 34.16 708 LEU A C 1
ATOM 5490 O O . LEU A 1 708 ? 24.338 17.651 9.124 1.00 34.16 708 LEU A O 1
ATOM 5494 N N . ALA A 1 709 ? 23.635 15.658 9.882 1.00 24.00 709 ALA A N 1
ATOM 5495 C CA . ALA A 1 709 ? 24.169 15.737 11.239 1.00 24.00 709 ALA A CA 1
ATOM 5496 C C . ALA A 1 709 ? 24.658 14.336 11.654 1.00 24.00 709 ALA A C 1
ATOM 5498 O O . ALA A 1 709 ? 24.155 13.330 11.149 1.00 24.00 709 ALA A O 1
ATOM 5499 N N . GLU A 1 710 ? 25.676 14.280 12.508 1.00 24.50 710 GLU A N 1
ATOM 5500 C CA . GLU A 1 710 ? 26.430 13.058 12.820 1.00 24.50 710 GLU A CA 1
ATOM 5501 C C . GLU A 1 710 ? 25.692 12.136 13.817 1.00 24.50 710 GLU A C 1
ATOM 5503 O O . GLU A 1 710 ? 24.802 12.598 14.539 1.00 24.50 710 GLU A O 1
ATOM 5508 N N . PRO A 1 711 ? 26.040 10.834 13.896 1.00 25.34 711 PRO A N 1
ATOM 5509 C CA . PRO A 1 711 ? 25.500 9.944 14.920 1.00 25.34 711 PRO A CA 1
ATOM 5510 C C . PRO A 1 711 ? 25.869 10.434 16.327 1.00 25.34 711 PRO A C 1
ATOM 5512 O O . PRO A 1 711 ? 27.047 10.550 16.661 1.00 25.34 711 PRO A O 1
ATOM 5515 N N . LEU A 1 712 ? 24.864 10.687 17.169 1.00 25.50 712 LEU A N 1
ATOM 5516 C CA . LEU A 1 712 ? 25.082 10.923 18.597 1.00 25.50 712 LEU A CA 1
ATOM 5517 C C . LEU A 1 712 ? 25.631 9.650 19.258 1.00 25.50 712 LEU A C 1
ATOM 5519 O O . LEU A 1 712 ? 25.146 8.550 18.990 1.00 25.50 712 LEU A O 1
ATOM 5523 N N . GLU A 1 713 ? 26.638 9.809 20.120 1.00 23.80 713 GLU A N 1
ATOM 5524 C CA . GLU A 1 713 ? 27.352 8.687 20.740 1.00 23.80 713 GLU A CA 1
ATOM 5525 C C . GLU A 1 713 ? 26.420 7.738 21.527 1.00 23.80 713 GLU A C 1
ATOM 5527 O O . GLU A 1 713 ? 25.463 8.190 22.171 1.00 23.80 713 GLU A O 1
ATOM 5532 N N . PRO A 1 714 ? 26.701 6.419 21.534 1.00 24.78 714 PRO A N 1
ATOM 5533 C CA . PRO A 1 714 ? 25.884 5.437 22.236 1.00 24.78 714 PRO A CA 1
ATOM 5534 C C . PRO A 1 714 ? 25.978 5.615 23.758 1.00 24.78 714 PRO A C 1
ATOM 5536 O O . PRO A 1 714 ? 26.903 5.136 24.415 1.00 24.78 714 PRO A O 1
ATOM 5539 N N . SER A 1 715 ? 24.977 6.280 24.339 1.00 23.80 715 SER A N 1
ATOM 5540 C CA . SER A 1 715 ? 24.830 6.383 25.794 1.00 23.80 715 SER A CA 1
ATOM 5541 C C . SER A 1 715 ? 24.678 4.977 26.408 1.00 23.80 715 SER A C 1
ATOM 5543 O O . SER A 1 715 ? 23.871 4.182 25.916 1.00 23.80 715 SER A O 1
ATOM 5545 N N . PRO A 1 716 ? 25.462 4.619 27.443 1.00 26.41 716 PRO A N 1
ATOM 5546 C CA . PRO A 1 716 ? 25.744 3.222 27.760 1.00 26.41 716 PRO A CA 1
ATOM 5547 C C . PRO A 1 716 ? 24.525 2.455 28.279 1.00 26.41 716 PRO A C 1
ATOM 5549 O O . PRO A 1 716 ? 23.795 2.917 29.163 1.00 26.41 716 PRO A O 1
ATOM 5552 N N . ALA A 1 717 ? 24.359 1.229 27.776 1.00 29.59 717 ALA A N 1
ATOM 5553 C CA . ALA A 1 717 ? 23.291 0.320 28.167 1.00 29.59 717 ALA A CA 1
ATOM 5554 C C . ALA A 1 717 ? 23.316 0.048 29.682 1.00 29.59 717 ALA A C 1
ATOM 5556 O O . ALA A 1 717 ? 24.202 -0.635 30.200 1.00 29.59 717 ALA A O 1
ATOM 5557 N N . ARG A 1 718 ? 22.317 0.562 30.413 1.00 30.05 718 ARG A N 1
ATOM 5558 C CA . ARG A 1 718 ? 22.159 0.283 31.848 1.00 30.05 718 ARG A CA 1
ATOM 5559 C C . ARG A 1 718 ? 21.632 -1.130 32.065 1.00 30.05 718 ARG A C 1
ATOM 5561 O O . ARG A 1 718 ? 20.428 -1.364 32.129 1.00 30.05 718 ARG A O 1
ATOM 5568 N N . THR A 1 719 ? 22.567 -2.057 32.210 1.00 34.94 719 THR A N 1
ATOM 5569 C CA . THR A 1 719 ? 22.327 -3.439 32.616 1.00 34.94 719 THR A CA 1
ATOM 5570 C C . THR A 1 719 ? 21.594 -3.514 33.958 1.00 34.94 719 THR A C 1
ATOM 5572 O O . THR A 1 719 ? 22.080 -3.065 34.993 1.00 34.94 719 THR A O 1
ATOM 5575 N N . THR A 1 720 ? 20.420 -4.146 33.957 1.00 30.56 720 THR A N 1
ATOM 5576 C CA . THR A 1 720 ? 19.703 -4.561 35.172 1.00 30.56 720 THR A CA 1
ATOM 5577 C C . THR A 1 720 ? 19.243 -6.007 35.022 1.00 30.56 720 THR A C 1
ATOM 5579 O O . THR A 1 720 ? 18.086 -6.288 34.723 1.00 30.56 720 THR A O 1
ATOM 5582 N N . GLY A 1 721 ? 20.185 -6.932 35.196 1.00 33.22 721 GLY A N 1
ATOM 5583 C CA . GLY A 1 721 ? 19.960 -8.374 35.139 1.00 33.22 721 GLY A CA 1
ATOM 5584 C C . GLY A 1 721 ? 21.275 -9.105 35.385 1.00 33.22 721 GLY A C 1
ATOM 5585 O O . GLY A 1 721 ? 22.179 -9.056 34.557 1.00 33.22 721 GLY A O 1
ATOM 5586 N N . THR A 1 722 ? 21.422 -9.720 36.557 1.00 38.31 722 THR A N 1
ATOM 5587 C CA . THR A 1 722 ? 22.675 -10.356 36.985 1.00 38.31 722 THR A CA 1
ATOM 5588 C C . THR A 1 722 ? 22.828 -11.751 36.386 1.00 38.31 722 THR A C 1
ATOM 5590 O O . THR A 1 722 ? 22.453 -12.734 37.024 1.00 38.31 722 THR A O 1
ATOM 5593 N N . ASP A 1 723 ? 23.388 -11.844 35.181 1.00 47.69 723 ASP A N 1
ATOM 5594 C CA . ASP A 1 723 ? 23.779 -13.128 34.591 1.00 47.69 723 ASP A CA 1
ATOM 5595 C C . ASP A 1 723 ? 25.004 -12.965 33.675 1.00 47.69 723 ASP A C 1
ATOM 5597 O O . ASP A 1 723 ? 24.900 -12.751 32.468 1.00 47.69 723 ASP A O 1
ATOM 5601 N N . SER A 1 724 ? 26.191 -12.978 34.288 1.00 53.38 724 SER A N 1
ATOM 5602 C CA . SER A 1 724 ? 27.473 -12.630 33.662 1.00 53.38 724 SER A CA 1
ATOM 5603 C C . SER A 1 724 ? 28.063 -13.785 32.843 1.00 53.38 724 SER A C 1
ATOM 5605 O O . SER A 1 724 ? 29.102 -14.345 33.194 1.00 53.38 724 SER A O 1
ATOM 5607 N N . ASP A 1 725 ? 27.379 -14.154 31.765 1.00 75.81 725 ASP A N 1
ATOM 5608 C CA . ASP A 1 725 ? 27.826 -15.148 30.790 1.00 75.81 725 ASP A CA 1
ATOM 5609 C C . ASP A 1 725 ? 28.710 -14.489 29.710 1.00 75.81 725 ASP A C 1
ATOM 5611 O O . ASP A 1 725 ? 28.197 -13.696 28.911 1.00 75.81 725 ASP A O 1
ATOM 5615 N N . PRO A 1 726 ? 30.021 -14.809 29.638 1.00 80.19 726 PRO A N 1
ATOM 5616 C CA . PRO A 1 726 ? 30.932 -14.193 28.672 1.00 80.19 726 PRO A CA 1
ATOM 5617 C C . PRO A 1 726 ? 30.559 -14.457 27.210 1.00 80.19 726 PRO A C 1
ATOM 5619 O O . PRO A 1 726 ? 30.945 -13.679 26.341 1.00 80.19 726 PRO A O 1
ATOM 5622 N N . PHE A 1 727 ? 29.818 -15.536 26.922 1.00 85.44 727 PHE A N 1
ATOM 5623 C CA . PHE A 1 727 ? 29.335 -15.815 25.570 1.00 85.44 727 PHE A CA 1
ATOM 5624 C C . PHE A 1 727 ? 28.283 -14.788 25.150 1.00 85.44 727 PHE A C 1
ATOM 5626 O O . PHE A 1 727 ? 28.435 -14.113 24.136 1.00 85.44 727 PHE A O 1
ATOM 5633 N N . ARG A 1 728 ? 27.237 -14.613 25.965 1.00 86.25 728 ARG A N 1
ATOM 5634 C CA . ARG A 1 728 ? 26.159 -13.656 25.676 1.00 86.25 728 ARG A CA 1
ATOM 5635 C C . ARG A 1 728 ? 26.632 -12.211 25.714 1.00 86.25 728 ARG A C 1
ATOM 5637 O O . ARG A 1 728 ? 26.214 -11.449 24.850 1.00 86.25 728 ARG A O 1
ATOM 5644 N N . ALA A 1 729 ? 27.523 -11.857 26.642 1.00 82.81 729 ALA A N 1
ATOM 5645 C CA . ALA A 1 729 ? 28.159 -10.540 26.654 1.00 82.81 729 ALA A CA 1
ATOM 5646 C C . ALA A 1 729 ? 28.892 -10.273 25.327 1.00 82.81 729 ALA A C 1
ATOM 5648 O O . ALA A 1 729 ? 28.548 -9.327 24.628 1.00 82.81 729 ALA A O 1
ATOM 5649 N N . GLY A 1 730 ? 29.786 -11.178 24.906 1.00 86.88 730 GLY A N 1
ATOM 5650 C CA . GLY A 1 730 ? 30.511 -11.034 23.642 1.00 86.88 730 GLY A CA 1
ATOM 5651 C C . GLY A 1 730 ? 29.604 -10.977 22.406 1.00 86.88 730 GLY A C 1
ATOM 5652 O O . GLY A 1 730 ? 29.882 -10.211 21.486 1.00 86.88 730 GLY A O 1
ATOM 5653 N N . LEU A 1 731 ? 28.502 -11.737 22.368 1.00 89.75 731 LEU A N 1
ATOM 5654 C CA . LEU A 1 731 ? 27.527 -11.639 21.272 1.00 89.75 731 LEU A CA 1
ATOM 5655 C C . LEU A 1 731 ? 26.807 -10.281 21.256 1.00 89.75 731 LEU A C 1
ATOM 5657 O O . LEU A 1 731 ? 26.630 -9.720 20.176 1.00 89.75 731 LEU A O 1
ATOM 5661 N N . ILE A 1 732 ? 26.419 -9.740 22.418 1.00 84.06 732 ILE A N 1
ATOM 5662 C CA . ILE A 1 732 ? 25.820 -8.398 22.518 1.00 84.06 732 ILE A CA 1
ATOM 5663 C C . ILE A 1 732 ? 26.827 -7.346 22.057 1.00 84.06 732 ILE A C 1
ATOM 5665 O O . ILE A 1 732 ? 26.504 -6.578 21.157 1.00 84.06 732 ILE A O 1
ATOM 5669 N N . ASP A 1 733 ? 28.045 -7.352 22.602 1.00 84.75 733 ASP A N 1
ATOM 5670 C CA . ASP A 1 733 ? 29.080 -6.361 22.288 1.00 84.75 733 ASP A CA 1
ATOM 5671 C C . ASP A 1 733 ? 29.348 -6.304 20.775 1.00 84.75 733 ASP A C 1
ATOM 5673 O O . ASP A 1 733 ? 29.328 -5.228 20.177 1.00 84.75 733 ASP A O 1
ATOM 5677 N N . ARG A 1 734 ? 29.509 -7.467 20.124 1.00 88.75 734 ARG A N 1
ATOM 5678 C CA . ARG A 1 734 ? 29.725 -7.552 18.667 1.00 88.75 734 ARG A CA 1
ATOM 5679 C C . ARG A 1 734 ? 28.492 -7.193 17.834 1.00 88.75 734 ARG A C 1
ATOM 5681 O O . ARG A 1 734 ? 28.649 -6.742 16.702 1.00 88.75 734 ARG A O 1
ATOM 5688 N N . ALA A 1 735 ? 27.283 -7.398 18.354 1.00 82.06 735 ALA A N 1
ATOM 5689 C CA . ALA A 1 735 ? 26.061 -6.992 17.668 1.00 82.06 735 ALA A CA 1
ATOM 5690 C C . ALA A 1 735 ? 25.818 -5.483 17.773 1.00 82.06 735 ALA A C 1
ATOM 5692 O O . ALA A 1 735 ? 25.501 -4.859 16.769 1.00 82.06 735 ALA A O 1
ATOM 5693 N N . THR A 1 736 ? 26.015 -4.887 18.951 1.00 74.38 736 THR A N 1
ATOM 5694 C CA . THR A 1 736 ? 25.897 -3.438 19.168 1.00 74.38 736 THR A CA 1
ATOM 5695 C C . THR A 1 736 ? 26.982 -2.663 18.415 1.00 74.38 736 THR A C 1
ATOM 5697 O O . THR A 1 736 ? 26.695 -1.606 17.861 1.00 74.38 736 THR A O 1
ATOM 5700 N N . ASP A 1 737 ? 28.198 -3.206 18.319 1.00 77.50 737 ASP A N 1
ATOM 5701 C CA . ASP A 1 737 ? 29.277 -2.691 17.463 1.00 77.50 737 ASP A CA 1
ATOM 5702 C C . ASP A 1 737 ? 28.892 -2.671 15.966 1.00 77.50 737 ASP A C 1
ATOM 5704 O O . ASP A 1 737 ? 29.128 -1.680 15.273 1.00 77.50 737 ASP A O 1
ATOM 5708 N N . ALA A 1 738 ? 28.234 -3.728 15.479 1.00 73.62 738 ALA A N 1
ATOM 5709 C CA . ALA A 1 738 ? 27.712 -3.799 14.114 1.00 73.62 738 ALA A CA 1
ATOM 5710 C C . ALA A 1 738 ? 26.510 -2.854 13.891 1.00 73.62 738 ALA A C 1
ATOM 5712 O O . ALA A 1 738 ? 26.519 -2.072 12.939 1.00 73.62 738 ALA A O 1
ATOM 5713 N N . GLU A 1 739 ? 25.517 -2.837 14.793 1.00 68.31 739 GLU A N 1
ATOM 5714 C CA . GLU A 1 739 ? 24.380 -1.897 14.731 1.00 68.31 739 GLU A CA 1
ATOM 5715 C C . GLU A 1 739 ? 24.854 -0.433 14.776 1.00 68.31 739 GLU A C 1
ATOM 5717 O O . GLU A 1 739 ? 24.315 0.404 14.054 1.00 68.31 739 GLU A O 1
ATOM 5722 N N . GLY A 1 740 ? 25.913 -0.131 15.538 1.00 52.84 740 GLY A N 1
ATOM 5723 C CA . GLY A 1 740 ? 26.553 1.189 15.589 1.00 52.84 740 GLY A CA 1
ATOM 5724 C C . GLY A 1 740 ? 27.217 1.628 14.276 1.00 52.84 740 GLY A C 1
ATOM 5725 O O . GLY A 1 740 ? 27.350 2.827 14.037 1.00 52.84 740 GLY A O 1
ATOM 5726 N N . ARG A 1 741 ? 27.579 0.685 13.394 1.00 71.94 741 ARG A N 1
ATOM 5727 C CA . ARG A 1 741 ? 28.004 0.952 12.004 1.00 71.94 741 ARG A CA 1
ATOM 5728 C C . ARG A 1 741 ? 26.857 0.891 10.986 1.00 71.94 741 ARG A C 1
ATOM 5730 O O . ARG A 1 741 ? 27.087 1.148 9.808 1.00 71.94 741 ARG A O 1
ATOM 5737 N N . GLY A 1 742 ? 25.639 0.547 11.408 1.00 63.03 742 GLY A N 1
ATOM 5738 C CA . GLY A 1 742 ? 24.515 0.260 10.511 1.00 63.03 742 GLY A CA 1
ATOM 5739 C C . GLY A 1 742 ? 24.619 -1.091 9.786 1.00 63.03 742 GLY A C 1
ATOM 5740 O O . GLY A 1 742 ? 23.879 -1.336 8.834 1.00 63.03 742 GLY A O 1
ATOM 5741 N N . GLU A 1 743 ? 25.523 -1.975 10.216 1.00 79.19 743 GLU A N 1
ATOM 5742 C CA . GLU A 1 743 ? 25.694 -3.315 9.653 1.00 79.19 743 GLU A CA 1
ATOM 5743 C C . GLU A 1 743 ? 24.572 -4.254 10.129 1.00 79.19 743 GLU A C 1
ATOM 5745 O O . GLU A 1 743 ? 24.185 -4.256 11.296 1.00 79.19 743 GLU A O 1
ATOM 5750 N N . THR A 1 744 ? 24.074 -5.116 9.238 1.00 81.38 744 THR A N 1
ATOM 5751 C CA . THR A 1 744 ? 23.125 -6.198 9.588 1.00 81.38 744 THR A CA 1
ATOM 5752 C C . THR A 1 744 ? 23.806 -7.564 9.751 1.00 81.38 744 THR A C 1
ATOM 5754 O O . THR A 1 744 ? 23.177 -8.534 10.190 1.00 81.38 744 THR A O 1
ATOM 5757 N N . VAL A 1 745 ? 25.103 -7.634 9.433 1.00 90.88 745 VAL A N 1
ATOM 5758 C CA . VAL A 1 745 ? 25.916 -8.852 9.362 1.00 90.88 745 VAL A CA 1
ATOM 5759 C C . VAL A 1 745 ? 27.180 -8.687 10.206 1.00 90.88 745 VAL A C 1
ATOM 5761 O O . VAL A 1 745 ? 27.941 -7.747 10.002 1.00 90.88 745 VAL A O 1
ATOM 5764 N N . VAL A 1 746 ? 27.447 -9.631 11.111 1.00 92.38 746 VAL A N 1
ATOM 5765 C CA . VAL A 1 746 ? 28.685 -9.683 11.903 1.00 92.38 746 VAL A CA 1
ATOM 5766 C C . VAL A 1 746 ? 29.697 -10.612 11.228 1.00 92.38 746 VAL A C 1
ATOM 5768 O O . VAL A 1 746 ? 29.396 -11.776 10.951 1.00 92.38 746 VAL A O 1
ATOM 5771 N N . LYS A 1 747 ? 30.922 -10.122 11.000 1.00 93.94 747 LYS A N 1
ATOM 5772 C CA . LYS A 1 747 ? 32.031 -10.912 10.432 1.00 93.94 747 LYS A CA 1
ATOM 5773 C C . LYS A 1 747 ? 32.618 -11.862 11.489 1.00 93.94 747 LYS A C 1
ATOM 5775 O O . LYS A 1 747 ? 33.047 -11.413 12.554 1.00 93.94 747 LYS A O 1
ATOM 5780 N N . GLY A 1 748 ? 32.623 -13.165 11.231 1.00 91.62 748 GLY A N 1
ATOM 5781 C CA . GLY A 1 748 ? 33.253 -14.189 12.073 1.00 91.62 748 GLY A CA 1
ATOM 5782 C C . GLY A 1 748 ? 34.742 -14.395 11.765 1.00 91.62 748 GLY A C 1
ATOM 5783 O O . GLY A 1 748 ? 35.357 -13.612 11.039 1.00 91.62 748 GLY A O 1
ATOM 5784 N N . ARG A 1 749 ? 35.322 -15.472 12.308 1.00 90.94 749 ARG A N 1
ATOM 5785 C CA . ARG A 1 749 ? 36.617 -16.025 11.858 1.00 90.94 749 ARG A CA 1
ATOM 5786 C C . ARG A 1 749 ? 36.468 -16.684 10.468 1.00 90.94 749 ARG A C 1
ATOM 5788 O O . ARG A 1 749 ? 35.365 -17.056 10.084 1.00 90.94 749 ARG A O 1
ATOM 5795 N N . ASP A 1 750 ? 37.564 -16.820 9.715 1.00 85.50 750 ASP A N 1
ATOM 5796 C CA . ASP A 1 750 ? 37.738 -17.714 8.549 1.00 85.50 750 ASP A CA 1
ATOM 5797 C C . ASP A 1 750 ? 36.583 -17.714 7.526 1.00 85.50 750 ASP A C 1
ATOM 5799 O O . ASP A 1 750 ? 36.146 -18.747 7.019 1.00 85.50 750 ASP A O 1
ATOM 5803 N N . GLY A 1 751 ? 36.081 -16.517 7.208 1.00 88.75 751 GLY A N 1
ATOM 5804 C CA . GLY A 1 751 ? 35.042 -16.309 6.195 1.00 88.75 751 GLY A CA 1
ATOM 5805 C C . GLY A 1 751 ? 33.609 -16.607 6.650 1.00 88.75 751 GLY A C 1
ATOM 5806 O O . GLY A 1 751 ? 32.703 -16.535 5.820 1.00 88.75 751 GLY A O 1
ATOM 5807 N N . TRP A 1 752 ? 33.385 -16.923 7.930 1.00 95.12 752 TRP A N 1
ATOM 5808 C CA . TRP A 1 752 ? 32.048 -17.044 8.516 1.00 95.12 752 TRP A CA 1
ATOM 5809 C C . TRP A 1 752 ? 31.365 -15.677 8.647 1.00 95.12 752 TRP A C 1
ATOM 5811 O O . TRP A 1 752 ? 32.001 -14.686 9.000 1.00 95.12 752 TRP A O 1
ATOM 5821 N N . LEU A 1 753 ? 30.051 -15.637 8.429 1.00 95.69 753 LEU A N 1
ATOM 5822 C CA . LEU A 1 753 ? 29.185 -14.470 8.612 1.00 95.69 753 LEU A CA 1
ATOM 5823 C C . LEU A 1 753 ? 27.968 -14.838 9.476 1.00 95.69 753 LEU A C 1
ATOM 5825 O O . LEU A 1 753 ? 27.494 -15.975 9.425 1.00 95.69 753 LEU A O 1
ATOM 5829 N N . TYR A 1 754 ? 27.443 -13.882 10.243 1.00 95.56 754 TYR A N 1
ATOM 5830 C CA . TYR A 1 754 ? 26.303 -14.079 11.151 1.00 95.56 754 TYR A CA 1
ATOM 5831 C C . TYR A 1 754 ? 25.293 -12.935 11.063 1.00 95.56 754 TYR A C 1
ATOM 5833 O O . TYR A 1 754 ? 25.671 -11.796 10.805 1.00 95.56 754 TYR A O 1
ATOM 5841 N N . LEU A 1 755 ? 24.016 -13.209 11.340 1.00 90.88 755 LEU A N 1
ATOM 5842 C CA . LEU A 1 755 ? 23.004 -12.161 11.495 1.00 90.88 755 LEU A CA 1
ATOM 5843 C C . LEU A 1 755 ? 23.177 -11.436 12.835 1.00 90.88 755 LEU A C 1
ATOM 5845 O O . LEU A 1 755 ? 23.140 -12.068 13.893 1.00 90.88 755 LEU A O 1
ATOM 5849 N N . VAL A 1 756 ? 23.213 -10.102 12.809 1.00 86.06 756 VAL A N 1
ATOM 5850 C CA . VAL A 1 756 ? 23.123 -9.256 14.018 1.00 86.06 756 VAL A CA 1
ATOM 5851 C C . VAL A 1 756 ? 21.896 -9.624 14.863 1.00 86.06 756 VAL A C 1
ATOM 5853 O O . VAL A 1 756 ? 21.980 -9.780 16.081 1.00 86.06 756 VAL A O 1
ATOM 5856 N N . GLY A 1 757 ? 20.755 -9.868 14.209 1.00 81.88 757 GLY A N 1
ATOM 5857 C CA . GLY A 1 757 ? 19.520 -10.286 14.875 1.00 81.88 757 GLY A CA 1
ATOM 5858 C C . GLY A 1 757 ? 19.610 -11.633 15.607 1.00 81.88 757 GLY A C 1
ATOM 5859 O O . GLY A 1 757 ? 18.863 -11.835 16.563 1.00 81.88 757 GLY A O 1
ATOM 5860 N N . GLU A 1 758 ? 20.519 -12.527 15.207 1.00 89.12 758 GLU A N 1
ATOM 5861 C CA . GLU A 1 758 ? 20.771 -13.795 15.902 1.00 89.12 758 GLU A CA 1
ATOM 5862 C C . GLU A 1 758 ? 21.586 -13.567 17.182 1.00 89.12 758 GLU A C 1
ATOM 5864 O O . GLU A 1 758 ? 21.190 -14.027 18.254 1.00 89.12 758 GLU A O 1
ATOM 5869 N N . PHE A 1 759 ? 22.677 -12.800 17.089 1.00 90.88 759 PHE A N 1
ATOM 5870 C CA . PHE A 1 759 ? 23.532 -12.463 18.231 1.00 90.88 759 PHE A CA 1
ATOM 5871 C C . PHE A 1 759 ? 22.734 -11.755 19.336 1.00 90.88 759 PHE A C 1
ATOM 5873 O O . PHE A 1 759 ? 22.793 -12.160 20.498 1.00 90.88 759 PHE A O 1
ATOM 5880 N N . LEU A 1 760 ? 21.918 -10.759 18.968 1.00 82.50 760 LEU A N 1
ATOM 5881 C CA . LEU A 1 760 ? 21.041 -10.048 19.905 1.00 82.50 760 LEU A CA 1
ATOM 5882 C C . LEU A 1 760 ? 20.032 -10.987 20.570 1.00 82.50 760 LEU A C 1
ATOM 5884 O O . LEU A 1 760 ? 19.836 -10.918 21.780 1.00 82.50 760 LEU A O 1
ATOM 5888 N N . HIS A 1 761 ? 19.405 -11.873 19.791 1.00 84.69 761 HIS A N 1
ATOM 5889 C CA . HIS A 1 761 ? 18.435 -12.850 20.285 1.00 84.69 761 HIS A CA 1
ATOM 5890 C C . HIS A 1 761 ? 19.044 -13.797 21.334 1.00 84.69 761 HIS A C 1
ATOM 5892 O O . HIS A 1 761 ? 18.435 -14.008 22.383 1.00 84.69 761 HIS A O 1
ATOM 5898 N N . LEU A 1 762 ? 20.258 -14.306 21.092 1.00 86.56 762 LEU A N 1
ATOM 5899 C CA . LEU A 1 762 ? 20.997 -15.106 22.075 1.00 86.56 762 LEU A CA 1
ATOM 5900 C C . LEU A 1 762 ? 21.394 -14.275 23.304 1.00 86.56 762 LEU A C 1
ATOM 5902 O O . LEU A 1 762 ? 21.305 -14.763 24.432 1.00 86.56 762 LEU A O 1
ATOM 5906 N N . GLY A 1 763 ? 21.777 -13.014 23.093 1.00 81.75 763 GLY A N 1
ATOM 5907 C CA . GLY A 1 763 ? 22.145 -12.064 24.139 1.00 81.75 763 GLY A CA 1
ATOM 5908 C C . GLY A 1 763 ? 21.044 -11.791 25.170 1.00 81.75 763 GLY A C 1
ATOM 5909 O O . GLY A 1 763 ? 21.342 -11.750 26.363 1.00 81.75 763 GLY A O 1
ATOM 5910 N N . MET A 1 764 ? 19.776 -11.657 24.747 1.00 70.25 764 MET A N 1
ATOM 5911 C CA . MET A 1 764 ? 18.675 -11.183 25.617 1.00 70.25 764 MET A CA 1
ATOM 5912 C C . MET A 1 764 ? 18.420 -12.031 26.877 1.00 70.25 764 MET A C 1
ATOM 5914 O O . MET A 1 764 ? 17.796 -11.565 27.829 1.00 70.25 764 MET A O 1
ATOM 5918 N N . GLY A 1 765 ? 18.849 -13.293 26.891 1.00 70.44 765 GLY A N 1
ATOM 5919 C CA . GLY A 1 765 ? 18.651 -14.184 28.027 1.00 70.44 765 GLY A CA 1
ATOM 5920 C C . GLY A 1 765 ? 17.218 -14.726 28.138 1.00 70.44 765 GLY A C 1
ATOM 5921 O O . GLY A 1 765 ? 16.756 -15.440 27.246 1.00 70.44 765 GLY A O 1
ATOM 5922 N N . ARG A 1 766 ? 16.512 -14.440 29.246 1.00 68.31 766 ARG A N 1
ATOM 5923 C CA . ARG A 1 766 ? 15.144 -14.943 29.516 1.00 68.31 766 ARG A CA 1
ATOM 5924 C C . ARG A 1 766 ? 14.090 -14.255 28.640 1.00 68.31 766 ARG A C 1
ATOM 5926 O O . ARG A 1 766 ? 13.353 -13.385 29.096 1.00 68.31 766 ARG A O 1
ATOM 5933 N N . PHE A 1 767 ? 13.986 -14.688 27.388 1.00 65.06 767 PHE A N 1
ATOM 5934 C CA . PHE A 1 767 ? 13.084 -14.086 26.405 1.00 65.06 767 PHE A CA 1
ATOM 5935 C C . PHE A 1 767 ? 11.584 -14.378 26.608 1.00 65.06 767 PHE A C 1
ATOM 5937 O O . PHE A 1 767 ? 10.756 -13.674 26.038 1.00 65.06 767 PHE A O 1
ATOM 5944 N N . THR A 1 768 ? 11.220 -15.377 27.417 1.00 54.09 768 THR A N 1
ATOM 5945 C CA . THR A 1 768 ? 9.819 -15.700 27.750 1.00 54.09 768 THR A CA 1
ATOM 5946 C C . THR A 1 768 ? 9.294 -14.849 28.907 1.00 54.09 768 THR A C 1
ATOM 5948 O O . THR A 1 768 ? 8.290 -14.165 28.765 1.00 54.09 768 THR A O 1
ATOM 5951 N N . GLU A 1 769 ? 10.018 -14.809 30.030 1.00 42.16 769 GLU A N 1
ATOM 5952 C CA . GLU A 1 769 ? 9.620 -14.064 31.238 1.00 42.16 769 GLU A CA 1
ATOM 5953 C C . GLU A 1 769 ? 9.607 -12.536 31.055 1.00 42.16 769 GLU A C 1
ATOM 5955 O O . GLU A 1 769 ? 8.984 -11.837 31.850 1.00 42.16 769 GLU A O 1
ATOM 5960 N N . GLN A 1 770 ? 10.277 -12.010 30.023 1.00 42.88 770 GLN A N 1
ATOM 5961 C CA . GLN A 1 770 ? 10.220 -10.587 29.657 1.00 42.88 770 GLN A CA 1
ATOM 5962 C C . GLN A 1 770 ? 9.160 -10.266 28.589 1.00 42.88 770 GLN A C 1
ATOM 5964 O O . GLN A 1 770 ? 8.744 -9.115 28.488 1.00 42.88 770 GLN A O 1
ATOM 5969 N N . GLY A 1 771 ? 8.707 -11.270 27.830 1.00 41.91 771 GLY A N 1
ATOM 5970 C CA . GLY A 1 771 ? 7.632 -11.174 26.841 1.00 41.91 771 GLY A CA 1
ATOM 5971 C C . GLY A 1 771 ? 7.938 -10.351 25.570 1.00 41.91 771 GLY A C 1
ATOM 5972 O O . GLY A 1 771 ? 8.598 -9.306 25.606 1.00 41.91 771 GLY A O 1
ATOM 5973 N N . PRO A 1 772 ? 7.400 -10.744 24.401 1.00 36.62 772 PRO A N 1
ATOM 5974 C CA . PRO A 1 772 ? 7.357 -9.875 23.232 1.00 36.62 772 PRO A CA 1
ATOM 5975 C C . PRO A 1 772 ? 6.227 -8.842 23.400 1.00 36.62 772 PRO A C 1
ATOM 5977 O O . PRO A 1 772 ? 5.171 -8.987 22.794 1.00 36.62 772 PRO A O 1
ATOM 5980 N N . ALA A 1 773 ? 6.425 -7.802 24.222 1.00 34.59 773 ALA A N 1
ATOM 5981 C CA . ALA A 1 773 ? 5.391 -6.786 24.463 1.00 34.59 773 ALA A CA 1
ATOM 5982 C C . ALA A 1 773 ? 4.801 -6.235 23.142 1.00 34.59 773 ALA A C 1
ATOM 5984 O O . ALA A 1 773 ? 5.541 -5.834 22.235 1.00 34.59 773 ALA A O 1
ATOM 5985 N N . GLY A 1 774 ? 3.468 -6.286 23.037 1.00 40.28 774 GLY A N 1
ATOM 5986 C CA . GLY A 1 774 ? 2.703 -6.062 21.802 1.00 40.28 774 GLY A CA 1
ATOM 5987 C C . GLY A 1 774 ? 2.251 -7.333 21.059 1.00 40.28 774 GLY A C 1
ATOM 5988 O O . GLY A 1 774 ? 1.501 -7.222 20.096 1.00 40.28 774 GLY A O 1
ATOM 5989 N N . GLY A 1 775 ? 2.666 -8.533 21.478 1.00 45.22 775 GLY A N 1
ATOM 5990 C CA . GLY A 1 775 ? 2.226 -9.812 20.904 1.00 45.22 775 GLY A CA 1
ATOM 5991 C C . GLY A 1 775 ? 1.954 -10.881 21.966 1.00 45.22 775 GLY A C 1
ATOM 5992 O O . GLY A 1 775 ? 2.318 -10.717 23.130 1.00 45.22 775 GLY A O 1
ATOM 5993 N N . SER A 1 776 ? 1.325 -11.994 21.569 1.00 53.44 776 SER A N 1
ATOM 5994 C CA . SER A 1 776 ? 1.208 -13.158 22.463 1.00 53.44 776 SER A CA 1
ATOM 5995 C C . SER A 1 776 ? 2.564 -13.857 22.625 1.00 53.44 776 SER A C 1
ATOM 5997 O O . SER A 1 776 ? 3.422 -13.760 21.743 1.00 53.44 776 SER A O 1
ATOM 5999 N N . ASP A 1 777 ? 2.775 -14.537 23.757 1.00 74.62 777 ASP A N 1
ATOM 6000 C CA . ASP A 1 777 ? 3.982 -15.341 23.994 1.00 74.62 777 ASP A CA 1
ATOM 6001 C C . ASP A 1 777 ? 4.116 -16.398 22.870 1.00 74.62 777 ASP A C 1
ATOM 6003 O O . ASP A 1 777 ? 3.111 -17.024 22.506 1.00 74.62 777 ASP A O 1
ATOM 6007 N N . PRO A 1 778 ? 5.311 -16.619 22.282 1.00 85.12 778 PRO A N 1
ATOM 6008 C CA . PRO A 1 778 ? 5.522 -17.719 21.342 1.00 85.12 778 PRO A CA 1
ATOM 6009 C C . PRO A 1 778 ? 5.048 -19.076 21.891 1.00 85.12 778 PRO A C 1
ATOM 6011 O O . PRO A 1 778 ? 4.513 -19.870 21.119 1.00 85.12 778 PRO A O 1
ATOM 6014 N N . ALA A 1 779 ? 5.153 -19.338 23.201 1.00 87.75 779 ALA A N 1
ATOM 6015 C CA . ALA A 1 779 ? 4.575 -20.527 23.832 1.00 87.75 779 ALA A CA 1
ATOM 6016 C C . ALA A 1 779 ? 3.059 -20.598 23.616 1.00 87.75 779 ALA A C 1
ATOM 6018 O O . ALA A 1 779 ? 2.549 -21.611 23.143 1.00 87.75 779 ALA A O 1
ATOM 6019 N N . ASP A 1 780 ? 2.353 -19.505 23.900 1.00 87.38 780 ASP A N 1
ATOM 6020 C CA . ASP A 1 780 ? 0.899 -19.389 23.790 1.00 87.38 780 ASP A CA 1
ATOM 6021 C C . ASP A 1 780 ? 0.407 -19.639 22.358 1.00 87.38 780 ASP A C 1
ATOM 6023 O O . ASP A 1 780 ? -0.594 -20.325 22.153 1.00 87.38 780 ASP A O 1
ATOM 6027 N N . ALA A 1 781 ? 1.116 -19.106 21.359 1.00 90.19 781 ALA A N 1
ATOM 6028 C CA . ALA A 1 781 ? 0.783 -19.282 19.946 1.00 90.19 781 ALA A CA 1
ATOM 6029 C C . ALA A 1 781 ? 1.137 -20.680 19.400 1.00 90.19 781 ALA A C 1
ATOM 6031 O O . ALA A 1 781 ? 0.456 -21.173 18.496 1.00 90.19 781 ALA A O 1
ATOM 6032 N N . ILE A 1 782 ? 2.174 -21.332 19.940 1.00 94.19 782 ILE A N 1
ATOM 6033 C CA . ILE A 1 782 ? 2.531 -22.716 19.588 1.00 94.19 782 ILE A CA 1
ATOM 6034 C C . ILE A 1 782 ? 1.554 -23.709 20.229 1.00 94.19 782 ILE A C 1
ATOM 6036 O O . ILE A 1 782 ? 1.086 -24.625 19.553 1.00 94.19 782 ILE A O 1
ATOM 6040 N N . VAL A 1 783 ? 1.209 -23.515 21.505 1.00 95.12 783 VAL A N 1
ATOM 6041 C CA . VAL A 1 783 ? 0.265 -24.365 22.249 1.00 95.12 783 VAL A CA 1
ATOM 6042 C C . VAL A 1 783 ? -1.159 -24.228 21.701 1.00 95.12 783 VAL A C 1
ATOM 6044 O O . VAL A 1 783 ? -1.834 -25.239 21.528 1.00 95.12 783 VAL A O 1
ATOM 6047 N N . ASP A 1 784 ? -1.599 -23.022 21.331 1.00 95.44 784 ASP A N 1
ATOM 6048 C CA . ASP A 1 784 ? -2.878 -22.812 20.635 1.00 95.44 784 ASP A CA 1
ATOM 6049 C C . ASP A 1 784 ? -2.947 -23.597 19.310 1.00 95.44 784 ASP A C 1
ATOM 6051 O O . ASP A 1 784 ? -3.890 -24.358 19.077 1.00 95.44 784 ASP A O 1
ATOM 6055 N N . PHE A 1 785 ? -1.915 -23.493 18.466 1.00 96.75 785 PHE A N 1
ATOM 6056 C CA . PHE A 1 785 ? -1.874 -24.219 17.193 1.00 96.75 785 PHE A CA 1
ATOM 6057 C C . PHE A 1 785 ? -1.767 -25.744 17.382 1.00 96.75 785 PHE A C 1
ATOM 6059 O O . PHE A 1 785 ? -2.407 -26.500 16.650 1.00 96.75 785 PHE A O 1
ATOM 6066 N N . HIS A 1 786 ? -1.038 -26.207 18.404 1.00 97.56 786 HIS A N 1
ATOM 6067 C CA . HIS A 1 786 ? -1.013 -27.614 18.813 1.00 97.56 786 HIS A CA 1
ATOM 6068 C C . HIS A 1 786 ? -2.416 -28.124 19.170 1.00 97.56 786 HIS A C 1
ATOM 6070 O O . HIS A 1 786 ? -2.858 -29.126 18.609 1.00 97.56 786 HIS A O 1
ATOM 6076 N N . GLN A 1 787 ? -3.140 -27.406 20.035 1.00 97.31 787 GLN A N 1
ATOM 6077 C CA . GLN A 1 787 ? -4.493 -27.762 20.476 1.00 97.31 787 GLN A CA 1
ATOM 6078 C C . GLN A 1 787 ? -5.535 -27.673 19.352 1.00 97.31 787 GLN A C 1
ATOM 6080 O O . GLN A 1 787 ? -6.562 -28.351 19.402 1.00 97.31 787 GLN A O 1
ATOM 6085 N N . GLN A 1 788 ? -5.319 -26.831 18.338 1.00 97.12 788 GLN A N 1
ATOM 6086 C CA . GLN A 1 788 ? -6.140 -26.820 17.124 1.00 97.12 788 GLN A CA 1
ATOM 6087 C C . GLN A 1 788 ? -5.931 -28.085 16.284 1.00 97.12 788 GLN A C 1
ATOM 6089 O O . GLN A 1 788 ? -6.905 -28.737 15.910 1.00 97.12 788 GLN A O 1
ATOM 6094 N N . LEU A 1 789 ? -4.676 -28.456 16.016 1.00 97.69 789 LEU A N 1
ATOM 6095 C CA . LEU A 1 789 ? -4.349 -29.651 15.234 1.00 97.69 789 LEU A CA 1
ATOM 6096 C C . LEU A 1 789 ? -4.754 -30.944 15.957 1.00 97.69 789 LEU A C 1
ATOM 6098 O O . LEU A 1 789 ? -5.342 -31.825 15.330 1.00 97.69 789 LEU A O 1
ATOM 6102 N N . GLU A 1 790 ? -4.560 -31.023 17.276 1.00 96.75 790 GLU A N 1
ATOM 6103 C CA . GLU A 1 790 ? -5.005 -32.157 18.094 1.00 96.75 790 GLU A CA 1
ATOM 6104 C C . GLU A 1 790 ? -6.526 -32.369 17.984 1.00 96.75 790 GLU A C 1
ATOM 6106 O O . GLU A 1 790 ? -6.978 -33.489 17.737 1.00 96.75 790 GLU A O 1
ATOM 6111 N N . ARG A 1 791 ? -7.323 -31.289 18.044 1.00 95.75 791 ARG A N 1
ATOM 6112 C CA . ARG A 1 791 ? -8.783 -31.333 17.819 1.00 95.75 791 ARG A CA 1
ATOM 6113 C C . ARG A 1 791 ? -9.175 -31.826 16.421 1.00 95.75 791 ARG A C 1
ATOM 6115 O O . ARG A 1 791 ? -10.257 -32.389 16.269 1.00 95.75 791 ARG A O 1
ATOM 6122 N N . ALA A 1 792 ? -8.316 -31.647 15.418 1.00 94.38 792 ALA A N 1
ATOM 6123 C CA . ALA A 1 792 ? -8.499 -32.193 14.072 1.00 94.38 792 ALA A CA 1
ATOM 6124 C C . ALA A 1 792 ? -7.989 -33.645 13.916 1.00 94.38 792 ALA A C 1
ATOM 6126 O O . ALA A 1 792 ? -8.163 -34.238 12.850 1.00 94.38 792 ALA A O 1
ATOM 6127 N N . GLY A 1 793 ? -7.370 -34.231 14.949 1.00 96.06 793 GLY A N 1
ATOM 6128 C CA . GLY A 1 793 ? -6.723 -35.546 14.884 1.00 96.06 793 GLY A CA 1
ATOM 6129 C C . GLY A 1 793 ? -5.380 -35.535 14.144 1.00 96.06 793 GLY A C 1
ATOM 6130 O O . GLY A 1 793 ? -5.014 -36.540 13.531 1.00 96.06 793 GLY A O 1
ATOM 6131 N N . ILE A 1 794 ? -4.679 -34.397 14.164 1.00 97.44 794 ILE A N 1
ATOM 6132 C CA . ILE A 1 794 ? -3.434 -34.138 13.435 1.00 97.44 794 ILE A CA 1
ATOM 6133 C C . ILE A 1 794 ? -2.310 -33.871 14.445 1.00 97.44 794 ILE A C 1
ATOM 6135 O O . ILE A 1 794 ? -2.443 -33.046 15.345 1.00 97.44 794 ILE A O 1
ATOM 6139 N N . GLU A 1 795 ? -1.185 -34.563 14.296 1.00 97.06 795 GLU A N 1
ATOM 6140 C CA . GLU A 1 795 ? -0.006 -34.372 15.146 1.00 97.06 795 GLU A CA 1
ATOM 6141 C C . GLU A 1 795 ? 0.764 -33.091 14.777 1.00 97.06 795 GLU A C 1
ATOM 6143 O O . GLU A 1 795 ? 0.856 -32.748 13.600 1.00 97.06 795 GLU A O 1
ATOM 6148 N N . LEU A 1 796 ? 1.345 -32.398 15.765 1.00 98.25 796 LEU A N 1
ATOM 6149 C CA . LEU A 1 796 ? 2.264 -31.275 15.542 1.00 98.25 796 LEU A CA 1
ATOM 6150 C C . LEU A 1 796 ? 3.677 -31.636 16.011 1.00 98.25 796 LEU A C 1
ATOM 6152 O O . LEU A 1 796 ? 3.894 -31.902 17.194 1.00 98.25 796 LEU A O 1
ATOM 6156 N N . LEU A 1 797 ? 4.639 -31.546 15.094 1.00 98.19 797 LEU A N 1
ATOM 6157 C CA . LEU A 1 797 ? 6.071 -31.569 15.380 1.00 98.19 797 LEU A CA 1
ATOM 6158 C C . LEU A 1 797 ? 6.617 -30.143 15.254 1.00 98.19 797 LEU A C 1
ATOM 6160 O O . LEU A 1 797 ? 6.656 -29.591 14.154 1.00 98.19 797 LEU A O 1
ATOM 6164 N N . PHE A 1 798 ? 7.042 -29.540 16.363 1.00 98.06 798 PHE A N 1
ATOM 6165 C CA . PHE A 1 798 ? 7.658 -28.212 16.363 1.00 98.06 798 PHE A CA 1
ATOM 6166 C C . PHE A 1 798 ? 9.186 -28.332 16.304 1.00 98.06 798 PHE A C 1
ATOM 6168 O O . PHE A 1 798 ? 9.795 -28.995 17.148 1.00 98.06 798 PHE A O 1
ATOM 6175 N N . VAL A 1 799 ? 9.808 -27.692 15.312 1.00 97.62 799 VAL A N 1
ATOM 6176 C CA . VAL A 1 799 ? 11.250 -27.777 15.035 1.00 97.62 799 VAL A CA 1
ATOM 6177 C C . VAL A 1 799 ? 11.862 -26.372 15.006 1.00 97.62 799 VAL A C 1
ATOM 6179 O O . VAL A 1 799 ? 11.901 -25.725 13.956 1.00 97.62 799 VAL A O 1
ATOM 6182 N N . PRO A 1 800 ? 12.339 -25.866 16.154 1.00 95.06 800 PRO A N 1
ATOM 6183 C CA . PRO A 1 800 ? 13.103 -24.631 16.192 1.00 95.06 800 PRO A CA 1
ATOM 6184 C C . PRO A 1 800 ? 14.488 -24.857 15.567 1.00 95.06 800 PRO A C 1
ATOM 6186 O O . PRO A 1 800 ? 15.271 -25.676 16.058 1.00 95.06 800 PRO A O 1
ATOM 6189 N N . VAL A 1 801 ? 14.811 -24.129 14.494 1.00 95.56 801 VAL A N 1
ATOM 6190 C CA . VAL A 1 801 ? 16.159 -24.170 13.900 1.00 95.56 801 VAL A CA 1
ATOM 6191 C C . VAL A 1 801 ? 17.124 -23.476 14.863 1.00 95.56 801 VAL A C 1
ATOM 6193 O O . VAL A 1 801 ? 16.864 -22.330 15.239 1.00 95.56 801 VAL A O 1
ATOM 6196 N N . PRO A 1 802 ? 18.212 -24.131 15.306 1.00 94.75 802 PRO A N 1
ATOM 6197 C CA . PRO A 1 802 ? 19.129 -23.534 16.264 1.00 94.75 802 PRO A CA 1
ATOM 6198 C C . PRO A 1 802 ? 19.938 -22.405 15.623 1.00 94.75 802 PRO A C 1
ATOM 6200 O O . PRO A 1 802 ? 20.408 -22.540 14.499 1.00 94.75 802 PRO A O 1
ATOM 6203 N N . ALA A 1 803 ? 20.161 -21.328 16.375 1.00 93.31 803 ALA A N 1
ATOM 6204 C CA . ALA A 1 803 ? 21.038 -20.236 15.968 1.00 93.31 803 ALA A CA 1
ATOM 6205 C C . ALA A 1 803 ? 22.446 -20.740 15.594 1.00 93.31 803 ALA A C 1
ATOM 6207 O O . ALA A 1 803 ? 23.060 -21.522 16.335 1.00 93.31 803 ALA A O 1
ATOM 6208 N N . LYS A 1 804 ? 22.975 -20.246 14.472 1.00 95.19 804 LYS A N 1
ATOM 6209 C CA . LYS A 1 804 ? 24.263 -20.623 13.874 1.00 95.19 804 LYS A CA 1
ATOM 6210 C C . LYS A 1 804 ? 25.418 -20.484 14.873 1.00 95.19 804 LYS A C 1
ATOM 6212 O O . LYS A 1 804 ? 26.257 -21.381 14.980 1.00 95.19 804 LYS A O 1
ATOM 6217 N N . ALA A 1 805 ? 25.409 -19.428 15.686 1.00 93.00 805 ALA A N 1
ATOM 6218 C CA . ALA A 1 805 ? 26.393 -19.164 16.735 1.00 93.00 805 ALA A CA 1
ATOM 6219 C C . ALA A 1 805 ? 26.331 -20.128 17.940 1.00 93.00 805 ALA A C 1
ATOM 6221 O O . ALA A 1 805 ? 27.329 -20.256 18.640 1.00 93.00 805 ALA A O 1
ATOM 6222 N N . ILE A 1 806 ? 25.234 -20.863 18.188 1.00 91.00 806 ILE A N 1
ATOM 6223 C CA . ILE A 1 806 ? 25.236 -21.950 19.200 1.00 91.00 806 ILE A CA 1
ATOM 6224 C C . ILE A 1 806 ? 26.065 -23.144 18.694 1.00 91.00 806 ILE A C 1
ATOM 6226 O O . ILE A 1 806 ? 26.681 -23.867 19.482 1.00 91.00 806 ILE A O 1
ATOM 6230 N N . ILE A 1 807 ? 26.072 -23.364 17.376 1.00 92.50 807 ILE A N 1
ATOM 6231 C CA . ILE A 1 807 ? 26.746 -24.493 16.721 1.00 92.50 807 ILE A CA 1
ATOM 6232 C C . ILE A 1 807 ? 28.212 -24.154 16.403 1.00 92.50 807 ILE A C 1
ATOM 6234 O O . ILE A 1 807 ? 29.080 -25.020 16.551 1.00 92.50 807 ILE A O 1
ATOM 6238 N N . TYR A 1 808 ? 28.490 -22.894 16.049 1.00 92.44 808 TYR A N 1
ATOM 6239 C CA . TYR A 1 808 ? 29.813 -22.339 15.724 1.00 92.44 808 TYR A CA 1
ATOM 6240 C C . TYR A 1 808 ? 30.208 -21.137 16.624 1.00 92.44 808 TYR A C 1
ATOM 6242 O O . TYR A 1 808 ? 30.548 -20.066 16.118 1.00 92.44 808 TYR A O 1
ATOM 6250 N N . PRO A 1 809 ? 30.182 -21.275 17.967 1.00 90.00 809 PRO A N 1
ATOM 6251 C CA . PRO A 1 809 ? 30.433 -20.168 18.903 1.00 90.00 809 PRO A CA 1
ATOM 6252 C C . PRO A 1 809 ? 31.865 -19.624 18.828 1.00 90.00 809 PRO A C 1
ATOM 6254 O O . PRO A 1 809 ? 32.104 -18.433 18.997 1.00 90.00 809 PRO A O 1
ATOM 6257 N N . ASP A 1 810 ? 32.810 -20.510 18.537 1.00 87.75 810 ASP A N 1
ATOM 6258 C CA . ASP A 1 810 ? 34.235 -20.258 18.374 1.00 87.75 810 ASP A CA 1
ATOM 6259 C C . ASP A 1 810 ? 34.564 -19.463 17.102 1.00 87.75 810 ASP A C 1
ATOM 6261 O O . ASP A 1 810 ? 35.550 -18.726 17.097 1.00 87.75 810 ASP A O 1
ATOM 6265 N N . GLU A 1 811 ? 33.719 -19.546 16.069 1.00 92.25 811 GLU A N 1
ATOM 6266 C CA . GLU A 1 811 ? 33.832 -18.746 14.841 1.00 92.25 811 GLU A CA 1
ATOM 6267 C C . GLU A 1 811 ? 33.027 -17.436 14.937 1.00 92.25 811 GLU A C 1
ATOM 6269 O O . GLU A 1 811 ? 33.393 -16.433 14.319 1.00 92.25 811 GLU A O 1
ATOM 6274 N N . ALA A 1 812 ? 31.950 -17.430 15.733 1.00 90.94 812 ALA A N 1
ATOM 6275 C CA . ALA A 1 812 ? 31.154 -16.249 16.069 1.00 90.94 812 ALA A CA 1
ATOM 6276 C C . ALA A 1 812 ? 31.914 -15.262 16.979 1.00 90.94 812 ALA A C 1
ATOM 6278 O O . ALA A 1 812 ? 31.853 -14.045 16.763 1.00 90.94 812 ALA A O 1
ATOM 6279 N N . LEU A 1 813 ? 32.666 -15.778 17.960 1.00 89.19 813 LEU A N 1
ATOM 6280 C CA . LEU A 1 813 ? 33.488 -15.011 18.903 1.00 89.19 813 LEU A CA 1
ATOM 6281 C C . LEU A 1 813 ? 34.970 -15.435 18.832 1.00 89.19 813 LEU A C 1
ATOM 6283 O O . LEU A 1 813 ? 35.423 -16.279 19.615 1.00 89.19 813 LEU A O 1
ATOM 6287 N N . PRO A 1 814 ? 35.766 -14.841 17.921 1.00 80.31 814 PRO A N 1
ATOM 6288 C CA . PRO A 1 814 ? 37.184 -15.157 17.795 1.00 80.31 814 PRO A CA 1
ATOM 6289 C C . PRO A 1 814 ? 37.958 -14.861 19.091 1.00 80.31 814 PRO A C 1
ATOM 6291 O O . PRO A 1 814 ? 38.102 -13.710 19.489 1.00 80.31 814 PRO A O 1
ATOM 6294 N N . GLY A 1 815 ? 38.473 -15.911 19.738 1.00 73.50 815 GLY A N 1
ATOM 6295 C CA . GLY A 1 815 ? 39.230 -15.817 20.998 1.00 73.50 815 GLY A CA 1
ATOM 6296 C C . GLY A 1 815 ? 38.428 -16.140 22.266 1.00 73.50 815 GLY A C 1
ATOM 6297 O O . GLY A 1 815 ? 38.970 -16.046 23.362 1.00 73.50 815 GLY A O 1
ATOM 6298 N N . TRP A 1 816 ? 37.161 -16.546 22.146 1.00 78.12 816 TRP A N 1
ATOM 6299 C CA . TRP A 1 816 ? 36.349 -16.982 23.285 1.00 78.12 816 TRP A CA 1
ATOM 6300 C C . TRP A 1 816 ? 36.777 -18.372 23.796 1.00 78.12 816 TRP A C 1
ATOM 6302 O O . TRP A 1 816 ? 36.436 -19.403 23.214 1.00 78.12 816 TRP A O 1
ATOM 6312 N N . GLU A 1 817 ? 37.502 -18.408 24.919 1.00 67.50 817 GLU A N 1
ATOM 6313 C CA . GLU A 1 817 ? 37.883 -19.633 25.647 1.00 67.50 817 GLU A CA 1
ATOM 6314 C C . GLU A 1 817 ? 36.710 -20.187 26.483 1.00 67.50 817 GLU A C 1
ATOM 6316 O O . GLU A 1 817 ? 36.749 -20.262 27.712 1.00 67.50 817 GLU A O 1
ATOM 6321 N N . GLY A 1 818 ? 35.614 -20.525 25.804 1.00 64.81 818 GLY A N 1
ATOM 6322 C CA . GLY A 1 818 ? 34.376 -20.980 26.432 1.00 64.81 818 GLY A CA 1
ATOM 6323 C C . GLY A 1 818 ? 34.468 -22.312 27.191 1.00 64.81 818 GLY A C 1
ATOM 6324 O O . GLY A 1 818 ? 35.440 -23.062 27.053 1.00 64.81 818 GLY A O 1
ATOM 6325 N N . PRO A 1 819 ? 33.422 -22.672 27.967 1.00 62.88 819 PRO A N 1
ATOM 6326 C CA . PRO A 1 819 ? 33.353 -23.966 28.637 1.00 62.88 819 PRO A CA 1
ATOM 6327 C C . PRO A 1 819 ? 33.496 -25.091 27.606 1.00 62.88 819 PRO A C 1
ATOM 6329 O O . PRO A 1 819 ? 32.712 -25.172 26.660 1.00 62.88 819 PRO A O 1
ATOM 6332 N N . ASN A 1 820 ? 34.505 -25.949 27.804 1.00 58.97 820 ASN A N 1
ATOM 6333 C CA . ASN A 1 820 ? 34.933 -26.981 26.856 1.00 58.97 820 ASN A CA 1
ATOM 6334 C C . ASN A 1 820 ? 33.733 -27.663 26.176 1.00 58.97 820 ASN A C 1
ATOM 6336 O O . ASN A 1 820 ? 32.947 -28.345 26.839 1.00 58.97 820 ASN A O 1
ATOM 6340 N N . LEU A 1 821 ? 33.605 -27.510 24.854 1.00 55.81 821 LEU A N 1
ATOM 6341 C CA . LEU A 1 821 ? 32.442 -27.974 24.088 1.00 55.81 821 LEU A CA 1
ATOM 6342 C C . LEU A 1 821 ? 32.234 -29.501 24.145 1.00 55.81 821 LEU A C 1
ATOM 6344 O O . LEU A 1 821 ? 31.120 -29.965 23.884 1.00 55.81 821 LEU A O 1
ATOM 6348 N N . ALA A 1 822 ? 33.253 -30.274 24.544 1.00 53.19 822 ALA A N 1
ATOM 6349 C CA . ALA A 1 822 ? 33.154 -31.709 24.814 1.00 53.19 822 ALA A CA 1
ATOM 6350 C C . ALA A 1 822 ? 32.463 -32.056 26.153 1.00 53.19 822 ALA A C 1
ATOM 6352 O O . ALA A 1 822 ? 32.038 -33.195 26.329 1.00 53.19 822 ALA A O 1
ATOM 6353 N N . SER A 1 823 ? 32.298 -31.097 27.073 1.00 56.50 823 SER A N 1
ATOM 6354 C CA . SER A 1 823 ? 31.626 -31.285 28.376 1.00 56.50 823 SER A CA 1
ATOM 6355 C C . SER A 1 823 ? 30.107 -31.496 28.288 1.00 56.50 823 SER A C 1
ATOM 6357 O O . SER A 1 823 ? 29.466 -31.792 29.292 1.00 56.50 823 SER A O 1
ATOM 6359 N N . GLY A 1 824 ? 29.510 -31.308 27.106 1.00 60.28 824 GLY A N 1
ATOM 6360 C CA . GLY A 1 824 ? 28.063 -31.405 26.885 1.00 60.28 824 GLY A CA 1
ATOM 6361 C C . GLY A 1 824 ? 27.256 -30.172 27.313 1.00 60.28 824 GLY A C 1
ATOM 6362 O O . GLY A 1 824 ? 26.101 -30.051 26.901 1.00 60.28 824 GLY A O 1
ATOM 6363 N N . ALA A 1 825 ? 27.852 -29.231 28.057 1.00 70.31 825 ALA A N 1
ATOM 6364 C CA . ALA A 1 825 ? 27.216 -27.969 28.439 1.00 70.31 825 ALA A CA 1
ATOM 6365 C C . ALA A 1 825 ? 26.726 -27.190 27.204 1.00 70.31 825 ALA A C 1
ATOM 6367 O O . ALA A 1 825 ? 27.418 -27.126 26.182 1.00 70.31 825 ALA A O 1
ATOM 6368 N N . ARG A 1 826 ? 25.516 -26.623 27.283 1.00 84.69 826 ARG A N 1
ATOM 6369 C CA . ARG A 1 826 ? 24.828 -25.892 26.204 1.00 84.69 826 ARG A CA 1
ATOM 6370 C C . ARG A 1 826 ? 24.821 -24.388 26.468 1.00 84.69 826 ARG A C 1
ATOM 6372 O O . ARG A 1 826 ? 24.634 -23.969 27.603 1.00 84.69 826 ARG A O 1
ATOM 6379 N N . LEU A 1 827 ? 25.000 -23.609 25.401 1.00 87.50 827 LEU A N 1
ATOM 6380 C CA . LEU A 1 827 ? 25.104 -22.141 25.434 1.00 87.50 827 LEU A CA 1
ATOM 6381 C C . LEU A 1 827 ? 23.733 -21.446 25.360 1.00 87.50 827 LEU A C 1
ATOM 6383 O O . LEU A 1 827 ? 23.636 -20.225 25.371 1.00 87.50 827 LEU A O 1
ATOM 6387 N N . ASP A 1 828 ? 22.666 -22.238 25.289 1.00 89.38 828 ASP A N 1
ATOM 6388 C CA . ASP A 1 828 ? 21.286 -21.817 25.103 1.00 89.38 828 ASP A CA 1
ATOM 6389 C C . ASP A 1 828 ? 20.372 -22.329 26.244 1.00 89.38 828 ASP A C 1
ATOM 6391 O O . ASP A 1 828 ? 19.436 -23.102 26.012 1.00 89.38 828 ASP A O 1
ATOM 6395 N N . PRO A 1 829 ? 20.622 -21.944 27.515 1.00 86.44 829 PRO A N 1
ATOM 6396 C CA . PRO A 1 829 ? 19.832 -22.407 28.663 1.00 86.44 829 PRO A CA 1
ATOM 6397 C C . PRO A 1 829 ? 18.348 -22.021 28.560 1.00 86.44 829 PRO A C 1
ATOM 6399 O O . PRO A 1 829 ? 17.478 -22.779 28.987 1.00 86.44 829 PRO A O 1
ATOM 6402 N N . TYR A 1 830 ? 18.038 -20.879 27.945 1.00 86.69 830 TYR A N 1
ATOM 6403 C CA . TYR A 1 830 ? 16.665 -20.381 27.821 1.00 86.69 830 TYR A CA 1
ATOM 6404 C C . TYR A 1 830 ? 15.869 -21.064 26.713 1.00 86.69 830 TYR A C 1
ATOM 6406 O O . TYR A 1 830 ? 14.680 -21.305 26.892 1.00 86.69 830 TYR A O 1
ATOM 6414 N N . HIS A 1 831 ? 16.531 -21.482 25.632 1.00 91.00 831 HIS A N 1
ATOM 6415 C CA . HIS A 1 831 ? 15.926 -22.362 24.634 1.00 91.00 831 HIS A CA 1
ATOM 6416 C C . HIS A 1 831 ? 15.555 -23.708 25.254 1.00 91.00 831 HIS A C 1
ATOM 6418 O O . HIS A 1 831 ? 14.416 -24.145 25.131 1.00 91.00 831 HIS A O 1
ATOM 6424 N N . GLN A 1 832 ? 16.458 -24.316 26.029 1.00 91.69 832 GLN A N 1
ATOM 6425 C CA . GLN A 1 832 ? 16.160 -25.551 26.763 1.00 91.69 832 GLN A CA 1
ATOM 6426 C C . GLN A 1 832 ? 14.990 -25.384 27.746 1.00 91.69 832 GLN A C 1
ATOM 6428 O O . GLN A 1 832 ? 14.118 -26.251 27.801 1.00 91.69 832 GLN A O 1
ATOM 6433 N N . ALA A 1 833 ? 14.929 -24.268 28.483 1.00 88.81 833 ALA A N 1
ATOM 6434 C CA . ALA A 1 833 ? 13.813 -23.962 29.379 1.00 88.81 833 ALA A CA 1
ATOM 6435 C C . ALA A 1 833 ? 12.482 -23.803 28.617 1.00 88.81 833 ALA A C 1
ATOM 6437 O O . ALA A 1 833 ? 11.489 -24.433 28.980 1.00 88.81 833 ALA A O 1
ATOM 6438 N N . PHE A 1 834 ? 12.473 -23.036 27.524 1.00 90.56 834 PHE A N 1
ATOM 6439 C CA . PHE A 1 834 ? 11.306 -22.827 26.663 1.00 90.56 834 PHE A CA 1
ATOM 6440 C C . PHE A 1 834 ? 10.820 -24.131 26.008 1.00 90.56 834 PHE A C 1
ATOM 6442 O O . PHE A 1 834 ? 9.635 -24.455 26.075 1.00 90.56 834 PHE A O 1
ATOM 6449 N N . TYR A 1 835 ? 11.724 -24.948 25.460 1.00 94.25 835 TYR A N 1
ATOM 6450 C CA . TYR A 1 835 ? 11.377 -26.251 24.881 1.00 94.25 835 TYR A CA 1
ATOM 6451 C C . TYR A 1 835 ? 10.891 -27.248 25.945 1.00 94.25 835 TYR A C 1
ATOM 6453 O O . TYR A 1 835 ? 10.074 -28.115 25.644 1.00 94.25 835 TYR A O 1
ATOM 6461 N N . SER A 1 836 ? 11.366 -27.142 27.191 1.00 92.62 836 SER A N 1
ATOM 6462 C CA . SER A 1 836 ? 10.842 -27.920 28.323 1.00 92.62 836 SER A CA 1
ATOM 6463 C C . SER A 1 836 ? 9.415 -27.488 28.687 1.00 92.62 836 SER A C 1
ATOM 6465 O O . SER A 1 836 ? 8.542 -28.338 28.865 1.00 92.62 836 SER A O 1
ATOM 6467 N N . ALA A 1 837 ? 9.145 -26.177 28.701 1.00 89.94 837 ALA A N 1
ATOM 6468 C CA . ALA A 1 837 ? 7.807 -25.639 28.937 1.00 89.94 837 ALA A CA 1
ATOM 6469 C C . ALA A 1 837 ? 6.815 -26.079 27.844 1.00 89.94 837 ALA A C 1
ATOM 6471 O O . ALA A 1 837 ? 5.760 -26.621 28.174 1.00 89.94 837 ALA A O 1
ATOM 6472 N N . LEU A 1 838 ? 7.187 -25.968 26.563 1.00 94.88 838 LEU A N 1
ATOM 6473 C CA . LEU A 1 838 ? 6.388 -26.467 25.433 1.00 94.88 838 LEU A CA 1
ATOM 6474 C C . LEU A 1 838 ? 6.065 -27.969 25.561 1.00 94.88 838 LEU A C 1
ATOM 6476 O O . LEU A 1 838 ? 4.909 -28.363 25.415 1.00 94.88 838 LEU A O 1
ATOM 6480 N N . ARG A 1 839 ? 7.053 -28.805 25.913 1.00 96.94 839 ARG A N 1
ATOM 6481 C CA . ARG A 1 839 ? 6.852 -30.254 26.129 1.00 96.94 839 ARG A CA 1
ATOM 6482 C C . ARG A 1 839 ? 5.937 -30.563 27.317 1.00 96.94 839 ARG A C 1
ATOM 6484 O O . ARG A 1 839 ? 5.181 -31.527 27.255 1.00 96.94 839 ARG A O 1
ATOM 6491 N N . SER A 1 840 ? 5.953 -29.747 28.374 1.00 94.12 840 SER A N 1
ATOM 6492 C CA . SER A 1 840 ? 5.008 -29.892 29.495 1.00 94.12 840 SER A CA 1
ATOM 6493 C C . SER A 1 840 ? 3.559 -29.522 29.133 1.00 94.12 840 SER A C 1
ATOM 6495 O O . SER A 1 840 ? 2.640 -29.941 29.830 1.00 94.12 840 SER A O 1
ATOM 6497 N N . GLN A 1 841 ? 3.355 -28.809 28.017 1.00 95.38 841 GLN A N 1
ATOM 6498 C CA . GLN A 1 841 ? 2.051 -28.497 27.411 1.00 95.38 841 GLN A CA 1
ATOM 6499 C C . GLN A 1 841 ? 1.692 -29.452 26.249 1.00 95.38 841 GLN A C 1
ATOM 6501 O O . GLN A 1 841 ? 0.855 -29.119 25.416 1.00 95.38 841 GLN A O 1
ATOM 6506 N N . GLY A 1 842 ? 2.346 -30.618 26.155 1.00 95.06 842 GLY A N 1
ATOM 6507 C CA . GLY A 1 842 ? 2.071 -31.661 25.152 1.00 95.06 842 GLY A CA 1
ATOM 6508 C C . GLY A 1 842 ? 2.785 -31.498 23.802 1.00 95.06 842 GLY A C 1
ATOM 6509 O O . GLY A 1 842 ? 2.875 -32.460 23.039 1.00 95.06 842 GLY A O 1
ATOM 6510 N N . VAL A 1 843 ? 3.364 -30.327 23.517 1.00 97.38 843 VAL A N 1
ATOM 6511 C CA . VAL A 1 843 ? 3.972 -30.030 22.211 1.00 97.38 843 VAL A CA 1
ATOM 6512 C C . VAL A 1 843 ? 5.218 -30.893 21.979 1.00 97.38 843 VAL A C 1
ATOM 6514 O O . VAL A 1 843 ? 6.192 -30.831 22.736 1.00 97.38 843 VAL A O 1
ATOM 6517 N N . THR A 1 844 ? 5.239 -31.651 20.879 1.00 97.44 844 THR A N 1
ATOM 6518 C CA . THR A 1 844 ? 6.418 -32.440 20.487 1.00 97.44 844 THR A CA 1
ATOM 6519 C C . THR A 1 844 ? 7.478 -31.527 19.870 1.00 97.44 844 THR A C 1
ATOM 6521 O O . THR A 1 844 ? 7.434 -31.211 18.684 1.00 97.44 844 THR A O 1
ATOM 6524 N N . VAL A 1 845 ? 8.439 -31.086 20.691 1.00 97.88 845 VAL A N 1
ATOM 6525 C CA . VAL A 1 845 ? 9.564 -30.238 20.257 1.00 97.88 845 VAL A CA 1
ATOM 6526 C C . VAL A 1 845 ? 10.795 -31.080 19.911 1.00 97.88 845 VAL A C 1
ATOM 6528 O O . VAL A 1 845 ? 11.358 -31.740 20.795 1.00 97.88 845 VAL A O 1
ATOM 6531 N N . ILE A 1 846 ? 11.259 -30.998 18.661 1.00 97.25 846 ILE A N 1
ATOM 6532 C CA . ILE A 1 846 ? 12.488 -31.641 18.164 1.00 97.25 846 ILE A CA 1
ATOM 6533 C C . ILE A 1 846 ? 13.636 -30.625 18.247 1.00 97.25 846 ILE A C 1
ATOM 6535 O O . ILE A 1 846 ? 13.633 -29.610 17.562 1.00 97.25 846 ILE A O 1
ATOM 6539 N N . ASP A 1 847 ? 14.605 -30.877 19.127 1.00 95.56 847 ASP A N 1
ATOM 6540 C CA . ASP A 1 847 ? 15.646 -29.918 19.528 1.00 95.56 847 ASP A CA 1
ATOM 6541 C C . ASP A 1 847 ? 17.021 -30.351 18.997 1.00 95.56 847 ASP A C 1
ATOM 6543 O O . ASP A 1 847 ? 17.691 -31.206 19.578 1.00 95.56 847 ASP A O 1
ATOM 6547 N N . LEU A 1 848 ? 17.407 -29.753 17.869 1.00 95.50 848 LEU A N 1
ATOM 6548 C CA . LEU A 1 848 ? 18.492 -30.204 16.988 1.00 95.50 848 LEU A CA 1
ATOM 6549 C C . LEU A 1 848 ? 19.915 -29.916 17.506 1.00 95.50 848 LEU A C 1
ATOM 6551 O O . LEU A 1 848 ? 20.890 -30.380 16.916 1.00 95.50 848 LEU A O 1
ATOM 6555 N N . VAL A 1 849 ? 20.078 -29.151 18.594 1.00 93.69 849 VAL A N 1
ATOM 6556 C CA . VAL A 1 849 ? 21.402 -28.662 19.042 1.00 93.69 849 VAL A CA 1
ATOM 6557 C C . VAL A 1 849 ? 22.368 -29.801 19.376 1.00 93.69 849 VAL A C 1
ATOM 6559 O O . VAL A 1 849 ? 23.563 -29.693 19.094 1.00 93.69 849 VAL A O 1
ATOM 6562 N N . GLN A 1 850 ? 21.884 -30.899 19.966 1.00 90.38 850 GLN A N 1
ATOM 6563 C CA . GLN A 1 850 ? 22.746 -32.045 20.284 1.00 90.38 850 GLN A CA 1
ATOM 6564 C C . GLN A 1 850 ? 23.046 -32.912 19.057 1.00 90.38 850 GLN A C 1
ATOM 6566 O O . GLN A 1 850 ? 24.163 -33.414 18.947 1.00 90.38 850 GLN A O 1
ATOM 6571 N N . ASP A 1 851 ? 22.108 -33.024 18.115 1.00 93.62 851 ASP A N 1
ATOM 6572 C CA . ASP A 1 851 ? 22.301 -33.749 16.854 1.00 93.62 851 ASP A CA 1
ATOM 6573 C C . ASP A 1 851 ? 23.369 -33.037 15.997 1.00 93.62 851 ASP A C 1
ATOM 6575 O O . ASP A 1 851 ? 24.360 -33.642 15.576 1.00 93.62 851 ASP A O 1
ATOM 6579 N N . PHE A 1 852 ? 23.276 -31.708 15.875 1.00 94.88 852 PHE A N 1
ATOM 6580 C CA . PHE A 1 852 ? 24.288 -30.883 15.209 1.00 94.88 852 PHE A CA 1
ATOM 6581 C C . PHE A 1 852 ? 25.641 -30.889 15.945 1.00 94.88 852 PHE A C 1
ATOM 6583 O O . PHE A 1 852 ? 26.692 -30.979 15.310 1.00 94.88 852 PHE A O 1
ATOM 6590 N N . ARG A 1 853 ? 25.668 -30.882 17.286 1.00 89.00 853 ARG A N 1
ATOM 6591 C CA . ARG A 1 853 ? 26.928 -31.029 18.050 1.00 89.00 853 ARG A CA 1
ATOM 6592 C C . ARG A 1 853 ? 27.494 -32.450 18.047 1.00 89.00 853 ARG A C 1
ATOM 6594 O O . ARG A 1 853 ? 28.671 -32.621 18.366 1.00 89.00 853 ARG A O 1
ATOM 6601 N N . ALA A 1 854 ? 26.714 -33.474 17.710 1.00 89.75 854 ALA A N 1
ATOM 6602 C CA . ALA A 1 854 ? 27.232 -34.809 17.427 1.00 89.75 854 ALA A CA 1
ATOM 6603 C C . ALA A 1 854 ? 27.911 -34.827 16.051 1.00 89.75 854 ALA A C 1
ATOM 6605 O O . ALA A 1 854 ? 29.093 -35.159 15.975 1.00 89.75 854 ALA A O 1
ATOM 6606 N N . ALA A 1 855 ? 27.226 -34.352 15.006 1.00 92.00 855 ALA A N 1
ATOM 6607 C CA . ALA A 1 855 ? 27.781 -34.258 13.655 1.00 92.00 855 ALA A CA 1
ATOM 6608 C C . ALA A 1 855 ? 29.047 -33.377 13.592 1.00 92.00 855 ALA A C 1
ATOM 6610 O O . ALA A 1 855 ? 30.081 -33.830 13.104 1.00 92.00 855 ALA A O 1
ATOM 6611 N N . ARG A 1 856 ? 29.044 -32.181 14.206 1.00 89.31 856 ARG A N 1
ATOM 6612 C CA . ARG A 1 856 ? 30.238 -31.310 14.265 1.00 89.31 856 ARG A CA 1
ATOM 6613 C C . ARG A 1 856 ? 31.435 -31.974 14.971 1.00 89.31 856 ARG A C 1
ATOM 6615 O O . ARG A 1 856 ? 32.573 -31.674 14.629 1.00 89.31 856 ARG A O 1
ATOM 6622 N N . ARG A 1 857 ? 31.205 -32.883 15.931 1.00 87.00 857 ARG A N 1
ATOM 6623 C CA . ARG A 1 857 ? 32.274 -33.657 16.602 1.00 87.00 857 ARG A CA 1
ATOM 6624 C C . ARG A 1 857 ? 32.734 -34.887 15.818 1.00 87.00 857 ARG A C 1
ATOM 6626 O O . ARG A 1 857 ? 33.863 -35.318 16.027 1.00 87.00 857 ARG A O 1
ATOM 6633 N N . ALA A 1 858 ? 31.890 -35.453 14.956 1.00 88.25 858 ALA A N 1
ATOM 6634 C CA . ALA A 1 858 ? 32.281 -36.530 14.047 1.00 88.25 858 ALA A CA 1
ATOM 6635 C C . ALA A 1 858 ? 33.196 -36.024 12.915 1.00 88.25 858 ALA A C 1
ATOM 6637 O O . ALA A 1 858 ? 34.036 -36.775 12.424 1.00 88.25 858 ALA A O 1
ATOM 6638 N N . GLY A 1 859 ? 33.059 -34.744 12.551 1.00 82.19 859 GLY A N 1
ATOM 6639 C CA . GLY A 1 859 ? 33.739 -34.139 11.410 1.00 82.19 859 GLY A CA 1
ATOM 6640 C C . GLY A 1 859 ? 32.981 -34.375 10.101 1.00 82.19 859 GLY A C 1
ATOM 6641 O O . GLY A 1 859 ? 32.109 -35.238 10.014 1.00 82.19 859 GLY A O 1
ATOM 6642 N N . GLY A 1 860 ? 33.302 -33.572 9.089 1.00 83.94 860 GLY A N 1
ATOM 6643 C CA . GLY A 1 860 ? 32.573 -33.505 7.823 1.00 83.94 860 GLY A CA 1
ATOM 6644 C C . GLY A 1 860 ? 32.266 -32.059 7.442 1.00 83.94 860 GLY A C 1
ATOM 6645 O O . GLY A 1 860 ? 32.886 -31.129 7.965 1.00 83.94 860 GLY A O 1
ATOM 6646 N N . ASP A 1 861 ? 31.312 -31.882 6.534 1.00 87.00 861 ASP A N 1
ATOM 6647 C CA . ASP A 1 861 ? 30.940 -30.573 5.998 1.00 87.00 861 ASP A CA 1
ATOM 6648 C C . ASP A 1 861 ? 30.313 -29.650 7.062 1.00 87.00 861 ASP A C 1
ATOM 6650 O O . ASP A 1 861 ? 29.699 -30.128 8.026 1.00 87.00 861 ASP A O 1
ATOM 6654 N N . PRO A 1 862 ? 30.413 -28.317 6.898 1.00 92.44 862 PRO A N 1
ATOM 6655 C CA . PRO A 1 862 ? 29.693 -27.368 7.737 1.00 92.44 862 PRO A CA 1
ATOM 6656 C C . PRO A 1 862 ? 28.185 -27.650 7.770 1.00 92.44 862 PRO A C 1
ATOM 6658 O O . PRO A 1 862 ? 27.566 -27.933 6.747 1.00 92.44 862 PRO A O 1
ATOM 6661 N N . LEU A 1 863 ? 27.576 -27.533 8.951 1.00 96.00 863 LEU A N 1
ATOM 6662 C CA . LEU A 1 863 ? 26.131 -27.696 9.164 1.00 96.00 863 LEU A CA 1
ATOM 6663 C C . LEU A 1 863 ? 25.342 -26.418 8.848 1.00 96.00 863 LEU A C 1
ATOM 6665 O O . LEU A 1 863 ? 24.130 -26.455 8.677 1.00 96.00 863 LEU A O 1
ATOM 6669 N N . PHE A 1 864 ? 26.045 -25.296 8.746 1.00 96.81 864 PHE A N 1
ATOM 6670 C CA . PHE A 1 864 ? 25.560 -24.045 8.186 1.00 96.81 864 PHE A CA 1
ATOM 6671 C C . PHE A 1 864 ? 26.534 -23.604 7.107 1.00 96.81 864 PHE A C 1
ATOM 6673 O O . PHE A 1 864 ? 27.746 -23.771 7.263 1.00 96.81 864 PHE A O 1
ATOM 6680 N N . CYS A 1 865 ? 26.005 -23.022 6.039 1.00 95.88 865 CYS A N 1
ATOM 6681 C CA . CYS A 1 865 ? 26.796 -22.307 5.049 1.00 95.88 865 CYS A CA 1
ATOM 6682 C C . CYS A 1 865 ? 27.590 -21.198 5.764 1.00 95.88 865 CYS A C 1
ATOM 6684 O O . CYS A 1 865 ? 27.063 -20.538 6.666 1.00 95.88 865 CYS A O 1
ATOM 6686 N N . ARG A 1 866 ? 28.859 -20.966 5.419 1.00 94.94 866 ARG A N 1
ATOM 6687 C CA . ARG A 1 866 ? 29.686 -19.980 6.139 1.00 94.94 866 ARG A CA 1
ATOM 6688 C C . ARG A 1 866 ? 29.161 -18.566 5.907 1.00 94.94 866 ARG A C 1
ATOM 6690 O O . ARG A 1 866 ? 29.041 -17.807 6.870 1.00 94.94 866 ARG A O 1
ATOM 6697 N N . ARG A 1 867 ? 28.783 -18.250 4.666 1.00 94.75 867 ARG A N 1
ATOM 6698 C CA . ARG A 1 867 ? 28.429 -16.908 4.165 1.00 94.75 867 ARG A CA 1
ATOM 6699 C C . ARG A 1 867 ? 26.931 -16.683 3.938 1.00 94.75 867 ARG A C 1
ATOM 6701 O O . ARG A 1 867 ? 26.547 -15.632 3.434 1.00 94.75 867 ARG A O 1
ATOM 6708 N N . ASP A 1 868 ? 26.097 -17.642 4.325 1.00 94.12 868 ASP A N 1
ATOM 6709 C CA . ASP A 1 868 ? 24.631 -17.579 4.267 1.00 94.12 868 ASP A CA 1
ATOM 6710 C C . ASP A 1 868 ? 24.031 -17.797 5.675 1.00 94.12 868 ASP A C 1
ATOM 6712 O O . ASP A 1 868 ? 24.713 -18.303 6.572 1.00 94.12 868 ASP A O 1
ATOM 6716 N N . SER A 1 869 ? 22.792 -17.379 5.913 1.00 92.81 869 SER A N 1
ATOM 6717 C CA . SER A 1 869 ? 22.084 -17.530 7.187 1.00 92.81 869 SER A CA 1
ATOM 6718 C C . SER A 1 869 ? 21.553 -18.948 7.420 1.00 92.81 869 SER A C 1
ATOM 6720 O O . SER A 1 869 ? 21.343 -19.327 8.574 1.00 92.81 869 SER A O 1
ATOM 6722 N N . HIS A 1 870 ? 21.383 -19.738 6.358 1.00 96.00 870 HIS A N 1
ATOM 6723 C CA . HIS A 1 870 ? 20.740 -21.050 6.410 1.00 96.00 870 HIS A CA 1
ATOM 6724 C C . HIS A 1 870 ? 21.690 -22.212 6.752 1.00 96.00 870 HIS A C 1
ATOM 6726 O O . HIS A 1 870 ? 22.923 -22.134 6.666 1.00 96.00 870 HIS A O 1
ATOM 6732 N N . TRP A 1 871 ? 21.079 -23.337 7.132 1.00 95.31 871 TRP A N 1
ATOM 6733 C CA . TRP A 1 871 ? 21.755 -24.625 7.271 1.00 95.31 871 TRP A CA 1
ATOM 6734 C C . TRP A 1 871 ? 22.252 -25.172 5.916 1.00 95.31 871 TRP A C 1
ATOM 6736 O O . TRP A 1 871 ? 21.813 -24.722 4.860 1.00 95.31 871 TRP A O 1
ATOM 6746 N N . SER A 1 872 ? 23.147 -26.161 5.927 1.00 95.56 872 SER A N 1
ATOM 6747 C CA . SER A 1 872 ? 23.644 -26.825 4.707 1.00 95.56 872 SER A CA 1
ATOM 6748 C C . SER A 1 872 ? 22.760 -27.997 4.241 1.00 95.56 872 SER A C 1
ATOM 6750 O O . SER A 1 872 ? 21.845 -28.430 4.950 1.00 95.56 872 SER A O 1
ATOM 6752 N N . GLY A 1 873 ? 23.061 -28.580 3.073 1.00 93.25 873 GLY A N 1
ATOM 6753 C CA . GLY A 1 873 ? 22.459 -29.850 2.632 1.00 93.25 873 GLY A CA 1
ATOM 6754 C C . GLY A 1 873 ? 22.747 -31.008 3.601 1.00 93.25 873 GLY A C 1
ATOM 6755 O O . GLY A 1 873 ? 21.834 -31.724 4.010 1.00 93.25 873 GLY A O 1
ATOM 6756 N N . THR A 1 874 ? 23.988 -31.124 4.091 1.00 93.94 874 THR A N 1
ATOM 6757 C CA . THR A 1 874 ? 24.364 -32.115 5.121 1.00 93.94 874 THR A CA 1
ATOM 6758 C C . THR A 1 874 ? 23.529 -31.970 6.397 1.00 93.94 874 THR A C 1
ATOM 6760 O O . THR A 1 874 ? 23.100 -32.977 6.963 1.00 93.94 874 THR A O 1
ATOM 6763 N N . ALA A 1 875 ? 23.234 -30.741 6.831 1.00 96.56 875 ALA A N 1
ATOM 6764 C CA . ALA A 1 875 ? 22.309 -30.507 7.937 1.00 96.56 875 ALA A CA 1
ATOM 6765 C C . ALA A 1 875 ? 20.849 -30.812 7.565 1.00 96.56 875 ALA A C 1
ATOM 6767 O O . ALA A 1 875 ? 20.154 -31.432 8.365 1.00 96.56 875 ALA A O 1
ATOM 6768 N N . SER A 1 876 ? 20.398 -30.466 6.356 1.00 96.56 876 SER A N 1
ATOM 6769 C CA . SER A 1 876 ? 19.048 -30.787 5.860 1.00 96.56 876 SER A CA 1
ATOM 6770 C C . SER A 1 876 ? 18.767 -32.296 5.894 1.00 96.56 876 SER A C 1
ATOM 6772 O O . SER A 1 876 ? 17.707 -32.710 6.364 1.00 96.56 876 SER A O 1
ATOM 6774 N N . ARG A 1 877 ? 19.740 -33.132 5.504 1.00 95.81 877 ARG A N 1
ATOM 6775 C CA . ARG A 1 877 ? 19.661 -34.596 5.650 1.00 95.81 877 ARG A CA 1
ATOM 6776 C C . ARG A 1 877 ? 19.562 -35.032 7.118 1.00 95.81 877 ARG A C 1
ATOM 6778 O O . ARG A 1 877 ? 18.658 -35.787 7.458 1.00 95.81 877 ARG A O 1
ATOM 6785 N N . ILE A 1 878 ? 20.435 -34.525 7.996 1.00 96.44 878 ILE A N 1
ATOM 6786 C CA . ILE A 1 878 ? 20.416 -34.855 9.439 1.00 96.44 878 ILE A CA 1
ATOM 6787 C C . ILE A 1 878 ? 19.072 -34.470 10.079 1.00 96.44 878 ILE A C 1
ATOM 6789 O O . ILE A 1 878 ? 18.542 -35.208 10.907 1.00 96.44 878 ILE A O 1
ATOM 6793 N N . VAL A 1 879 ? 18.494 -33.330 9.690 1.00 97.69 879 VAL A N 1
ATOM 6794 C CA . VAL A 1 879 ? 17.180 -32.884 10.173 1.00 97.69 879 VAL A CA 1
ATOM 6795 C C . VAL A 1 879 ? 16.064 -33.798 9.655 1.00 97.69 879 VAL A C 1
ATOM 6797 O O . VAL A 1 879 ? 15.192 -34.164 10.442 1.00 97.69 879 VAL A O 1
ATOM 6800 N N . ALA A 1 880 ? 16.108 -34.238 8.391 1.00 97.81 880 ALA A N 1
ATOM 6801 C CA . ALA A 1 880 ? 15.150 -35.205 7.849 1.00 97.81 880 ALA A CA 1
ATOM 6802 C C . ALA A 1 880 ? 15.191 -36.553 8.588 1.00 97.81 880 ALA A C 1
ATOM 6804 O O . ALA A 1 880 ? 14.159 -36.992 9.098 1.00 97.81 880 ALA A O 1
ATOM 6805 N N . GLU A 1 881 ? 16.379 -37.155 8.716 1.00 96.44 881 GLU A N 1
ATOM 6806 C CA . GLU A 1 881 ? 16.619 -38.396 9.473 1.00 96.44 881 GLU A CA 1
ATOM 6807 C C . GLU A 1 881 ? 16.044 -38.273 10.894 1.00 96.44 881 GLU A C 1
ATOM 6809 O O . GLU A 1 881 ? 15.267 -39.116 11.354 1.00 96.44 881 GLU A O 1
ATOM 6814 N N . ARG A 1 882 ? 16.356 -37.156 11.567 1.00 97.12 882 ARG A N 1
ATOM 6815 C CA . ARG A 1 882 ? 15.949 -36.888 12.949 1.00 97.12 882 ARG A CA 1
ATOM 6816 C C . ARG A 1 882 ? 14.444 -36.700 13.125 1.00 97.12 882 ARG A C 1
ATOM 6818 O O . ARG A 1 882 ? 13.906 -37.112 14.154 1.00 97.12 882 ARG A O 1
ATOM 6825 N N . ILE A 1 883 ? 13.774 -36.073 12.157 1.00 97.06 883 ILE A N 1
ATOM 6826 C CA . ILE A 1 883 ? 12.315 -35.909 12.141 1.00 97.06 883 ILE A CA 1
ATOM 6827 C C . ILE A 1 883 ? 11.641 -37.255 11.896 1.00 97.06 883 ILE A C 1
ATOM 6829 O O . ILE A 1 883 ? 10.710 -37.607 12.621 1.00 97.06 883 ILE A O 1
ATOM 6833 N N . VAL A 1 884 ? 12.118 -38.022 10.914 1.00 95.19 884 VAL A N 1
ATOM 6834 C CA . VAL A 1 884 ? 11.513 -39.312 10.580 1.00 95.19 884 VAL A CA 1
ATOM 6835 C C . VAL A 1 884 ? 11.673 -40.304 11.729 1.00 95.19 884 VAL A C 1
ATOM 6837 O O . VAL A 1 884 ? 10.694 -40.965 12.060 1.00 95.19 884 VAL A O 1
ATOM 6840 N N . ASP A 1 885 ? 12.799 -40.336 12.446 1.00 95.31 885 ASP A N 1
ATOM 6841 C CA . ASP A 1 885 ? 12.957 -41.169 13.652 1.00 95.31 885 ASP A CA 1
ATOM 6842 C C . ASP A 1 885 ? 11.886 -40.932 14.740 1.00 95.31 885 ASP A C 1
ATOM 6844 O O . ASP A 1 885 ? 11.551 -41.855 15.486 1.00 95.31 885 ASP A O 1
ATOM 6848 N N . VAL A 1 886 ? 11.294 -39.733 14.824 1.00 94.75 886 VAL A N 1
ATOM 6849 C CA . VAL A 1 886 ? 10.210 -39.419 15.781 1.00 94.75 886 VAL A CA 1
ATOM 6850 C C . VAL A 1 886 ? 8.856 -40.019 15.356 1.00 94.75 886 VAL A C 1
ATOM 6852 O O . VAL A 1 886 ? 7.994 -40.270 16.207 1.00 94.75 886 VAL A O 1
ATOM 6855 N N . ILE A 1 887 ? 8.660 -40.291 14.060 1.00 94.56 887 ILE A N 1
ATOM 6856 C CA . ILE A 1 887 ? 7.378 -40.737 13.474 1.00 94.56 887 ILE A CA 1
ATOM 6857 C C . ILE A 1 887 ? 7.428 -42.077 12.725 1.00 94.56 887 ILE A C 1
ATOM 6859 O O . ILE A 1 887 ? 6.377 -42.621 12.397 1.00 94.56 887 ILE A O 1
ATOM 6863 N N . ARG A 1 888 ? 8.607 -42.669 12.515 1.00 90.38 888 ARG A N 1
ATOM 6864 C CA . ARG A 1 888 ? 8.832 -43.945 11.801 1.00 90.38 888 ARG A CA 1
ATOM 6865 C C . ARG A 1 888 ? 8.024 -45.118 12.379 1.00 90.38 888 ARG A C 1
ATOM 6867 O O . ARG A 1 888 ? 7.729 -46.073 11.666 1.00 90.38 888 ARG A O 1
ATOM 6874 N N . SER A 1 889 ? 7.623 -45.029 13.649 1.00 90.06 889 SER A N 1
ATOM 6875 C CA . SER A 1 889 ? 6.782 -45.996 14.369 1.00 90.06 889 SER A CA 1
ATOM 6876 C C . SER A 1 889 ? 5.264 -45.776 14.248 1.00 90.06 889 SER A C 1
ATOM 6878 O O . SER A 1 889 ? 4.496 -46.616 14.723 1.00 90.06 889 SER A O 1
ATOM 6880 N N . ARG A 1 890 ? 4.792 -44.674 13.646 1.00 92.12 890 ARG A N 1
ATOM 6881 C CA . ARG A 1 890 ? 3.353 -44.412 13.457 1.00 92.12 890 ARG A CA 1
ATOM 6882 C C . ARG A 1 890 ? 2.827 -45.266 12.303 1.00 92.12 890 ARG A C 1
ATOM 6884 O O . ARG A 1 890 ? 3.422 -45.271 11.229 1.00 92.12 890 ARG A O 1
ATOM 6891 N N . SER A 1 891 ? 1.700 -45.958 12.499 1.00 90.44 891 SER A N 1
ATOM 6892 C CA . SER A 1 891 ? 1.190 -46.912 11.499 1.00 90.44 891 SER A CA 1
ATOM 6893 C C . SER A 1 891 ? 0.937 -46.254 10.140 1.00 90.44 891 SER A C 1
ATOM 6895 O O . SER A 1 891 ? 1.353 -46.794 9.123 1.00 90.44 891 SER A O 1
ATOM 6897 N N . TRP A 1 892 ? 0.393 -45.032 10.132 1.00 90.38 892 TRP A N 1
ATOM 6898 C CA . TRP A 1 892 ? 0.101 -44.291 8.904 1.00 90.38 892 TRP A CA 1
ATOM 6899 C C . TRP A 1 892 ? 1.343 -44.019 8.034 1.00 90.38 892 TRP A C 1
ATOM 6901 O O . TRP A 1 892 ? 1.202 -43.935 6.823 1.00 90.38 892 TRP A O 1
ATOM 6911 N N . VAL A 1 893 ? 2.557 -43.945 8.602 1.00 91.25 893 VAL A N 1
ATOM 6912 C CA . VAL A 1 893 ? 3.809 -43.813 7.821 1.00 91.25 893 VAL A CA 1
ATOM 6913 C C . VAL A 1 893 ? 4.138 -45.118 7.084 1.00 91.25 893 VAL A C 1
ATOM 6915 O O . VAL A 1 893 ? 4.643 -45.088 5.968 1.00 91.25 893 VAL A O 1
ATOM 6918 N N . GLN A 1 894 ? 3.815 -46.263 7.692 1.00 86.81 894 GLN A N 1
ATOM 6919 C CA . GLN A 1 894 ? 4.019 -47.606 7.131 1.00 86.81 894 GLN A CA 1
ATOM 6920 C C . GLN A 1 894 ? 2.879 -48.036 6.183 1.00 86.81 894 GLN A C 1
ATOM 6922 O O . GLN A 1 894 ? 3.040 -48.972 5.403 1.00 86.81 894 GLN A O 1
ATOM 6927 N N . GLU A 1 895 ? 1.721 -47.374 6.263 1.00 86.69 895 GLU A N 1
ATOM 6928 C CA . GLU A 1 895 ? 0.559 -47.581 5.387 1.00 86.69 895 GLU A CA 1
ATOM 6929 C C . GLU A 1 895 ? 0.681 -46.827 4.046 1.00 86.69 895 GLU A C 1
ATOM 6931 O O . GLU A 1 895 ? 0.013 -47.196 3.077 1.00 86.69 895 GLU A O 1
ATOM 6936 N N . GLU A 1 896 ? 1.517 -45.785 3.973 1.00 88.31 896 GLU A N 1
ATOM 6937 C CA . GLU A 1 896 ? 1.659 -44.946 2.780 1.00 88.31 896 GLU A CA 1
ATOM 6938 C C . GLU A 1 896 ? 2.437 -45.599 1.634 1.00 88.31 896 GLU A C 1
ATOM 6940 O O . GLU A 1 896 ? 3.358 -46.404 1.813 1.00 88.31 896 GLU A O 1
ATOM 6945 N N . ARG A 1 897 ? 2.086 -45.203 0.403 1.00 83.25 897 ARG A N 1
ATOM 6946 C CA . ARG A 1 897 ? 2.704 -45.771 -0.798 1.00 83.25 897 ARG A CA 1
ATOM 6947 C C . ARG A 1 897 ? 4.127 -45.243 -0.994 1.00 83.25 897 ARG A C 1
ATOM 6949 O O . ARG A 1 897 ? 4.330 -44.166 -1.549 1.00 83.25 897 ARG A O 1
ATOM 6956 N N . GLN A 1 898 ? 5.085 -46.099 -0.664 1.00 86.44 898 GLN A N 1
ATOM 6957 C CA . GLN A 1 898 ? 6.506 -45.915 -0.945 1.00 86.44 898 GLN A CA 1
ATOM 6958 C C . GLN A 1 898 ? 6.790 -45.671 -2.445 1.00 86.44 898 GLN A C 1
ATOM 6960 O O . GLN A 1 898 ? 6.186 -46.288 -3.334 1.00 86.44 898 GLN A O 1
ATOM 6965 N N . VAL A 1 899 ? 7.734 -44.770 -2.709 1.00 86.25 899 VAL A N 1
ATOM 6966 C CA . VAL A 1 899 ? 8.245 -44.345 -4.017 1.00 86.25 899 VAL A CA 1
ATOM 6967 C C . VAL A 1 899 ? 9.749 -44.608 -4.042 1.00 86.25 899 VAL A C 1
ATOM 6969 O O . VAL A 1 899 ? 10.465 -44.207 -3.133 1.00 86.25 899 VAL A O 1
ATOM 6972 N N . GLU A 1 900 ? 10.241 -45.257 -5.096 1.00 88.44 900 GLU A N 1
ATOM 6973 C CA . GLU A 1 900 ? 11.671 -45.539 -5.255 1.00 88.44 900 GLU A CA 1
ATOM 6974 C C . GLU A 1 900 ? 12.448 -44.251 -5.587 1.00 88.44 900 GLU A C 1
ATOM 6976 O O . GLU A 1 900 ? 12.248 -43.625 -6.636 1.00 88.44 900 GLU A O 1
ATOM 6981 N N . MET A 1 901 ? 13.337 -43.851 -4.676 1.00 92.50 901 MET A N 1
ATOM 6982 C CA . MET A 1 901 ? 14.164 -42.644 -4.756 1.00 92.50 901 MET A CA 1
ATOM 6983 C C . MET A 1 901 ? 15.645 -42.996 -4.599 1.00 92.50 901 MET A C 1
ATOM 6985 O O . MET A 1 901 ? 16.007 -44.005 -3.997 1.00 92.50 901 MET A O 1
ATOM 6989 N N . THR A 1 902 ? 16.513 -42.148 -5.137 1.00 91.88 902 THR A N 1
ATOM 6990 C CA . THR A 1 902 ? 17.968 -42.258 -5.031 1.00 91.88 902 THR A CA 1
ATOM 6991 C C . THR A 1 902 ? 18.577 -40.873 -4.824 1.00 91.88 902 THR A C 1
ATOM 6993 O O . THR A 1 902 ? 17.955 -39.867 -5.171 1.00 91.88 902 THR A O 1
ATOM 6996 N N . THR A 1 903 ? 19.782 -40.817 -4.260 1.00 93.69 903 THR A N 1
ATOM 6997 C CA . THR A 1 903 ? 20.569 -39.586 -4.154 1.00 93.69 903 THR A CA 1
ATOM 6998 C C . THR A 1 903 ? 21.677 -39.543 -5.200 1.00 93.69 903 THR A C 1
ATOM 7000 O O . THR A 1 903 ? 22.236 -40.569 -5.587 1.00 93.69 903 THR A O 1
ATOM 7003 N N . GLU A 1 904 ? 22.038 -38.337 -5.627 1.00 92.75 904 GLU A N 1
ATOM 7004 C CA . GLU A 1 904 ? 23.238 -38.067 -6.414 1.00 92.75 904 GLU A CA 1
ATOM 7005 C C . GLU A 1 904 ? 23.991 -36.887 -5.801 1.00 92.75 904 GLU A C 1
ATOM 7007 O O . GLU A 1 904 ? 23.456 -35.785 -5.688 1.00 92.75 904 GLU A O 1
ATOM 7012 N N . ARG A 1 905 ? 25.243 -37.119 -5.402 1.00 93.88 905 ARG A N 1
ATOM 7013 C CA . ARG A 1 905 ? 26.088 -36.078 -4.824 1.00 93.88 905 ARG A CA 1
ATOM 7014 C C . ARG A 1 905 ? 26.696 -35.198 -5.912 1.00 93.88 905 ARG A C 1
ATOM 7016 O O . ARG A 1 905 ? 27.278 -35.720 -6.864 1.00 93.88 905 ARG A O 1
ATOM 7023 N N . ARG A 1 906 ? 26.589 -33.877 -5.753 1.00 93.31 906 ARG A N 1
ATOM 7024 C CA . ARG A 1 906 ? 27.190 -32.880 -6.650 1.00 93.31 906 ARG A CA 1
ATOM 7025 C C . ARG A 1 906 ? 27.770 -31.718 -5.840 1.00 93.31 906 ARG A C 1
ATOM 7027 O O . ARG A 1 906 ? 27.111 -31.220 -4.928 1.00 93.31 906 ARG A O 1
ATOM 7034 N N . THR A 1 907 ? 28.950 -31.246 -6.229 1.00 93.94 907 THR A N 1
ATOM 7035 C CA . THR A 1 907 ? 29.492 -29.952 -5.796 1.00 93.94 907 THR A CA 1
ATOM 7036 C C . THR A 1 907 ? 28.638 -28.822 -6.374 1.00 93.94 907 THR A C 1
ATOM 7038 O O . THR A 1 907 ? 28.315 -28.843 -7.565 1.00 93.94 907 THR A O 1
ATOM 7041 N N . VAL A 1 908 ? 28.286 -27.838 -5.550 1.00 91.38 908 VAL A N 1
ATOM 7042 C CA . VAL A 1 908 ? 27.555 -26.626 -5.941 1.00 91.38 908 VAL A CA 1
ATOM 7043 C C . VAL A 1 908 ? 28.255 -25.403 -5.354 1.00 91.38 908 VAL A C 1
ATOM 7045 O O . VAL A 1 908 ? 28.644 -25.397 -4.186 1.00 91.38 908 VAL A O 1
ATOM 7048 N N . GLU A 1 909 ? 28.411 -24.369 -6.174 1.00 93.69 909 GLU A N 1
ATOM 7049 C CA . GLU A 1 909 ? 28.907 -23.053 -5.779 1.00 93.69 909 GLU A CA 1
ATOM 7050 C C . GLU A 1 909 ? 27.721 -22.165 -5.373 1.00 93.69 909 GLU A C 1
ATOM 7052 O O . GLU A 1 909 ? 26.742 -22.072 -6.113 1.00 93.69 909 GLU A O 1
ATOM 7057 N N . ILE A 1 910 ? 27.781 -21.530 -4.197 1.00 92.38 910 ILE A N 1
ATOM 7058 C CA . ILE A 1 910 ? 26.699 -20.675 -3.681 1.00 92.38 910 ILE A CA 1
ATOM 7059 C C . ILE A 1 910 ? 27.204 -19.277 -3.321 1.00 92.38 910 ILE A C 1
ATOM 7061 O O . ILE A 1 910 ? 28.320 -19.122 -2.819 1.00 92.38 910 ILE A O 1
ATOM 7065 N N . TYR A 1 911 ? 26.362 -18.254 -3.497 1.00 91.81 911 TYR A N 1
ATOM 7066 C CA . TYR A 1 911 ? 26.641 -16.887 -3.040 1.00 91.81 911 TYR A CA 1
ATOM 7067 C C . TYR A 1 911 ? 25.646 -16.479 -1.949 1.00 91.81 911 TYR A C 1
ATOM 7069 O O . TYR A 1 911 ? 24.497 -16.143 -2.227 1.00 91.81 911 TYR A O 1
ATOM 7077 N N . GLY A 1 912 ? 26.077 -16.572 -0.689 1.00 90.31 912 GLY A N 1
ATOM 7078 C CA . GLY A 1 912 ? 25.183 -16.512 0.468 1.00 90.31 912 GLY A CA 1
ATOM 7079 C C . GLY A 1 912 ? 24.491 -15.164 0.707 1.00 90.31 912 GLY A C 1
ATOM 7080 O O . GLY A 1 912 ? 25.011 -14.099 0.370 1.00 90.31 912 GLY A O 1
ATOM 7081 N N . ASP A 1 913 ? 23.303 -15.188 1.317 1.00 90.50 913 ASP A N 1
ATOM 7082 C CA . ASP A 1 913 ? 22.539 -13.983 1.683 1.00 90.50 913 ASP A CA 1
ATOM 7083 C C . ASP A 1 913 ? 23.312 -13.010 2.597 1.00 90.50 913 ASP A C 1
ATOM 7085 O O . ASP A 1 913 ? 23.232 -11.802 2.390 1.00 90.50 913 ASP A O 1
ATOM 7089 N N . LEU A 1 914 ? 24.125 -13.491 3.543 1.00 90.75 914 LEU A N 1
ATOM 7090 C CA . LEU A 1 914 ? 24.930 -12.627 4.416 1.00 90.75 914 LEU A CA 1
ATOM 7091 C C . LEU A 1 914 ? 26.084 -11.964 3.667 1.00 90.75 914 LEU A C 1
ATOM 7093 O O . LEU A 1 914 ? 26.381 -10.804 3.934 1.00 90.75 914 LEU A O 1
ATOM 7097 N N . ALA A 1 915 ? 26.703 -12.652 2.707 1.00 89.19 915 ALA A N 1
ATOM 7098 C CA . ALA A 1 915 ? 27.695 -12.039 1.827 1.00 89.19 915 ALA A CA 1
ATOM 7099 C C . ALA A 1 915 ? 27.066 -10.981 0.905 1.00 89.19 915 ALA A C 1
ATOM 7101 O O . ALA A 1 915 ? 27.607 -9.882 0.777 1.00 89.19 915 ALA A O 1
ATOM 7102 N N . ARG A 1 916 ? 25.884 -11.271 0.339 1.00 85.94 916 ARG A N 1
ATOM 7103 C CA . ARG A 1 916 ? 25.084 -10.309 -0.443 1.00 85.94 916 ARG A CA 1
ATOM 7104 C C . ARG A 1 916 ? 24.711 -9.069 0.381 1.00 85.94 916 ARG A C 1
ATOM 7106 O O . ARG A 1 916 ? 24.901 -7.953 -0.088 1.00 85.94 916 ARG A O 1
ATOM 7113 N N . ASN A 1 917 ? 24.248 -9.257 1.619 1.00 80.12 917 ASN A N 1
ATOM 7114 C CA . ASN A 1 917 ? 23.856 -8.173 2.530 1.00 80.12 917 ASN A CA 1
ATOM 7115 C C . ASN A 1 917 ? 25.046 -7.366 3.076 1.00 80.12 917 ASN A C 1
ATOM 7117 O O . ASN A 1 917 ? 24.883 -6.194 3.408 1.00 80.12 917 ASN A O 1
ATOM 7121 N N . LEU A 1 918 ? 26.227 -7.981 3.189 1.00 83.75 918 LEU A N 1
ATOM 7122 C CA . LEU A 1 918 ? 27.454 -7.313 3.630 1.00 83.75 918 LEU A CA 1
ATOM 7123 C C . LEU A 1 918 ? 28.128 -6.508 2.504 1.00 83.75 918 LEU A C 1
ATOM 7125 O O . LEU A 1 918 ? 28.829 -5.542 2.795 1.00 83.75 918 LEU A O 1
ATOM 7129 N N . ALA A 1 919 ? 27.929 -6.907 1.241 1.00 79.75 919 ALA A N 1
ATOM 7130 C CA . ALA A 1 919 ? 28.478 -6.271 0.037 1.00 79.75 919 ALA A CA 1
ATOM 7131 C C . ALA A 1 919 ? 30.019 -6.100 0.018 1.00 79.75 919 ALA A C 1
ATOM 7133 O O . ALA A 1 919 ? 30.551 -5.275 -0.722 1.00 79.75 919 ALA A O 1
ATOM 7134 N N . ASP A 1 920 ? 30.744 -6.897 0.809 1.00 79.12 920 ASP A N 1
ATOM 7135 C CA . ASP A 1 920 ? 32.207 -6.887 0.919 1.00 79.12 920 ASP A CA 1
ATOM 7136 C C . ASP A 1 920 ? 32.827 -7.898 -0.073 1.00 79.12 920 ASP A C 1
ATOM 7138 O O . ASP A 1 920 ? 32.605 -9.105 0.088 1.00 79.12 920 ASP A O 1
ATOM 7142 N N . PRO A 1 921 ? 33.621 -7.459 -1.076 1.00 75.31 921 PRO A N 1
ATOM 7143 C CA . PRO A 1 921 ? 34.229 -8.346 -2.074 1.00 75.31 921 PRO A CA 1
ATOM 7144 C C . PRO A 1 921 ? 35.129 -9.452 -1.505 1.00 75.31 921 PRO A C 1
ATOM 7146 O O . PRO A 1 921 ? 35.345 -10.457 -2.180 1.00 75.31 921 PRO A O 1
ATOM 7149 N N . ALA A 1 922 ? 35.622 -9.329 -0.265 1.00 80.75 922 ALA A N 1
ATOM 7150 C CA . ALA A 1 922 ? 36.381 -10.397 0.392 1.00 80.75 922 ALA A CA 1
ATOM 7151 C C . ALA A 1 922 ? 35.532 -11.653 0.698 1.00 80.75 922 ALA A C 1
ATOM 7153 O O . ALA A 1 922 ? 36.081 -12.716 0.998 1.00 80.75 922 ALA A O 1
ATOM 7154 N N . PHE A 1 923 ? 34.201 -11.554 0.612 1.00 84.44 923 PHE A N 1
ATOM 7155 C CA . PHE A 1 923 ? 33.247 -12.626 0.891 1.00 84.44 923 PHE A CA 1
ATOM 7156 C C . PHE A 1 923 ? 32.475 -13.006 -0.383 1.00 84.44 923 PHE A C 1
ATOM 7158 O O . PHE A 1 923 ? 31.275 -12.780 -0.483 1.00 84.44 923 PHE A O 1
ATOM 7165 N N . GLY A 1 924 ? 33.164 -13.596 -1.365 1.00 81.06 924 GLY A N 1
ATOM 7166 C CA . GLY A 1 924 ? 32.547 -14.129 -2.589 1.00 81.06 924 GLY A CA 1
ATOM 7167 C C . GLY A 1 924 ? 31.748 -15.428 -2.380 1.00 81.06 924 GLY A C 1
ATOM 7168 O O . GLY A 1 924 ? 31.204 -15.691 -1.302 1.00 81.06 924 GLY A O 1
ATOM 7169 N N . THR A 1 925 ? 31.735 -16.290 -3.391 1.00 88.31 925 THR A N 1
ATOM 7170 C CA . THR A 1 925 ? 31.096 -17.616 -3.384 1.00 88.31 925 THR A CA 1
ATOM 7171 C C . THR A 1 925 ? 31.792 -18.649 -2.485 1.00 88.31 925 THR A C 1
ATOM 7173 O O . THR A 1 925 ? 32.987 -18.543 -2.187 1.00 88.31 925 THR A O 1
ATOM 7176 N N . GLU A 1 926 ? 31.052 -19.664 -2.028 1.00 90.25 926 GLU A N 1
ATOM 7177 C CA . GLU A 1 926 ? 31.610 -20.866 -1.390 1.00 90.25 926 GLU A CA 1
ATOM 7178 C C . GLU A 1 926 ? 31.085 -22.155 -2.046 1.00 90.25 926 GLU A C 1
ATOM 7180 O O . GLU A 1 926 ? 29.903 -22.262 -2.361 1.00 90.25 926 GLU A O 1
ATOM 7185 N N . GLU A 1 927 ? 31.967 -23.139 -2.238 1.00 91.06 927 GLU A N 1
ATOM 7186 C CA . GLU A 1 927 ? 31.612 -24.478 -2.727 1.00 91.06 927 GLU A CA 1
ATOM 7187 C C . GLU A 1 927 ? 31.148 -25.387 -1.575 1.00 91.06 927 GLU A C 1
ATOM 7189 O O . GLU A 1 927 ? 31.698 -25.343 -0.465 1.00 91.06 927 GLU A O 1
ATOM 7194 N N . MET A 1 928 ? 30.171 -26.257 -1.846 1.00 91.38 928 MET A N 1
ATOM 7195 C CA . MET A 1 928 ? 29.776 -27.356 -0.958 1.00 91.38 928 MET A CA 1
ATOM 7196 C C . MET A 1 928 ? 29.162 -28.542 -1.707 1.00 91.38 928 MET A C 1
ATOM 7198 O O . MET A 1 928 ? 28.597 -28.395 -2.787 1.00 91.38 928 MET A O 1
ATOM 7202 N N . GLU A 1 929 ? 29.241 -29.725 -1.102 1.00 92.44 929 GLU A N 1
ATOM 7203 C CA . GLU A 1 929 ? 28.582 -30.934 -1.597 1.00 92.44 929 GLU A CA 1
ATOM 7204 C C . GLU A 1 929 ? 27.101 -30.959 -1.187 1.00 92.44 929 GLU A C 1
ATOM 7206 O O . GLU A 1 929 ? 26.770 -30.779 -0.011 1.00 92.44 929 GLU A O 1
ATOM 7211 N N . LEU A 1 930 ? 26.212 -31.235 -2.144 1.00 95.12 930 LEU A N 1
ATOM 7212 C CA . LEU A 1 930 ? 24.777 -31.441 -1.925 1.00 95.12 930 LEU A CA 1
ATOM 7213 C C . LEU A 1 930 ? 24.346 -32.820 -2.454 1.00 95.12 930 LEU A C 1
ATOM 7215 O O . LEU A 1 930 ? 24.781 -33.247 -3.524 1.00 95.12 930 LEU A O 1
ATOM 7219 N N . ASP A 1 931 ? 23.474 -33.509 -1.712 1.00 94.94 931 ASP A N 1
ATOM 7220 C CA . ASP A 1 931 ? 22.922 -34.824 -2.068 1.00 94.94 931 ASP A CA 1
ATOM 7221 C C . ASP A 1 931 ? 21.527 -34.662 -2.706 1.00 94.94 931 ASP A C 1
ATOM 7223 O O . ASP A 1 931 ? 20.513 -34.615 -2.012 1.00 94.94 931 ASP A O 1
ATOM 7227 N N . PHE A 1 932 ? 21.458 -34.582 -4.037 1.00 95.12 932 PHE A N 1
ATOM 7228 C CA . PHE A 1 932 ? 20.212 -34.359 -4.780 1.00 95.12 932 PHE A CA 1
ATOM 7229 C C . PHE A 1 932 ? 19.317 -35.604 -4.789 1.00 95.12 932 PHE A C 1
ATOM 7231 O O . PHE A 1 932 ? 19.731 -36.657 -5.272 1.00 95.12 932 PHE A O 1
ATOM 7238 N N . VAL A 1 933 ? 18.077 -35.485 -4.308 1.00 94.69 933 VAL A N 1
ATOM 7239 C CA . VAL A 1 933 ? 17.072 -36.557 -4.266 1.00 94.69 933 VAL A CA 1
ATOM 7240 C C . VAL A 1 933 ? 16.256 -36.587 -5.562 1.00 94.69 933 VAL A C 1
ATOM 7242 O O . VAL A 1 933 ? 15.606 -35.612 -5.945 1.00 94.69 933 VAL A O 1
ATOM 7245 N N . GLN A 1 934 ? 16.248 -37.741 -6.225 1.00 92.19 934 GLN A N 1
ATOM 7246 C CA . GLN A 1 934 ? 15.607 -37.948 -7.525 1.00 92.19 934 GLN A CA 1
ATOM 7247 C C . GLN A 1 934 ? 14.965 -39.341 -7.627 1.00 92.19 934 GLN A C 1
ATOM 7249 O O . GLN A 1 934 ? 15.334 -40.268 -6.903 1.00 92.19 934 GLN A O 1
ATOM 7254 N N . ARG A 1 935 ? 13.971 -39.518 -8.508 1.00 88.94 935 ARG A N 1
ATOM 7255 C CA . ARG A 1 935 ? 13.302 -40.823 -8.693 1.00 88.94 935 ARG A CA 1
ATOM 7256 C C . ARG A 1 935 ? 14.251 -41.862 -9.297 1.00 88.94 935 ARG A C 1
ATOM 7258 O O . ARG A 1 935 ? 14.940 -41.597 -10.277 1.00 88.94 935 ARG A O 1
ATOM 7265 N N . GLN A 1 936 ? 14.228 -43.083 -8.762 1.00 78.69 936 GLN A N 1
ATOM 7266 C CA . GLN A 1 936 ? 15.185 -44.144 -9.114 1.00 78.69 936 GLN A CA 1
ATOM 7267 C C . GLN A 1 936 ? 15.019 -44.704 -10.547 1.00 78.69 936 GLN A C 1
ATOM 7269 O O . GLN A 1 936 ? 15.912 -45.383 -11.050 1.00 78.69 936 GLN A O 1
ATOM 7274 N N . ALA A 1 937 ? 13.893 -44.425 -11.215 1.00 66.75 937 ALA A N 1
ATOM 7275 C CA . ALA A 1 937 ? 13.511 -45.024 -12.500 1.00 66.75 937 ALA A CA 1
ATOM 7276 C C . ALA A 1 937 ? 13.279 -44.011 -13.647 1.00 66.75 937 ALA A C 1
ATOM 7278 O O . ALA A 1 937 ? 12.644 -44.352 -14.648 1.00 66.75 937 ALA A O 1
ATOM 7279 N N . THR A 1 938 ? 13.755 -42.768 -13.517 1.00 62.94 938 THR A N 1
ATOM 7280 C CA . THR A 1 938 ? 13.561 -41.693 -14.512 1.00 62.94 938 THR A CA 1
ATOM 7281 C C . THR A 1 938 ? 14.866 -41.318 -15.222 1.00 62.94 938 THR A C 1
ATOM 7283 O O . THR A 1 938 ? 15.852 -41.006 -14.560 1.00 62.94 938 THR A O 1
ATOM 7286 N N . ASP A 1 939 ? 14.853 -41.301 -16.560 1.00 61.81 939 ASP A N 1
ATOM 7287 C CA . ASP A 1 939 ? 15.906 -40.735 -17.421 1.00 61.81 939 ASP A CA 1
ATOM 7288 C C . ASP A 1 939 ? 15.275 -39.683 -18.366 1.00 61.81 939 ASP A C 1
ATOM 7290 O O . ASP A 1 939 ? 14.514 -40.070 -19.264 1.00 61.81 939 ASP A O 1
ATOM 7294 N N . PRO A 1 940 ? 15.551 -38.373 -18.196 1.00 65.38 940 PRO A N 1
ATOM 7295 C CA . PRO A 1 940 ? 16.435 -37.770 -17.187 1.00 65.38 940 PRO A CA 1
ATOM 7296 C C . PRO A 1 940 ? 15.896 -37.902 -15.744 1.00 65.38 940 PRO A C 1
ATOM 7298 O O . PRO A 1 940 ? 14.705 -38.168 -15.566 1.00 65.38 940 PRO A O 1
ATOM 7301 N N . PRO A 1 941 ? 16.746 -37.719 -14.714 1.00 67.56 941 PRO A N 1
ATOM 7302 C CA . PRO A 1 941 ? 16.325 -37.759 -13.314 1.00 67.56 941 PRO A CA 1
ATOM 7303 C C . PRO A 1 941 ? 15.274 -36.689 -12.973 1.00 67.56 941 PRO A C 1
ATOM 7305 O O . PRO A 1 941 ? 15.429 -35.518 -13.315 1.00 67.56 941 PRO A O 1
ATOM 7308 N N . GLU A 1 942 ? 14.216 -37.088 -12.262 1.00 81.19 942 GLU A N 1
ATOM 7309 C CA . GLU A 1 942 ? 13.120 -36.210 -11.831 1.00 81.19 942 GLU A CA 1
ATOM 7310 C C . GLU A 1 942 ? 13.213 -35.901 -10.317 1.00 81.19 942 GLU A C 1
ATOM 7312 O O . GLU A 1 942 ? 13.112 -36.837 -9.512 1.00 81.19 942 GLU A O 1
ATOM 7317 N N . PRO A 1 943 ? 13.360 -34.621 -9.905 1.00 85.44 943 PRO A N 1
ATOM 7318 C CA . PRO A 1 943 ? 13.311 -34.206 -8.498 1.00 85.44 943 PRO A CA 1
ATOM 7319 C C . PRO A 1 943 ? 11.944 -34.431 -7.833 1.00 85.44 943 PRO A C 1
ATOM 7321 O O . PRO A 1 943 ? 10.892 -34.408 -8.484 1.00 85.44 943 PRO A O 1
ATOM 7324 N N . ILE A 1 944 ? 11.937 -34.603 -6.510 1.00 88.19 944 ILE A N 1
ATOM 7325 C CA . ILE A 1 944 ? 10.737 -34.976 -5.746 1.00 88.19 944 ILE A CA 1
ATOM 7326 C C . ILE A 1 944 ? 9.879 -33.751 -5.389 1.00 88.19 944 ILE A C 1
ATOM 7328 O O . ILE A 1 944 ? 9.955 -33.192 -4.300 1.00 88.19 944 ILE A O 1
ATOM 7332 N N . ARG A 1 945 ? 9.004 -33.344 -6.316 1.00 90.38 945 ARG A N 1
ATOM 7333 C CA . ARG A 1 945 ? 8.073 -32.220 -6.094 1.00 90.38 945 ARG A CA 1
ATOM 7334 C C . ARG A 1 945 ? 7.074 -32.510 -4.946 1.00 90.38 945 ARG A C 1
ATOM 7336 O O . ARG A 1 945 ? 6.476 -33.592 -4.952 1.00 90.38 945 ARG A O 1
ATOM 7343 N N . PRO A 1 946 ? 6.824 -31.557 -4.020 1.00 93.00 946 PRO A N 1
ATOM 7344 C CA . PRO A 1 946 ? 5.795 -31.683 -2.983 1.00 93.00 946 PRO A CA 1
ATOM 7345 C C . PRO A 1 946 ? 4.376 -31.864 -3.546 1.00 93.00 946 PRO A C 1
ATOM 7347 O O . PRO A 1 946 ? 4.083 -31.461 -4.674 1.00 93.00 946 PRO A O 1
ATOM 7350 N N . THR A 1 947 ? 3.467 -32.445 -2.754 1.00 91.94 947 THR A N 1
ATOM 7351 C CA . THR A 1 947 ? 2.079 -32.721 -3.169 1.00 91.94 947 THR A CA 1
ATOM 7352 C C . THR A 1 947 ? 1.054 -32.387 -2.082 1.00 91.94 947 THR A C 1
ATOM 7354 O O . THR A 1 947 ? 1.139 -32.883 -0.960 1.00 91.94 947 THR A O 1
ATOM 7357 N N . GLU A 1 948 ? 0.008 -31.621 -2.424 1.00 92.06 948 GLU A N 1
ATOM 7358 C CA . GLU A 1 948 ? -1.071 -31.269 -1.477 1.00 92.06 948 GLU A CA 1
ATOM 7359 C C . GLU A 1 948 ? -1.851 -32.494 -0.953 1.00 92.06 948 GLU A C 1
ATOM 7361 O O . GLU A 1 948 ? -2.500 -32.423 0.090 1.00 92.06 948 GLU A O 1
ATOM 7366 N N . SER A 1 949 ? -1.755 -33.643 -1.628 1.00 91.19 949 SER A N 1
ATOM 7367 C CA . SER A 1 949 ? -2.334 -34.922 -1.200 1.00 91.19 949 SER A CA 1
ATOM 7368 C C . SER A 1 949 ? -1.561 -35.644 -0.090 1.00 91.19 949 SER A C 1
ATOM 7370 O O . SER A 1 949 ? -2.110 -36.573 0.493 1.00 91.19 949 SER A O 1
ATOM 7372 N N . SER A 1 950 ? -0.312 -35.262 0.202 1.00 95.50 950 SER A N 1
ATOM 7373 C CA . SER A 1 950 ? 0.522 -35.954 1.197 1.00 95.50 950 SER A CA 1
ATOM 7374 C C . SER A 1 950 ? -0.052 -35.848 2.617 1.00 95.50 950 SER A C 1
ATOM 7376 O O . SER A 1 950 ? -0.473 -34.750 3.000 1.00 95.50 950 SER A O 1
ATOM 7378 N N . PRO A 1 951 ? -0.023 -36.912 3.446 1.00 96.19 951 PRO A N 1
ATOM 7379 C CA . PRO A 1 951 ? -0.454 -36.842 4.843 1.00 96.19 951 PRO A CA 1
ATOM 7380 C C . PRO A 1 951 ? 0.482 -36.011 5.738 1.00 96.19 951 PRO A C 1
ATOM 7382 O O . PRO A 1 951 ? 0.098 -35.677 6.861 1.00 96.19 951 PRO A O 1
ATOM 7385 N N . PHE A 1 952 ? 1.689 -35.678 5.270 1.00 97.31 952 PHE A N 1
ATOM 7386 C CA . PHE A 1 952 ? 2.698 -34.937 6.024 1.00 97.31 952 PHE A CA 1
ATOM 7387 C C . PHE A 1 952 ? 2.870 -33.526 5.449 1.00 97.31 952 PHE A C 1
ATOM 7389 O O . PHE A 1 952 ? 3.320 -33.374 4.315 1.00 97.31 952 PHE A O 1
ATOM 7396 N N . LEU A 1 953 ? 2.499 -32.495 6.212 1.00 98.00 953 LEU A N 1
ATOM 7397 C CA . LEU A 1 953 ? 2.584 -31.090 5.792 1.00 98.00 953 LEU A CA 1
ATOM 7398 C C . LEU A 1 953 ? 3.730 -30.366 6.500 1.00 98.00 953 LEU A C 1
ATOM 7400 O O . LEU A 1 953 ? 3.735 -30.268 7.722 1.00 98.00 953 LEU A O 1
ATOM 7404 N N . VAL A 1 954 ? 4.653 -29.797 5.728 1.00 98.12 954 VAL A N 1
ATOM 7405 C CA . VAL A 1 954 ? 5.724 -28.920 6.205 1.00 98.12 954 VAL A CA 1
ATOM 7406 C C . VAL A 1 954 ? 5.276 -27.458 6.141 1.00 98.12 954 VAL A C 1
ATOM 7408 O O . VAL A 1 954 ? 4.968 -26.938 5.069 1.00 98.12 954 VAL A O 1
ATOM 7411 N N . LEU A 1 955 ? 5.275 -26.787 7.291 1.00 97.25 955 LEU A N 1
ATOM 7412 C CA . LEU A 1 955 ? 5.198 -25.335 7.442 1.00 97.25 955 LEU A CA 1
ATOM 7413 C C . LEU A 1 955 ? 6.599 -24.808 7.766 1.00 97.25 955 LEU A C 1
ATOM 7415 O O . LEU A 1 955 ? 7.202 -25.284 8.726 1.00 97.25 955 LEU A O 1
ATOM 7419 N N . ALA A 1 956 ? 7.121 -23.839 7.013 1.00 93.62 956 ALA A N 1
ATOM 7420 C CA . ALA A 1 956 ? 8.488 -23.351 7.230 1.00 93.62 956 ALA A CA 1
ATOM 7421 C C . ALA A 1 956 ? 8.709 -21.880 6.840 1.00 93.62 956 ALA A C 1
ATOM 7423 O O . ALA A 1 956 ? 7.933 -21.286 6.088 1.00 93.62 956 ALA A O 1
ATOM 7424 N N . ASP A 1 957 ? 9.811 -21.313 7.330 1.00 90.25 957 ASP A N 1
ATOM 7425 C CA . ASP A 1 957 ? 10.477 -20.176 6.688 1.00 90.25 957 ASP A CA 1
ATOM 7426 C C . ASP A 1 957 ? 11.392 -20.637 5.531 1.00 90.25 957 ASP A C 1
ATOM 7428 O O . ASP A 1 957 ? 11.240 -21.741 4.997 1.00 90.25 957 ASP A O 1
ATOM 7432 N N . SER A 1 958 ? 12.351 -19.803 5.125 1.00 90.81 958 SER A N 1
ATOM 7433 C CA . SER A 1 958 ? 13.306 -20.095 4.056 1.00 90.81 958 SER A CA 1
ATOM 7434 C C . SER A 1 958 ? 14.229 -21.289 4.340 1.00 90.81 958 SER A C 1
ATOM 7436 O O . SER A 1 958 ? 14.751 -21.866 3.390 1.00 90.81 958 SER A O 1
ATOM 7438 N N . HIS A 1 959 ? 14.321 -21.795 5.578 1.00 94.12 959 HIS A N 1
ATOM 7439 C CA . HIS A 1 959 ? 14.939 -23.104 5.855 1.00 94.12 959 HIS A CA 1
ATOM 7440 C C . HIS A 1 959 ? 14.192 -24.285 5.201 1.00 94.12 959 HIS A C 1
ATOM 7442 O O . HIS A 1 959 ? 14.783 -25.341 4.980 1.00 94.12 959 HIS A O 1
ATOM 7448 N N . GLY A 1 960 ? 12.911 -24.116 4.853 1.00 93.00 960 GLY A N 1
ATOM 7449 C CA . GLY A 1 960 ? 12.148 -25.058 4.025 1.00 93.00 960 GLY A CA 1
ATOM 7450 C C . GLY A 1 960 ? 12.220 -24.786 2.516 1.00 93.00 960 GLY A C 1
ATOM 7451 O O . GLY A 1 960 ? 11.567 -25.494 1.755 1.00 93.00 960 GLY A O 1
ATOM 7452 N N . LEU A 1 961 ? 12.969 -23.763 2.086 1.00 94.31 961 LEU A N 1
ATOM 7453 C CA . LEU A 1 961 ? 13.163 -23.377 0.680 1.00 94.31 961 LEU A CA 1
ATOM 7454 C C . LEU A 1 961 ? 14.619 -23.548 0.216 1.00 94.31 961 LEU A C 1
ATOM 7456 O O . LEU A 1 961 ? 14.844 -23.824 -0.962 1.00 94.31 961 LEU A O 1
ATOM 7460 N N . ILE A 1 962 ? 15.592 -23.412 1.124 1.00 95.69 962 ILE A N 1
ATOM 7461 C CA . ILE A 1 962 ? 17.023 -23.580 0.850 1.00 95.69 962 ILE A CA 1
ATOM 7462 C C . ILE A 1 962 ? 17.307 -24.955 0.223 1.00 95.69 962 ILE A C 1
ATOM 7464 O O . ILE A 1 962 ? 16.830 -25.984 0.707 1.00 95.69 962 ILE A O 1
ATOM 7468 N N . PHE A 1 963 ? 18.024 -24.954 -0.904 1.00 95.88 963 PHE A N 1
ATOM 7469 C CA . PHE A 1 963 ? 18.315 -26.113 -1.763 1.00 95.88 963 PHE A CA 1
ATOM 7470 C C . PHE A 1 963 ? 17.098 -26.881 -2.330 1.00 95.88 963 PHE A C 1
ATOM 7472 O O . PHE A 1 963 ? 17.274 -27.892 -3.017 1.00 95.88 963 PHE A O 1
ATOM 7479 N N . HIS A 1 964 ? 15.874 -26.394 -2.100 1.00 93.94 964 HIS A N 1
ATOM 7480 C CA . HIS A 1 964 ? 14.634 -26.950 -2.646 1.00 93.94 964 HIS A CA 1
ATOM 7481 C C . HIS A 1 964 ? 14.025 -26.084 -3.760 1.00 93.94 964 HIS A C 1
ATOM 7483 O O . HIS A 1 964 ? 13.491 -26.617 -4.730 1.00 93.94 964 HIS A O 1
ATOM 7489 N N . ALA A 1 965 ? 14.066 -24.757 -3.613 1.00 85.94 965 ALA A N 1
ATOM 7490 C CA . ALA A 1 965 ? 13.259 -23.830 -4.410 1.00 85.94 965 ALA A CA 1
ATOM 7491 C C . ALA A 1 965 ? 13.952 -23.239 -5.654 1.00 85.94 965 ALA A C 1
ATOM 7493 O O . ALA A 1 965 ? 13.275 -22.585 -6.447 1.00 85.94 965 ALA A O 1
ATOM 7494 N N . GLY A 1 966 ? 15.261 -23.441 -5.826 1.00 83.56 966 GLY A N 1
ATOM 7495 C CA . GLY A 1 966 ? 16.053 -22.819 -6.892 1.00 83.56 966 GLY A CA 1
ATOM 7496 C C . GLY A 1 966 ? 16.319 -21.321 -6.683 1.00 83.56 966 GLY A C 1
ATOM 7497 O O . GLY A 1 966 ? 16.077 -20.767 -5.607 1.00 83.56 966 GLY A O 1
ATOM 7498 N N . GLY A 1 967 ? 16.846 -20.665 -7.721 1.00 82.44 967 GLY A N 1
ATOM 7499 C CA . GLY A 1 967 ? 17.128 -19.227 -7.727 1.00 82.44 967 GLY A CA 1
ATOM 7500 C C . GLY A 1 967 ? 18.040 -18.781 -6.576 1.00 82.44 967 GLY A C 1
ATOM 7501 O O . GLY A 1 967 ? 19.085 -19.373 -6.315 1.00 82.44 967 GLY A O 1
ATOM 7502 N N . ASP A 1 968 ? 17.619 -17.755 -5.834 1.00 76.38 968 ASP A N 1
ATOM 7503 C CA . ASP A 1 968 ? 18.347 -17.201 -4.682 1.00 76.38 968 ASP A CA 1
ATOM 7504 C C . ASP A 1 968 ? 18.474 -18.153 -3.475 1.00 76.38 968 ASP A C 1
ATOM 7506 O O . ASP A 1 968 ? 19.228 -17.842 -2.547 1.00 76.38 968 ASP A O 1
ATOM 7510 N N . MET A 1 969 ? 17.783 -19.303 -3.514 1.00 90.00 969 MET A N 1
ATOM 7511 C CA . MET A 1 969 ? 17.873 -20.428 -2.567 1.00 90.00 969 MET A CA 1
ATOM 7512 C C . MET A 1 969 ? 18.853 -21.535 -3.033 1.00 90.00 969 MET A C 1
ATOM 7514 O O . MET A 1 969 ? 18.828 -22.654 -2.512 1.00 90.00 969 MET A O 1
ATOM 7518 N N . HIS A 1 970 ? 19.725 -21.210 -3.995 1.00 89.25 970 HIS A N 1
ATOM 7519 C CA . HIS A 1 970 ? 20.919 -21.938 -4.466 1.00 89.25 970 HIS A CA 1
ATOM 7520 C C . HIS A 1 970 ? 20.715 -23.246 -5.245 1.00 89.25 970 HIS A C 1
ATOM 7522 O O . HIS A 1 970 ? 21.471 -23.504 -6.176 1.00 89.25 970 HIS A O 1
ATOM 7528 N N . ALA A 1 971 ? 19.742 -24.094 -4.897 1.00 89.94 971 ALA A N 1
ATOM 7529 C CA . ALA A 1 971 ? 19.523 -25.371 -5.591 1.00 89.94 971 ALA A CA 1
ATOM 7530 C C . ALA A 1 971 ? 18.064 -25.857 -5.529 1.00 89.94 971 ALA A C 1
ATOM 7532 O O . ALA A 1 971 ? 17.234 -25.289 -4.816 1.00 89.94 971 ALA A O 1
ATOM 7533 N N . THR A 1 972 ? 17.783 -26.938 -6.263 1.00 91.00 972 THR A N 1
ATOM 7534 C CA . THR A 1 972 ? 16.481 -27.618 -6.335 1.00 91.00 972 THR A CA 1
ATOM 7535 C C . THR A 1 972 ? 16.680 -29.123 -6.171 1.00 91.00 972 THR A C 1
ATOM 7537 O O . THR A 1 972 ? 17.434 -29.723 -6.937 1.00 91.00 972 THR A O 1
ATOM 7540 N N . GLY A 1 973 ? 15.973 -29.753 -5.231 1.00 92.56 973 GLY A N 1
ATOM 7541 C CA . GLY A 1 973 ? 16.021 -31.204 -5.015 1.00 92.56 973 GLY A CA 1
ATOM 7542 C C . GLY A 1 973 ? 17.020 -31.688 -3.956 1.00 92.56 973 GLY A C 1
ATOM 7543 O O . GLY A 1 973 ? 17.183 -32.896 -3.817 1.00 92.56 973 GLY A O 1
ATOM 7544 N N . ALA A 1 974 ? 17.693 -30.797 -3.222 1.00 95.44 974 ALA A N 1
ATOM 7545 C CA . ALA A 1 974 ? 18.651 -31.141 -2.159 1.00 95.44 974 ALA A CA 1
ATOM 7546 C C . ALA A 1 974 ? 18.343 -30.430 -0.820 1.00 95.44 974 ALA A C 1
ATOM 7548 O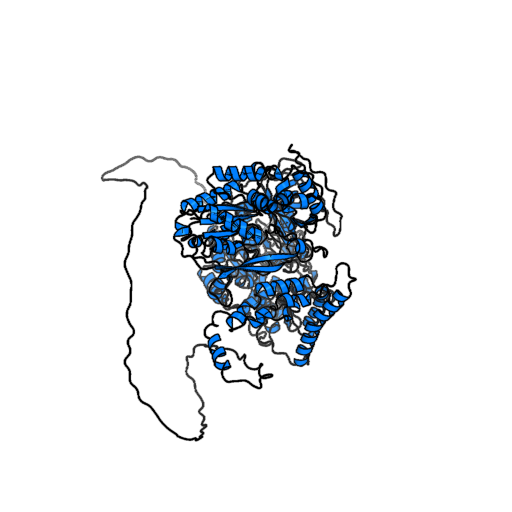 O . ALA A 1 974 ? 19.216 -30.279 0.038 1.00 95.44 974 ALA A O 1
ATOM 7549 N N . GLY A 1 975 ? 17.111 -29.942 -0.653 1.00 96.25 975 GLY A N 1
ATOM 7550 C CA . GLY A 1 975 ? 16.648 -29.277 0.560 1.00 96.25 975 GLY A CA 1
ATOM 7551 C C . GLY A 1 975 ? 15.992 -30.238 1.547 1.00 96.25 975 GLY A C 1
ATOM 7552 O O . GLY A 1 975 ? 15.807 -31.431 1.297 1.00 96.25 975 GLY A O 1
ATOM 7553 N N . LEU A 1 976 ? 15.581 -29.704 2.698 1.00 97.38 976 LEU A N 1
ATOM 7554 C CA . LEU A 1 976 ? 14.893 -30.499 3.717 1.00 97.38 976 LEU A CA 1
ATOM 7555 C C . LEU A 1 976 ? 13.592 -31.178 3.219 1.00 97.38 976 LEU A C 1
ATOM 7557 O O . LEU A 1 976 ? 13.390 -32.336 3.582 1.00 97.38 976 LEU A O 1
ATOM 7561 N N . PRO A 1 977 ? 12.720 -30.560 2.389 1.00 97.25 977 PRO A N 1
ATOM 7562 C CA . PRO A 1 977 ? 11.544 -31.251 1.847 1.00 97.25 977 PRO A CA 1
ATOM 7563 C C . PRO A 1 977 ? 11.901 -32.488 1.008 1.00 97.25 977 PRO A C 1
ATOM 7565 O O . PRO A 1 977 ? 11.178 -33.484 1.047 1.00 97.25 977 PRO A O 1
ATOM 7568 N N . ASP A 1 978 ? 13.032 -32.441 0.300 1.00 97.06 978 ASP A N 1
ATOM 7569 C CA . ASP A 1 978 ? 13.519 -33.520 -0.563 1.00 97.06 978 ASP A CA 1
ATOM 7570 C C . ASP A 1 978 ? 14.081 -34.680 0.271 1.00 97.06 978 ASP A C 1
ATOM 7572 O O . ASP A 1 978 ? 13.710 -35.839 0.073 1.00 97.06 978 ASP A O 1
ATOM 7576 N N . HIS A 1 979 ? 14.910 -34.373 1.276 1.00 97.69 979 HIS A N 1
ATOM 7577 C CA . HIS A 1 979 ? 15.426 -35.375 2.213 1.00 97.69 979 HIS A CA 1
ATOM 7578 C C . HIS A 1 979 ? 14.332 -35.978 3.109 1.00 97.69 979 HIS A C 1
ATOM 7580 O O . HIS A 1 979 ? 14.380 -37.171 3.405 1.00 97.69 979 HIS A O 1
ATOM 7586 N N . LEU A 1 980 ? 13.312 -35.205 3.499 1.00 97.38 980 LEU A N 1
ATOM 7587 C CA . LEU A 1 980 ? 12.130 -35.747 4.179 1.00 97.38 980 LEU A CA 1
ATOM 7588 C C . LEU A 1 980 ? 11.373 -36.725 3.280 1.00 97.38 980 LEU A C 1
ATOM 7590 O O . LEU A 1 980 ? 10.945 -37.772 3.758 1.00 97.38 980 LEU A O 1
ATOM 7594 N N . ALA A 1 981 ? 11.235 -36.419 1.987 1.00 96.38 981 ALA A N 1
ATOM 7595 C CA . ALA A 1 981 ? 10.582 -37.324 1.049 1.00 96.38 981 ALA A CA 1
ATOM 7596 C C . ALA A 1 981 ? 11.372 -38.629 0.841 1.00 96.38 981 ALA A C 1
ATOM 7598 O O . ALA A 1 981 ? 10.756 -39.690 0.729 1.00 96.38 981 ALA A O 1
ATOM 7599 N N . LEU A 1 982 ? 12.709 -38.564 0.855 1.00 95.75 982 LEU A N 1
ATOM 7600 C CA . LEU A 1 982 ? 13.593 -39.735 0.840 1.00 95.75 982 LEU A CA 1
ATOM 7601 C C . LEU A 1 982 ? 13.410 -40.608 2.093 1.00 95.75 982 LEU A C 1
ATOM 7603 O O . LEU A 1 982 ? 13.149 -41.801 1.969 1.00 95.75 982 LEU A O 1
ATOM 7607 N N . GLU A 1 983 ? 13.503 -40.020 3.290 1.00 95.44 983 GLU A N 1
ATOM 7608 C CA . GLU A 1 983 ? 13.448 -40.758 4.564 1.00 95.44 983 GLU A CA 1
ATOM 7609 C C . GLU A 1 983 ? 12.045 -41.299 4.907 1.00 95.44 983 GLU A C 1
ATOM 7611 O O . GLU A 1 983 ? 11.927 -42.322 5.588 1.00 95.44 983 GLU A O 1
ATOM 7616 N N . LEU A 1 984 ? 10.978 -40.640 4.433 1.00 94.62 984 LEU A N 1
ATOM 7617 C CA . LEU A 1 984 ? 9.593 -41.136 4.494 1.00 94.62 984 LEU A CA 1
ATOM 7618 C C . LEU A 1 984 ? 9.268 -42.143 3.377 1.00 94.62 984 LEU A C 1
ATOM 7620 O O . LEU A 1 984 ? 8.310 -42.911 3.493 1.00 94.62 984 LEU A O 1
ATOM 7624 N N . GLY A 1 985 ? 10.017 -42.100 2.273 1.00 94.00 985 GLY A N 1
ATOM 7625 C CA . GLY A 1 985 ? 9.721 -42.816 1.035 1.00 94.00 985 GLY A CA 1
ATOM 7626 C C . GLY A 1 985 ? 8.513 -42.277 0.257 1.00 94.00 985 GLY A C 1
ATOM 7627 O O . GLY A 1 985 ? 8.075 -42.922 -0.693 1.00 94.00 985 GLY A O 1
ATOM 7628 N N . PHE A 1 986 ? 7.953 -41.115 0.608 1.00 94.38 986 PHE A N 1
ATOM 7629 C CA . PHE A 1 986 ? 6.856 -40.474 -0.131 1.00 94.38 986 PHE A CA 1
ATOM 7630 C C . PHE A 1 986 ? 6.954 -38.936 -0.089 1.00 94.38 986 PHE A C 1
ATOM 7632 O O . PHE A 1 986 ? 7.442 -38.386 0.896 1.00 94.38 986 PHE A O 1
ATOM 7639 N N . PRO A 1 987 ? 6.485 -38.206 -1.126 1.00 95.00 987 PRO A N 1
ATOM 7640 C CA . PRO A 1 987 ? 6.566 -36.744 -1.158 1.00 95.00 987 PRO A CA 1
ATOM 7641 C C . PRO A 1 987 ? 5.801 -36.083 -0.006 1.00 95.00 987 PRO A C 1
ATOM 7643 O O . PRO A 1 987 ? 4.671 -36.470 0.294 1.00 95.00 987 PRO A O 1
ATOM 7646 N N . VAL A 1 988 ? 6.376 -35.037 0.587 1.00 96.31 988 VAL A N 1
ATOM 7647 C CA . VAL A 1 988 ? 5.701 -34.180 1.578 1.00 96.31 988 VAL A CA 1
ATOM 7648 C C . VAL A 1 988 ? 4.738 -33.187 0.912 1.00 96.31 988 VAL A C 1
ATOM 7650 O O . VAL A 1 988 ? 4.753 -33.012 -0.306 1.00 96.31 988 VAL A O 1
ATOM 7653 N N . ASP A 1 989 ? 3.905 -32.509 1.697 1.00 97.38 989 ASP A N 1
ATOM 7654 C CA . ASP A 1 989 ? 3.271 -31.240 1.321 1.00 97.38 989 ASP A CA 1
ATOM 7655 C C . ASP A 1 989 ? 4.083 -30.063 1.898 1.00 97.38 989 ASP A C 1
ATOM 7657 O O . ASP A 1 989 ? 4.698 -30.210 2.953 1.00 97.38 989 ASP A O 1
ATOM 7661 N N . LEU A 1 990 ? 4.084 -28.898 1.241 1.00 96.62 990 LEU A N 1
ATOM 7662 C CA . LEU A 1 990 ? 4.923 -27.750 1.612 1.00 96.62 990 LEU A CA 1
ATOM 7663 C C . LEU A 1 990 ? 4.175 -26.408 1.536 1.00 96.62 990 LEU A C 1
ATOM 7665 O O . LEU A 1 990 ? 3.705 -25.994 0.473 1.00 96.62 990 LEU A O 1
ATOM 7669 N N . ILE A 1 991 ? 4.132 -25.690 2.659 1.00 94.31 991 ILE A N 1
ATOM 7670 C CA . ILE A 1 991 ? 3.787 -24.264 2.751 1.00 94.31 991 ILE A CA 1
ATOM 7671 C C . ILE A 1 991 ? 4.968 -23.561 3.429 1.00 94.31 991 ILE A C 1
ATOM 7673 O O . ILE A 1 991 ? 5.034 -23.451 4.654 1.00 94.31 991 ILE A O 1
ATOM 7677 N N . ALA A 1 992 ? 5.913 -23.093 2.619 1.00 89.69 992 ALA A N 1
ATOM 7678 C CA . ALA A 1 992 ? 7.073 -22.341 3.079 1.00 89.69 992 ALA A CA 1
ATOM 7679 C C . ALA A 1 992 ? 7.084 -20.926 2.488 1.00 89.69 992 ALA A C 1
ATOM 7681 O O . ALA A 1 992 ? 6.574 -20.697 1.389 1.00 89.69 992 ALA A O 1
ATOM 7682 N N . VAL A 1 993 ? 7.638 -19.970 3.234 1.00 78.75 993 VAL A N 1
ATOM 7683 C CA . VAL A 1 993 ? 7.676 -18.544 2.868 1.00 78.75 993 VAL A CA 1
ATOM 7684 C C . VAL A 1 993 ? 9.043 -17.942 3.186 1.00 78.75 993 VAL A C 1
ATOM 7686 O O . VAL A 1 993 ? 9.722 -18.388 4.106 1.00 78.75 993 VAL A O 1
ATOM 7689 N N . ARG A 1 994 ? 9.443 -16.890 2.467 1.00 76.06 994 ARG A N 1
ATOM 7690 C CA . ARG A 1 994 ? 10.623 -16.089 2.834 1.00 76.06 994 ARG A CA 1
ATOM 7691 C C . ARG A 1 994 ? 10.262 -15.167 4.011 1.00 76.06 994 ARG A C 1
ATOM 7693 O O . ARG A 1 994 ? 9.159 -14.623 4.039 1.00 76.06 994 ARG A O 1
ATOM 7700 N N . GLY A 1 995 ? 11.167 -14.984 4.975 1.00 65.38 995 GLY A N 1
ATOM 7701 C CA . GLY A 1 995 ? 10.917 -14.201 6.198 1.00 65.38 995 GLY A CA 1
ATOM 7702 C C . GLY A 1 995 ? 10.604 -15.068 7.426 1.00 65.38 995 GLY A C 1
ATOM 7703 O O . GLY A 1 995 ? 11.139 -16.159 7.553 1.00 65.38 995 GLY A O 1
ATOM 7704 N N . SER A 1 996 ? 9.777 -14.587 8.366 1.00 71.00 996 SER A N 1
ATOM 7705 C CA . SER A 1 996 ? 9.490 -15.323 9.616 1.00 71.00 996 SER A CA 1
ATOM 7706 C C . SER A 1 996 ? 8.457 -16.444 9.432 1.00 71.00 996 SER A C 1
ATOM 7708 O O . SER A 1 996 ? 7.307 -16.201 9.050 1.00 71.00 996 SER A O 1
ATOM 7710 N N . GLY A 1 997 ? 8.838 -17.665 9.820 1.00 75.56 997 GLY A N 1
ATOM 7711 C CA . GLY A 1 997 ? 7.984 -18.858 9.803 1.00 75.56 997 GLY A CA 1
ATOM 7712 C C . GLY A 1 997 ? 6.933 -18.899 10.921 1.00 75.56 997 GLY A C 1
ATOM 7713 O O . GLY A 1 997 ? 6.121 -19.824 10.971 1.00 75.56 997 GLY A O 1
ATOM 7714 N N . ALA A 1 998 ? 6.918 -17.906 11.818 1.00 83.06 998 ALA A N 1
ATOM 7715 C CA . ALA A 1 998 ? 6.036 -17.873 12.983 1.00 83.06 998 ALA A CA 1
ATOM 7716 C C . ALA A 1 998 ? 4.553 -17.668 12.623 1.00 83.06 998 ALA A C 1
ATOM 7718 O O . ALA A 1 998 ? 3.689 -18.408 13.094 1.00 83.06 998 ALA A O 1
ATOM 7719 N N . ASN A 1 999 ? 4.227 -16.677 11.787 1.00 84.31 999 ASN A N 1
ATOM 7720 C CA . ASN A 1 999 ? 2.832 -16.345 11.457 1.00 84.31 999 ASN A CA 1
ATOM 7721 C C . ASN A 1 999 ? 2.474 -16.712 10.010 1.00 84.31 999 ASN A C 1
ATOM 7723 O O . ASN A 1 999 ? 1.468 -17.379 9.780 1.00 84.31 999 ASN A O 1
ATOM 7727 N N . ALA A 1 1000 ? 3.289 -16.318 9.028 1.00 81.38 1000 ALA A N 1
ATOM 7728 C CA . ALA A 1 1000 ? 2.907 -16.348 7.614 1.00 81.38 1000 ALA A CA 1
ATOM 7729 C C . ALA A 1 1000 ? 2.564 -17.750 7.040 1.00 81.38 1000 ALA A C 1
ATOM 7731 O O . ALA A 1 1000 ? 1.561 -17.842 6.320 1.00 81.38 1000 ALA A O 1
ATOM 7732 N N . PRO A 1 1001 ? 3.259 -18.858 7.385 1.00 86.62 1001 PRO A N 1
ATOM 7733 C CA . PRO A 1 1001 ? 2.834 -20.205 6.983 1.00 86.62 1001 PRO A CA 1
ATOM 7734 C C . PRO A 1 1001 ? 1.468 -20.595 7.567 1.00 86.62 1001 PRO A C 1
ATOM 7736 O O . PRO A 1 1001 ? 0.598 -21.083 6.844 1.00 86.62 1001 PRO A O 1
ATOM 7739 N N . ARG A 1 1002 ? 1.229 -20.299 8.855 1.00 92.12 1002 ARG A N 1
ATOM 7740 C CA . ARG A 1 1002 ? -0.053 -20.569 9.533 1.00 92.12 1002 ARG A CA 1
ATOM 7741 C C . ARG A 1 1002 ? -1.188 -19.697 8.992 1.00 92.12 1002 ARG A C 1
ATOM 7743 O O . ARG A 1 1002 ? -2.283 -20.208 8.793 1.00 92.12 1002 ARG A O 1
ATOM 7750 N N . MET A 1 1003 ? -0.936 -18.424 8.669 1.00 87.62 1003 MET A N 1
ATOM 7751 C CA . MET A 1 1003 ? -1.909 -17.557 7.982 1.00 87.62 1003 MET A CA 1
ATOM 7752 C C . MET A 1 1003 ? -2.255 -18.082 6.583 1.00 87.62 1003 MET A C 1
ATOM 7754 O O . MET A 1 1003 ? -3.408 -18.015 6.163 1.00 87.62 1003 MET A O 1
ATOM 7758 N N . THR A 1 1004 ? -1.272 -18.617 5.856 1.00 82.75 1004 THR A N 1
ATOM 7759 C CA . THR A 1 1004 ? -1.490 -19.207 4.525 1.00 82.75 1004 THR A CA 1
ATOM 7760 C C . THR A 1 1004 ? -2.347 -20.471 4.619 1.00 82.75 1004 THR A C 1
ATOM 7762 O O . THR A 1 1004 ? -3.280 -20.636 3.835 1.00 82.75 1004 THR A O 1
ATOM 7765 N N . LEU A 1 1005 ? -2.107 -21.311 5.630 1.00 87.94 1005 LEU A N 1
ATOM 7766 C CA . LEU A 1 1005 ? -2.934 -22.482 5.927 1.00 87.94 1005 LEU A CA 1
ATOM 7767 C C . LEU A 1 1005 ? -4.351 -22.094 6.403 1.00 87.94 1005 LEU A C 1
ATOM 7769 O O . LEU A 1 1005 ? -5.324 -22.672 5.931 1.00 87.94 1005 LEU A O 1
ATOM 7773 N N . ALA A 1 1006 ? -4.496 -21.064 7.245 1.00 87.88 1006 ALA A N 1
ATOM 7774 C CA . ALA A 1 1006 ? -5.792 -20.540 7.701 1.00 87.88 1006 ALA A CA 1
ATOM 7775 C C . ALA A 1 1006 ? -6.654 -19.949 6.571 1.00 87.88 1006 ALA A C 1
ATOM 7777 O O . ALA A 1 1006 ? -7.881 -19.983 6.638 1.00 87.88 1006 ALA A O 1
ATOM 7778 N N . ARG A 1 1007 ? -6.029 -19.429 5.505 1.00 83.31 1007 ARG A N 1
ATOM 7779 C CA . ARG A 1 1007 ? -6.723 -18.970 4.286 1.00 83.31 1007 ARG A CA 1
ATOM 7780 C C . ARG A 1 1007 ? -7.242 -20.124 3.419 1.00 83.31 1007 ARG A C 1
ATOM 7782 O O . ARG A 1 1007 ? -8.119 -19.900 2.590 1.00 83.31 1007 ARG A O 1
ATOM 7789 N N . ASN A 1 1008 ? -6.728 -21.342 3.600 1.00 84.19 1008 ASN A N 1
ATOM 7790 C CA . ASN A 1 1008 ? -7.196 -22.548 2.916 1.00 84.19 1008 ASN A CA 1
ATOM 7791 C C . ASN A 1 1008 ? -7.231 -23.753 3.884 1.00 84.19 1008 ASN A C 1
ATOM 7793 O O . ASN A 1 1008 ? -6.460 -24.703 3.719 1.00 84.19 1008 ASN A O 1
ATOM 7797 N N . PRO A 1 1009 ? -8.137 -23.759 4.884 1.00 84.44 1009 PRO A N 1
ATOM 7798 C CA . PRO A 1 1009 ? -8.169 -24.795 5.919 1.00 84.44 1009 PRO A CA 1
ATOM 7799 C C . PRO A 1 1009 ? -8.521 -26.179 5.349 1.00 84.44 1009 PRO A C 1
ATOM 7801 O O . PRO A 1 1009 ? -8.184 -27.205 5.935 1.00 84.44 1009 PRO A O 1
ATOM 7804 N N . ASN A 1 1010 ? -9.109 -26.234 4.145 1.00 86.62 1010 ASN A N 1
ATOM 7805 C CA . ASN A 1 1010 ? -9.304 -27.478 3.399 1.00 86.62 1010 ASN A CA 1
ATOM 7806 C C . ASN A 1 1010 ? -7.986 -28.217 3.105 1.00 86.62 1010 ASN A C 1
ATOM 7808 O O . ASN A 1 1010 ? -8.021 -29.431 2.921 1.00 86.62 1010 ASN A O 1
ATOM 7812 N N . ARG A 1 1011 ? -6.828 -27.537 3.107 1.00 89.62 1011 ARG A N 1
ATOM 7813 C CA . ARG A 1 1011 ? -5.509 -28.171 2.940 1.00 89.62 1011 ARG A CA 1
ATOM 7814 C C . ARG A 1 1011 ? -5.053 -28.969 4.171 1.00 89.62 1011 ARG A C 1
ATOM 7816 O O . ARG A 1 1011 ? -4.114 -29.746 4.057 1.00 89.62 1011 ARG A O 1
ATOM 7823 N N . LEU A 1 1012 ? -5.749 -28.889 5.312 1.00 93.50 1012 LEU A N 1
ATOM 7824 C CA . LEU A 1 1012 ? -5.592 -29.860 6.409 1.00 93.50 1012 LEU A CA 1
ATOM 7825 C C . LEU A 1 1012 ? -6.330 -31.192 6.164 1.00 93.50 1012 LEU A C 1
ATOM 7827 O O . LEU A 1 1012 ? -6.112 -32.164 6.889 1.00 93.50 1012 LEU A O 1
ATOM 7831 N N . ARG A 1 1013 ? -7.189 -31.289 5.140 1.00 92.06 1013 ARG A N 1
ATOM 7832 C CA . ARG A 1 1013 ? -7.966 -32.506 4.866 1.00 92.06 1013 ARG A CA 1
ATOM 7833 C C . ARG A 1 1013 ? -7.052 -33.672 4.483 1.00 92.06 1013 ARG A C 1
ATOM 7835 O O . ARG A 1 1013 ? -6.403 -33.645 3.445 1.00 92.06 1013 ARG A O 1
ATOM 7842 N N . GLY A 1 1014 ? -7.077 -34.730 5.292 1.00 92.69 1014 GLY A N 1
ATOM 7843 C CA . GLY A 1 1014 ? -6.283 -35.944 5.070 1.00 92.69 1014 GLY A CA 1
ATOM 7844 C C . GLY A 1 1014 ? -4.862 -35.886 5.636 1.00 92.69 1014 GLY A C 1
ATOM 7845 O O . GLY A 1 1014 ? -4.167 -36.898 5.594 1.00 92.69 1014 GLY A O 1
ATOM 7846 N N . LYS A 1 1015 ? -4.438 -34.755 6.218 1.00 96.44 1015 LYS A N 1
ATOM 7847 C CA . LYS A 1 1015 ? -3.166 -34.690 6.943 1.00 96.44 1015 LYS A CA 1
ATOM 7848 C C . LYS A 1 1015 ? -3.227 -35.558 8.200 1.00 96.44 1015 LYS A C 1
ATOM 7850 O O . LYS A 1 1015 ? -4.273 -35.698 8.831 1.00 96.44 1015 LYS A O 1
ATOM 7855 N N . ARG A 1 1016 ? -2.086 -36.142 8.553 1.00 96.81 1016 ARG A N 1
ATOM 7856 C CA . ARG A 1 1016 ? -1.850 -36.906 9.788 1.00 96.81 1016 ARG A CA 1
ATOM 7857 C C . ARG A 1 1016 ? -0.878 -36.190 10.713 1.00 96.81 1016 ARG A C 1
ATOM 7859 O O . ARG A 1 1016 ? -1.002 -36.304 11.928 1.00 96.81 1016 ARG A O 1
ATOM 7866 N N . CYS A 1 1017 ? 0.057 -35.439 10.139 1.00 97.75 1017 CYS A N 1
ATOM 7867 C CA . CYS A 1 1017 ? 1.072 -34.706 10.874 1.00 97.75 1017 CYS A CA 1
ATOM 7868 C C . CYS A 1 1017 ? 1.409 -33.389 10.161 1.00 97.75 1017 CYS A C 1
ATOM 7870 O O . CYS A 1 1017 ? 1.513 -33.337 8.932 1.00 97.75 1017 CYS A O 1
ATOM 7872 N N . VAL A 1 1018 ? 1.609 -32.340 10.952 1.00 98.38 1018 VAL A N 1
ATOM 7873 C CA . VAL A 1 1018 ? 2.190 -31.063 10.547 1.00 98.38 1018 VAL A CA 1
ATOM 7874 C C . VAL A 1 1018 ? 3.571 -30.950 11.182 1.00 98.38 1018 VAL A C 1
ATOM 7876 O O . VAL A 1 1018 ? 3.721 -31.008 12.401 1.00 98.38 1018 VAL A O 1
ATOM 7879 N N . LEU A 1 1019 ? 4.583 -30.771 10.345 1.00 98.38 1019 LEU A N 1
ATOM 7880 C CA . LEU A 1 1019 ? 5.910 -30.331 10.738 1.00 98.38 1019 LEU A CA 1
ATOM 7881 C C . LEU A 1 1019 ? 5.939 -28.806 10.669 1.00 98.38 1019 LEU A C 1
ATOM 7883 O O . LEU A 1 1019 ? 5.608 -28.246 9.629 1.00 98.38 1019 LEU A O 1
ATOM 7887 N N . TRP A 1 1020 ? 6.344 -28.127 11.737 1.00 98.00 1020 TRP A N 1
ATOM 7888 C CA . TRP A 1 1020 ? 6.456 -26.670 11.749 1.00 98.00 1020 TRP A CA 1
ATOM 7889 C C . TRP A 1 1020 ? 7.862 -26.235 12.144 1.00 98.00 1020 TRP A C 1
ATOM 7891 O O . TRP A 1 1020 ? 8.298 -26.422 13.280 1.00 98.00 1020 TRP A O 1
ATOM 7901 N N . ILE A 1 1021 ? 8.559 -25.665 11.166 1.00 96.06 1021 ILE A N 1
ATOM 7902 C CA . ILE A 1 1021 ? 9.947 -25.226 11.231 1.00 96.06 1021 ILE A CA 1
ATOM 7903 C C . ILE A 1 1021 ? 9.972 -23.711 11.409 1.00 96.06 1021 ILE A C 1
ATOM 7905 O O . ILE A 1 1021 ? 9.321 -22.985 10.654 1.00 96.06 1021 ILE A O 1
ATOM 7909 N N . VAL A 1 1022 ? 10.724 -23.236 12.401 1.00 92.00 1022 VAL A N 1
ATOM 7910 C CA . VAL A 1 1022 ? 10.874 -21.803 12.683 1.00 92.00 1022 VAL A CA 1
ATOM 7911 C C . VAL A 1 1022 ? 12.302 -21.505 13.125 1.00 92.00 1022 VAL A C 1
ATOM 7913 O O . VAL A 1 1022 ? 12.786 -22.100 14.086 1.00 92.00 1022 VAL A O 1
ATOM 7916 N N . ASN A 1 1023 ? 12.974 -20.554 12.479 1.00 90.12 1023 ASN A N 1
ATOM 7917 C CA . ASN A 1 1023 ? 14.297 -20.101 12.906 1.00 90.12 1023 ASN A CA 1
ATOM 7918 C C . ASN A 1 1023 ? 14.255 -19.481 14.317 1.00 90.12 1023 ASN A C 1
ATOM 7920 O O . ASN A 1 1023 ? 13.431 -18.594 14.553 1.00 90.12 1023 ASN A O 1
ATOM 7924 N N . ALA A 1 1024 ? 15.123 -19.906 15.247 1.00 84.94 1024 ALA A N 1
ATOM 7925 C CA . ALA A 1 1024 ? 15.049 -19.534 16.669 1.00 84.94 1024 ALA A CA 1
ATOM 7926 C C . ALA A 1 1024 ? 14.982 -18.014 16.951 1.00 84.94 1024 ALA A C 1
ATOM 7928 O O . ALA A 1 1024 ? 14.144 -17.626 17.768 1.00 84.94 1024 ALA A O 1
ATOM 7929 N N . PRO A 1 1025 ? 15.707 -17.117 16.246 1.00 82.62 1025 PRO A N 1
ATOM 7930 C CA . PRO A 1 1025 ? 15.539 -15.669 16.401 1.00 82.62 1025 PRO A CA 1
ATOM 7931 C C . PRO A 1 1025 ? 14.107 -15.169 16.175 1.00 82.62 1025 PRO A C 1
ATOM 7933 O O . PRO A 1 1025 ? 13.702 -14.171 16.770 1.00 82.62 1025 PRO A O 1
ATOM 7936 N N . SER A 1 1026 ? 13.290 -15.885 15.397 1.00 82.06 1026 SER A N 1
ATOM 7937 C CA . SER A 1 1026 ? 11.865 -15.582 15.206 1.00 82.06 1026 SER A CA 1
ATOM 7938 C C . SER A 1 1026 ? 11.055 -15.697 16.501 1.00 82.06 1026 SER A C 1
ATOM 7940 O O . SER A 1 1026 ? 10.036 -15.015 16.625 1.00 82.06 1026 SER A O 1
ATOM 7942 N N . LEU A 1 1027 ? 11.497 -16.492 17.488 1.00 81.25 1027 LEU A N 1
ATOM 7943 C CA . LEU A 1 1027 ? 10.868 -16.577 18.816 1.00 81.25 1027 LEU A CA 1
ATOM 7944 C C . LEU A 1 1027 ? 10.818 -15.209 19.514 1.00 81.25 1027 LEU A C 1
ATOM 7946 O O . LEU A 1 1027 ? 9.921 -14.972 20.315 1.00 81.25 1027 LEU A O 1
ATOM 7950 N N . THR A 1 1028 ? 11.745 -14.299 19.189 1.00 74.19 1028 THR A N 1
ATOM 7951 C CA . THR A 1 1028 ? 11.875 -13.000 19.870 1.00 74.19 1028 THR A CA 1
ATOM 7952 C C . THR A 1 1028 ? 11.878 -11.791 18.932 1.00 74.19 1028 THR A C 1
ATOM 7954 O O . THR A 1 1028 ? 11.612 -10.679 19.383 1.00 74.19 1028 THR A O 1
ATOM 7957 N N . ARG A 1 1029 ? 12.139 -11.988 17.631 1.00 66.19 1029 ARG A N 1
ATOM 7958 C CA . ARG A 1 1029 ? 12.228 -10.932 16.602 1.00 66.19 1029 ARG A CA 1
ATOM 7959 C C . ARG A 1 1029 ? 11.199 -11.082 15.469 1.00 66.19 1029 ARG A C 1
ATOM 7961 O O . ARG A 1 1029 ? 11.384 -10.512 14.397 1.00 66.19 1029 ARG A O 1
ATOM 7968 N N . THR A 1 1030 ? 10.105 -11.824 15.677 1.00 58.97 1030 THR A N 1
ATOM 7969 C CA . THR A 1 1030 ? 8.986 -11.832 14.713 1.00 58.97 1030 THR A CA 1
ATOM 7970 C C . THR A 1 1030 ? 8.296 -10.468 14.678 1.00 58.97 1030 THR A C 1
ATOM 7972 O O . THR A 1 1030 ? 7.757 -9.995 15.678 1.00 58.97 1030 THR A O 1
ATOM 7975 N N . ILE A 1 1031 ? 8.294 -9.857 13.493 1.00 46.28 1031 ILE A N 1
ATOM 7976 C CA . ILE A 1 1031 ? 7.614 -8.594 13.194 1.00 46.28 1031 ILE A CA 1
ATOM 7977 C C . ILE A 1 1031 ? 6.105 -8.771 13.430 1.00 46.28 1031 ILE A C 1
ATOM 7979 O O . ILE A 1 1031 ? 5.499 -9.693 12.887 1.00 46.28 1031 ILE A O 1
ATOM 7983 N N . GLY A 1 1032 ? 5.509 -7.900 14.250 1.00 51.97 1032 GLY A N 1
ATOM 7984 C CA . GLY A 1 1032 ? 4.103 -8.004 14.669 1.00 51.97 1032 GLY A CA 1
ATOM 7985 C C . GLY A 1 1032 ? 3.828 -9.026 15.785 1.00 51.97 1032 GLY A C 1
ATOM 7986 O O . GLY A 1 1032 ? 2.666 -9.298 16.076 1.00 51.97 1032 GLY A O 1
ATOM 7987 N N . GLY A 1 1033 ? 4.871 -9.590 16.410 1.00 69.62 1033 GLY A N 1
ATOM 7988 C CA . GLY A 1 1033 ? 4.745 -10.562 17.502 1.00 69.62 1033 GLY A CA 1
ATOM 7989 C C . GLY A 1 1033 ? 4.221 -11.932 17.054 1.00 69.62 1033 GLY A C 1
ATOM 7990 O O . GLY A 1 1033 ? 3.948 -12.164 15.877 1.00 69.62 1033 GLY A O 1
ATOM 7991 N N . TRP A 1 1034 ? 4.083 -12.873 17.989 1.00 80.25 1034 TRP A N 1
ATOM 7992 C CA . TRP A 1 1034 ? 3.427 -14.152 17.697 1.00 80.25 1034 TRP A CA 1
ATOM 7993 C C . TRP A 1 1034 ? 1.914 -14.002 17.835 1.00 80.25 1034 TRP A C 1
ATOM 7995 O O . TRP A 1 1034 ? 1.422 -13.393 18.789 1.00 80.25 1034 TRP A O 1
ATOM 8005 N N . GLN A 1 1035 ? 1.177 -14.564 16.877 1.00 81.75 1035 GLN A N 1
ATOM 8006 C CA . GLN A 1 1035 ? -0.285 -14.512 16.836 1.00 81.75 1035 GLN A CA 1
ATOM 8007 C C . GLN A 1 1035 ? -0.897 -15.902 17.043 1.00 81.75 1035 GLN A C 1
ATOM 8009 O O . GLN A 1 1035 ? -0.457 -16.884 16.434 1.00 81.75 1035 GLN A O 1
ATOM 8014 N N . LYS A 1 1036 ? -1.962 -15.977 17.847 1.00 88.69 1036 LYS A N 1
ATOM 8015 C CA . LYS A 1 1036 ? -2.926 -17.086 17.797 1.00 88.69 1036 LYS A CA 1
ATOM 8016 C C . LYS A 1 1036 ? -3.762 -16.912 16.531 1.00 88.69 1036 LYS A C 1
ATOM 8018 O O . LYS A 1 1036 ? -4.282 -15.829 16.276 1.00 88.69 1036 LYS A O 1
ATOM 8023 N N . ILE A 1 1037 ? -3.810 -17.945 15.697 1.00 88.12 1037 ILE A N 1
ATOM 8024 C CA . ILE A 1 1037 ? -4.407 -17.900 14.356 1.00 88.12 1037 ILE A CA 1
ATOM 8025 C C . ILE A 1 1037 ? -5.358 -19.084 14.276 1.00 88.12 1037 ILE A C 1
ATOM 8027 O O . ILE A 1 1037 ? -4.897 -20.214 14.406 1.00 88.12 1037 ILE A O 1
ATOM 8031 N N . GLN A 1 1038 ? -6.651 -18.851 14.040 1.00 90.75 1038 GLN A N 1
ATOM 8032 C CA . GLN A 1 1038 ? -7.604 -19.939 13.812 1.00 90.75 1038 GLN A CA 1
ATOM 8033 C C . GLN A 1 1038 ? -7.317 -20.573 12.440 1.00 90.75 1038 GLN A C 1
ATOM 8035 O O . GLN A 1 1038 ? -7.603 -19.989 11.396 1.00 90.75 1038 GLN A O 1
ATOM 8040 N N . VAL A 1 1039 ? -6.705 -21.754 12.455 1.00 88.44 1039 VAL A N 1
ATOM 8041 C CA . VAL A 1 1039 ? -6.393 -22.590 11.289 1.00 88.44 1039 VAL A CA 1
ATOM 8042 C C . VAL A 1 1039 ? -7.393 -23.743 11.167 1.00 88.44 1039 VAL A C 1
ATOM 8044 O O . VAL A 1 1039 ? -7.824 -24.072 10.064 1.00 88.44 1039 VAL A O 1
ATOM 8047 N N . VAL A 1 1040 ? -7.779 -24.345 12.295 1.00 82.88 1040 VAL A N 1
ATOM 8048 C CA . VAL A 1 1040 ? -8.868 -25.331 12.373 1.00 82.88 1040 VAL A CA 1
ATOM 8049 C C . VAL A 1 1040 ? -10.133 -24.596 12.831 1.00 82.88 1040 VAL A C 1
ATOM 8051 O O . VAL A 1 1040 ? -10.079 -24.004 13.909 1.00 82.88 1040 VAL A O 1
ATOM 8054 N N . PRO A 1 1041 ? -11.232 -24.596 12.045 1.00 62.12 1041 PRO A N 1
ATOM 8055 C CA . PRO A 1 1041 ? -12.486 -23.924 12.400 1.00 62.12 1041 PRO A CA 1
ATOM 8056 C C . PRO A 1 1041 ? -13.049 -24.329 13.769 1.00 62.12 1041 PRO A C 1
ATOM 8058 O O . PRO A 1 1041 ? -13.251 -25.545 13.991 1.00 62.12 1041 PRO A O 1
#

Secondary structure (DSSP, 8-state):
------------------------------------------------------------------------------------------------------TTTT--SS-----SSHHHHHHHHGGG-TT---PPP-GGGGTS--S-PPS-----TT----HHHHHHHHHHHHHHHHHHHHHHHTTSPPSS--PPPGGGGGGGGS--HHHHTT--STTHHHHTSPPHHHHHHHHHHHHHH-HHHHHHHHHHHHHHHHHH----SSEEE-STT-EEEHHHHHHHHSSPTT-HHHHHHHHH---TTSPPP---HHHHHHHHHHHHHTTT-EEEEEEEPPHHHH-HHHH-TT--TTS-----TTHHHHHHHHHTTT-EE--THHHHHHHHHHHS-SB-SSSSSBPHHHHHHHHHHHHHHHHHHS--------EEE-S-EEEEE--HHHHHTT--HHHHGGG-EEEEE--EEETTSPBP---TTSSEEEEE-GGGTTTT-GGGSS-SS-SHHHHHHHHTTS--EEEE-SS-TTTHHHHHHHHHHHTT--TTTT-SEEEEEEETTHHHHS--------PPPPGGGS------TT-S-EEEEEEEEEEPPPPPTTSSS-S-EEEEEEEEEEEESSS--S-SEEEEEEEEEETTEE-GGGG--TT-EEEEEEEEGGGTHHHHTTSEEE----TTGGGSPEEEEEETT--S--S--PPPP------------HHHHHHHHHHHHHHHTT-SEEE-STT-EEEHHHHHHHHT--TTTT--TTSB-HHHHHHHHHHHHHHTT-EEEEEEEPPHHHHSHHHHSTT---S-GGG---S-HHHHHHHHHHHHTT-EE--THHHHHHHHHH--S-SB-SSSSSBPHHHHHHHHHHHHHHHTTSHHHHHS----EEEEEEEEEE--HHHHHH--TTS--EEEEEEEEEETT-SS--B----TT-SEEEEESGGGTTTTS-GGG--SS-SHHHHHHHHHTSPPEEEE-SS-TTTHHHHHHHT-GGGGTT-SEEEEEEETTHHHH-TT-B-------

Foldseek 3Di:
DDDDDDDDDDDDDDDDDDDDDDDDDDDDDDDDDDDDDDDDDDDDDDDDDDDDDDDDDDDDDDDDDDDDDDDYDDDDDDDDDDDDDDDDDDDDDDDDDDDDDDPPPPPPPDDDDDDDPVVVVVVVVVVPPPPPDDDDDDPLCLQAPDPDDDPDDDDPPDQPDPCVVVVVVSVVCSVVLQVVQQVVVVVPPDPFDDDGGLVCVVCVLPDPPVLVVQDPDPVSVVVSHDDPVLSVVSSVVCSPPRPSCVVCSQVSLQCCCPRVQCFHCQWGAFPPRFIFGNLLQCQQVPAALPDPVLQVVQQPDDDPPDDRFNQAQLVQQLLVQVLQVVVLAAEEEEAAHWQCQLCVCRHDVVDDLPPAGGHHPCVVVVVVSCVVSVHHYDYLRVLQSVLCVVPVHQPQRQAGEGALSNLLSSLLSVLVVCCVPPNPDDAPQQKDWDDKDKFKDLYLSLLLRSHDVVVSVVSIDIGIFTAMDGPVRHQDDADLQWQEEEEEEVQQCCQDACLNRNHHRRGNQSSNCNSNNHHYHYQYAHDQLLPDSVLVQLLCQLQQNNSNPNYRYYYRYYHNSCSSPHRNDHDDSDHRDDPVPLQCQPPPPPDDWWKKWFFWLDKFADDQQSPGSAQWEKIKTKTACIDTPDPDRRDRIAIEIEIQGHNSDGDVRNVDFGGDIAIWTWDQCVVCCSPPSHYHYDYDPDPVRSSGRYTYIDGPPCDDDDDDDDDDDDDDDDDDDPDPDVLLVLLLVQLVVCVVVVHQWGAFPPLAIFGSLLSVLLNVAQLQVVDSPLADALLVQQLLVQVLCVVVLAHEEEEADEFPCQLVVCRSRPPDPDDPLVVVDGSRVNVVVSVVVSVVSVHNYQYCSVVSSVDVVVDDDFQPDRQAREGDLVVLLSVLLSVCVVCVPPVVLVVDDFFAKAWDKDKFKAAYPNCVSRVDSVNGIDIDIFIAIFGPPDVVTDAQDADLQDLEEEQEECLQVQQPPDDNSRHHRSGNQNSNCVSSRHGHHYQYYYDFSQPPSLVVLLVPLVSNPNHHYYYRYGHSSCSRRVGSYHDNGCNRD

pLDDT: mean 72.11, std 24.92, range [21.19, 98.44]

Radius of gyration: 36.37 Å; chains: 1; bounding box: 106×122×104 Å

Sequence (1041 aa):
MEVRGVGSHSRRTAHGRTGAGGAFLFPPASRAAAGRRDLPRSPSDLALLPVSGPGECLPAPRQLVRSRVRPGSHGARRRDSVRTSFHRSAGHFGRCHLGLPQYVALVQGIHLAESHRSRRLALALFDHADDANPQPIHLLRVLMSPNHAPETVDPGPGTGLPGRWLVVLCAVTLFSVPIVQHVTELREPDTGGFRLPQCYDVFEFVPPVKELAGIRGLRDALDLLPTVPELRDYEQALERQSTVAAMVRPHVHAWLASVLRVGTERAWIGRDDWLFFAPGVTHLTAPGFLEARALTRRERSVAPWNAPAHPNPLTAIIDFRDQLAARGIDLVLMPVPSKAALHPEQWSARYTEEDGPLYSPSFDEFRRRLDAASVHLYDPSHDLWETRRKYGSAYLDTDSHWTPEGARAAAHGLARFLREELDPGNPSRPFEITAAVNVQNVGDVAVMLGLPSTLQESLRESVTIHPVSDSQGRKWRPDPQADVLVLGDSYSNIYSQGDLGWGEGAGFVEQLSVELGRPIDAIRMNAGGALSVRRALADAIARGNDRLAGKKMVIYEFAMHQLSWGDWKSIDLGTVAPASKIEEGSAVEGADAVVVTGRITAVSGIPEPGSTPYRDCIISVRLDEIRTEGPEFGNSTLMAYMWGLLDNRPTNAANFRPGQRVRLSLTPWTQVEDRLGSHQRIELDDPEIRRLVPYWAEPEGSTQTSPLAEPLEPSPARTTGTDSDPFRAGLIDRATDAEGRGETVVKGRDGWLYLVGEFLHLGMGRFTEQGPAGGSDPADAIVDFHQQLERAGIELLFVPVPAKAIIYPDEALPGWEGPNLASGARLDPYHQAFYSALRSQGVTVIDLVQDFRAARRAGGDPLFCRRDSHWSGTASRIVAERIVDVIRSRSWVQEERQVEMTTERRTVEIYGDLARNLADPAFGTEEMELDFVQRQATDPPEPIRPTESSPFLVLADSHGLIFHAGGDMHATGAGLPDHLALELGFPVDLIAVRGSGANAPRMTLARNPNRLRGKRCVLWIVNAPSLTRTIGGWQKIQVVP